Protein AF-0000000078759660 (afdb_homodimer)

Nearest PDB structures (foldseek):
  7jn3-assembly1_E  TM=4.054E-01  e=3.839E-02  Rous sarcoma virus (strain Schmidt-Ruppin A)
  7ouf-assembly1_D  TM=4.282E-01  e=6.122E-02  Simian T-lymphotropic virus 1
  7pel-assembly1_D  TM=4.536E-01  e=1.333E-01  Simian T-lymphotropic virus 1
  1cxq-assembly1_A-2  TM=3.902E-01  e=2.615E-01  Avian sarcoma virus
  7jn3-assembly1_E  TM=4.053E-01  e=3.672E-02  Rous sarcoma virus (strain Schmidt-Ruppin A)

Structure (mmCIF, N/CA/C/O backbone):
data_AF-0000000078759660-model_v1
#
loop_
_entity.id
_entity.type
_entity.pdbx_description
1 polymer Transposase
#
loop_
_atom_site.group_PDB
_atom_site.id
_atom_site.type_symbol
_atom_site.label_atom_id
_atom_site.label_alt_id
_atom_site.label_comp_id
_atom_site.label_asym_id
_atom_site.label_entity_id
_atom_site.label_seq_id
_atom_site.pdbx_PDB_ins_code
_atom_site.Cartn_x
_atom_site.Cartn_y
_atom_site.Cartn_z
_atom_site.occupancy
_atom_site.B_iso_or_equiv
_atom_site.auth_seq_id
_atom_site.auth_comp_id
_atom_site.auth_asym_id
_atom_site.auth_atom_id
_atom_site.pdbx_PDB_model_num
ATOM 1 N N . MET A 1 1 ? -0.812 -40.312 -23.188 1 91.06 1 MET A N 1
ATOM 2 C CA . MET A 1 1 ? -0.737 -39.719 -21.859 1 91.06 1 MET A CA 1
ATOM 3 C C . MET A 1 1 ? -1.181 -40.75 -20.797 1 91.06 1 MET A C 1
ATOM 5 O O . MET A 1 1 ? -2.248 -41.344 -20.906 1 91.06 1 MET A O 1
ATOM 9 N N . ASP A 1 2 ? -0.374 -40.938 -19.797 1 89.75 2 ASP A N 1
ATOM 10 C CA . ASP A 1 2 ? -0.722 -41.969 -18.844 1 89.75 2 ASP A CA 1
ATOM 11 C C . ASP A 1 2 ? -1.715 -41.438 -17.797 1 89.75 2 ASP A C 1
ATOM 13 O O . ASP A 1 2 ? -1.997 -40.25 -17.75 1 89.75 2 ASP A O 1
ATOM 17 N N . ASN A 1 3 ? -2.271 -42.25 -17.031 1 91.31 3 ASN A N 1
ATOM 18 C CA . ASN A 1 3 ? -3.336 -41.938 -16.094 1 91.31 3 ASN A CA 1
ATOM 19 C C . ASN A 1 3 ? -2.85 -41 -14.992 1 91.31 3 ASN A C 1
ATOM 21 O O . ASN A 1 3 ? -3.594 -40.125 -14.555 1 91.31 3 ASN A O 1
ATOM 25 N N . HIS A 1 4 ? -1.693 -41.125 -14.617 1 94.5 4 HIS A N 1
ATOM 26 C CA . HIS A 1 4 ? -1.153 -40.281 -13.562 1 94.5 4 HIS A CA 1
ATOM 27 C C . HIS A 1 4 ? -0.97 -38.844 -14.055 1 94.5 4 HIS A C 1
ATOM 29 O O . HIS A 1 4 ? -1.247 -37.906 -13.32 1 94.5 4 HIS A O 1
ATOM 35 N N . THR A 1 5 ? -0.507 -38.75 -15.281 1 95.25 5 THR A N 1
ATOM 36 C CA . THR A 1 5 ? -0.369 -37.438 -15.883 1 95.25 5 THR A CA 1
ATOM 37 C C . THR A 1 5 ? -1.726 -36.75 -15.984 1 95.25 5 THR A C 1
ATOM 39 O O . THR A 1 5 ? -1.852 -35.562 -15.68 1 95.25 5 THR A O 1
ATOM 42 N N . ARG A 1 6 ? -2.715 -37.469 -16.406 1 95.31 6 ARG A N 1
ATOM 43 C CA . ARG A 1 6 ? -4.066 -36.938 -16.516 1 95.31 6 ARG A CA 1
ATOM 44 C C . ARG A 1 6 ? -4.578 -36.469 -15.164 1 95.31 6 ARG A C 1
ATOM 46 O O . ARG A 1 6 ? -5.168 -35.375 -15.07 1 95.31 6 ARG A O 1
ATOM 53 N N . LYS A 1 7 ? -4.332 -37.25 -14.18 1 95.06 7 LYS A N 1
ATOM 54 C CA . LYS A 1 7 ? -4.742 -36.875 -12.828 1 95.06 7 LYS A CA 1
ATOM 55 C C . LYS A 1 7 ? -4 -35.625 -12.344 1 95.06 7 LYS A C 1
ATOM 57 O O . LYS A 1 7 ? -4.605 -34.719 -11.766 1 95.06 7 LYS A O 1
ATOM 62 N N . LEU A 1 8 ? -2.76 -35.625 -12.586 1 95.5 8 LEU A N 1
ATOM 63 C CA . LEU A 1 8 ? -1.906 -34.5 -12.156 1 95.5 8 LEU A CA 1
ATOM 64 C C . LEU A 1 8 ? -2.381 -33.188 -12.75 1 95.5 8 LEU A C 1
ATOM 66 O O . LEU A 1 8 ? -2.389 -32.156 -12.07 1 95.5 8 LEU A O 1
ATOM 70 N N . LEU A 1 9 ? -2.834 -33.25 -14.008 1 95.25 9 LEU A N 1
ATOM 71 C CA . LEU A 1 9 ? -3.211 -32.031 -14.734 1 95.25 9 LEU A CA 1
ATOM 72 C C . LEU A 1 9 ? -4.711 -31.766 -14.625 1 95.25 9 LEU A C 1
ATOM 74 O O . LEU A 1 9 ? -5.211 -30.766 -15.141 1 95.25 9 LEU A O 1
ATOM 78 N N . GLY A 1 10 ? -5.434 -32.656 -14.016 1 93.38 10 GLY A N 1
ATOM 79 C CA . GLY A 1 10 ? -6.875 -32.5 -13.883 1 93.38 10 GLY A CA 1
ATOM 80 C C . GLY A 1 10 ? -7.617 -32.781 -15.188 1 93.38 10 GLY A C 1
ATOM 81 O O . GLY A 1 10 ? -8.688 -32.219 -15.414 1 93.38 10 GLY A O 1
ATOM 82 N N . LEU A 1 11 ? -7.008 -33.562 -16.047 1 96 11 LEU A N 1
ATOM 83 C CA . LEU A 1 11 ? -7.605 -33.906 -17.344 1 96 11 LEU A CA 1
ATOM 84 C C . LEU A 1 11 ? -8.188 -35.312 -17.312 1 96 11 LEU A C 1
ATOM 86 O O . LEU A 1 11 ? -7.871 -36.125 -18.172 1 96 11 LEU A O 1
ATOM 90 N N . THR A 1 12 ? -9.141 -35.5 -16.375 1 94.62 12 THR A N 1
ATOM 91 C CA . THR A 1 12 ? -9.633 -36.844 -16.094 1 94.62 12 THR A CA 1
ATOM 92 C C . THR A 1 12 ? -10.953 -37.094 -16.828 1 94.62 12 THR A C 1
ATOM 94 O O . THR A 1 12 ? -11.531 -38.188 -16.703 1 94.62 12 THR A O 1
ATOM 97 N N . ASP A 1 13 ? -11.391 -36.094 -17.547 1 94.19 13 ASP A N 1
ATOM 98 C CA . ASP A 1 13 ? -12.594 -36.281 -18.359 1 94.19 13 ASP A CA 1
ATOM 99 C C . ASP A 1 13 ? -12.422 -37.5 -19.297 1 94.19 13 ASP A C 1
ATOM 101 O O . ASP A 1 13 ? -11.469 -37.531 -20.078 1 94.19 13 ASP A O 1
ATOM 105 N N . LYS A 1 14 ? -13.367 -38.438 -19.297 1 92.38 14 LYS A N 1
ATOM 106 C CA . LYS A 1 14 ? -13.266 -39.656 -20.047 1 92.38 14 LYS A CA 1
ATOM 107 C C . LYS A 1 14 ? -13.391 -39.406 -21.547 1 92.38 14 LYS A C 1
ATOM 109 O O . LYS A 1 14 ? -13.023 -40.281 -22.359 1 92.38 14 LYS A O 1
ATOM 114 N N . HIS A 1 15 ? -13.922 -38.281 -21.875 1 94.19 15 HIS A N 1
ATOM 115 C CA . HIS A 1 15 ? -14.156 -38 -23.297 1 94.19 15 HIS A CA 1
ATOM 116 C C . HIS A 1 15 ? -12.93 -37.344 -23.922 1 94.19 15 HIS A C 1
ATOM 118 O O . HIS A 1 15 ? -12.945 -37.031 -25.125 1 94.19 15 HIS A O 1
ATOM 124 N N . LEU A 1 16 ? -11.875 -37.219 -23.141 1 95.81 16 LEU A N 1
ATOM 125 C CA . LEU A 1 16 ? -10.633 -36.625 -23.641 1 95.81 16 LEU A CA 1
ATOM 126 C C . LEU A 1 16 ? -9.664 -37.719 -24.078 1 95.81 16 LEU A C 1
ATOM 128 O O . LEU A 1 16 ? -9.43 -38.688 -23.344 1 95.81 16 LEU A O 1
ATOM 132 N N . PHE A 1 17 ? -9.148 -37.562 -25.25 1 95.81 17 PHE A N 1
ATOM 133 C CA . PHE A 1 17 ? -8.148 -38.5 -25.781 1 95.81 17 PHE A CA 1
ATOM 134 C C . PHE A 1 17 ? -6.895 -37.719 -26.203 1 95.81 17 PHE A C 1
ATOM 136 O O . PHE A 1 17 ? -6.977 -36.656 -26.812 1 95.81 17 PHE A O 1
ATOM 143 N N . PHE A 1 18 ? -5.77 -38.281 -25.844 1 95.56 18 PHE A N 1
ATOM 144 C CA . PHE A 1 18 ? -4.527 -37.562 -26.125 1 95.56 18 PHE A CA 1
ATOM 145 C C . PHE A 1 18 ? -3.662 -38.344 -27.109 1 95.56 18 PHE A C 1
ATOM 147 O O . PHE A 1 18 ? -3.598 -39.562 -27.047 1 95.56 18 PHE A O 1
ATOM 154 N N . ASP A 1 19 ? -2.982 -37.594 -27.922 1 87.81 19 ASP A N 1
ATOM 155 C CA . ASP A 1 19 ? -2.107 -38.156 -28.938 1 87.81 19 ASP A CA 1
ATOM 156 C C . ASP A 1 19 ? -0.812 -38.688 -28.328 1 87.81 19 ASP A C 1
ATOM 158 O O . ASP A 1 19 ? -0.571 -38.5 -27.125 1 87.81 19 ASP A O 1
ATOM 162 N N . GLU A 1 20 ? -0.082 -39.344 -29.203 1 90.62 20 GLU A N 1
ATOM 163 C CA . GLU A 1 20 ? 1.234 -39.812 -28.766 1 90.62 20 GLU A CA 1
ATOM 164 C C . GLU A 1 20 ? 2.148 -38.625 -28.453 1 90.62 20 GLU A C 1
ATOM 166 O O . GLU A 1 20 ? 2.791 -38.594 -27.406 1 90.62 20 GLU A O 1
ATOM 171 N N . GLU A 1 21 ? 2.141 -37.688 -29.375 1 93.69 21 GLU A N 1
ATOM 172 C CA . GLU A 1 21 ? 2.863 -36.438 -29.172 1 93.69 21 GLU A CA 1
ATOM 173 C C . GLU A 1 21 ? 1.928 -35.344 -28.672 1 93.69 21 GLU A C 1
ATOM 175 O O . GLU A 1 21 ? 1.587 -34.438 -29.422 1 93.69 21 GLU A O 1
ATOM 180 N N . TRP A 1 22 ? 1.68 -35.438 -27.344 1 96.56 22 TRP A N 1
ATOM 181 C CA . TRP A 1 22 ? 0.588 -34.594 -26.859 1 96.56 22 TRP A CA 1
ATOM 182 C C . TRP A 1 22 ? 1.119 -33.281 -26.297 1 96.56 22 TRP A C 1
ATOM 184 O O . TRP A 1 22 ? 0.342 -32.406 -25.938 1 96.56 22 TRP A O 1
ATOM 194 N N . LEU A 1 23 ? 2.447 -33.094 -26.188 1 97.31 23 LEU A N 1
ATOM 195 C CA . LEU A 1 23 ? 3.018 -31.859 -25.656 1 97.31 23 LEU A CA 1
ATOM 196 C C . LEU A 1 23 ? 3.891 -31.172 -26.719 1 97.31 23 LEU A C 1
ATOM 198 O O . LEU A 1 23 ? 4.809 -31.797 -27.266 1 97.31 23 LEU A O 1
ATOM 202 N N . ILE A 1 24 ? 3.543 -29.938 -26.969 1 96.38 24 ILE A N 1
ATOM 203 C CA . ILE A 1 24 ? 4.324 -29.125 -27.906 1 96.38 24 ILE A CA 1
ATOM 204 C C . ILE A 1 24 ? 4.629 -27.766 -27.266 1 96.38 24 ILE A C 1
ATOM 206 O O . ILE A 1 24 ? 3.748 -27.141 -26.672 1 96.38 24 ILE A O 1
ATOM 210 N N . GLU A 1 25 ? 5.859 -27.359 -27.359 1 95.75 25 GLU A N 1
ATOM 211 C CA . GLU A 1 25 ? 6.242 -26.031 -26.891 1 95.75 25 GLU A CA 1
ATOM 212 C C . GLU A 1 25 ? 6.516 -25.094 -28.047 1 95.75 25 GLU A C 1
ATOM 214 O O . GLU A 1 25 ? 7.27 -25.422 -28.969 1 95.75 25 GLU A O 1
ATOM 219 N N . LYS A 1 26 ? 5.867 -24.016 -28.047 1 95.69 26 LYS A N 1
ATOM 220 C CA . LYS A 1 26 ? 6.07 -23.031 -29.109 1 95.69 26 LYS A CA 1
ATOM 221 C C . LYS A 1 26 ? 5.762 -21.625 -28.609 1 95.69 26 LYS A C 1
ATOM 223 O O . LYS A 1 26 ? 5.211 -21.453 -27.531 1 95.69 26 LYS A O 1
ATOM 228 N N . GLU A 1 27 ? 6.148 -20.672 -29.344 1 95.06 27 GLU A N 1
ATOM 229 C CA . GLU A 1 27 ? 5.848 -19.281 -29.031 1 95.06 27 GLU A CA 1
ATOM 230 C C . GLU A 1 27 ? 4.395 -18.953 -29.359 1 95.06 27 GLU A C 1
ATOM 232 O O . GLU A 1 27 ? 3.869 -19.375 -30.391 1 95.06 27 GLU A O 1
ATOM 237 N N . TYR A 1 28 ? 3.793 -18.453 -28.469 1 93.44 28 TYR A N 1
ATOM 238 C CA . TYR A 1 28 ? 2.395 -18.062 -28.609 1 93.44 28 TYR A CA 1
ATOM 239 C C . TYR A 1 28 ? 2.158 -16.672 -28.031 1 93.44 28 TYR A C 1
ATOM 241 O O . TYR A 1 28 ? 2.395 -16.438 -26.844 1 93.44 28 TYR A O 1
ATOM 249 N N . LYS A 1 29 ? 1.738 -15.695 -28.844 1 90.62 29 LYS A N 1
ATOM 250 C CA . LYS A 1 29 ? 1.449 -14.32 -28.438 1 90.62 29 LYS A CA 1
ATOM 251 C C . LYS A 1 29 ? 2.646 -13.688 -27.734 1 90.62 29 LYS A C 1
ATOM 253 O O . LYS A 1 29 ? 2.498 -13.078 -26.672 1 90.62 29 LYS A O 1
ATOM 258 N N . GLY A 1 30 ? 3.871 -14.016 -28.156 1 91.12 30 GLY A N 1
ATOM 259 C CA . GLY A 1 30 ? 5.09 -13.359 -27.703 1 91.12 30 GLY A CA 1
ATOM 260 C C . GLY A 1 30 ? 5.715 -14.031 -26.5 1 91.12 30 GLY A C 1
ATOM 261 O O . GLY A 1 30 ? 6.691 -13.531 -25.938 1 91.12 30 GLY A O 1
ATOM 262 N N . VAL A 1 31 ? 5.07 -15.156 -26.031 1 93.38 31 VAL A N 1
ATOM 263 C CA . VAL A 1 31 ? 5.652 -15.852 -24.891 1 93.38 31 VAL A CA 1
ATOM 264 C C . VAL A 1 31 ? 5.793 -17.344 -25.219 1 93.38 31 VAL A C 1
ATOM 266 O O . VAL A 1 31 ? 5.121 -17.859 -26.109 1 93.38 31 VAL A O 1
ATOM 269 N N . GLN A 1 32 ? 6.688 -17.938 -24.516 1 94.38 32 GLN A N 1
ATOM 270 C CA . GLN A 1 32 ? 6.805 -19.391 -24.656 1 94.38 32 GLN A CA 1
ATOM 271 C C . GLN A 1 32 ? 5.625 -20.094 -24 1 94.38 32 GLN A C 1
ATOM 273 O O . GLN A 1 32 ? 5.301 -19.844 -22.844 1 94.38 32 GLN A O 1
ATOM 278 N N . ALA A 1 33 ? 4.969 -20.938 -24.766 1 97.38 33 ALA A N 1
ATOM 279 C CA . ALA A 1 33 ? 3.773 -21.609 -24.281 1 97.38 33 ALA A CA 1
ATOM 280 C C . ALA A 1 33 ? 3.873 -23.109 -24.469 1 97.38 33 ALA A C 1
ATOM 282 O O . ALA A 1 33 ? 4.645 -23.594 -25.297 1 97.38 33 ALA A O 1
ATOM 283 N N . GLN A 1 34 ? 3.195 -23.812 -23.609 1 97.69 34 GLN A N 1
ATOM 284 C CA . GLN A 1 34 ? 3.043 -25.266 -23.703 1 97.69 34 GLN A CA 1
ATOM 285 C C . GLN A 1 34 ? 1.65 -25.625 -24.219 1 97.69 34 GLN A C 1
ATOM 287 O O . GLN A 1 34 ? 0.644 -25.188 -23.656 1 97.69 34 GLN A O 1
ATOM 292 N N . PHE A 1 35 ? 1.63 -26.406 -25.297 1 97.75 35 PHE A N 1
ATOM 293 C CA . PHE A 1 35 ? 0.364 -26.875 -25.859 1 97.75 35 PHE A CA 1
ATOM 294 C C . PHE A 1 35 ? 0.156 -28.359 -25.578 1 97.75 35 PHE A C 1
ATOM 296 O O . PHE A 1 35 ? 1.009 -29.172 -25.906 1 97.75 35 PHE A O 1
ATOM 303 N N . ILE A 1 36 ? -0.893 -28.656 -24.906 1 97.81 36 ILE A N 1
ATOM 304 C CA . ILE A 1 36 ? -1.317 -30.031 -24.703 1 97.81 36 ILE A CA 1
ATOM 305 C C . ILE A 1 36 ? -2.365 -30.406 -25.75 1 97.81 36 ILE A C 1
ATOM 307 O O . ILE A 1 36 ? -3.482 -29.875 -25.734 1 97.81 36 ILE A O 1
ATOM 311 N N . LYS A 1 37 ? -2 -31.297 -26.625 1 97.12 37 LYS A N 1
ATOM 312 C CA . LYS A 1 37 ? -2.852 -31.625 -27.75 1 97.12 37 LYS A CA 1
ATOM 313 C C . LYS A 1 37 ? -3.658 -32.906 -27.484 1 97.12 37 LYS A C 1
ATOM 315 O O . LYS A 1 37 ? -3.137 -33.875 -26.922 1 97.12 37 LYS A O 1
ATOM 320 N N . GLY A 1 38 ? -4.945 -32.812 -27.859 1 96 38 GLY A N 1
ATOM 321 C CA . GLY A 1 38 ? -5.82 -33.969 -27.719 1 96 38 GLY A CA 1
ATOM 322 C C . GLY A 1 38 ? -7.098 -33.844 -28.531 1 96 38 GLY A C 1
ATOM 323 O O . GLY A 1 38 ? -7.18 -33.031 -29.453 1 96 38 GLY A O 1
ATOM 324 N N . ARG A 1 39 ? -8 -34.781 -28.297 1 96.06 39 ARG A N 1
ATOM 325 C CA . ARG A 1 39 ? -9.305 -34.812 -28.938 1 96.06 39 ARG A CA 1
ATOM 326 C C . ARG A 1 39 ? -10.422 -34.938 -27.906 1 96.06 39 ARG A C 1
ATOM 328 O O . ARG A 1 39 ? -10.242 -35.5 -26.844 1 96.06 39 ARG A O 1
ATOM 335 N N . LEU A 1 40 ? -11.5 -34.25 -28.203 1 95.81 40 LEU A N 1
ATOM 336 C CA . LEU A 1 40 ? -12.703 -34.312 -27.391 1 95.81 40 LEU A CA 1
ATOM 337 C C . LEU A 1 40 ? -13.852 -34.969 -28.172 1 95.81 40 LEU A C 1
ATOM 339 O O . LEU A 1 40 ? -14.328 -34.406 -29.156 1 95.81 40 LEU A O 1
ATOM 343 N N . ASP A 1 41 ? -14.219 -36.125 -27.734 1 93.69 41 ASP A N 1
ATOM 344 C CA . ASP A 1 41 ? -15.289 -36.875 -28.375 1 93.69 41 ASP A CA 1
ATOM 345 C C . ASP A 1 41 ? -16.156 -37.594 -27.344 1 93.69 41 ASP A C 1
ATOM 347 O O . ASP A 1 41 ? -15.781 -38.625 -26.812 1 93.69 41 ASP A O 1
ATOM 351 N N . ASP A 1 42 ? -17.344 -37.062 -27.016 1 87.5 42 ASP A N 1
ATOM 352 C CA . ASP A 1 42 ? -18.203 -37.656 -25.984 1 87.5 42 ASP A CA 1
ATOM 353 C C . ASP A 1 42 ? -19.203 -38.625 -26.594 1 87.5 42 ASP A C 1
ATOM 355 O O . ASP A 1 42 ? -19.938 -39.312 -25.875 1 87.5 42 ASP A O 1
ATOM 359 N N . SER A 1 43 ? -19.219 -38.812 -27.812 1 85.62 43 SER A N 1
ATOM 360 C CA . SER A 1 43 ? -20.062 -39.781 -28.5 1 85.62 43 SER A CA 1
ATOM 361 C C . SER A 1 43 ? -21.484 -39.75 -27.938 1 85.62 43 SER A C 1
ATOM 363 O O . SER A 1 43 ? -21.953 -40.75 -27.391 1 85.62 43 SER A O 1
ATOM 365 N N . PRO A 1 44 ? -22.141 -38.719 -28.094 1 90.38 44 PRO A N 1
ATOM 366 C CA . PRO A 1 44 ? -23.5 -38.625 -27.531 1 90.38 44 PRO A CA 1
ATOM 367 C C . PRO A 1 44 ? -24.453 -39.656 -28.125 1 90.38 44 PRO A C 1
ATOM 369 O O . PRO A 1 44 ? -24.297 -40.062 -29.281 1 90.38 44 PRO A O 1
ATOM 372 N N . SER A 1 45 ? -25.422 -40 -27.297 1 90 45 SER A N 1
ATOM 373 C CA . SER A 1 45 ? -26.391 -41 -27.719 1 90 45 SER A CA 1
ATOM 374 C C . SER A 1 45 ? -27.594 -40.344 -28.375 1 90 45 SER A C 1
ATOM 376 O O . SER A 1 45 ? -28.328 -41 -29.141 1 90 45 SER A O 1
ATOM 378 N N . HIS A 1 46 ? -27.812 -39.156 -27.984 1 94.25 46 HIS A N 1
ATOM 379 C CA . HIS A 1 46 ? -28.984 -38.469 -28.516 1 94.25 46 HIS A CA 1
ATOM 380 C C . HIS A 1 46 ? -28.656 -37 -28.828 1 94.25 46 HIS A C 1
ATOM 382 O O . HIS A 1 46 ? -27.719 -36.438 -28.281 1 94.25 46 HIS A O 1
ATOM 388 N N . CYS A 1 47 ? -29.453 -36.5 -29.781 1 95.06 47 CYS A N 1
ATOM 389 C CA . CYS A 1 47 ? -29.344 -35.094 -30.109 1 95.06 47 CYS A CA 1
ATOM 390 C C . CYS A 1 47 ? -29.656 -34.219 -28.906 1 95.06 47 CYS A C 1
ATOM 392 O O . CYS A 1 47 ? -30.641 -34.469 -28.203 1 95.06 47 CYS A O 1
ATOM 394 N N . GLU A 1 48 ? -28.828 -33.156 -28.672 1 90.88 48 GLU A N 1
ATOM 395 C CA . GLU A 1 48 ? -29.016 -32.281 -27.516 1 90.88 48 GLU A CA 1
ATOM 396 C C . GLU A 1 48 ? -30.203 -31.359 -27.719 1 90.88 48 GLU A C 1
ATOM 398 O O . GLU A 1 48 ? -30.75 -30.828 -26.766 1 90.88 48 GLU A O 1
ATOM 403 N N . HIS A 1 49 ? -30.672 -31.203 -28.922 1 93.56 49 HIS A N 1
ATOM 404 C CA . HIS A 1 49 ? -31.734 -30.266 -29.25 1 93.56 49 HIS A CA 1
ATOM 405 C C . HIS A 1 49 ? -33.094 -30.969 -29.281 1 93.56 49 HIS A C 1
ATOM 407 O O . HIS A 1 49 ? -34.062 -30.453 -28.719 1 93.56 49 HIS A O 1
ATOM 413 N N . CYS A 1 50 ? -33.156 -32.125 -29.984 1 95.12 50 CYS A N 1
ATOM 414 C CA . CYS A 1 50 ? -34.469 -32.75 -30.172 1 95.12 50 CYS A CA 1
ATOM 415 C C . CYS A 1 50 ? -34.5 -34.125 -29.516 1 95.12 50 CYS A C 1
ATOM 417 O O . CYS A 1 50 ? -35.562 -34.75 -29.469 1 95.12 50 CYS A O 1
ATOM 419 N N . GLY A 1 51 ? -33.438 -34.719 -29.125 1 94.12 51 GLY A N 1
ATOM 420 C CA . GLY A 1 51 ? -33.406 -36 -28.422 1 94.12 51 GLY A CA 1
ATOM 421 C C . GLY A 1 51 ? -33.344 -37.188 -29.359 1 94.12 51 GLY A C 1
ATOM 422 O O . GLY A 1 51 ? -33.281 -38.344 -28.906 1 94.12 51 GLY A O 1
ATOM 423 N N . SER A 1 52 ? -33.25 -36.938 -30.609 1 95.31 52 SER A N 1
ATOM 424 C CA . SER A 1 52 ? -33.219 -38 -31.609 1 95.31 52 SER A CA 1
ATOM 425 C C . SER A 1 52 ? -31.938 -38.844 -31.484 1 95.31 52 SER A C 1
ATOM 427 O O . SER A 1 52 ? -30.891 -38.344 -31.078 1 95.31 52 SER A O 1
ATOM 429 N N . ILE A 1 53 ? -32 -40.094 -31.891 1 94.56 53 ILE A N 1
ATOM 430 C CA . ILE A 1 53 ? -30.844 -40.969 -31.844 1 94.56 53 ILE A CA 1
ATOM 431 C C . ILE A 1 53 ? -30.125 -40.969 -33.188 1 94.56 53 ILE A C 1
ATOM 433 O O . ILE A 1 53 ? -29.016 -41.5 -33.312 1 94.56 53 ILE A O 1
ATOM 437 N N . ARG A 1 54 ? -30.781 -40.344 -34.156 1 94.44 54 ARG A N 1
ATOM 438 C CA . ARG A 1 54 ? -30.203 -40.312 -35.5 1 94.44 54 ARG A CA 1
ATOM 439 C C . ARG A 1 54 ? -29.188 -39.188 -35.625 1 94.44 54 ARG A C 1
ATOM 441 O O . ARG A 1 54 ? -29.453 -38.156 -36.281 1 94.44 54 ARG A O 1
ATOM 448 N N . ILE A 1 55 ? -28.062 -39.344 -35 1 94.44 55 ILE A N 1
ATOM 449 C CA . ILE A 1 55 ? -26.984 -38.344 -35 1 94.44 55 ILE A CA 1
ATOM 450 C C . ILE A 1 55 ? -25.766 -38.938 -35.719 1 94.44 55 ILE A C 1
ATOM 452 O O . ILE A 1 55 ? -25.453 -40.125 -35.562 1 94.44 55 ILE A O 1
ATOM 456 N N . ILE A 1 56 ? -25.062 -38.125 -36.562 1 93.62 56 ILE A N 1
ATOM 457 C CA . ILE A 1 56 ? -23.828 -38.562 -37.25 1 93.62 56 ILE A CA 1
ATOM 458 C C . ILE A 1 56 ? -22.703 -37.562 -36.938 1 93.62 56 ILE A C 1
ATOM 460 O O . ILE A 1 56 ? -22.953 -36.406 -36.656 1 93.62 56 ILE A O 1
ATOM 464 N N . ARG A 1 57 ? -21.516 -38.094 -36.938 1 93.88 57 ARG A N 1
ATOM 465 C CA . ARG A 1 57 ? -20.359 -37.219 -36.844 1 93.88 57 ARG A CA 1
ATOM 466 C C . ARG A 1 57 ? -20.25 -36.281 -38.062 1 93.88 57 ARG A C 1
ATOM 468 O O . ARG A 1 57 ? -20.359 -36.75 -39.188 1 93.88 57 ARG A O 1
ATOM 475 N N . ASN A 1 58 ? -20.188 -35.031 -37.844 1 93.94 58 ASN A N 1
ATOM 476 C CA . ASN A 1 58 ? -20.141 -34.031 -38.906 1 93.94 58 ASN A CA 1
ATOM 477 C C . ASN A 1 58 ? -18.891 -33.188 -38.812 1 93.94 58 ASN A C 1
ATOM 479 O O . ASN A 1 58 ? -19 -31.953 -38.688 1 93.94 58 ASN A O 1
ATOM 483 N N . GLY A 1 59 ? -17.672 -33.781 -38.844 1 93.31 59 GLY A N 1
ATOM 484 C CA . GLY A 1 59 ? -16.422 -33.062 -38.844 1 93.31 59 GLY A CA 1
ATOM 485 C C . GLY A 1 59 ? -15.93 -32.688 -37.469 1 93.31 59 GLY A C 1
ATOM 486 O O . GLY A 1 59 ? -16.422 -33.25 -36.469 1 93.31 59 GLY A O 1
ATOM 487 N N . SER A 1 60 ? -14.789 -31.969 -37.375 1 94.56 60 SER A N 1
ATOM 488 C CA . SER A 1 60 ? -14.18 -31.516 -36.156 1 94.56 60 SER A CA 1
ATOM 489 C C . SER A 1 60 ? -13.562 -30.125 -36.312 1 94.56 60 SER A C 1
ATOM 491 O O . SER A 1 60 ? -13.367 -29.656 -37.438 1 94.56 60 SER A O 1
ATOM 493 N N . TYR A 1 61 ? -13.453 -29.453 -35.281 1 94.69 61 TYR A N 1
ATOM 494 C CA . TYR A 1 61 ? -12.742 -28.172 -35.25 1 94.69 61 TYR A CA 1
ATOM 495 C C . TYR A 1 61 ? -11.859 -28.062 -34.031 1 94.69 61 TYR A C 1
ATOM 497 O O . TYR A 1 61 ? -12.055 -28.781 -33.031 1 94.69 61 TYR A O 1
ATOM 505 N N . THR A 1 62 ? -10.828 -27.188 -34.094 1 95.31 62 THR A N 1
ATOM 506 C CA . THR A 1 62 ? -9.844 -27.062 -33.031 1 95.31 62 THR A CA 1
ATOM 507 C C . THR A 1 62 ? -10.203 -25.906 -32.094 1 95.31 62 THR A C 1
ATOM 509 O O . THR A 1 62 ? -10.586 -24.828 -32.531 1 95.31 62 THR A O 1
ATOM 512 N N . THR A 1 63 ? -10.227 -26.203 -30.812 1 95.31 63 THR A N 1
ATOM 513 C CA . THR A 1 63 ? -10.43 -25.172 -29.797 1 95.31 63 THR A CA 1
ATOM 514 C C . THR A 1 63 ? -9.195 -25.031 -28.906 1 95.31 63 THR A C 1
ATOM 516 O O . THR A 1 63 ? -8.461 -26 -28.703 1 95.31 63 THR A O 1
ATOM 519 N N . ARG A 1 64 ? -8.914 -23.859 -28.453 1 95.69 64 ARG A N 1
ATOM 520 C CA . ARG A 1 64 ? -7.824 -23.578 -27.516 1 95.69 64 ARG A CA 1
ATOM 521 C C . ARG A 1 64 ? -8.359 -23.031 -26.203 1 95.69 64 ARG A C 1
ATOM 523 O O . ARG A 1 64 ? -9.055 -22 -26.188 1 95.69 64 ARG A O 1
ATOM 530 N N . THR A 1 65 ? -8.109 -23.797 -25.188 1 96.12 65 THR A N 1
ATOM 531 C CA . THR A 1 65 ? -8.531 -23.422 -23.844 1 96.12 65 THR A CA 1
ATOM 532 C C . THR A 1 65 ? -7.32 -23.281 -22.922 1 96.12 65 THR A C 1
ATOM 534 O O . THR A 1 65 ? -6.477 -24.172 -22.859 1 96.12 65 THR A O 1
ATOM 537 N N . GLN A 1 66 ? -7.242 -22.156 -22.297 1 97.44 66 GLN A N 1
ATOM 538 C CA . GLN A 1 66 ? -6.145 -21.984 -21.344 1 97.44 66 GLN A CA 1
ATOM 539 C C . GLN A 1 66 ? -6.418 -22.719 -20.047 1 97.44 66 GLN A C 1
ATOM 541 O O . GLN A 1 66 ? -7.512 -22.609 -19.484 1 97.44 66 GLN A O 1
ATOM 546 N N . ILE A 1 67 ? -5.492 -23.516 -19.641 1 97.38 67 ILE A N 1
ATOM 547 C CA . ILE A 1 67 ? -5.594 -24.203 -18.359 1 97.38 67 ILE A CA 1
ATOM 548 C C . ILE A 1 67 ? -4.586 -23.609 -17.375 1 97.38 67 ILE A C 1
ATOM 550 O O . ILE A 1 67 ? -3.859 -22.672 -17.719 1 97.38 67 ILE A O 1
ATOM 554 N N . LEU A 1 68 ? -4.59 -24.047 -16.141 1 96.81 68 LEU A N 1
ATOM 555 C CA . LEU A 1 68 ? -3.641 -23.547 -15.148 1 96.81 68 LEU A CA 1
ATOM 556 C C . LEU A 1 68 ? -2.205 -23.766 -15.617 1 96.81 68 LEU A C 1
ATOM 558 O O . LEU A 1 68 ? -1.878 -24.828 -16.172 1 96.81 68 LEU A O 1
ATOM 562 N N . LYS A 1 69 ? -1.419 -22.797 -15.406 1 96 69 LYS A N 1
ATOM 563 C CA . LYS A 1 69 ? -0.035 -22.859 -15.867 1 96 69 LYS A CA 1
ATOM 564 C C . LYS A 1 69 ? 0.731 -23.984 -15.188 1 96 69 LYS A C 1
ATOM 566 O O . LYS A 1 69 ? 0.495 -24.281 -14.016 1 96 69 LYS A O 1
ATOM 571 N N . VAL A 1 70 ? 1.611 -24.547 -15.953 1 95.94 70 VAL A N 1
ATOM 572 C CA . VAL A 1 70 ? 2.562 -25.531 -15.438 1 95.94 70 VAL A CA 1
ATOM 573 C C . VAL A 1 70 ? 3.984 -24.984 -15.578 1 95.94 70 VAL A C 1
ATOM 575 O O . VAL A 1 70 ? 4.359 -24.469 -16.625 1 95.94 70 VAL A O 1
ATOM 578 N N . LYS A 1 71 ? 4.711 -25.047 -14.477 1 94.38 71 LYS A N 1
ATOM 579 C CA . LYS A 1 71 ? 6.082 -24.547 -14.422 1 94.38 71 LYS A CA 1
ATOM 580 C C . LYS A 1 71 ? 6.141 -23.062 -14.797 1 94.38 71 LYS A C 1
ATOM 582 O O . LYS A 1 71 ? 7.016 -22.641 -15.555 1 94.38 71 LYS A O 1
ATOM 587 N N . GLU A 1 72 ? 5.141 -22.344 -14.445 1 93.44 72 GLU A N 1
ATOM 588 C CA . GLU A 1 72 ? 5.055 -20.891 -14.602 1 93.44 72 GLU A CA 1
ATOM 589 C C . GLU A 1 72 ? 5.023 -20.5 -16.078 1 93.44 72 GLU A C 1
ATOM 591 O O . GLU A 1 72 ? 5.422 -19.391 -16.438 1 93.44 72 GLU A O 1
ATOM 596 N N . LYS A 1 73 ? 4.562 -21.422 -16.969 1 95.69 73 LYS A N 1
ATOM 597 C CA . LYS A 1 73 ? 4.438 -21.156 -18.391 1 95.69 73 LYS A CA 1
ATOM 598 C C . LYS A 1 73 ? 2.979 -21.188 -18.844 1 95.69 73 LYS A C 1
ATOM 600 O O . LYS A 1 73 ? 2.182 -21.953 -18.312 1 95.69 73 LYS A O 1
ATOM 605 N N . LEU A 1 74 ? 2.734 -20.328 -19.797 1 97.5 74 LEU A N 1
ATOM 606 C CA . LEU A 1 74 ? 1.407 -20.375 -20.406 1 97.5 74 LEU A CA 1
ATOM 607 C C . LEU A 1 74 ? 1.101 -21.766 -20.938 1 97.5 74 LEU A C 1
ATOM 609 O O . LEU A 1 74 ? 1.9 -22.344 -21.688 1 97.5 74 LEU A O 1
ATOM 613 N N . THR A 1 75 ? 0.002 -22.359 -20.516 1 97.94 75 THR A N 1
ATOM 614 C CA . THR A 1 75 ? -0.379 -23.703 -20.906 1 97.94 75 THR A CA 1
ATOM 615 C C . THR A 1 75 ? -1.759 -23.703 -21.562 1 97.94 75 THR A C 1
ATOM 617 O O . THR A 1 75 ? -2.725 -23.203 -20.984 1 97.94 75 THR A O 1
ATOM 620 N N . ILE A 1 76 ? -1.808 -24.266 -22.719 1 97.94 76 ILE A N 1
ATOM 621 C CA . ILE A 1 76 ? -3.031 -24.234 -23.516 1 97.94 76 ILE A CA 1
ATOM 622 C C . ILE A 1 76 ? -3.447 -25.672 -23.859 1 97.94 76 ILE A C 1
ATOM 624 O O . ILE A 1 76 ? -2.617 -26.484 -24.266 1 97.94 76 ILE A O 1
ATOM 628 N N . LEU A 1 77 ? -4.676 -25.984 -23.594 1 96.81 77 LEU A N 1
ATOM 629 C CA . LEU A 1 77 ? -5.285 -27.234 -24.047 1 96.81 77 LEU A CA 1
ATOM 630 C C . LEU A 1 77 ? -5.875 -27.078 -25.438 1 96.81 77 LEU A C 1
ATOM 632 O O . LEU A 1 77 ? -6.871 -26.391 -25.625 1 96.81 77 LEU A O 1
ATOM 636 N N . GLU A 1 78 ? -5.195 -27.625 -26.375 1 96.62 78 GLU A N 1
ATOM 637 C CA . GLU A 1 78 ? -5.652 -27.609 -27.75 1 96.62 78 GLU A CA 1
ATOM 638 C C . GLU A 1 78 ? -6.402 -28.891 -28.109 1 96.62 78 GLU A C 1
ATOM 640 O O . GLU A 1 78 ? -5.793 -29.938 -28.297 1 96.62 78 GLU A O 1
ATOM 645 N N . LEU A 1 79 ? -7.719 -28.797 -28.328 1 95.25 79 LEU A N 1
ATOM 646 C CA . LEU A 1 79 ? -8.562 -29.969 -28.5 1 95.25 79 LEU A CA 1
ATOM 647 C C . LEU A 1 79 ? -9.227 -29.969 -29.875 1 95.25 79 LEU A C 1
ATOM 649 O O . LEU A 1 79 ? -9.781 -28.953 -30.297 1 95.25 79 LEU A O 1
ATOM 653 N N . LYS A 1 80 ? -9.117 -31.016 -30.547 1 95.94 80 LYS A N 1
ATOM 654 C CA . LYS A 1 80 ? -9.977 -31.25 -31.703 1 95.94 80 LYS A CA 1
ATOM 655 C C . LYS A 1 80 ? -11.359 -31.734 -31.281 1 95.94 80 LYS A C 1
ATOM 657 O O . LYS A 1 80 ? -11.523 -32.906 -30.891 1 95.94 80 LYS A O 1
ATOM 662 N N . ARG A 1 81 ? -12.344 -30.875 -31.422 1 95.12 81 ARG A N 1
ATOM 663 C CA . ARG A 1 81 ? -13.703 -31.141 -30.938 1 95.12 81 ARG A CA 1
ATOM 664 C C . ARG A 1 81 ? -14.57 -31.703 -32.062 1 95.12 81 ARG A C 1
ATOM 666 O O . ARG A 1 81 ? -14.648 -31.141 -33.156 1 95.12 81 ARG A O 1
ATOM 673 N N . THR A 1 82 ? -15.227 -32.75 -31.703 1 95.69 82 THR A N 1
ATOM 674 C CA . THR A 1 82 ? -16.078 -33.406 -32.688 1 95.69 82 THR A CA 1
ATOM 675 C C . THR A 1 82 ? -17.422 -32.688 -32.781 1 95.69 82 THR A C 1
ATOM 677 O O . THR A 1 82 ? -18.016 -32.312 -31.781 1 95.69 82 THR A O 1
ATOM 680 N N . ARG A 1 83 ? -17.859 -32.531 -34.031 1 95.62 83 ARG A N 1
ATOM 681 C CA . ARG A 1 83 ? -19.188 -31.953 -34.312 1 95.62 83 ARG A CA 1
ATOM 682 C C . ARG A 1 83 ? -20.156 -33.062 -34.75 1 95.62 83 ARG A C 1
ATOM 684 O O . ARG A 1 83 ? -19.781 -34 -35.406 1 95.62 83 ARG A O 1
ATOM 691 N N . PHE A 1 84 ? -21.422 -32.844 -34.375 1 95.88 84 PHE A N 1
ATOM 692 C CA . PHE A 1 84 ? -22.453 -33.812 -34.719 1 95.88 84 PHE A CA 1
ATOM 693 C C . PHE A 1 84 ? -23.609 -33.125 -35.438 1 95.88 84 PHE A C 1
ATOM 695 O O . PHE A 1 84 ? -23.859 -31.953 -35.25 1 95.88 84 PHE A O 1
ATOM 702 N N . LEU A 1 85 ? -24.219 -33.906 -36.25 1 96.5 85 LEU A N 1
ATOM 703 C CA . LEU A 1 85 ? -25.391 -33.469 -37 1 96.5 85 LEU A CA 1
ATOM 704 C C . LEU A 1 85 ? -26.578 -34.406 -36.719 1 96.5 85 LEU A C 1
ATOM 706 O O . LEU A 1 85 ? -26.422 -35.625 -36.781 1 96.5 85 LEU A O 1
ATOM 710 N N . CYS A 1 86 ? -27.641 -33.781 -36.375 1 96.25 86 CYS A N 1
ATOM 711 C CA . CYS A 1 86 ? -28.859 -34.531 -36.188 1 96.25 86 CYS A CA 1
ATOM 712 C C . CYS A 1 86 ? -29.656 -34.594 -37.5 1 96.25 86 CYS A C 1
ATOM 714 O O . CYS A 1 86 ? -29.938 -33.562 -38.094 1 96.25 86 CYS A O 1
ATOM 716 N N . TYR A 1 87 ? -30.172 -35.688 -37.812 1 94.69 87 TYR A N 1
ATOM 717 C CA . TYR A 1 87 ? -30.891 -35.844 -39.062 1 94.69 87 TYR A CA 1
ATOM 718 C C . TYR A 1 87 ? -32.344 -35.438 -38.906 1 94.69 87 TYR A C 1
ATOM 720 O O . TYR A 1 87 ? -33.031 -35.094 -39.875 1 94.69 87 TYR A O 1
ATOM 728 N N . ASP A 1 88 ? -32.781 -35.5 -37.75 1 95.19 88 ASP A N 1
ATOM 729 C CA . ASP A 1 88 ? -34.188 -35.219 -37.5 1 95.19 88 ASP A CA 1
ATOM 730 C C . ASP A 1 88 ? -34.438 -33.719 -37.406 1 95.19 88 ASP A C 1
ATOM 732 O O . ASP A 1 88 ? -35.344 -33.219 -38.031 1 95.19 88 ASP A O 1
ATOM 736 N N . CYS A 1 89 ? -33.719 -33.031 -36.594 1 95.31 89 CYS A N 1
ATOM 737 C CA . CYS A 1 89 ? -34 -31.625 -36.438 1 95.31 89 CYS A CA 1
ATOM 738 C C . CYS A 1 89 ? -33.062 -30.781 -37.312 1 95.31 89 CYS A C 1
ATOM 740 O O . CYS A 1 89 ? -33.312 -29.594 -37.5 1 95.31 89 CYS A O 1
ATOM 742 N N . GLY A 1 90 ? -32 -31.328 -37.781 1 94.44 90 GLY A N 1
ATOM 743 C CA . GLY A 1 90 ? -31.094 -30.641 -38.688 1 94.44 90 GLY A CA 1
ATOM 744 C C . GLY A 1 90 ? -30.109 -29.734 -38 1 94.44 90 GLY A C 1
ATOM 745 O O . GLY A 1 90 ? -29.344 -29.016 -38.625 1 94.44 90 GLY A O 1
ATOM 746 N N . GLN A 1 91 ? -30.094 -29.75 -36.719 1 95.06 91 GLN A N 1
ATOM 747 C CA . GLN A 1 91 ? -29.219 -28.875 -35.938 1 95.06 91 GLN A CA 1
ATOM 748 C C . GLN A 1 91 ? -27.891 -29.562 -35.656 1 95.06 91 GLN A C 1
ATOM 750 O O . GLN A 1 91 ? -27.812 -30.797 -35.594 1 95.06 91 GLN A O 1
ATOM 755 N N . THR A 1 92 ? -26.812 -28.734 -35.594 1 94.75 92 THR A N 1
ATOM 756 C CA . THR A 1 92 ? -25.5 -29.234 -35.219 1 94.75 92 THR A CA 1
ATOM 757 C C . THR A 1 92 ? -25.172 -28.922 -33.781 1 94.75 92 THR A C 1
ATOM 759 O O . THR A 1 92 ? -25.734 -27.984 -33.188 1 94.75 92 THR A O 1
ATOM 762 N N . PHE A 1 93 ? -24.406 -29.766 -33.156 1 93.56 93 PHE A N 1
ATOM 763 C CA . PHE A 1 93 ? -23.891 -29.531 -31.812 1 93.56 93 PHE A CA 1
ATOM 764 C C . PHE A 1 93 ? -22.5 -30.156 -31.641 1 93.56 93 PHE A C 1
ATOM 766 O O . PHE A 1 93 ? -22.047 -30.906 -32.5 1 93.56 93 PHE A O 1
ATOM 773 N N . SER A 1 94 ? -21.781 -29.766 -30.672 1 93.5 94 SER A N 1
ATOM 774 C CA . SER A 1 94 ? -20.406 -30.188 -30.516 1 93.5 94 SER A CA 1
ATOM 775 C C . SER A 1 94 ? -20.203 -30.953 -29.219 1 93.5 94 SER A C 1
ATOM 777 O O . SER A 1 94 ? -21 -30.828 -28.281 1 93.5 94 SER A O 1
ATOM 779 N N . ALA A 1 95 ? -19.125 -31.781 -29.203 1 93.69 95 ALA A N 1
ATOM 780 C CA . ALA A 1 95 ? -18.734 -32.469 -27.969 1 93.69 95 ALA A CA 1
ATOM 781 C C . ALA A 1 95 ? -18.453 -31.453 -26.859 1 93.69 95 ALA A C 1
ATOM 783 O O . ALA A 1 95 ? -17.906 -30.375 -27.109 1 93.69 95 ALA A O 1
ATOM 784 N N . LYS A 1 96 ? -18.797 -31.859 -25.656 1 91.56 96 LYS A N 1
ATOM 785 C CA . LYS A 1 96 ? -18.672 -30.953 -24.516 1 91.56 96 LYS A CA 1
ATOM 786 C C . LYS A 1 96 ? -17.812 -31.562 -23.406 1 91.56 96 LYS A C 1
ATOM 788 O O . LYS A 1 96 ? -17.578 -32.781 -23.391 1 91.56 96 LYS A O 1
ATOM 793 N N . THR A 1 97 ? -17.188 -30.688 -22.656 1 92.31 97 THR A N 1
ATOM 794 C CA . THR A 1 97 ? -16.438 -31.094 -21.469 1 92.31 97 THR A CA 1
ATOM 795 C C . THR A 1 97 ? -16.766 -30.188 -20.281 1 92.31 97 THR A C 1
ATOM 797 O O . THR A 1 97 ? -17.156 -29.031 -20.469 1 92.31 97 THR A O 1
ATOM 800 N N . ASP A 1 98 ? -16.594 -30.688 -19.125 1 91.81 98 ASP A N 1
ATOM 801 C CA . ASP A 1 98 ? -16.891 -29.922 -17.922 1 91.81 98 ASP A CA 1
ATOM 802 C C . ASP A 1 98 ? -15.727 -29.016 -17.547 1 91.81 98 ASP A C 1
ATOM 804 O O . ASP A 1 98 ? -15.844 -28.172 -16.641 1 91.81 98 ASP A O 1
ATOM 808 N N . LEU A 1 99 ? -14.648 -29.078 -18.203 1 93 99 LEU A N 1
ATOM 809 C CA . LEU A 1 99 ? -13.453 -28.312 -17.891 1 93 99 LEU A CA 1
ATOM 810 C C . LEU A 1 99 ? -13.672 -26.828 -18.172 1 93 99 LEU A C 1
ATOM 812 O O . LEU A 1 99 ? -13.07 -25.969 -17.516 1 93 99 LEU A O 1
ATOM 816 N N . VAL A 1 100 ? -14.477 -26.578 -19.203 1 92.75 100 VAL A N 1
ATOM 817 C CA . VAL A 1 100 ? -14.672 -25.203 -19.656 1 92.75 100 VAL A CA 1
ATOM 818 C C . VAL A 1 100 ? -16.156 -24.953 -19.922 1 92.75 100 VAL A C 1
ATOM 820 O O . VAL A 1 100 ? -16.859 -25.828 -20.438 1 92.75 100 VAL A O 1
ATOM 823 N N . ASP A 1 101 ? -16.578 -23.797 -19.562 1 90.06 101 ASP A N 1
ATOM 824 C CA . ASP A 1 101 ? -17.953 -23.422 -19.859 1 90.06 101 ASP A CA 1
ATOM 825 C C . ASP A 1 101 ? -18.125 -23.141 -21.359 1 90.06 101 ASP A C 1
ATOM 827 O O . ASP A 1 101 ? -17.156 -22.891 -22.062 1 90.06 101 ASP A O 1
ATOM 831 N N . GLU A 1 102 ? -19.375 -23.203 -21.719 1 86.25 102 GLU A N 1
ATOM 832 C CA . GLU A 1 102 ? -19.672 -22.969 -23.141 1 86.25 102 GLU A CA 1
ATOM 833 C C . GLU A 1 102 ? -19.25 -21.562 -23.562 1 86.25 102 GLU A C 1
ATOM 835 O O . GLU A 1 102 ? -19.484 -20.594 -22.844 1 86.25 102 GLU A O 1
ATOM 840 N N . HIS A 1 103 ? -18.484 -21.516 -24.609 1 84.75 103 HIS A N 1
ATOM 841 C CA . HIS A 1 103 ? -18.078 -20.266 -25.25 1 84.75 103 HIS A CA 1
ATOM 842 C C . HIS A 1 103 ? -17.016 -19.547 -24.438 1 84.75 103 HIS A C 1
ATOM 844 O O . HIS A 1 103 ? -16.906 -18.312 -24.484 1 84.75 103 HIS A O 1
ATOM 850 N N . HIS A 1 104 ? -16.391 -20.297 -23.562 1 89.62 104 HIS A N 1
ATOM 851 C CA . HIS A 1 104 ? -15.289 -19.719 -22.797 1 89.62 104 HIS A CA 1
ATOM 852 C C . HIS A 1 104 ? -13.945 -20.297 -23.219 1 89.62 104 HIS A C 1
ATOM 854 O O . HIS A 1 104 ? -13.898 -21.375 -23.812 1 89.62 104 HIS A O 1
ATOM 860 N N . GLN A 1 105 ? -12.93 -19.547 -22.891 1 92.81 105 GLN A N 1
ATOM 861 C CA . GLN A 1 105 ? -11.602 -19.969 -23.297 1 92.81 105 GLN A CA 1
ATOM 862 C C . GLN A 1 105 ? -10.711 -20.25 -22.094 1 92.81 105 GLN A C 1
ATOM 864 O O . GLN A 1 105 ? -9.562 -20.688 -22.234 1 92.81 105 GLN A O 1
ATOM 869 N N . LEU A 1 106 ? -11.195 -19.984 -20.906 1 96.44 106 LEU A N 1
ATOM 870 C CA . LEU A 1 106 ? -10.477 -20.297 -19.672 1 96.44 106 LEU A CA 1
ATOM 871 C C . LEU A 1 106 ? -11.156 -21.438 -18.922 1 96.44 106 LEU A C 1
ATOM 873 O O . LEU A 1 106 ? -12.383 -21.484 -18.844 1 96.44 106 LEU A O 1
ATOM 877 N N . THR A 1 107 ? -10.391 -22.375 -18.484 1 96.62 107 THR A N 1
ATOM 878 C CA . THR A 1 107 ? -10.961 -23.453 -17.688 1 96.62 107 THR A CA 1
ATOM 879 C C . THR A 1 107 ? -11.539 -22.906 -16.391 1 96.62 107 THR A C 1
ATOM 881 O O . THR A 1 107 ? -11.125 -21.844 -15.914 1 96.62 107 THR A O 1
ATOM 884 N N . LYS A 1 108 ? -12.492 -23.625 -15.82 1 95.56 108 LYS A N 1
ATOM 885 C CA . LYS A 1 108 ? -13.086 -23.266 -14.539 1 95.56 108 LYS A CA 1
ATOM 886 C C . LYS A 1 108 ? -12.031 -23.188 -13.438 1 95.56 108 LYS A C 1
ATOM 888 O O . LYS A 1 108 ? -12.062 -22.297 -12.594 1 95.56 108 LYS A O 1
ATOM 893 N N . GLU A 1 109 ? -11.141 -24.078 -13.531 1 95.69 109 GLU A N 1
ATOM 894 C CA . GLU A 1 109 ? -10.078 -24.141 -12.539 1 95.69 109 GLU A CA 1
ATOM 895 C C . GLU A 1 109 ? -9.195 -22.891 -12.594 1 95.69 109 GLU A C 1
ATOM 897 O O . GLU A 1 109 ? -8.805 -22.344 -11.555 1 95.69 109 GLU A O 1
ATOM 902 N N . LEU A 1 110 ? -8.859 -22.484 -13.766 1 97.12 110 LEU A N 1
ATOM 903 C CA . LEU A 1 110 ? -8.055 -21.281 -13.938 1 97.12 110 LEU A CA 1
ATOM 904 C C . LEU A 1 110 ? -8.781 -20.062 -13.391 1 97.12 110 LEU A C 1
ATOM 906 O O . LEU A 1 110 ? -8.188 -19.234 -12.688 1 97.12 110 LEU A O 1
ATOM 910 N N . LYS A 1 111 ? -10.062 -19.938 -13.672 1 96 111 LYS A N 1
ATOM 911 C CA . LYS A 1 111 ? -10.867 -18.828 -13.156 1 96 111 LYS A CA 1
ATOM 912 C C . LYS A 1 111 ? -10.883 -18.828 -11.633 1 96 111 LYS A C 1
ATOM 914 O O . LYS A 1 111 ? -10.773 -17.766 -11.008 1 96 111 LYS A O 1
ATOM 919 N N . GLN A 1 112 ? -10.984 -20 -11.117 1 95.06 112 GLN A N 1
ATOM 920 C CA . GLN A 1 112 ? -10.992 -20.125 -9.664 1 95.06 112 GLN A CA 1
ATOM 921 C C . GLN A 1 112 ? -9.656 -19.688 -9.07 1 95.06 112 GLN A C 1
ATOM 923 O O . GLN A 1 112 ? -9.617 -19.047 -8.023 1 95.06 112 GLN A O 1
ATOM 928 N N . ALA A 1 113 ? -8.625 -20.125 -9.703 1 96.06 113 ALA A N 1
ATOM 929 C CA . ALA A 1 113 ? -7.293 -19.734 -9.234 1 96.06 113 ALA A CA 1
ATOM 930 C C . ALA A 1 113 ? -7.125 -18.219 -9.242 1 96.06 113 ALA A C 1
ATOM 932 O O . ALA A 1 113 ? -6.578 -17.641 -8.305 1 96.06 113 ALA A O 1
ATOM 933 N N . ILE A 1 114 ? -7.57 -17.594 -10.266 1 96.69 114 ILE A N 1
ATOM 934 C CA . ILE A 1 114 ? -7.504 -16.141 -10.398 1 96.69 114 ILE A CA 1
ATOM 935 C C . ILE A 1 114 ? -8.336 -15.492 -9.297 1 96.69 114 ILE A C 1
ATOM 937 O O . ILE A 1 114 ? -7.906 -14.508 -8.688 1 96.69 114 ILE A O 1
ATOM 941 N N . LEU A 1 115 ? -9.477 -16.047 -9.047 1 94.56 115 LEU A N 1
ATOM 942 C CA . LEU A 1 115 ? -10.344 -15.539 -7.992 1 94.56 115 LEU A CA 1
ATOM 943 C C . LEU A 1 115 ? -9.664 -15.625 -6.629 1 94.56 115 LEU A C 1
ATOM 945 O O . LEU A 1 115 ? -9.727 -14.688 -5.836 1 94.56 115 LEU A O 1
ATOM 949 N N . MET A 1 116 ? -9.008 -16.703 -6.434 1 94 116 MET A N 1
ATOM 950 C CA . MET A 1 116 ? -8.289 -16.875 -5.176 1 94 116 MET A CA 1
ATOM 951 C C . MET A 1 116 ? -7.168 -15.859 -5.039 1 94 116 MET A C 1
ATOM 953 O O . MET A 1 116 ? -6.883 -15.383 -3.939 1 94 116 MET A O 1
ATOM 957 N N . GLU A 1 117 ? -6.551 -15.57 -6.133 1 94.75 117 GLU A N 1
ATOM 958 C CA . GLU A 1 117 ? -5.52 -14.539 -6.133 1 94.75 117 GLU A CA 1
ATOM 959 C C . GLU A 1 117 ? -6.113 -13.164 -5.824 1 94.75 117 GLU A C 1
ATOM 961 O O . GLU A 1 117 ? -5.477 -12.344 -5.156 1 94.75 117 GLU A O 1
ATOM 966 N N . LEU A 1 118 ? -7.305 -12.93 -6.297 1 94.56 118 LEU A N 1
ATOM 967 C CA . LEU A 1 118 ? -7.992 -11.664 -6.09 1 94.56 118 LEU A CA 1
ATOM 968 C C . LEU A 1 118 ? -8.383 -11.484 -4.625 1 94.56 118 LEU A C 1
ATOM 970 O O . LEU A 1 118 ? -8.594 -10.359 -4.164 1 94.56 118 LEU A O 1
ATOM 974 N N . TYR A 1 119 ? -8.453 -12.641 -3.955 1 92.56 119 TYR A N 1
ATOM 975 C CA . TYR A 1 119 ? -8.742 -12.617 -2.525 1 92.56 119 TYR A CA 1
ATOM 976 C C . TYR A 1 119 ? -7.574 -12.016 -1.745 1 92.56 119 TYR A C 1
ATOM 978 O O . TYR A 1 119 ? -7.773 -11.414 -0.685 1 92.56 119 TYR A O 1
ATOM 986 N N . GLU A 1 120 ? -6.414 -12.172 -2.287 1 91.44 120 GLU A N 1
ATOM 987 C CA . GLU A 1 120 ? -5.207 -11.68 -1.635 1 91.44 120 GLU A CA 1
ATOM 988 C C . GLU A 1 120 ? -4.918 -10.234 -2.035 1 91.44 120 GLU A C 1
ATOM 990 O O . GLU A 1 120 ? -5.438 -9.75 -3.043 1 91.44 120 GLU A O 1
ATOM 995 N N . ASN A 1 121 ? -4.188 -9.562 -1.227 1 88.31 121 ASN A N 1
ATOM 996 C CA . ASN A 1 121 ? -3.91 -8.148 -1.47 1 88.31 121 ASN A CA 1
ATOM 997 C C . ASN A 1 121 ? -2.777 -7.969 -2.477 1 88.31 121 ASN A C 1
ATOM 999 O O . ASN A 1 121 ? -1.624 -7.773 -2.092 1 88.31 121 ASN A O 1
ATOM 1003 N N . GLN A 1 122 ? -3.105 -7.984 -3.695 1 91 122 GLN A N 1
ATOM 1004 C CA . GLN A 1 122 ? -2.201 -7.762 -4.82 1 91 122 GLN A CA 1
ATOM 1005 C C . GLN A 1 122 ? -2.91 -7.043 -5.961 1 91 122 GLN A C 1
ATOM 1007 O O . GLN A 1 122 ? -4.141 -7.008 -6.012 1 91 122 GLN A O 1
ATOM 1012 N N . SER A 1 123 ? -2.176 -6.469 -6.828 1 91.38 123 SER A N 1
ATOM 1013 C CA . SER A 1 123 ? -2.771 -5.691 -7.91 1 91.38 123 SER A CA 1
ATOM 1014 C C . SER A 1 123 ? -3.363 -6.602 -8.984 1 91.38 123 SER A C 1
ATOM 1016 O O . SER A 1 123 ? -2.904 -7.73 -9.172 1 91.38 123 SER A O 1
ATOM 1018 N N . ARG A 1 124 ? -4.387 -6.113 -9.688 1 92.44 124 ARG A N 1
ATOM 1019 C CA . ARG A 1 124 ? -5 -6.84 -10.797 1 92.44 124 ARG A CA 1
ATOM 1020 C C . ARG A 1 124 ? -3.998 -7.078 -11.914 1 92.44 124 ARG A C 1
ATOM 1022 O O . ARG A 1 124 ? -3.984 -8.148 -12.523 1 92.44 124 ARG A O 1
ATOM 1029 N N . LYS A 1 125 ? -3.158 -6.113 -12.109 1 92.94 125 LYS A N 1
ATOM 1030 C CA . LYS A 1 125 ? -2.16 -6.215 -13.172 1 92.94 125 LYS A CA 1
ATOM 1031 C C . LYS A 1 125 ? -1.191 -7.363 -12.906 1 92.94 125 LYS A C 1
ATOM 1033 O O . LYS A 1 125 ? -0.824 -8.094 -13.828 1 92.94 125 LYS A O 1
ATOM 1038 N N . LEU A 1 126 ? -0.786 -7.488 -11.711 1 93.5 126 LEU A N 1
ATOM 1039 C CA . LEU A 1 126 ? 0.12 -8.57 -11.344 1 93.5 126 LEU A CA 1
ATOM 1040 C C . LEU A 1 126 ? -0.546 -9.93 -11.547 1 93.5 126 LEU A C 1
ATOM 1042 O O . LEU A 1 126 ? 0.075 -10.859 -12.07 1 93.5 126 LEU A O 1
ATOM 1046 N N . ILE A 1 127 ? -1.794 -10.047 -11.141 1 95.75 127 ILE A N 1
ATOM 1047 C CA . ILE A 1 127 ? -2.545 -11.289 -11.312 1 95.75 127 ILE A CA 1
ATOM 1048 C C . ILE A 1 127 ? -2.652 -11.617 -12.797 1 95.75 127 ILE A C 1
ATOM 1050 O O . ILE A 1 127 ? -2.414 -12.758 -13.203 1 95.75 127 ILE A O 1
ATOM 1054 N N . ALA A 1 128 ? -3.014 -10.562 -13.562 1 96.88 128 ALA A N 1
ATOM 1055 C CA . ALA A 1 128 ? -3.129 -10.742 -15.008 1 96.88 128 ALA A CA 1
ATOM 1056 C C . ALA A 1 128 ? -1.821 -11.258 -15.609 1 96.88 128 ALA A C 1
ATOM 1058 O O . ALA A 1 128 ? -1.819 -12.211 -16.375 1 96.88 128 ALA A O 1
ATOM 1059 N N . LYS A 1 129 ? -0.74 -10.695 -15.219 1 94.81 129 LYS A N 1
ATOM 1060 C CA . LYS A 1 129 ? 0.581 -11.086 -15.695 1 94.81 129 LYS A CA 1
ATOM 1061 C C . LYS A 1 129 ? 0.91 -12.523 -15.289 1 94.81 129 LYS A C 1
ATOM 1063 O O . LYS A 1 129 ? 1.356 -13.32 -16.125 1 94.81 129 LYS A O 1
ATOM 1068 N N . LYS A 1 130 ? 0.62 -12.906 -14.102 1 94.44 130 LYS A N 1
ATOM 1069 C CA . LYS A 1 130 ? 0.963 -14.203 -13.539 1 94.44 130 LYS A CA 1
ATOM 1070 C C . LYS A 1 130 ? 0.21 -15.328 -14.25 1 94.44 130 LYS A C 1
ATOM 1072 O O . LYS A 1 130 ? 0.731 -16.438 -14.398 1 94.44 130 LYS A O 1
ATOM 1077 N N . TYR A 1 131 ? -0.988 -15.055 -14.688 1 96.75 131 TYR A N 1
ATOM 1078 C CA . TYR A 1 131 ? -1.821 -16.125 -15.242 1 96.75 131 TYR A CA 1
ATOM 1079 C C . TYR A 1 131 ? -2.004 -15.938 -16.75 1 96.75 131 TYR A C 1
ATOM 1081 O O . TYR A 1 131 ? -2.824 -16.625 -17.359 1 96.75 131 TYR A O 1
ATOM 1089 N N . PHE A 1 132 ? -1.284 -14.992 -17.344 1 96.94 132 PHE A N 1
ATOM 1090 C CA . PHE A 1 132 ? -1.24 -14.781 -18.781 1 96.94 132 PHE A CA 1
ATOM 1091 C C . PHE A 1 132 ? -2.621 -14.422 -19.328 1 96.94 132 PHE A C 1
ATOM 1093 O O . PHE A 1 132 ? -3.07 -14.992 -20.312 1 96.94 132 PHE A O 1
ATOM 1100 N N . VAL A 1 133 ? -3.336 -13.594 -18.625 1 96.88 133 VAL A N 1
ATOM 1101 C CA . VAL A 1 133 ? -4.629 -13.094 -19.078 1 96.88 133 VAL A CA 1
ATOM 1102 C C . VAL A 1 133 ? -4.617 -11.562 -19.078 1 96.88 133 VAL A C 1
ATOM 1104 O O . VAL A 1 133 ? -3.654 -10.945 -18.609 1 96.88 133 VAL A O 1
ATOM 1107 N N . SER A 1 134 ? -5.617 -10.977 -19.594 1 96 134 SER A N 1
ATOM 1108 C CA . SER A 1 134 ? -5.703 -9.523 -19.625 1 96 134 SER A CA 1
ATOM 1109 C C . SER A 1 134 ? -6.301 -8.969 -18.344 1 96 134 SER A C 1
ATOM 1111 O O . SER A 1 134 ? -6.984 -9.695 -17.609 1 96 134 SER A O 1
ATOM 1113 N N . ASP A 1 135 ? -6.059 -7.695 -18.125 1 94 135 ASP A N 1
ATOM 1114 C CA . ASP A 1 135 ? -6.66 -6.996 -17 1 94 135 ASP A CA 1
ATOM 1115 C C . ASP A 1 135 ? -8.188 -7.051 -17.062 1 94 135 ASP A C 1
ATOM 1117 O O . ASP A 1 135 ? -8.852 -7.18 -16.031 1 94 135 ASP A O 1
ATOM 1121 N N . GLY A 1 136 ? -8.695 -6.938 -18.25 1 94.56 136 GLY A N 1
ATOM 1122 C CA . GLY A 1 136 ? -10.133 -7.027 -18.469 1 94.56 136 GLY A CA 1
ATOM 1123 C C . GLY A 1 136 ? -10.719 -8.359 -18.031 1 94.56 136 GLY A C 1
ATOM 1124 O O . GLY A 1 136 ? -11.797 -8.406 -17.422 1 94.56 136 GLY A O 1
ATOM 1125 N N . THR A 1 137 ? -9.969 -9.43 -18.344 1 96.25 137 THR A N 1
ATOM 1126 C CA . THR A 1 137 ? -10.406 -10.766 -17.953 1 96.25 137 THR A CA 1
ATOM 1127 C C . THR A 1 137 ? -10.469 -10.891 -16.438 1 96.25 137 THR A C 1
ATOM 1129 O O . THR A 1 137 ? -11.445 -11.414 -15.883 1 96.25 137 THR A O 1
ATOM 1132 N N . VAL A 1 138 ? -9.469 -10.383 -15.734 1 96.81 138 VAL A N 1
ATOM 1133 C CA . VAL A 1 138 ? -9.422 -10.438 -14.281 1 96.81 138 VAL A CA 1
ATOM 1134 C C . VAL A 1 138 ? -10.602 -9.664 -13.703 1 96.81 138 VAL A C 1
ATOM 1136 O O . VAL A 1 138 ? -11.281 -10.133 -12.781 1 96.81 138 VAL A O 1
ATOM 1139 N N . THR A 1 139 ? -10.898 -8.492 -14.273 1 94.75 139 THR A N 1
ATOM 1140 C CA . THR A 1 139 ? -1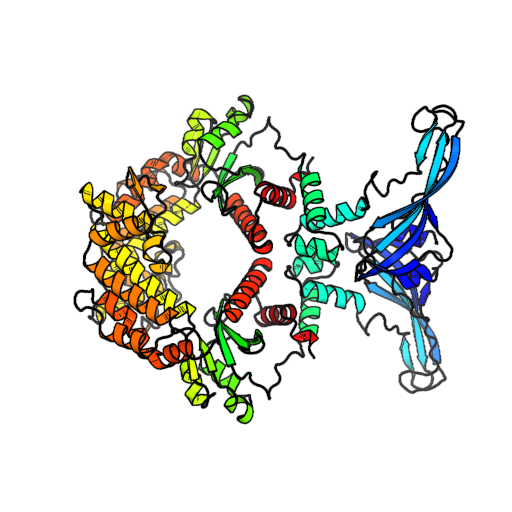2.008 -7.656 -13.82 1 94.75 139 THR A CA 1
ATOM 1141 C C . THR A 1 139 ? -13.344 -8.367 -14.023 1 94.75 139 THR A C 1
ATOM 1143 O O . THR A 1 139 ? -14.219 -8.312 -13.164 1 94.75 139 THR A O 1
ATOM 1146 N N . ARG A 1 140 ? -13.461 -9.023 -15.133 1 94.19 140 ARG A N 1
ATOM 1147 C CA . ARG A 1 140 ? -14.688 -9.758 -15.422 1 94.19 140 ARG A CA 1
ATOM 1148 C C . ARG A 1 140 ? -14.906 -10.891 -14.422 1 94.19 140 ARG A C 1
ATOM 1150 O O . ARG A 1 140 ? -16.016 -11.102 -13.945 1 94.19 140 ARG A O 1
ATOM 1157 N N . ILE A 1 141 ? -13.844 -11.617 -14.148 1 94.62 141 ILE A N 1
ATOM 1158 C CA . ILE A 1 141 ? -13.922 -12.703 -13.172 1 94.62 141 ILE A CA 1
ATOM 1159 C C . ILE A 1 141 ? -14.344 -12.148 -11.812 1 94.62 141 ILE A C 1
ATOM 1161 O O . ILE A 1 141 ? -15.195 -12.734 -11.141 1 94.62 141 ILE A O 1
ATOM 1165 N N . LEU A 1 142 ? -13.805 -11.008 -11.422 1 94.06 142 LEU A N 1
ATOM 1166 C CA . LEU A 1 142 ? -14.148 -10.344 -10.164 1 94.06 142 LEU A CA 1
ATOM 1167 C C . LEU A 1 142 ? -15.625 -9.961 -10.141 1 94.06 142 LEU A C 1
ATOM 1169 O O . LEU A 1 142 ? -16.328 -10.258 -9.18 1 94.06 142 LEU A O 1
ATOM 1173 N N . ARG A 1 143 ? -16.062 -9.359 -11.195 1 91.88 143 ARG A N 1
ATOM 1174 C CA . ARG A 1 143 ? -17.438 -8.898 -11.289 1 91.88 143 ARG A CA 1
ATOM 1175 C C . ARG A 1 143 ? -18.422 -10.078 -11.25 1 91.88 143 ARG A C 1
ATOM 1177 O O . ARG A 1 143 ? -19.453 -10.008 -10.57 1 91.88 143 ARG A O 1
ATOM 1184 N N . GLU A 1 144 ? -18.047 -11.086 -11.93 1 90.5 144 GLU A N 1
ATOM 1185 C CA . GLU A 1 144 ? -18.891 -12.273 -11.961 1 90.5 144 GLU A CA 1
ATOM 1186 C C . GLU A 1 144 ? -19 -12.914 -10.586 1 90.5 144 GLU A C 1
ATOM 1188 O O . GLU A 1 144 ? -20.078 -13.367 -10.188 1 90.5 144 GLU A O 1
ATOM 1193 N N . ALA A 1 145 ? -17.922 -12.922 -9.906 1 89.31 145 ALA A N 1
ATOM 1194 C CA . ALA A 1 145 ? -17.891 -13.555 -8.594 1 89.31 145 ALA A CA 1
ATOM 1195 C C . ALA A 1 145 ? -18.703 -12.75 -7.578 1 89.31 145 ALA A C 1
ATOM 1197 O O . ALA A 1 145 ? -19.219 -13.297 -6.602 1 89.31 145 ALA A O 1
ATOM 1198 N N . THR A 1 146 ? -18.859 -11.445 -7.82 1 87.5 146 THR A N 1
ATOM 1199 C CA . THR A 1 146 ? -19.484 -10.586 -6.82 1 87.5 146 THR A CA 1
ATOM 1200 C C . THR A 1 146 ? -20.875 -10.148 -7.277 1 87.5 146 THR A C 1
ATOM 1202 O O . THR A 1 146 ? -21.562 -9.414 -6.57 1 87.5 146 THR A O 1
ATOM 1205 N N . LYS A 1 147 ? -21.219 -10.492 -8.445 1 82.62 147 LYS A N 1
ATOM 1206 C CA . LYS A 1 147 ? -22.453 -10.039 -9.078 1 82.62 147 LYS A CA 1
ATOM 1207 C C . LYS A 1 147 ? -23.656 -10.328 -8.203 1 82.62 147 LYS A C 1
ATOM 1209 O O . LYS A 1 147 ? -24.578 -9.516 -8.117 1 82.62 147 LYS A O 1
ATOM 1214 N N . HIS A 1 148 ? -23.578 -11.43 -7.523 1 76.81 148 HIS A N 1
ATOM 1215 C CA . HIS A 1 148 ? -24.766 -11.852 -6.793 1 76.81 148 HIS A CA 1
ATOM 1216 C C . HIS A 1 148 ? -24.656 -11.508 -5.312 1 76.81 148 HIS A C 1
ATOM 1218 O O . HIS A 1 148 ? -25.531 -11.867 -4.52 1 76.81 148 HIS A O 1
ATOM 1224 N N . TYR A 1 149 ? -23.594 -10.828 -5.07 1 78.44 149 TYR A N 1
ATOM 1225 C CA . TYR A 1 149 ? -23.484 -10.523 -3.648 1 78.44 149 TYR A CA 1
ATOM 1226 C C . TYR A 1 149 ? -24.312 -9.305 -3.275 1 78.44 149 TYR A C 1
ATOM 1228 O O . TYR A 1 149 ? -24.094 -8.211 -3.812 1 78.44 149 TYR A O 1
ATOM 1236 N N . GLN A 1 150 ? -25.391 -9.477 -2.596 1 71.88 150 GLN A N 1
ATOM 1237 C CA . GLN A 1 150 ? -26.203 -8.453 -1.946 1 71.88 150 GLN A CA 1
ATOM 1238 C C . GLN A 1 150 ? -26.516 -8.828 -0.498 1 71.88 150 GLN A C 1
ATOM 1240 O O . GLN A 1 150 ? -26.703 -10 -0.183 1 71.88 150 GLN A O 1
ATOM 1245 N N . PRO A 1 151 ? -26.312 -7.785 0.334 1 69.94 151 PRO A N 1
ATOM 1246 C CA . PRO A 1 151 ? -26.703 -8.102 1.709 1 69.94 151 PRO A CA 1
ATOM 1247 C C . PRO A 1 151 ? -28.141 -8.633 1.807 1 69.94 151 PRO A C 1
ATOM 1249 O O . PRO A 1 151 ? -28.984 -8.312 0.963 1 69.94 151 PRO A O 1
ATOM 1252 N N . ARG A 1 152 ? -28.344 -9.539 2.73 1 76.75 152 ARG A N 1
ATOM 1253 C CA . ARG A 1 152 ? -29.703 -9.992 3.006 1 76.75 152 ARG A CA 1
ATOM 1254 C C . ARG A 1 152 ? -30.609 -8.82 3.352 1 76.75 152 ARG A C 1
ATOM 1256 O O . ARG A 1 152 ? -30.375 -8.117 4.34 1 76.75 152 ARG A O 1
ATOM 1263 N N . MET A 1 153 ? -31.562 -8.602 2.57 1 78.19 153 MET A N 1
ATOM 1264 C CA . MET A 1 153 ? -32.406 -7.418 2.693 1 78.19 153 MET A CA 1
ATOM 1265 C C . MET A 1 153 ? -33.25 -7.477 3.967 1 78.19 153 MET A C 1
ATOM 1267 O O . MET A 1 153 ? -33.75 -6.449 4.438 1 78.19 153 MET A O 1
ATOM 1271 N N . ASN A 1 154 ? -33.344 -8.555 4.512 1 85.5 154 ASN A N 1
ATOM 1272 C CA . ASN A 1 154 ? -34.25 -8.672 5.66 1 85.5 154 ASN A CA 1
ATOM 1273 C C . ASN A 1 154 ? -33.469 -8.68 6.977 1 85.5 154 ASN A C 1
ATOM 1275 O O . ASN A 1 154 ? -34.031 -8.945 8.031 1 85.5 154 ASN A O 1
ATOM 1279 N N . PHE A 1 155 ? -32.25 -8.328 6.824 1 91.12 155 PHE A N 1
ATOM 1280 C CA . PHE A 1 155 ? -31.438 -8.391 8.039 1 91.12 155 PHE A CA 1
ATOM 1281 C C . PHE A 1 155 ? -30.578 -7.145 8.188 1 91.12 155 PHE A C 1
ATOM 1283 O O . PHE A 1 155 ? -29.969 -6.684 7.219 1 91.12 155 PHE A O 1
ATOM 1290 N N . LEU A 1 156 ? -30.688 -6.637 9.406 1 95.25 156 LEU A N 1
ATOM 1291 C CA . LEU A 1 156 ? -29.766 -5.602 9.852 1 95.25 156 LEU A CA 1
ATOM 1292 C C . LEU A 1 156 ? -29.109 -5.977 11.18 1 95.25 156 LEU A C 1
ATOM 1294 O O . LEU A 1 156 ? -29.781 -6.516 12.062 1 95.25 156 LEU A O 1
ATOM 1298 N N . PRO A 1 157 ? -27.828 -5.777 11.312 1 95.31 157 PRO A N 1
ATOM 1299 C CA . PRO A 1 157 ? -27.188 -6.043 12.602 1 95.31 157 PRO A CA 1
ATOM 1300 C C . PRO A 1 157 ? -27.781 -5.207 13.742 1 95.31 157 PRO A C 1
ATOM 1302 O O . PRO A 1 157 ? -28.234 -4.086 13.508 1 95.31 157 PRO A O 1
ATOM 1305 N N . THR A 1 158 ? -27.688 -5.723 14.938 1 97 158 THR A N 1
ATOM 1306 C CA . THR A 1 158 ? -28.188 -5.008 16.109 1 97 158 THR A CA 1
ATOM 1307 C C . THR A 1 158 ? -27.297 -3.799 16.406 1 97 158 THR A C 1
ATOM 1309 O O . THR A 1 158 ? -27.781 -2.805 16.969 1 97 158 THR A O 1
ATOM 1312 N N . VAL A 1 159 ? -26.094 -3.951 16.031 1 97.69 159 VAL A N 1
ATOM 1313 C CA . VAL A 1 159 ? -25.125 -2.871 16.219 1 97.69 159 VAL A CA 1
ATOM 1314 C C . VAL A 1 159 ? -24.484 -2.514 14.891 1 97.69 159 VAL A C 1
ATOM 1316 O O . VAL A 1 159 ? -23.906 -3.373 14.227 1 97.69 159 VAL A O 1
ATOM 1319 N N . LEU A 1 160 ? -24.609 -1.271 14.484 1 96.81 160 LEU A N 1
ATOM 1320 C CA . LEU A 1 160 ? -24 -0.782 13.25 1 96.81 160 LEU A CA 1
A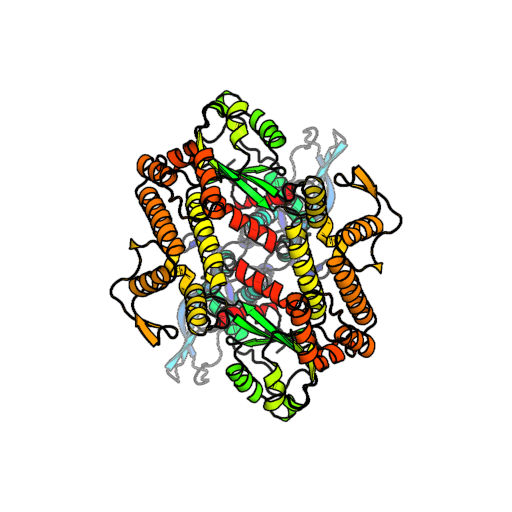TOM 1321 C C . LEU A 1 160 ? -22.844 0.173 13.555 1 96.81 160 LEU A C 1
ATOM 1323 O O . LEU A 1 160 ? -23.047 1.214 14.188 1 96.81 160 LEU A O 1
ATOM 1327 N N . CYS A 1 161 ? -21.672 -0.172 13.125 1 97.12 161 CYS A N 1
ATOM 1328 C CA . CYS A 1 161 ? -20.516 0.709 13.211 1 97.12 161 CYS A CA 1
ATOM 1329 C C . CYS A 1 161 ? -20.328 1.488 11.914 1 97.12 161 CYS A C 1
ATOM 1331 O O . CYS A 1 161 ? -20.047 0.9 10.867 1 97.12 161 CYS A O 1
ATOM 1333 N N . MET A 1 162 ? -20.438 2.781 12.008 1 96 162 MET A N 1
ATOM 1334 C CA . MET A 1 162 ? -20.484 3.607 10.805 1 96 162 MET A CA 1
ATOM 1335 C C . MET A 1 162 ? -19.25 4.512 10.719 1 96 162 MET A C 1
ATOM 1337 O O . MET A 1 162 ? -18.812 5.062 11.734 1 96 162 MET A O 1
ATOM 1341 N N . ASP A 1 163 ? -18.688 4.586 9.562 1 94.38 163 ASP A N 1
ATOM 1342 C CA . ASP A 1 163 ? -17.547 5.453 9.289 1 94.38 163 ASP A CA 1
ATOM 1343 C C . ASP A 1 163 ? -17.484 5.836 7.812 1 94.38 163 ASP A C 1
ATOM 1345 O O . ASP A 1 163 ? -18.391 5.512 7.043 1 94.38 163 ASP A O 1
ATOM 1349 N N . GLU A 1 164 ? -16.609 6.719 7.527 1 92.94 164 GLU A N 1
ATOM 1350 C CA . GLU A 1 164 ? -16.375 7.125 6.148 1 92.94 164 GLU A CA 1
ATOM 1351 C C . GLU A 1 164 ? -14.922 6.863 5.746 1 92.94 164 GLU A C 1
ATOM 1353 O O . GLU A 1 164 ? -14.047 6.734 6.609 1 92.94 164 GLU A O 1
ATOM 1358 N N . PHE A 1 165 ? -14.672 6.625 4.488 1 91.19 165 PHE A N 1
ATOM 1359 C CA . PHE A 1 165 ? -13.312 6.48 3.973 1 91.19 165 PHE A CA 1
ATOM 1360 C C . PHE A 1 165 ? -13.195 7.082 2.576 1 91.19 165 PHE A C 1
ATOM 1362 O O . PHE A 1 165 ? -14.195 7.223 1.871 1 91.19 165 PHE A O 1
ATOM 1369 N N . LYS A 1 166 ? -12.023 7.504 2.215 1 88.5 166 LYS A N 1
ATOM 1370 C CA . LYS A 1 166 ? -11.766 8.07 0.895 1 88.5 166 LYS A CA 1
ATOM 1371 C C . LYS A 1 166 ? -11.688 6.977 -0.167 1 88.5 166 LYS A C 1
ATOM 1373 O O . LYS A 1 166 ? -10.789 6.133 -0.13 1 88.5 166 LYS A O 1
ATOM 1378 N N . SER A 1 167 ? -12.602 6.977 -1.063 1 84 167 SER A N 1
ATOM 1379 C CA . SER A 1 167 ? -12.617 5.934 -2.084 1 84 167 SER A CA 1
ATOM 1380 C C . SER A 1 167 ? -11.914 6.398 -3.357 1 84 167 SER A C 1
ATOM 1382 O O . SER A 1 167 ? -10.805 5.953 -3.656 1 84 167 SER A O 1
ATOM 1384 N N . MET A 1 168 ? -12.516 7.262 -4.117 1 77 168 MET A N 1
ATOM 1385 C CA . MET A 1 168 ? -11.945 7.738 -5.371 1 77 168 MET A CA 1
ATOM 1386 C C . MET A 1 168 ? -12.07 9.258 -5.488 1 77 168 MET A C 1
ATOM 1388 O O . MET A 1 168 ? -12.93 9.859 -4.84 1 77 168 MET A O 1
ATOM 1392 N N . LYS A 1 169 ? -11.172 9.664 -6.324 1 65.94 169 LYS A N 1
ATOM 1393 C CA . LYS A 1 169 ? -11.195 11.109 -6.562 1 65.94 169 LYS A CA 1
ATOM 1394 C C . LYS A 1 169 ? -12.492 11.531 -7.242 1 65.94 169 LYS A C 1
ATOM 1396 O O . LYS A 1 169 ? -12.992 12.633 -7.016 1 65.94 169 LYS A O 1
ATOM 1401 N N . SER A 1 170 ? -13.047 10.656 -8.023 1 60.78 170 SER A N 1
ATOM 1402 C CA . SER A 1 170 ? -14.18 11.031 -8.867 1 60.78 170 SER A CA 1
ATOM 1403 C C . SER A 1 170 ? -15.492 10.945 -8.102 1 60.78 170 SER A C 1
ATOM 1405 O O . SER A 1 170 ? -16.516 11.461 -8.562 1 60.78 170 SER A O 1
ATOM 1407 N N . VAL A 1 171 ? -15.516 10.156 -7.09 1 54.19 171 VAL A N 1
ATOM 1408 C CA . VAL A 1 171 ? -16.781 9.977 -6.391 1 54.19 171 VAL A CA 1
ATOM 1409 C C . VAL A 1 171 ? -17.25 11.305 -5.809 1 54.19 171 VAL A C 1
ATOM 1411 O O . VAL A 1 171 ? -16.438 12.133 -5.402 1 54.19 171 VAL A O 1
ATOM 1414 N N . SER A 1 172 ? -18.516 11.57 -6.055 1 52.91 172 SER A N 1
ATOM 1415 C CA . SER A 1 172 ? -19.141 12.758 -5.492 1 52.91 172 SER A CA 1
ATOM 1416 C C . SER A 1 172 ? -18.844 12.898 -4.004 1 52.91 172 SER A C 1
ATOM 1418 O O . SER A 1 172 ? -19.047 11.953 -3.234 1 52.91 172 SER A O 1
ATOM 1420 N N . GLY A 1 173 ? -18.172 14 -3.631 1 60.28 173 GLY A N 1
ATOM 1421 C CA . GLY A 1 173 ? -17.859 14.383 -2.262 1 60.28 173 GLY A CA 1
ATOM 1422 C C . GLY A 1 173 ? -16.562 13.773 -1.753 1 60.28 173 GLY A C 1
ATOM 1423 O O . GLY A 1 173 ? -16.172 14.016 -0.612 1 60.28 173 GLY A O 1
ATOM 1424 N N . SER A 1 174 ? -15.852 12.898 -2.48 1 72.12 174 SER A N 1
ATOM 1425 C CA . SER A 1 174 ? -14.5 12.391 -2.316 1 72.12 174 SER A CA 1
ATOM 1426 C C . SER A 1 174 ? -14.438 11.32 -1.232 1 72.12 174 SER A C 1
ATOM 1428 O O . SER A 1 174 ? -13.391 10.688 -1.031 1 72.12 174 SER A O 1
ATOM 1430 N N . MET A 1 175 ? -15.688 11.062 -0.45 1 87.75 175 MET A N 1
ATOM 1431 C CA . MET A 1 175 ? -15.711 10.094 0.639 1 87.75 175 MET A CA 1
ATOM 1432 C C . MET A 1 175 ? -16.812 9.062 0.426 1 87.75 175 MET A C 1
ATOM 1434 O O . MET A 1 175 ? -17.859 9.367 -0.164 1 87.75 175 MET A O 1
ATOM 1438 N N . SER A 1 176 ? -16.656 7.82 0.857 1 93.19 176 SER A N 1
ATOM 1439 C CA . SER A 1 176 ? -17.641 6.738 0.826 1 93.19 176 SER A CA 1
ATOM 1440 C C . SER A 1 176 ? -18.031 6.309 2.234 1 93.19 176 SER A C 1
ATOM 1442 O O . SER A 1 176 ? -17.375 6.672 3.209 1 93.19 176 SER A O 1
ATOM 1444 N N . PHE A 1 177 ? -19.203 5.664 2.326 1 94.38 177 PHE A N 1
ATOM 1445 C CA . PHE A 1 177 ? -19.75 5.207 3.594 1 94.38 177 PHE A CA 1
ATOM 1446 C C . PHE A 1 177 ? -19.438 3.732 3.822 1 94.38 177 PHE A C 1
ATOM 1448 O O . PHE A 1 177 ? -19.516 2.926 2.891 1 94.38 177 PHE A O 1
ATOM 1455 N N . ILE A 1 178 ? -19.047 3.387 5 1 95.81 178 ILE A N 1
ATOM 1456 C CA . ILE A 1 178 ? -18.812 1.998 5.371 1 95.81 178 ILE A CA 1
ATOM 1457 C C . ILE A 1 178 ? -19.562 1.662 6.652 1 95.81 178 ILE A C 1
ATOM 1459 O O . ILE A 1 178 ? -19.641 2.48 7.57 1 95.81 178 ILE A O 1
ATOM 1463 N N . CYS A 1 179 ? -20.109 0.545 6.68 1 95.44 179 CYS A N 1
ATOM 1464 C CA . CYS A 1 179 ? -20.859 0.037 7.824 1 95.44 179 CYS A CA 1
ATOM 1465 C C . CYS A 1 179 ? -20.422 -1.38 8.18 1 95.44 179 CYS A C 1
ATOM 1467 O O . CYS A 1 179 ? -20.328 -2.242 7.301 1 95.44 179 CYS A O 1
ATOM 1469 N N . VAL A 1 180 ? -20.172 -1.624 9.422 1 96.44 180 VAL A N 1
ATOM 1470 C CA . VAL A 1 180 ? -19.703 -2.914 9.906 1 96.44 180 VAL A CA 1
ATOM 1471 C C . VAL A 1 180 ? -20.625 -3.439 10.992 1 96.44 180 VAL A C 1
ATOM 1473 O O . VAL A 1 180 ? -21.156 -2.668 11.805 1 96.44 180 VAL A O 1
ATOM 1476 N N . ASP A 1 181 ? -20.859 -4.695 10.961 1 95.75 181 ASP A N 1
ATOM 1477 C CA . ASP A 1 181 ? -21.609 -5.344 12.023 1 95.75 181 ASP A CA 1
ATOM 1478 C C . ASP A 1 181 ? -20.812 -5.367 13.328 1 95.75 181 ASP A C 1
ATOM 1480 O O . ASP A 1 181 ? -19.812 -6.07 13.438 1 95.75 181 ASP A O 1
ATOM 1484 N N . GLY A 1 182 ? -21.312 -4.637 14.273 1 95.69 182 GLY A N 1
ATOM 1485 C CA . GLY A 1 182 ? -20.594 -4.504 15.531 1 95.69 182 GLY A CA 1
ATOM 1486 C C . GLY A 1 182 ? -20.609 -5.777 16.359 1 95.69 182 GLY A C 1
ATOM 1487 O O . GLY A 1 182 ? -19.812 -5.914 17.297 1 95.69 182 GLY A O 1
ATOM 1488 N N . THR A 1 183 ? -21.422 -6.707 16.016 1 93.88 183 THR A N 1
ATOM 1489 C CA . THR A 1 183 ? -21.531 -7.961 16.75 1 93.88 183 THR A CA 1
ATOM 1490 C C . THR A 1 183 ? -20.609 -9.016 16.141 1 93.88 183 THR A C 1
ATOM 1492 O O . THR A 1 183 ? -19.781 -9.602 16.844 1 93.88 183 THR A O 1
ATOM 1495 N N . THR A 1 184 ? -20.656 -9.148 14.844 1 93.19 184 THR A N 1
ATOM 1496 C CA . THR A 1 184 ? -19.906 -10.203 14.18 1 93.19 184 THR A CA 1
ATOM 1497 C C . THR A 1 184 ? -18.562 -9.68 13.695 1 93.19 184 THR A C 1
ATOM 1499 O O . THR A 1 184 ? -17.672 -10.461 13.336 1 93.19 184 THR A O 1
ATOM 1502 N N . HIS A 1 185 ? -18.438 -8.312 13.617 1 93.88 185 HIS A N 1
ATOM 1503 C CA . HIS A 1 185 ? -17.219 -7.645 13.164 1 93.88 185 HIS A CA 1
ATOM 1504 C C . HIS A 1 185 ? -16.953 -7.906 11.68 1 93.88 185 HIS A C 1
ATOM 1506 O O . HIS A 1 185 ? -15.805 -7.949 11.25 1 93.88 185 HIS A O 1
ATOM 1512 N N . GLN A 1 186 ? -18.047 -8.141 10.961 1 92.44 186 GLN A N 1
ATOM 1513 C CA . GLN A 1 186 ? -17.953 -8.336 9.523 1 92.44 186 GLN A CA 1
ATOM 1514 C C . GLN A 1 186 ? -18.469 -7.105 8.773 1 92.44 186 GLN A C 1
ATOM 1516 O O . GLN A 1 186 ? -19.375 -6.418 9.242 1 92.44 186 GLN A O 1
ATOM 1521 N N . LEU A 1 187 ? -17.859 -6.898 7.703 1 94.25 187 LEU A N 1
ATOM 1522 C CA . LEU A 1 187 ? -18.312 -5.805 6.852 1 94.25 187 LEU A CA 1
ATOM 1523 C C . LEU A 1 187 ? -19.766 -6.008 6.43 1 94.25 187 LEU A C 1
ATOM 1525 O O . LEU A 1 187 ? -20.141 -7.086 5.965 1 94.25 187 LEU A O 1
ATOM 1529 N N . PHE A 1 188 ? -20.594 -5.062 6.676 1 94 188 PHE A N 1
ATOM 1530 C CA . PHE A 1 188 ? -22 -5.145 6.293 1 94 188 PHE A CA 1
ATOM 1531 C C . PHE A 1 188 ? -22.219 -4.562 4.902 1 94 188 PHE A C 1
ATOM 1533 O O . PHE A 1 188 ? -22.766 -5.23 4.02 1 94 188 PHE A O 1
ATOM 1540 N N . THR A 1 189 ? -21.734 -3.277 4.699 1 92.75 189 THR A N 1
ATOM 1541 C CA . THR A 1 189 ? -21.906 -2.713 3.365 1 92.75 189 THR A CA 1
ATOM 1542 C C . THR A 1 189 ? -20.984 -1.509 3.16 1 92.75 189 THR A C 1
ATOM 1544 O O . THR A 1 189 ? -20.5 -0.931 4.129 1 92.75 189 THR A O 1
ATOM 1547 N N . ILE A 1 190 ? -20.734 -1.21 1.946 1 93.19 190 ILE A N 1
ATOM 1548 C CA . ILE A 1 190 ? -20.047 -0.011 1.494 1 93.19 190 ILE A CA 1
ATOM 1549 C C . ILE A 1 190 ? -20.891 0.723 0.46 1 93.19 190 ILE A C 1
ATOM 1551 O O . ILE A 1 190 ? -21.391 0.111 -0.485 1 93.19 190 ILE A O 1
ATOM 1555 N N . LEU A 1 191 ? -21.062 1.974 0.741 1 93 191 LEU A N 1
ATOM 1556 C CA . LEU A 1 191 ? -21.859 2.777 -0.185 1 93 191 LEU A CA 1
ATOM 1557 C C . LEU A 1 191 ? -21.016 3.904 -0.779 1 93 191 LEU A C 1
ATOM 1559 O O . LEU A 1 191 ? -20.172 4.477 -0.094 1 93 191 LEU A O 1
ATOM 1563 N N . GLU A 1 192 ? -21.266 4.227 -1.991 1 91.5 192 GLU A N 1
ATOM 1564 C CA . GLU A 1 192 ? -20.5 5.227 -2.73 1 91.5 192 GLU A CA 1
ATOM 1565 C C . GLU A 1 192 ? -20.688 6.617 -2.135 1 91.5 192 GLU A C 1
ATOM 1567 O O . GLU A 1 192 ? -19.734 7.395 -2.039 1 91.5 192 GLU A O 1
ATOM 1572 N N . ASP A 1 193 ? -21.891 6.844 -1.702 1 90.44 193 ASP A N 1
ATOM 1573 C CA . ASP A 1 193 ? -22.266 8.172 -1.23 1 90.44 193 ASP A CA 1
ATOM 1574 C C . ASP A 1 193 ? -22.531 8.164 0.271 1 90.44 193 ASP A C 1
ATOM 1576 O O . ASP A 1 193 ? -23.359 7.383 0.751 1 90.44 193 ASP A O 1
ATOM 1580 N N . ARG A 1 194 ? -21.891 9.062 0.936 1 90.12 194 ARG A N 1
ATOM 1581 C CA . ARG A 1 194 ? -22 9.086 2.391 1 90.12 194 ARG A CA 1
ATOM 1582 C C . ARG A 1 194 ? -23.047 10.086 2.846 1 90.12 194 ARG A C 1
ATOM 1584 O O . ARG A 1 194 ? -23.297 10.242 4.043 1 90.12 194 ARG A O 1
ATOM 1591 N N . ARG A 1 195 ? -23.625 10.852 1.95 1 91.38 195 ARG A N 1
ATOM 1592 C CA . ARG A 1 195 ? -24.594 11.875 2.33 1 91.38 195 ARG A CA 1
ATOM 1593 C C . ARG A 1 195 ? -25.828 11.258 2.959 1 91.38 195 ARG A C 1
ATOM 1595 O O . ARG A 1 195 ? -26.25 10.172 2.568 1 91.38 195 ARG A O 1
ATOM 1602 N N . LEU A 1 196 ? -26.484 11.969 3.771 1 91.44 196 LEU A N 1
ATOM 1603 C CA . LEU A 1 196 ? -27.562 11.492 4.625 1 91.44 196 LEU A CA 1
ATOM 1604 C C . LEU A 1 196 ? -28.75 11.023 3.787 1 91.44 196 LEU A C 1
ATOM 1606 O O . LEU A 1 196 ? -29.344 9.977 4.062 1 91.44 196 LEU A O 1
ATOM 1610 N N . TYR A 1 197 ? -29.094 11.805 2.801 1 91.5 197 TYR A N 1
ATOM 1611 C CA . TYR A 1 197 ? -30.281 11.438 2.029 1 91.5 197 TYR A CA 1
ATOM 1612 C C . TYR A 1 197 ? -30.062 10.133 1.279 1 91.5 197 TYR A C 1
ATOM 1614 O O . TYR A 1 197 ? -30.984 9.312 1.157 1 91.5 197 TYR A O 1
ATOM 1622 N N . LYS A 1 198 ? -28.859 9.859 0.812 1 92.81 198 LYS A N 1
ATOM 1623 C CA . LYS A 1 198 ? -28.547 8.609 0.126 1 92.81 198 LYS A CA 1
ATOM 1624 C C . LYS A 1 198 ? -28.562 7.43 1.099 1 92.81 198 LYS A C 1
ATOM 1626 O O . LYS A 1 198 ? -29.031 6.344 0.762 1 92.81 198 LYS A O 1
ATOM 1631 N N . LEU A 1 199 ? -28.062 7.637 2.252 1 94.12 199 LEU A N 1
ATOM 1632 C CA . LEU A 1 199 ? -28.047 6.598 3.273 1 94.12 199 LEU A CA 1
ATOM 1633 C C . LEU A 1 199 ? -29.453 6.238 3.711 1 94.12 199 LEU A C 1
ATOM 1635 O O . LEU A 1 199 ? -29.781 5.062 3.885 1 94.12 199 LEU A O 1
ATOM 1639 N N . THR A 1 200 ? -30.266 7.309 3.904 1 94.94 200 THR A N 1
ATOM 1640 C CA . THR A 1 200 ? -31.656 7.094 4.281 1 94.94 200 THR A CA 1
ATOM 1641 C C . THR A 1 200 ? -32.375 6.25 3.232 1 94.94 200 THR A C 1
ATOM 1643 O O . THR A 1 200 ? -33.062 5.281 3.57 1 94.94 200 THR A O 1
ATOM 1646 N N . GLN A 1 201 ? -32.125 6.625 1.968 1 94.75 201 GLN A N 1
ATOM 1647 C CA . GLN A 1 201 ? -32.75 5.879 0.869 1 94.75 201 GLN A CA 1
ATOM 1648 C C . GLN A 1 201 ? -32.312 4.418 0.891 1 94.75 201 GLN A C 1
ATOM 1650 O O . GLN A 1 201 ? -33.125 3.52 0.691 1 94.75 201 GLN A O 1
ATOM 1655 N N . TYR A 1 202 ? -31.109 4.141 1.171 1 94.25 202 TYR A N 1
ATOM 1656 C CA . TYR A 1 202 ? -30.562 2.787 1.17 1 94.25 202 TYR A CA 1
ATOM 1657 C C . TYR A 1 202 ? -31.156 1.962 2.307 1 94.25 202 TYR A C 1
ATOM 1659 O O . TYR A 1 202 ? -31.656 0.857 2.086 1 94.25 202 TYR A O 1
ATOM 1667 N N . PHE A 1 203 ? -31.203 2.479 3.502 1 95.38 203 PHE A N 1
ATOM 1668 C CA . PHE A 1 203 ? -31.594 1.704 4.672 1 95.38 203 PHE A CA 1
ATOM 1669 C C . PHE A 1 203 ? -33.094 1.548 4.738 1 95.38 203 PHE A C 1
ATOM 1671 O O . PHE A 1 203 ? -33.625 0.622 5.375 1 95.38 203 PHE A O 1
ATOM 1678 N N . LEU A 1 204 ? -33.781 2.447 4.074 1 95.25 204 LEU A N 1
ATOM 1679 C CA . LEU A 1 204 ? -35.219 2.342 4.043 1 95.25 204 LEU A CA 1
ATOM 1680 C C . LEU A 1 204 ? -35.656 1.181 3.156 1 95.25 204 LEU A C 1
ATOM 1682 O O . LEU A 1 204 ? -36.844 0.759 3.209 1 95.25 204 LEU A O 1
ATOM 1686 N N . ARG A 1 205 ? -34.781 0.708 2.357 1 93.31 205 ARG A N 1
ATOM 1687 C CA . ARG A 1 205 ? -35.094 -0.463 1.544 1 93.31 205 ARG A CA 1
ATOM 1688 C C . ARG A 1 205 ? -35.281 -1.7 2.414 1 93.31 205 ARG A C 1
ATOM 1690 O O . ARG A 1 205 ? -35.875 -2.689 1.978 1 93.31 205 ARG A O 1
ATOM 1697 N N . PHE A 1 206 ? -34.719 -1.626 3.609 1 95.06 206 PHE A N 1
ATOM 1698 C CA . PHE A 1 206 ? -34.906 -2.734 4.543 1 95.06 206 PHE A CA 1
ATOM 1699 C C . PHE A 1 206 ? -36.25 -2.662 5.223 1 95.06 206 PHE A C 1
ATOM 1701 O O . PHE A 1 206 ? -36.719 -1.576 5.57 1 95.06 206 PHE A O 1
ATOM 1708 N N . PRO A 1 207 ? -36.844 -3.84 5.449 1 95.38 207 PRO A N 1
ATOM 1709 C CA . PRO A 1 207 ? -38.156 -3.846 6.113 1 95.38 207 PRO A CA 1
ATOM 1710 C C . PRO A 1 207 ? -38.094 -3.221 7.504 1 95.38 207 PRO A C 1
ATOM 1712 O O . PRO A 1 207 ? -37.062 -3.268 8.172 1 95.38 207 PRO A O 1
ATOM 1715 N N . ARG A 1 208 ? -39.219 -2.701 7.902 1 94.81 208 ARG A N 1
ATOM 1716 C CA . ARG A 1 208 ? -39.344 -2.021 9.188 1 94.81 208 ARG A CA 1
ATOM 1717 C C . ARG A 1 208 ? -38.938 -2.947 10.336 1 94.81 208 ARG A C 1
ATOM 1719 O O . ARG A 1 208 ? -38.312 -2.518 11.297 1 94.81 208 ARG A O 1
ATOM 1726 N N . LYS A 1 209 ? -39.312 -4.145 10.148 1 95.31 209 LYS A N 1
ATOM 1727 C CA . LYS A 1 209 ? -38.969 -5.121 11.18 1 95.31 209 LYS A CA 1
ATOM 1728 C C . LYS A 1 209 ? -37.469 -5.207 11.398 1 95.31 209 LYS A C 1
ATOM 1730 O O . LYS A 1 209 ? -37 -5.266 12.539 1 95.31 209 LYS A O 1
ATOM 1735 N N . ALA A 1 210 ? -36.75 -5.188 10.352 1 95.5 210 ALA A N 1
ATOM 1736 C CA . ALA A 1 210 ? -35.312 -5.242 10.422 1 95.5 210 ALA A CA 1
ATOM 1737 C C . ALA A 1 210 ? -34.75 -3.943 10.992 1 95.5 210 ALA A C 1
ATOM 1739 O O . ALA A 1 210 ? -33.812 -3.967 11.82 1 95.5 210 ALA A O 1
ATOM 1740 N N . ARG A 1 211 ? -35.281 -2.838 10.633 1 96.75 211 ARG A N 1
ATOM 1741 C CA . ARG A 1 211 ? -34.812 -1.528 11.07 1 96.75 211 ARG A CA 1
ATOM 1742 C C . ARG A 1 211 ? -35.062 -1.33 12.562 1 96.75 211 ARG A C 1
ATOM 1744 O O . ARG A 1 211 ? -34.25 -0.689 13.25 1 96.75 211 ARG A O 1
ATOM 1751 N N . LEU A 1 212 ? -36.062 -1.95 13.078 1 96.69 212 LEU A N 1
ATOM 1752 C CA . LEU A 1 212 ? -36.406 -1.818 14.492 1 96.69 212 LEU A CA 1
ATOM 1753 C C . LEU A 1 212 ? -35.5 -2.648 15.359 1 96.69 212 LEU A C 1
ATOM 1755 O O . LEU A 1 212 ? -35.406 -2.432 16.578 1 96.69 212 LEU A O 1
ATOM 1759 N N . LYS A 1 213 ? -34.781 -3.518 14.734 1 95.75 213 LYS A N 1
ATOM 1760 C CA . LYS A 1 213 ? -33.906 -4.414 15.484 1 95.75 213 LYS A CA 1
ATOM 1761 C C . LYS A 1 213 ? -32.562 -3.752 15.75 1 95.75 213 LYS A C 1
ATOM 1763 O O . LYS A 1 213 ? -31.797 -4.223 16.594 1 95.75 213 LYS A O 1
ATOM 1768 N N . VAL A 1 214 ? -32.281 -2.713 15.078 1 97.25 214 VAL A N 1
ATOM 1769 C CA . VAL A 1 214 ? -31.031 -1.996 15.305 1 97.25 214 VAL A CA 1
ATOM 1770 C C . VAL A 1 214 ? -31.078 -1.279 16.656 1 97.25 214 VAL A C 1
ATOM 1772 O O . VAL A 1 214 ? -32 -0.506 16.922 1 97.25 214 VAL A O 1
ATOM 1775 N N . LYS A 1 215 ? -30.062 -1.499 17.469 1 97.19 215 LYS A N 1
ATOM 1776 C CA . LYS A 1 215 ? -30.094 -0.968 18.828 1 97.19 215 LYS A CA 1
ATOM 1777 C C . LYS A 1 215 ? -29.062 0.148 19 1 97.19 215 LYS A C 1
ATOM 1779 O O . LYS A 1 215 ? -29.281 1.073 19.797 1 97.19 215 LYS A O 1
ATOM 1784 N N . TYR A 1 216 ? -27.953 -0.024 18.281 1 97.19 216 TYR A N 1
ATOM 1785 C CA . TYR A 1 216 ? -26.891 0.957 18.484 1 97.19 216 TYR A CA 1
ATOM 1786 C C . TYR A 1 216 ? -26.281 1.369 17.156 1 97.19 216 TYR A C 1
ATOM 1788 O O . TYR A 1 216 ? -26.062 0.533 16.281 1 97.19 216 TYR A O 1
ATOM 1796 N N . LEU A 1 217 ? -26.016 2.598 17 1 96.38 217 LEU A N 1
ATOM 1797 C CA . LEU A 1 217 ? -25.172 3.154 15.945 1 96.38 217 LEU A CA 1
ATOM 1798 C C . LEU A 1 217 ? -23.875 3.693 16.531 1 96.38 217 LEU A C 1
ATOM 1800 O O . LEU A 1 217 ? -23.875 4.672 17.281 1 96.38 217 LEU A O 1
ATOM 1804 N N . VAL A 1 218 ? -22.781 3.047 16.25 1 96.88 218 VAL A N 1
ATOM 1805 C CA . VAL A 1 218 ? -21.484 3.479 16.75 1 96.88 218 VAL A CA 1
ATOM 1806 C C . VAL A 1 218 ? -20.812 4.387 15.719 1 96.88 218 VAL A C 1
ATOM 1808 O O . VAL A 1 218 ? -20.641 3.996 14.562 1 96.88 218 VAL A O 1
ATOM 1811 N N . MET A 1 219 ? -20.453 5.59 16.078 1 94.44 219 MET A N 1
ATOM 1812 C CA . MET A 1 219 ? -19.906 6.547 15.117 1 94.44 219 MET A CA 1
ATOM 1813 C C . MET A 1 219 ? -19.047 7.594 15.828 1 94.44 219 MET A C 1
ATOM 1815 O O . MET A 1 219 ? -19.031 7.664 17.062 1 94.44 219 MET A O 1
ATOM 1819 N N . ASP A 1 220 ? -18.344 8.375 15.031 1 91.62 220 ASP A N 1
ATOM 1820 C CA . ASP A 1 220 ? -17.594 9.516 15.555 1 91.62 220 ASP A CA 1
ATOM 1821 C C . ASP A 1 220 ? -18.516 10.695 15.836 1 91.62 220 ASP A C 1
ATOM 1823 O O . ASP A 1 220 ? -19.641 10.75 15.336 1 91.62 220 ASP A O 1
ATOM 1827 N N . MET A 1 221 ? -18.125 11.602 16.703 1 86.5 221 MET A N 1
ATOM 1828 C CA . MET A 1 221 ? -18.906 12.773 17.078 1 86.5 221 MET A CA 1
ATOM 1829 C C . MET A 1 221 ? -19.156 13.672 15.875 1 86.5 221 MET A C 1
ATOM 1831 O O . MET A 1 221 ? -20.219 14.281 15.758 1 86.5 221 MET A O 1
ATOM 1835 N N . ASN A 1 222 ? -18.25 13.625 14.883 1 76.12 222 ASN A N 1
ATOM 1836 C CA . ASN A 1 222 ? -18.344 14.562 13.766 1 76.12 222 ASN A CA 1
ATOM 1837 C C . ASN A 1 222 ? -19.156 13.977 12.617 1 76.12 222 ASN A C 1
ATOM 1839 O O . ASN A 1 222 ? -19.406 14.656 11.617 1 76.12 222 ASN A O 1
ATOM 1843 N N . ALA A 1 223 ? -19.719 12.836 12.867 1 77.88 223 ALA A N 1
ATOM 1844 C CA . ALA A 1 223 ? -20.484 12.203 11.797 1 77.88 223 ALA A CA 1
ATOM 1845 C C . ALA A 1 223 ? -21.922 12.711 11.797 1 77.88 223 ALA A C 1
ATOM 1847 O O . ALA A 1 223 ? -22.5 12.984 12.859 1 77.88 223 ALA A O 1
ATOM 1848 N N . SER A 1 224 ? -22.484 12.953 10.672 1 78.25 224 SER A N 1
ATOM 1849 C CA . SER A 1 224 ? -23.828 13.508 10.523 1 78.25 224 SER A CA 1
ATOM 1850 C C . SER A 1 224 ? -24.875 12.406 10.469 1 78.25 224 SER A C 1
ATOM 1852 O O . SER A 1 224 ? -25.969 12.594 9.922 1 78.25 224 SER A O 1
ATOM 1854 N N . TYR A 1 225 ? -24.609 11.289 11.117 1 84.81 225 TYR A N 1
ATOM 1855 C CA . TYR A 1 225 ? -25.484 10.141 10.93 1 84.81 225 TYR A CA 1
ATOM 1856 C C . TYR A 1 225 ? -26.547 10.062 12.031 1 84.81 225 TYR A C 1
ATOM 1858 O O . TYR A 1 225 ? -27.422 9.203 12 1 84.81 225 TYR A O 1
ATOM 1866 N N . CYS A 1 226 ? -26.547 11.055 12.961 1 83.12 226 CYS A N 1
ATOM 1867 C CA . CYS A 1 226 ? -27.516 11.07 14.055 1 83.12 226 CYS A CA 1
ATOM 1868 C C . CYS A 1 226 ? -28.938 11.195 13.523 1 83.12 226 CYS A C 1
ATOM 1870 O O . CYS A 1 226 ? -29.875 10.656 14.109 1 83.12 226 CYS A O 1
ATOM 1872 N N . GLN A 1 227 ? -29.047 11.805 12.398 1 84.38 227 GLN A N 1
ATOM 1873 C CA . GLN A 1 227 ? -30.375 12.047 11.836 1 84.38 227 GLN A CA 1
ATOM 1874 C C . GLN A 1 227 ? -31.016 10.75 11.352 1 84.38 227 GLN A C 1
ATOM 1876 O O . GLN A 1 227 ? -32.219 10.688 11.156 1 84.38 227 GLN A O 1
ATOM 1881 N N . LEU A 1 228 ? -30.234 9.703 11.203 1 89.25 228 LEU A N 1
ATOM 1882 C CA . LEU A 1 228 ? -30.75 8.406 10.773 1 89.25 228 LEU A CA 1
ATOM 1883 C C . LEU A 1 228 ? -31.625 7.785 11.859 1 89.25 228 LEU A C 1
ATOM 1885 O O . LEU A 1 228 ? -32.469 6.941 11.562 1 89.25 228 LEU A O 1
ATOM 1889 N N . LEU A 1 229 ? -31.453 8.125 13.109 1 87.31 229 LEU A N 1
ATOM 1890 C CA . LEU A 1 229 ? -32.188 7.555 14.242 1 87.31 229 LEU A CA 1
ATOM 1891 C C . LEU A 1 229 ? -33.688 7.871 14.141 1 87.31 229 LEU A C 1
ATOM 1893 O O . LEU A 1 229 ? -34.5 7 14.375 1 87.31 229 LEU A O 1
ATOM 1897 N N . LYS A 1 230 ? -33.906 9.109 13.727 1 83.69 230 LYS A N 1
ATOM 1898 C CA . LYS A 1 230 ? -35.312 9.539 13.703 1 83.69 230 LYS A CA 1
ATOM 1899 C C . LYS A 1 230 ? -36.031 8.977 12.492 1 83.69 230 LYS A C 1
ATOM 1901 O O . LYS A 1 230 ? -37.188 8.586 12.594 1 83.69 230 LYS A O 1
ATOM 1906 N N . THR A 1 231 ? -35.312 8.703 11.461 1 88.88 231 THR A N 1
ATOM 1907 C CA . THR A 1 231 ? -36 8.406 10.203 1 88.88 231 THR A CA 1
ATOM 1908 C C . THR A 1 231 ? -35.844 6.93 9.844 1 88.88 231 THR A C 1
ATOM 1910 O O . THR A 1 231 ? -36.75 6.344 9.258 1 88.88 231 THR A O 1
ATOM 1913 N N . VAL A 1 232 ? -34.844 6.32 10.289 1 95.81 232 VAL A N 1
ATOM 1914 C CA . VAL A 1 232 ? -34.531 4.992 9.773 1 95.81 232 VAL A CA 1
ATOM 1915 C C . VAL A 1 232 ? -34.5 3.98 10.914 1 95.81 232 VAL A C 1
ATOM 1917 O O . VAL A 1 232 ? -35.188 2.949 10.859 1 95.81 232 VAL A O 1
ATOM 1920 N N . PHE A 1 233 ? -33.812 4.387 12.008 1 97 233 PHE A N 1
ATOM 1921 C CA . PHE A 1 233 ? -33.625 3.469 13.125 1 97 233 PHE A CA 1
ATOM 1922 C C . PHE A 1 233 ? -34.219 4.043 14.406 1 97 233 PHE A C 1
ATOM 1924 O O . PHE A 1 233 ? -33.469 4.355 15.344 1 97 233 PHE A O 1
ATOM 1931 N N . PRO A 1 234 ? -35.406 3.984 14.578 1 94.44 234 PRO A N 1
ATOM 1932 C CA . PRO A 1 234 ? -36.062 4.688 15.688 1 94.44 234 PRO A CA 1
ATOM 1933 C C . PRO A 1 234 ? -35.688 4.094 17.047 1 94.44 234 PRO A C 1
ATOM 1935 O O . PRO A 1 234 ? -35.719 4.793 18.062 1 94.44 234 PRO A O 1
ATOM 1938 N N . ASN A 1 235 ? -35.344 2.82 17.125 1 96.12 235 ASN A N 1
ATOM 1939 C CA . ASN A 1 235 ? -35.031 2.178 18.406 1 96.12 235 ASN A CA 1
ATOM 1940 C C . ASN A 1 235 ? -33.531 2.256 18.719 1 96.12 235 ASN A C 1
ATOM 1942 O O . ASN A 1 235 ? -33.125 1.854 19.797 1 96.12 235 ASN A O 1
ATOM 1946 N N . ALA A 1 236 ? -32.812 2.75 17.812 1 96.88 236 ALA A N 1
ATOM 1947 C CA . ALA A 1 236 ? -31.359 2.734 17.969 1 96.88 236 ALA A CA 1
ATOM 1948 C C . ALA A 1 236 ? -30.891 3.924 18.812 1 96.88 236 ALA A C 1
ATOM 1950 O O . ALA A 1 236 ? -31.562 4.953 18.875 1 96.88 236 ALA A O 1
ATOM 1951 N N . GLU A 1 237 ? -29.812 3.742 19.516 1 95.94 237 GLU A N 1
ATOM 1952 C CA . GLU A 1 237 ? -29.125 4.801 20.234 1 95.94 237 GLU A CA 1
ATOM 1953 C C . GLU A 1 237 ? -27.719 5.016 19.703 1 95.94 237 GLU A C 1
ATOM 1955 O O . GLU A 1 237 ? -27.109 4.098 19.141 1 95.94 237 GLU A O 1
ATOM 1960 N N . ILE A 1 238 ? -27.25 6.184 19.875 1 95.19 238 ILE A N 1
ATOM 1961 C CA . ILE A 1 238 ? -25.906 6.508 19.406 1 95.19 238 ILE A CA 1
ATOM 1962 C C . ILE A 1 238 ? -24.875 6.098 20.453 1 95.19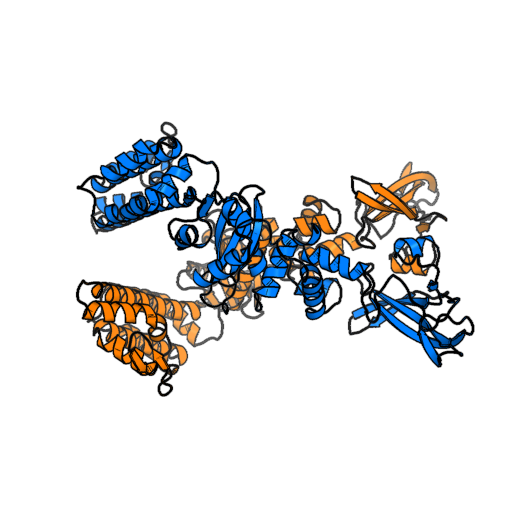 238 ILE A C 1
ATOM 1964 O O . ILE A 1 238 ? -25.078 6.293 21.641 1 95.19 238 ILE A O 1
ATOM 1968 N N . VAL A 1 239 ? -23.875 5.5 20 1 96.12 239 VAL A N 1
ATOM 1969 C CA . VAL A 1 239 ? -22.688 5.25 20.812 1 96.12 239 VAL A CA 1
ATOM 1970 C C . VAL A 1 239 ? -21.5 5.977 20.203 1 96.12 239 VAL A C 1
ATOM 1972 O O . VAL A 1 239 ? -21.047 5.652 19.094 1 96.12 239 VAL A O 1
ATOM 1975 N N . THR A 1 240 ? -20.984 6.945 20.922 1 95 240 THR A N 1
ATOM 1976 C CA . THR A 1 240 ? -19.812 7.68 20.438 1 95 240 THR A CA 1
ATOM 1977 C C . THR A 1 240 ? -18.562 6.832 20.547 1 95 240 THR A C 1
ATOM 1979 O O . THR A 1 240 ? -18.328 6.184 21.562 1 95 240 THR A O 1
ATOM 1982 N N . ASP A 1 241 ? -17.797 6.832 19.516 1 94.5 241 ASP A N 1
ATOM 1983 C CA . ASP A 1 241 ? -16.562 6.055 19.531 1 94.5 241 ASP A CA 1
ATOM 1984 C C . ASP A 1 241 ? -15.625 6.543 20.641 1 94.5 241 ASP A C 1
ATOM 1986 O O . ASP A 1 241 ? -15.258 7.719 20.656 1 94.5 241 ASP A O 1
ATOM 1990 N N . ARG A 1 242 ? -15.188 5.711 21.422 1 93.19 242 ARG A N 1
ATOM 1991 C CA . ARG A 1 242 ? -14.383 6.051 22.594 1 93.19 242 ARG A CA 1
ATOM 1992 C C . ARG A 1 242 ? -13.039 6.645 22.172 1 93.19 242 ARG A C 1
ATOM 1994 O O . ARG A 1 242 ? -12.523 7.551 22.828 1 93.19 242 ARG A O 1
ATOM 2001 N N . PHE A 1 243 ? -12.523 6.148 21.203 1 92.88 243 PHE A N 1
ATOM 2002 C CA . PHE A 1 243 ? -11.234 6.66 20.75 1 92.88 243 PHE A CA 1
ATOM 2003 C C . PHE A 1 243 ? -11.32 8.141 20.406 1 92.88 243 PHE A C 1
ATOM 2005 O O . PHE A 1 243 ? -10.406 8.914 20.719 1 92.88 243 PHE A O 1
ATOM 2012 N N . HIS A 1 244 ? -12.344 8.492 19.734 1 92.5 244 HIS A N 1
ATOM 2013 C CA . HIS A 1 244 ? -12.5 9.867 19.297 1 92.5 244 HIS A CA 1
ATOM 2014 C C . HIS A 1 244 ? -12.742 10.812 20.469 1 92.5 244 HIS A C 1
ATOM 2016 O O . HIS A 1 244 ? -12.406 11.992 20.406 1 92.5 244 HIS A O 1
ATOM 2022 N N . ILE A 1 245 ? -13.289 10.289 21.516 1 94.19 245 ILE A N 1
ATOM 2023 C CA . ILE A 1 245 ? -13.453 11.086 22.719 1 94.19 245 ILE A CA 1
ATOM 2024 C C . ILE A 1 245 ? -12.086 11.445 23.297 1 94.19 245 ILE A C 1
ATOM 2026 O O . ILE A 1 245 ? -11.789 12.625 23.516 1 94.19 245 ILE A O 1
ATOM 2030 N N . VAL A 1 246 ? -11.266 10.43 23.422 1 94.5 246 VAL A N 1
ATOM 2031 C CA . VAL A 1 246 ? -9.922 10.625 23.969 1 94.5 246 VAL A CA 1
ATOM 2032 C C . VAL A 1 246 ? -9.102 11.5 23.016 1 94.5 246 VAL A C 1
ATOM 2034 O O . VAL A 1 246 ? -8.375 12.391 23.469 1 94.5 246 VAL A O 1
ATOM 2037 N N . GLN A 1 247 ? -9.25 11.234 21.812 1 94.69 247 GLN A N 1
ATOM 2038 C CA . GLN A 1 247 ? -8.523 12.016 20.812 1 94.69 247 GLN A CA 1
ATOM 2039 C C . GLN A 1 247 ? -8.891 13.5 20.906 1 94.69 247 GLN A C 1
ATOM 2041 O O . GLN A 1 247 ? -8.023 14.367 20.781 1 94.69 247 GLN A O 1
ATOM 2046 N N . HIS A 1 248 ? -10.188 13.758 21.047 1 95.5 248 HIS A N 1
ATOM 2047 C CA . HIS A 1 248 ? -10.641 15.141 21.156 1 95.5 248 HIS A CA 1
ATOM 2048 C C . HIS A 1 248 ? -10.039 15.82 22.375 1 95.5 248 HIS A C 1
ATOM 2050 O O . HIS A 1 248 ? -9.57 16.969 22.297 1 95.5 248 HIS A O 1
ATOM 2056 N N . ILE A 1 249 ? -10.008 15.078 23.469 1 96.69 249 ILE A N 1
ATOM 2057 C CA . ILE A 1 249 ? -9.438 15.609 24.703 1 96.69 249 ILE A CA 1
ATOM 2058 C C . ILE A 1 249 ? -7.961 15.938 24.5 1 96.69 249 ILE A C 1
ATOM 2060 O O . ILE A 1 249 ? -7.516 17.047 24.781 1 96.69 249 ILE A O 1
ATOM 2064 N N . ASN A 1 250 ? -7.238 15 23.969 1 97.12 250 ASN A N 1
ATOM 2065 C CA . ASN A 1 250 ? -5.801 15.156 23.75 1 97.12 250 ASN A CA 1
ATOM 2066 C C . ASN A 1 250 ? -5.492 16.281 22.766 1 97.12 250 ASN A C 1
ATOM 2068 O O . ASN A 1 250 ? -4.582 17.078 23 1 97.12 250 ASN A O 1
ATOM 2072 N N . ARG A 1 251 ? -6.23 16.312 21.781 1 97.06 251 ARG A N 1
ATOM 2073 C CA . ARG A 1 251 ? -6.016 17.344 20.766 1 97.06 251 ARG A CA 1
ATOM 2074 C C . ARG A 1 251 ? -6.273 18.734 21.328 1 97.06 251 ARG A C 1
ATOM 2076 O O . ARG A 1 251 ? -5.523 19.672 21.062 1 97.06 251 ARG A O 1
ATOM 2083 N N . SER A 1 252 ? -7.379 18.844 22.031 1 97.06 252 SER A N 1
ATOM 2084 C CA . SER A 1 252 ? -7.73 20.125 22.641 1 97.06 252 SER A CA 1
ATOM 2085 C C . SER A 1 252 ? -6.648 20.578 23.625 1 97.06 252 SER A C 1
ATOM 2087 O O . SER A 1 252 ? -6.227 21.75 23.578 1 97.06 252 SER A O 1
ATOM 2089 N N . PHE A 1 253 ? -6.215 19.641 24.406 1 98.06 253 PHE A N 1
ATOM 2090 C CA . PHE A 1 253 ? -5.16 19.953 25.359 1 98.06 253 PHE A CA 1
ATOM 2091 C C . PHE A 1 253 ? -3.869 20.328 24.641 1 98.06 253 PHE A C 1
ATOM 2093 O O . PHE A 1 253 ? -3.215 21.312 24.984 1 98.06 253 PHE A O 1
ATOM 2100 N N . ASN A 1 254 ? -3.512 19.531 23.672 1 98.12 254 ASN A N 1
ATOM 2101 C CA . ASN A 1 254 ? -2.268 19.766 22.953 1 98.12 254 ASN A CA 1
ATOM 2102 C C . ASN A 1 254 ? -2.287 21.094 22.219 1 98.12 254 ASN A C 1
ATOM 2104 O O . ASN A 1 254 ? -1.255 21.766 22.094 1 98.12 254 ASN A O 1
ATOM 2108 N N . GLN A 1 255 ? -3.4 21.453 21.703 1 97.19 255 GLN A N 1
ATOM 2109 C CA . GLN A 1 255 ? -3.523 22.75 21.031 1 97.19 255 GLN A CA 1
ATOM 2110 C C . GLN A 1 255 ? -3.254 23.891 22.016 1 97.19 255 GLN A C 1
ATOM 2112 O O . GLN A 1 255 ? -2.553 24.844 21.672 1 97.19 255 GLN A O 1
ATOM 2117 N N . LEU A 1 256 ? -3.85 23.781 23.156 1 97.69 256 LEU A N 1
ATOM 2118 C CA . LEU A 1 256 ? -3.588 24.797 24.172 1 97.69 256 LEU A CA 1
ATOM 2119 C C . LEU A 1 256 ? -2.111 24.812 24.547 1 97.69 256 LEU A C 1
ATOM 2121 O O . LEU A 1 256 ? -1.512 25.891 24.672 1 97.69 256 LEU A O 1
ATOM 2125 N N . ARG A 1 257 ? -1.533 23.594 24.719 1 97.94 257 ARG A N 1
ATOM 2126 C CA . ARG A 1 257 ? -0.114 23.5 25.047 1 97.94 257 ARG A CA 1
ATOM 2127 C C . ARG A 1 257 ? 0.737 24.219 24 1 97.94 257 ARG A C 1
ATOM 2129 O O . ARG A 1 257 ? 1.677 24.938 24.344 1 97.94 257 ARG A O 1
ATOM 2136 N N . VAL A 1 258 ? 0.408 24.031 22.781 1 97.12 258 VAL A N 1
ATOM 2137 C CA . VAL A 1 258 ? 1.161 24.641 21.703 1 97.12 258 VAL A CA 1
ATOM 2138 C C . VAL A 1 258 ? 1.004 26.156 21.766 1 97.12 258 VAL A C 1
ATOM 2140 O O . VAL A 1 258 ? 1.97 26.906 21.547 1 97.12 258 VAL A O 1
ATOM 2143 N N . GLN A 1 259 ? -0.212 26.688 22 1 95 259 GLN A N 1
ATOM 2144 C CA . GLN A 1 259 ? -0.45 28.125 22.141 1 95 259 GLN A CA 1
ATOM 2145 C C . GLN A 1 259 ? 0.409 28.719 23.266 1 95 259 GLN A C 1
ATOM 2147 O O . GLN A 1 259 ? 1.053 29.75 23.062 1 95 259 GLN A O 1
ATOM 2152 N N . ILE A 1 260 ? 0.429 28.031 24.359 1 96.69 260 ILE A N 1
ATOM 2153 C CA . ILE A 1 260 ? 1.19 28.5 25.516 1 96.69 260 ILE A CA 1
ATOM 2154 C C . ILE A 1 260 ? 2.686 28.406 25.219 1 96.69 260 ILE A C 1
ATOM 2156 O O . ILE A 1 260 ? 3.441 29.328 25.531 1 96.69 260 ILE A O 1
ATOM 2160 N N . MET A 1 261 ? 3.084 27.266 24.609 1 97.06 261 MET A N 1
ATOM 2161 C CA . MET A 1 261 ? 4.473 27.078 24.203 1 97.06 261 MET A CA 1
ATOM 2162 C C . MET A 1 261 ? 4.957 28.234 23.328 1 97.06 261 MET A C 1
ATOM 2164 O O . MET A 1 261 ? 6.047 28.766 23.562 1 97.06 261 MET A O 1
ATOM 2168 N N . ASN A 1 262 ? 4.094 28.656 22.484 1 93.25 262 ASN A N 1
ATOM 2169 C CA . ASN A 1 262 ? 4.465 29.719 21.547 1 93.25 262 ASN A CA 1
ATOM 2170 C C . ASN A 1 262 ? 4.598 31.062 22.234 1 93.25 262 ASN A C 1
ATOM 2172 O O . ASN A 1 262 ? 5.301 31.953 21.75 1 93.25 262 ASN A O 1
ATOM 2176 N N . ARG A 1 263 ? 3.961 31.297 23.328 1 93.44 263 ARG A N 1
ATOM 2177 C CA . ARG A 1 263 ? 4.113 32.5 24.125 1 93.44 263 ARG A CA 1
ATOM 2178 C C . ARG A 1 263 ? 5.527 32.625 24.688 1 93.44 263 ARG A C 1
ATOM 2180 O O . ARG A 1 263 ? 5.992 33.719 25 1 93.44 263 ARG A O 1
ATOM 2187 N N . PHE A 1 264 ? 6.141 31.422 24.797 1 94.44 264 PHE A N 1
ATOM 2188 C CA . PHE A 1 264 ? 7.492 31.391 25.344 1 94.44 264 PHE A CA 1
ATOM 2189 C C . PHE A 1 264 ? 8.531 31.578 24.234 1 94.44 264 PHE A C 1
ATOM 2191 O O . PHE A 1 264 ? 9.734 31.594 24.516 1 94.44 264 PHE A O 1
ATOM 2198 N N . ARG A 1 265 ? 8.023 31.672 23.031 1 89.75 265 ARG A N 1
ATOM 2199 C CA . ARG A 1 265 ? 8.961 31.828 21.922 1 89.75 265 ARG A CA 1
ATOM 2200 C C . ARG A 1 265 ? 9.477 33.25 21.859 1 89.75 265 ARG A C 1
ATOM 2202 O O . ARG A 1 265 ? 9.117 34 20.938 1 89.75 265 ARG A O 1
ATOM 2209 N N . THR A 1 266 ? 10.227 33.719 22.828 1 85.69 266 THR A N 1
ATOM 2210 C CA . THR A 1 266 ? 10.789 35.062 22.922 1 85.69 266 THR A CA 1
ATOM 2211 C C . THR A 1 266 ? 12.312 35.031 22.938 1 85.69 266 THR A C 1
ATOM 2213 O O . THR A 1 266 ? 12.906 33.938 22.906 1 85.69 266 THR A O 1
ATOM 2216 N N . SER A 1 267 ? 12.922 36.188 22.875 1 85.06 267 SER A N 1
ATOM 2217 C CA . SER A 1 267 ? 14.383 36.281 22.844 1 85.06 267 SER A CA 1
ATOM 2218 C C . SER A 1 267 ? 14.984 36.031 24.219 1 85.06 267 SER A C 1
ATOM 2220 O O . SER A 1 267 ? 16.188 35.844 24.359 1 85.06 267 SER A O 1
ATOM 2222 N N . HIS A 1 268 ? 14.133 35.875 25.188 1 89.62 268 HIS A N 1
ATOM 2223 C CA . HIS A 1 268 ? 14.609 35.625 26.547 1 89.62 268 HIS A CA 1
ATOM 2224 C C . HIS A 1 268 ? 15.055 34.188 26.719 1 89.62 268 HIS A C 1
ATOM 2226 O O . HIS A 1 268 ? 14.328 33.25 26.359 1 89.62 268 HIS A O 1
ATOM 2232 N N . SER A 1 269 ? 16.219 34.031 27.266 1 89.69 269 SER A N 1
ATOM 2233 C CA . SER A 1 269 ? 16.875 32.719 27.359 1 89.69 269 SER A CA 1
ATOM 2234 C C . SER A 1 269 ? 16.016 31.734 28.156 1 89.69 269 SER A C 1
ATOM 2236 O O . SER A 1 269 ? 15.844 30.578 27.75 1 89.69 269 SER A O 1
ATOM 2238 N N . GLU A 1 270 ? 15.508 32.219 29.297 1 92.12 270 GLU A N 1
ATOM 2239 C CA . GLU A 1 270 ? 14.695 31.359 30.141 1 92.12 270 GLU A CA 1
ATOM 2240 C C . GLU A 1 270 ? 13.43 30.906 29.406 1 92.12 270 GLU A C 1
ATOM 2242 O O . GLU A 1 270 ? 12.992 29.766 29.547 1 92.12 270 GLU A O 1
ATOM 2247 N N . ASN A 1 271 ? 12.852 31.797 28.703 1 94 271 ASN A N 1
ATOM 2248 C CA . ASN A 1 271 ? 11.656 31.469 27.938 1 94 271 ASN A CA 1
ATOM 2249 C C . ASN A 1 271 ? 11.953 30.5 26.812 1 94 271 ASN A C 1
ATOM 2251 O O . ASN A 1 271 ? 11.164 29.594 26.531 1 94 271 ASN A O 1
ATOM 2255 N N . GLN A 1 272 ? 13.062 30.609 26.328 1 94.56 272 GLN A N 1
ATOM 2256 C CA . GLN A 1 272 ? 13.461 29.703 25.266 1 94.56 272 GLN A CA 1
ATOM 2257 C C . GLN A 1 272 ? 13.648 28.281 25.781 1 94.56 272 GLN A C 1
ATOM 2259 O O . GLN A 1 272 ? 13.328 27.312 25.094 1 94.56 272 GLN A O 1
ATOM 2264 N N . LYS A 1 273 ? 14.18 28.266 26.906 1 94.75 273 LYS A N 1
ATOM 2265 C CA . LYS A 1 273 ? 14.32 26.953 27.531 1 94.75 273 LYS A CA 1
ATOM 2266 C C . LYS A 1 273 ? 12.961 26.297 27.75 1 94.75 273 LYS A C 1
ATOM 2268 O O . LYS A 1 273 ? 12.773 25.109 27.438 1 94.75 273 LYS A O 1
ATOM 2273 N N . LYS A 1 274 ? 12.047 27.094 28.281 1 96.5 274 LYS A N 1
ATOM 2274 C CA . LYS A 1 274 ? 10.688 26.594 28.516 1 96.5 274 LYS A CA 1
ATOM 2275 C C . LYS A 1 274 ? 10.047 26.141 27.203 1 96.5 274 LYS A C 1
ATOM 2277 O O . LYS A 1 274 ? 9.406 25.094 27.156 1 96.5 274 LYS A O 1
ATOM 2282 N N . TYR A 1 275 ? 10.266 26.891 26.188 1 97 275 TYR A N 1
ATOM 2283 C CA . TYR A 1 275 ? 9.75 26.562 24.859 1 97 275 TYR A CA 1
ATOM 2284 C C . TYR A 1 275 ? 10.273 25.219 24.391 1 97 275 TYR A C 1
ATOM 2286 O O . TYR A 1 275 ? 9.492 24.359 23.969 1 97 275 TYR A O 1
ATOM 2294 N N . ARG A 1 276 ? 11.531 25.016 24.5 1 96.06 276 ARG A N 1
ATOM 2295 C CA . ARG A 1 276 ? 12.164 23.797 24.016 1 96.06 276 ARG A CA 1
ATOM 2296 C C . ARG A 1 276 ? 11.672 22.578 24.797 1 96.06 276 ARG A C 1
ATOM 2298 O O . ARG A 1 276 ? 11.461 21.516 24.219 1 96.06 276 ARG A O 1
ATOM 2305 N N . ARG A 1 277 ? 11.539 22.75 26.016 1 96.88 277 ARG A N 1
ATOM 2306 C CA . ARG A 1 277 ? 11.102 21.641 26.859 1 96.88 277 ARG A CA 1
ATOM 2307 C C . ARG A 1 277 ? 9.656 21.25 26.547 1 96.88 277 ARG A C 1
ATOM 2309 O O . ARG A 1 277 ? 9.328 20.078 26.453 1 96.88 277 ARG A O 1
ATOM 2316 N N . LEU A 1 278 ? 8.789 22.234 26.375 1 97.31 278 LEU A N 1
ATOM 2317 C CA . LEU A 1 278 ? 7.391 21.984 26.031 1 97.31 278 LEU A CA 1
ATOM 2318 C C . LEU A 1 278 ? 7.27 21.312 24.672 1 97.31 278 LEU A C 1
ATOM 2320 O O . LEU A 1 278 ? 6.359 20.516 24.453 1 97.31 278 LEU A O 1
ATOM 2324 N N . LYS A 1 279 ? 8.164 21.672 23.844 1 96.38 279 LYS A N 1
ATOM 2325 C CA . LYS A 1 279 ? 8.172 21.109 22.484 1 96.38 279 LYS A CA 1
ATOM 2326 C C . LYS A 1 279 ? 8.656 19.656 22.5 1 96.38 279 LYS A C 1
ATOM 2328 O O . LYS A 1 279 ? 8.07 18.797 21.844 1 96.38 279 LYS A O 1
ATOM 2333 N N . ARG A 1 280 ? 9.609 19.375 23.281 1 95.75 280 ARG A N 1
ATOM 2334 C CA . ARG A 1 280 ? 10.258 18.078 23.25 1 95.75 280 ARG A CA 1
ATOM 2335 C C . ARG A 1 280 ? 9.438 17.031 24.016 1 95.75 280 ARG A C 1
ATOM 2337 O O . ARG A 1 280 ? 9.344 15.883 23.594 1 95.75 280 ARG A O 1
ATOM 2344 N N . TYR A 1 281 ? 8.914 17.406 25.062 1 96.56 281 TYR A N 1
ATOM 2345 C CA . TYR A 1 281 ? 8.352 16.422 25.969 1 96.56 281 TYR A CA 1
ATOM 2346 C C . TYR A 1 281 ? 6.832 16.484 25.969 1 96.56 281 TYR A C 1
ATOM 2348 O O . TYR A 1 281 ? 6.191 16.125 26.969 1 96.56 281 TYR A O 1
ATOM 2356 N N . TRP A 1 282 ? 6.262 16.953 24.906 1 96.69 282 TRP A N 1
ATOM 2357 C CA . TRP A 1 282 ? 4.82 17.172 24.828 1 96.69 282 TRP A CA 1
ATOM 2358 C C . TRP A 1 282 ? 4.066 15.867 25.031 1 96.69 282 TRP A C 1
ATOM 2360 O O . TRP A 1 282 ? 2.973 15.852 25.594 1 96.69 282 TRP A O 1
ATOM 2370 N N . LYS A 1 283 ? 4.609 14.766 24.703 1 96.56 283 LYS A N 1
ATOM 2371 C CA . LYS A 1 283 ? 3.914 13.484 24.766 1 96.56 283 LYS A CA 1
ATOM 2372 C C . LYS A 1 283 ? 3.66 13.07 26.219 1 96.56 283 LYS A C 1
ATOM 2374 O O . LYS A 1 283 ? 2.668 12.406 26.516 1 96.56 283 LYS A O 1
ATOM 2379 N N . LEU A 1 284 ? 4.562 13.414 27.016 1 96.56 284 LEU A N 1
ATOM 2380 C CA . LEU A 1 284 ? 4.41 13.078 28.422 1 96.56 284 LEU A CA 1
ATOM 2381 C C . LEU A 1 284 ? 3.203 13.797 29.016 1 96.56 284 LEU A C 1
ATOM 2383 O O . LEU A 1 284 ? 2.541 13.266 29.922 1 96.56 284 LEU A O 1
ATOM 2387 N N . LEU A 1 285 ? 2.957 14.961 28.484 1 97.19 285 LEU A N 1
ATOM 2388 C CA . LEU A 1 285 ? 1.825 15.742 28.969 1 97.19 285 LEU A CA 1
ATOM 2389 C C . LEU A 1 285 ? 0.504 15.109 28.547 1 97.19 285 LEU A C 1
ATOM 2391 O O . LEU A 1 285 ? -0.525 15.312 29.203 1 97.19 285 LEU A O 1
ATOM 2395 N N . LEU A 1 286 ? 0.561 14.391 27.438 1 97.06 286 LEU A N 1
ATOM 2396 C CA . LEU A 1 286 ? -0.666 13.805 26.906 1 97.06 286 LEU A CA 1
ATOM 2397 C C . LEU A 1 286 ? -0.908 12.422 27.5 1 97.06 286 LEU A C 1
ATOM 2399 O O . LEU A 1 286 ? -2.008 11.875 27.391 1 97.06 286 LEU A O 1
ATOM 2403 N N . LYS A 1 287 ? 0.082 11.891 28.188 1 95.81 287 LYS A N 1
ATOM 2404 C CA . LYS A 1 287 ? -0.02 10.555 28.766 1 95.81 287 LYS A CA 1
ATOM 2405 C C . LYS A 1 287 ? -0.914 10.562 30 1 95.81 287 LYS A C 1
ATOM 2407 O O . LYS A 1 287 ? -1.022 11.586 30.688 1 95.81 287 LYS A O 1
ATOM 2412 N N . ASP A 1 288 ? -1.545 9.391 30.188 1 94.31 288 ASP A N 1
ATOM 2413 C CA . ASP A 1 288 ? -2.248 9.203 31.453 1 94.31 288 ASP A CA 1
ATOM 2414 C C . ASP A 1 288 ? -1.308 9.398 32.625 1 94.31 288 ASP A C 1
ATOM 2416 O O . ASP A 1 288 ? -0.248 8.773 32.719 1 94.31 288 ASP A O 1
ATOM 2420 N N . SER A 1 289 ? -1.695 10.219 33.562 1 93.75 289 SER A N 1
ATOM 2421 C CA . SER A 1 289 ? -0.834 10.586 34.688 1 93.75 289 SER A CA 1
ATOM 2422 C C . SER A 1 289 ? -0.484 9.367 35.531 1 93.75 289 SER A C 1
ATOM 2424 O O . SER A 1 289 ? 0.594 9.312 36.125 1 93.75 289 SER A O 1
ATOM 2426 N N . THR A 1 290 ? -1.35 8.398 35.5 1 91.94 290 THR A N 1
ATOM 2427 C CA . THR A 1 290 ? -1.135 7.223 36.312 1 91.94 290 THR A CA 1
ATOM 2428 C C . THR A 1 290 ? -0.097 6.297 35.688 1 91.94 290 THR A C 1
ATOM 2430 O O . THR A 1 290 ? 0.43 5.406 36.344 1 91.94 290 THR A O 1
ATOM 2433 N N . THR A 1 291 ? 0.166 6.535 34.438 1 93.81 291 THR A N 1
ATOM 2434 C CA . THR A 1 291 ? 1.091 5.652 33.75 1 93.81 291 THR A CA 1
ATOM 2435 C C . THR A 1 291 ? 2.48 6.277 33.656 1 93.81 291 THR A C 1
ATOM 2437 O O . THR A 1 291 ? 3.42 5.652 33.156 1 93.81 291 THR A O 1
ATOM 2440 N N . LEU A 1 292 ? 2.627 7.48 34.188 1 94.88 292 LEU A N 1
ATOM 2441 C CA . LEU A 1 292 ? 3.928 8.141 34.188 1 94.88 292 LEU A CA 1
ATOM 2442 C C . LEU A 1 292 ? 4.883 7.457 35.156 1 94.88 292 LEU A C 1
ATOM 2444 O O . LEU A 1 292 ? 4.484 7.074 36.25 1 94.88 292 LEU A O 1
ATOM 2448 N N . GLU A 1 293 ? 6.043 7.32 34.75 1 93.62 293 GLU A N 1
ATOM 2449 C CA . GLU A 1 293 ? 7.059 6.703 35.594 1 93.62 293 GLU A CA 1
ATOM 2450 C C . GLU A 1 293 ? 7.531 7.668 36.688 1 93.62 293 GLU A C 1
ATOM 2452 O O . GLU A 1 293 ? 8.25 8.633 36.406 1 93.62 293 GLU A O 1
ATOM 2457 N N . PRO A 1 294 ? 7.277 7.383 37.906 1 90.5 294 PRO A N 1
ATOM 2458 C CA . PRO A 1 294 ? 7.582 8.336 38.969 1 90.5 294 PRO A CA 1
ATOM 2459 C C . PRO A 1 294 ? 9 8.172 39.531 1 90.5 294 PRO A C 1
ATOM 2461 O O . PRO A 1 294 ? 9.578 9.133 40.031 1 90.5 294 PRO A O 1
ATOM 2464 N N . LEU A 1 295 ? 9.625 7.012 39.406 1 90 295 LEU A N 1
ATOM 2465 C CA . LEU A 1 295 ? 10.844 6.738 40.156 1 90 295 LEU A CA 1
ATOM 2466 C C . LEU A 1 295 ? 12.055 6.648 39.219 1 90 295 LEU A C 1
ATOM 2468 O O . LEU A 1 295 ? 13.133 7.141 39.562 1 90 295 LEU A O 1
ATOM 2472 N N . LYS A 1 296 ? 11.883 5.984 38.062 1 92.12 296 LYS A N 1
ATOM 2473 C CA . LYS A 1 296 ? 13.008 5.789 37.156 1 92.12 296 LYS A CA 1
ATOM 2474 C C . LYS A 1 296 ? 13.484 7.117 36.594 1 92.12 296 LYS A C 1
ATOM 2476 O O . LYS A 1 296 ? 12.703 7.84 35.969 1 92.12 296 LYS A O 1
ATOM 2481 N N . ARG A 1 297 ? 14.711 7.395 36.812 1 92.62 297 ARG A N 1
ATOM 2482 C CA . ARG A 1 297 ? 15.289 8.656 36.375 1 92.62 297 ARG A CA 1
ATOM 2483 C C . ARG A 1 297 ? 16.25 8.414 35.219 1 92.62 297 ARG A C 1
ATOM 2485 O O . ARG A 1 297 ? 17.016 7.441 35.219 1 92.62 297 ARG A O 1
ATOM 2492 N N . HIS A 1 298 ? 16.094 9.156 34.188 1 93.12 298 HIS A N 1
ATOM 2493 C CA . HIS A 1 298 ? 16.984 9.133 33.031 1 93.12 298 HIS A CA 1
ATOM 2494 C C . HIS A 1 298 ? 17.547 10.516 32.719 1 93.12 298 HIS A C 1
ATOM 2496 O O . HIS A 1 298 ? 16.938 11.531 33.062 1 93.12 298 HIS A O 1
ATOM 2502 N N . TYR A 1 299 ? 18.703 10.508 32.219 1 93.12 299 TYR A N 1
ATOM 2503 C CA . TYR A 1 299 ? 19.312 11.781 31.844 1 93.12 299 TYR A CA 1
ATOM 2504 C C . TYR A 1 299 ? 18.609 12.391 30.641 1 93.12 299 TYR A C 1
ATOM 2506 O O . TYR A 1 299 ? 18.422 11.711 29.625 1 93.12 299 TYR A O 1
ATOM 2514 N N . HIS A 1 300 ? 18.203 13.648 30.797 1 91.94 300 HIS A N 1
ATOM 2515 C CA . HIS A 1 300 ? 17.594 14.406 29.703 1 91.94 300 HIS A CA 1
ATOM 2516 C C . HIS A 1 300 ? 18.406 15.672 29.406 1 91.94 300 HIS A C 1
ATOM 2518 O O . HIS A 1 300 ? 18.594 16.516 30.281 1 91.94 300 HIS A O 1
ATOM 2524 N N . ARG A 1 301 ? 18.766 15.844 28.281 1 91.25 301 ARG A N 1
ATOM 2525 C CA . ARG A 1 301 ? 19.688 16.891 27.844 1 91.25 301 ARG A CA 1
ATOM 2526 C C . ARG A 1 301 ? 19.141 18.281 28.156 1 91.25 301 ARG A C 1
ATOM 2528 O O . ARG A 1 301 ? 19.875 19.172 28.562 1 91.25 301 ARG A O 1
ATOM 2535 N N . LEU A 1 302 ? 17.859 18.469 28.047 1 94.31 302 LEU A N 1
ATOM 2536 C CA . LEU A 1 302 ? 17.266 19.797 28.203 1 94.31 302 LEU A CA 1
ATOM 2537 C C . LEU A 1 302 ? 17.172 20.172 29.672 1 94.31 302 LEU A C 1
ATOM 2539 O O . LEU A 1 302 ? 16.969 21.344 30 1 94.31 302 LEU A O 1
ATOM 2543 N N . PHE A 1 303 ? 17.328 19.172 30.547 1 94.25 303 PHE A N 1
ATOM 2544 C CA . PHE A 1 303 ? 17.297 19.422 31.984 1 94.25 303 PHE A CA 1
ATOM 2545 C C . PHE A 1 303 ? 18.688 19.297 32.594 1 94.25 303 PHE A C 1
ATOM 2547 O O . PHE A 1 303 ? 18.922 19.703 33.719 1 94.25 303 PHE A O 1
ATOM 2554 N N . LYS A 1 304 ? 19.594 18.641 31.812 1 93.56 304 LYS A N 1
ATOM 2555 C CA . LYS A 1 304 ? 20.984 18.453 32.219 1 93.56 304 LYS A CA 1
ATOM 2556 C C . LYS A 1 304 ? 21.078 17.734 33.562 1 93.56 304 LYS A C 1
ATOM 2558 O O . LYS A 1 304 ? 21.875 18.094 34.406 1 93.56 304 LYS A O 1
ATOM 2563 N N . ARG A 1 305 ? 20.172 16.859 33.875 1 93.75 305 ARG A N 1
ATOM 2564 C CA . ARG A 1 305 ? 20.125 16.047 35.094 1 93.75 305 ARG A CA 1
ATOM 2565 C C . ARG A 1 305 ? 19.219 14.836 34.906 1 93.75 305 ARG A C 1
ATOM 2567 O O . ARG A 1 305 ? 18.344 14.828 34.031 1 93.75 305 ARG A O 1
ATOM 2574 N N . PRO A 1 306 ? 19.438 13.758 35.656 1 95.56 306 PRO A N 1
ATOM 2575 C CA . PRO A 1 306 ? 18.438 12.68 35.656 1 95.56 306 PRO A CA 1
ATOM 2576 C C . PRO A 1 306 ? 17.109 13.125 36.25 1 95.56 306 PRO A C 1
ATOM 2578 O O . PRO A 1 306 ? 17.078 13.805 37.281 1 95.56 306 PRO A O 1
ATOM 2581 N N . ILE A 1 307 ? 16.141 12.859 35.594 1 95.88 307 ILE A N 1
ATOM 2582 C CA . ILE A 1 307 ? 14.805 13.312 36 1 95.88 307 ILE A CA 1
ATOM 2583 C C . ILE A 1 307 ? 13.766 12.281 35.562 1 95.88 307 ILE A C 1
ATOM 2585 O O . ILE A 1 307 ? 13.898 11.664 34.5 1 95.88 307 ILE A O 1
ATOM 2589 N N . SER A 1 308 ? 12.82 12.109 36.375 1 96.44 308 SER A N 1
ATOM 2590 C CA . SER A 1 308 ? 11.773 11.141 36.062 1 96.44 308 SER A CA 1
ATOM 2591 C C . SER A 1 308 ? 10.695 11.766 35.156 1 96.44 308 SER A C 1
ATOM 2593 O O . SER A 1 308 ? 10.672 12.984 34.969 1 96.44 308 SER A O 1
ATOM 2595 N N . GLN A 1 309 ? 9.758 10.906 34.656 1 97 309 GLN A N 1
ATOM 2596 C CA . GLN A 1 309 ? 8.68 11.398 33.781 1 97 309 GLN A CA 1
ATOM 2597 C C . GLN A 1 309 ? 7.734 12.305 34.562 1 97 309 GLN A C 1
ATOM 2599 O O . GLN A 1 309 ? 7.328 13.359 34.062 1 97 309 GLN A O 1
ATOM 2604 N N . THR A 1 310 ? 7.418 11.938 35.781 1 96.88 310 THR A N 1
ATOM 2605 C CA . THR A 1 310 ? 6.516 12.734 36.625 1 96.88 310 THR A CA 1
ATOM 2606 C C . THR A 1 310 ? 7.133 14.094 36.938 1 96.88 310 THR A C 1
ATOM 2608 O O . THR A 1 310 ? 6.434 15.109 36.938 1 96.88 310 THR A O 1
ATOM 2611 N N . GLU A 1 311 ? 8.406 14.094 37.125 1 96.94 311 GLU A N 1
ATOM 2612 C CA . GLU A 1 311 ? 9.109 15.344 37.438 1 96.94 311 GLU A CA 1
ATOM 2613 C C . GLU A 1 311 ? 9.141 16.25 36.219 1 96.94 311 GLU A C 1
ATOM 2615 O O . GLU A 1 311 ? 9.047 17.484 36.344 1 96.94 311 GLU A O 1
ATOM 2620 N N . ILE A 1 312 ? 9.336 15.648 35.125 1 97.56 312 ILE A N 1
ATOM 2621 C CA . ILE A 1 312 ? 9.328 16.422 33.875 1 97.56 312 ILE A CA 1
ATOM 2622 C C . ILE A 1 312 ? 7.973 17.109 33.688 1 97.56 312 ILE A C 1
ATOM 2624 O O . ILE A 1 312 ? 7.902 18.312 33.438 1 97.56 312 ILE A O 1
ATOM 2628 N N . VAL A 1 313 ? 6.93 16.312 33.875 1 98.06 313 VAL A N 1
ATOM 2629 C CA . VAL A 1 313 ? 5.582 16.844 33.719 1 98.06 313 VAL A CA 1
ATOM 2630 C C . VAL A 1 313 ? 5.332 17.953 34.75 1 98.06 313 VAL A C 1
ATOM 2632 O O . VAL A 1 313 ? 4.809 19.016 34.406 1 98.06 313 VAL A O 1
ATOM 2635 N N . ASP A 1 314 ? 5.754 17.781 35.969 1 97.5 314 ASP A N 1
ATOM 2636 C CA . ASP A 1 314 ? 5.586 18.781 37.031 1 97.5 314 ASP A CA 1
ATOM 2637 C C . ASP A 1 314 ? 6.305 20.078 36.656 1 97.5 314 ASP A C 1
ATOM 2639 O O . ASP A 1 314 ? 5.766 21.172 36.875 1 97.5 314 ASP A O 1
ATOM 2643 N N . GLU A 1 315 ? 7.488 19.891 36.156 1 97.12 315 GLU A N 1
ATOM 2644 C CA . GLU A 1 315 ? 8.266 21.062 35.75 1 97.12 315 GLU A CA 1
ATOM 2645 C C . GLU A 1 315 ? 7.586 21.797 34.625 1 97.12 315 GLU A C 1
ATOM 2647 O O . GLU A 1 315 ? 7.465 23.031 34.656 1 97.12 315 GLU A O 1
ATOM 2652 N N . LEU A 1 316 ? 7.152 21.109 33.656 1 98.19 316 LEU A N 1
ATOM 2653 C CA . LEU A 1 316 ? 6.492 21.734 32.531 1 98.19 316 LEU A CA 1
ATOM 2654 C C . LEU A 1 316 ? 5.23 22.484 32.969 1 98.19 316 LEU A C 1
ATOM 2656 O O . LEU A 1 316 ? 4.969 23.594 32.5 1 98.19 316 LEU A O 1
ATOM 2660 N N . LEU A 1 317 ? 4.504 21.875 33.875 1 98.19 317 LEU A N 1
ATOM 2661 C CA . LEU A 1 317 ? 3.25 22.469 34.344 1 98.19 317 LEU A CA 1
ATOM 2662 C C . LEU A 1 317 ? 3.506 23.703 35.188 1 98.19 317 LEU A C 1
ATOM 2664 O O . LEU A 1 317 ? 2.641 24.578 35.281 1 98.19 317 LEU A O 1
ATOM 2668 N N . SER A 1 318 ? 4.668 23.797 35.781 1 97.88 318 SER A N 1
ATOM 2669 C CA . SER A 1 318 ? 5.008 24.953 36.594 1 97.88 318 SER A CA 1
ATOM 2670 C C . SER A 1 318 ? 5.242 26.188 35.75 1 97.88 318 SER A C 1
ATOM 2672 O O . SER A 1 318 ? 5.23 27.312 36.281 1 97.88 318 SER A O 1
ATOM 2674 N N . TYR A 1 319 ? 5.445 26.047 34.5 1 97.31 319 TYR A N 1
ATOM 2675 C CA . TYR A 1 319 ? 5.773 27.172 33.656 1 97.31 319 TYR A CA 1
ATOM 2676 C C . TYR A 1 319 ? 4.574 28.094 33.469 1 97.31 319 TYR A C 1
ATOM 2678 O O . TYR A 1 319 ? 4.738 29.281 33.188 1 97.31 319 TYR A O 1
ATOM 2686 N N . ASN A 1 320 ? 3.387 27.547 33.531 1 97.5 320 ASN A N 1
ATOM 2687 C CA . ASN A 1 320 ? 2.193 28.328 33.219 1 97.5 320 ASN A CA 1
ATOM 2688 C C . ASN A 1 320 ? 0.966 27.781 33.969 1 97.5 320 ASN A C 1
ATOM 2690 O O . ASN A 1 320 ? 0.662 26.594 33.875 1 97.5 320 ASN A O 1
ATOM 2694 N N . GLU A 1 321 ? 0.217 28.609 34.562 1 97.19 321 GLU A N 1
ATOM 2695 C CA . GLU A 1 321 ? -0.921 28.203 35.375 1 97.19 321 GLU A CA 1
ATOM 2696 C C . GLU A 1 321 ? -2.078 27.719 34.5 1 97.19 321 GLU A C 1
ATOM 2698 O O . GLU A 1 321 ? -2.814 26.812 34.906 1 97.19 321 GLU A O 1
ATOM 2703 N N . GLU A 1 322 ? -2.287 28.328 33.344 1 97.19 322 GLU A N 1
ATOM 2704 C CA . GLU A 1 322 ? -3.326 27.875 32.438 1 97.19 322 GLU A CA 1
ATOM 2705 C C . GLU A 1 322 ? -3.074 26.438 31.984 1 97.19 322 GLU A C 1
ATOM 2707 O O . GLU A 1 322 ? -4.004 25.641 31.906 1 97.19 322 GLU A O 1
ATOM 2712 N N . LEU A 1 323 ? -1.839 26.188 31.703 1 98.19 323 LEU A N 1
ATOM 2713 C CA . LEU A 1 323 ? -1.446 24.844 31.281 1 98.19 323 LEU A CA 1
ATOM 2714 C C . LEU A 1 323 ? -1.716 23.828 32.375 1 98.19 323 LEU A C 1
ATOM 2716 O O . LEU A 1 323 ? -2.264 22.75 32.125 1 98.19 323 LEU A O 1
ATOM 2720 N N . ARG A 1 324 ? -1.354 24.188 33.562 1 98.19 324 ARG A N 1
ATOM 2721 C CA . ARG A 1 324 ? -1.542 23.312 34.719 1 98.19 324 ARG A CA 1
ATOM 2722 C C . ARG A 1 324 ? -3.021 23.031 34.969 1 98.19 324 ARG A C 1
ATOM 2724 O O . ARG A 1 324 ? -3.414 21.875 35.156 1 98.19 324 ARG A O 1
ATOM 2731 N N . THR A 1 325 ? -3.783 24.047 34.938 1 98.19 325 THR A N 1
ATOM 2732 C CA . THR A 1 325 ? -5.219 23.906 35.156 1 98.19 325 THR A CA 1
ATOM 2733 C C . THR A 1 325 ? -5.855 23.031 34.062 1 98.19 325 THR A C 1
ATOM 2735 O O . THR A 1 325 ? -6.648 22.141 34.375 1 98.19 325 THR A O 1
ATOM 2738 N N . ALA A 1 326 ? -5.508 23.312 32.812 1 98.38 326 ALA A N 1
ATOM 2739 C CA . ALA A 1 326 ? -6.039 22.531 31.703 1 98.38 326 ALA A CA 1
ATOM 2740 C C . ALA A 1 326 ? -5.617 21.078 31.812 1 98.38 326 ALA A C 1
ATOM 2742 O O . ALA A 1 326 ? -6.398 20.172 31.5 1 98.38 326 ALA A O 1
ATOM 2743 N N . TYR A 1 327 ? -4.359 20.891 32.219 1 98.31 327 TYR A N 1
ATOM 2744 C CA . TYR A 1 327 ? -3.846 19.531 32.375 1 98.31 327 TYR A CA 1
ATOM 2745 C C . TYR A 1 327 ? -4.684 18.75 33.406 1 98.31 327 TYR A C 1
ATOM 2747 O O . TYR A 1 327 ? -5.109 17.625 33.125 1 98.31 327 TYR A O 1
ATOM 2755 N N . HIS A 1 328 ? -4.922 19.328 34.5 1 97.69 328 HIS A N 1
ATOM 2756 C CA . HIS A 1 328 ? -5.684 18.656 35.562 1 97.69 328 HIS A CA 1
ATOM 2757 C C . HIS A 1 328 ? -7.121 18.406 35.125 1 97.69 328 HIS A C 1
ATOM 2759 O O . HIS A 1 328 ? -7.699 17.359 35.438 1 97.69 328 HIS A O 1
ATOM 2765 N N . PHE A 1 329 ? -7.676 19.328 34.406 1 97.94 329 PHE A N 1
ATOM 2766 C CA . PHE A 1 329 ? -9.016 19.156 33.875 1 97.94 329 PHE A CA 1
ATOM 2767 C C . PHE A 1 329 ? -9.07 17.953 32.938 1 97.94 329 PHE A C 1
ATOM 2769 O O . PHE A 1 329 ? -9.93 17.094 33.094 1 97.94 329 PHE A O 1
ATOM 2776 N N . CYS A 1 330 ? -8.109 17.891 31.984 1 98.12 330 CYS A N 1
ATOM 2777 C CA . CYS A 1 330 ? -8.086 16.812 31 1 98.12 330 CYS A CA 1
ATOM 2778 C C . CYS A 1 330 ? -7.781 15.469 31.672 1 98.12 330 CYS A C 1
ATOM 2780 O O . CYS A 1 330 ? -8.344 14.445 31.281 1 98.12 330 CYS A O 1
ATOM 2782 N N . GLN A 1 331 ? -6.906 15.516 32.688 1 97.69 331 GLN A N 1
ATOM 2783 C CA . GLN A 1 331 ? -6.59 14.289 33.406 1 97.69 331 GLN A CA 1
ATOM 2784 C C . GLN A 1 331 ? -7.797 13.781 34.188 1 97.69 331 GLN A C 1
ATOM 2786 O O . GLN A 1 331 ? -8.008 12.57 34.312 1 97.69 331 GLN A O 1
ATOM 2791 N N . LEU A 1 332 ? -8.539 14.703 34.688 1 97.38 332 LEU A N 1
ATOM 2792 C CA . LEU A 1 332 ? -9.75 14.312 35.438 1 97.38 332 LEU A CA 1
ATOM 2793 C C . LEU A 1 332 ? -10.781 13.711 34.469 1 97.38 332 LEU A C 1
ATOM 2795 O O . LEU A 1 332 ? -11.406 12.695 34.812 1 97.38 332 LEU A O 1
ATOM 2799 N N . LEU A 1 333 ? -10.922 14.32 33.344 1 97.06 333 LEU A N 1
ATOM 2800 C CA . LEU A 1 333 ? -11.797 13.75 32.312 1 97.06 333 LEU A CA 1
ATOM 2801 C C . LEU A 1 333 ? -11.352 12.336 31.953 1 97.06 333 LEU A C 1
ATOM 2803 O O . LEU A 1 333 ? -12.18 11.422 31.859 1 97.06 333 LEU A O 1
ATOM 2807 N N . ARG A 1 334 ? -10.07 12.188 31.766 1 96.25 334 ARG A N 1
ATOM 2808 C CA . ARG A 1 334 ? -9.516 10.883 31.422 1 96.25 334 ARG A CA 1
ATOM 2809 C C . ARG A 1 334 ? -9.781 9.859 32.531 1 96.25 334 ARG A C 1
ATOM 2811 O O . ARG A 1 334 ? -10.062 8.695 32.25 1 96.25 334 ARG A O 1
ATOM 2818 N N . TYR A 1 335 ? -9.641 10.344 33.688 1 95.94 335 TYR A N 1
ATOM 2819 C CA . TYR A 1 335 ? -9.906 9.477 34.812 1 95.94 335 TYR A CA 1
ATOM 2820 C C . TYR A 1 335 ? -11.32 8.922 34.781 1 95.94 335 TYR A C 1
ATOM 2822 O O . TYR A 1 335 ? -11.523 7.711 34.875 1 95.94 335 TYR A O 1
ATOM 2830 N N . TYR A 1 336 ? -12.25 9.773 34.625 1 95.81 336 TYR A N 1
ATOM 2831 C CA . TYR A 1 336 ? -13.641 9.336 34.594 1 95.81 336 TYR A CA 1
ATOM 2832 C C . TYR A 1 336 ? -13.93 8.531 33.344 1 95.81 336 TYR A C 1
ATOM 2834 O O . TYR A 1 336 ? -14.766 7.633 33.344 1 95.81 336 TYR A O 1
ATOM 2842 N N . PHE A 1 337 ? -13.203 8.867 32.281 1 94.62 337 PHE A N 1
ATOM 2843 C CA . PHE A 1 337 ? -13.312 8.086 31.078 1 94.62 337 PHE A CA 1
ATOM 2844 C C . PHE A 1 337 ? -12.891 6.637 31.312 1 94.62 337 PHE A C 1
ATOM 2846 O O . PHE A 1 337 ? -13.609 5.707 30.953 1 94.62 337 PHE A O 1
ATOM 2853 N N . VAL A 1 338 ? -11.75 6.398 31.922 1 93.69 338 VAL A N 1
ATOM 2854 C CA . VAL A 1 338 ? -11.211 5.07 32.188 1 93.69 338 VAL A CA 1
ATOM 2855 C C . VAL A 1 338 ? -12.109 4.32 33.156 1 93.69 338 VAL A C 1
ATOM 2857 O O . VAL A 1 338 ? -12.359 3.125 33 1 93.69 338 VAL A O 1
ATOM 2860 N N . LYS A 1 339 ? -12.664 5.047 34.062 1 94.06 339 LYS A N 1
ATOM 2861 C CA . LYS A 1 339 ? -13.516 4.445 35.094 1 94.06 339 LYS A CA 1
ATOM 2862 C C . LYS A 1 339 ? -14.945 4.289 34.562 1 94.06 339 LYS A C 1
ATOM 2864 O O . LYS A 1 339 ? -15.797 3.729 35.25 1 94.06 339 LYS A O 1
ATOM 2869 N N . ARG A 1 340 ? -15.211 4.82 33.406 1 93.69 340 ARG A N 1
ATOM 2870 C CA . ARG A 1 340 ? -16.547 4.801 32.781 1 93.69 340 ARG A CA 1
ATOM 2871 C C . ARG A 1 340 ? -17.562 5.477 33.688 1 93.69 340 ARG A C 1
ATOM 2873 O O . ARG A 1 340 ? -18.672 4.957 33.875 1 93.69 340 ARG A O 1
ATOM 2880 N N . GLY A 1 341 ? -17.062 6.555 34.312 1 94.62 341 GLY A N 1
ATOM 2881 C CA . GLY A 1 341 ? -17.938 7.32 35.219 1 94.62 341 GLY A CA 1
ATOM 2882 C C . GLY A 1 341 ? -18.641 8.461 34.5 1 94.62 341 GLY A C 1
ATOM 2883 O O . GLY A 1 341 ? -18.156 9.586 34.469 1 94.62 341 GLY A O 1
ATOM 2884 N N . THR A 1 342 ? -19.891 8.188 34.094 1 93.5 342 THR A N 1
ATOM 2885 C CA . THR A 1 342 ? -20.656 9.148 33.312 1 93.5 342 THR A CA 1
ATOM 2886 C C . THR A 1 342 ? -20.906 10.422 34.125 1 93.5 342 THR A C 1
ATOM 2888 O O . THR A 1 342 ? -20.688 11.523 33.625 1 93.5 342 THR A O 1
ATOM 2891 N N . GLU A 1 343 ? -21.312 10.266 35.312 1 94.81 343 GLU A N 1
ATOM 2892 C CA . GLU A 1 343 ? -21.641 11.43 36.156 1 94.81 343 GLU A CA 1
ATOM 2893 C C . GLU A 1 343 ? -20.391 12.281 36.406 1 94.81 343 GLU A C 1
ATOM 2895 O O . GLU A 1 343 ? -20.438 13.508 36.25 1 94.81 343 GLU A O 1
ATOM 2900 N N . GLY A 1 344 ? -19.344 11.578 36.812 1 96.06 344 GLY A N 1
ATOM 2901 C CA . GLY A 1 344 ? -18.094 12.297 37.031 1 96.06 344 GLY A CA 1
ATOM 2902 C C . GLY A 1 344 ? -17.578 13.016 35.812 1 96.06 344 GLY A C 1
ATOM 2903 O O . GLY A 1 344 ? -17.094 14.141 35.906 1 96.06 344 GLY A O 1
ATOM 2904 N N . PHE A 1 345 ? -17.719 12.367 34.656 1 97 345 PHE A N 1
ATOM 2905 C CA . PHE A 1 345 ? -17.281 12.938 33.406 1 97 345 PHE A CA 1
ATOM 2906 C C . PHE A 1 345 ? -18.078 14.195 33.062 1 97 345 PHE A C 1
ATOM 2908 O O . PHE A 1 345 ? -17.5 15.242 32.75 1 97 345 PHE A O 1
ATOM 2915 N N . GLN A 1 346 ? -19.391 14.148 33.281 1 94.5 346 GLN A N 1
ATOM 2916 C CA . GLN A 1 346 ? -20.281 15.273 32.969 1 94.5 346 GLN A CA 1
ATOM 2917 C C . GLN A 1 346 ? -20.062 16.422 33.969 1 94.5 346 GLN A C 1
ATOM 2919 O O . GLN A 1 346 ? -20.062 17.594 33.594 1 94.5 346 GLN A O 1
ATOM 2924 N N . GLU A 1 347 ? -19.875 16.031 35.156 1 95.5 347 GLU A N 1
ATOM 2925 C CA . GLU A 1 347 ? -19.625 17.047 36.188 1 95.5 347 GLU A CA 1
ATOM 2926 C C . GLU A 1 347 ? -18.328 17.797 35.906 1 95.5 347 GLU A C 1
ATOM 2928 O O .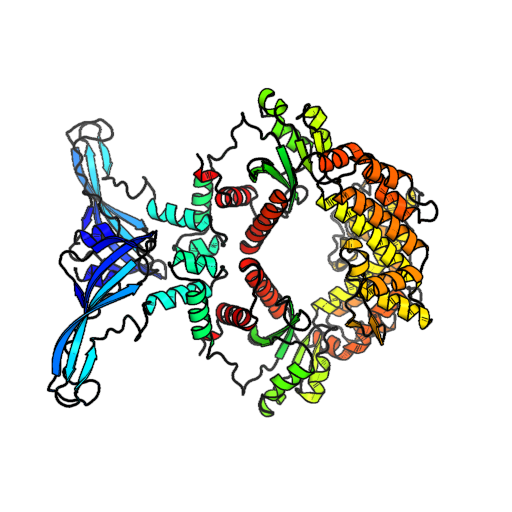 GLU A 1 347 ? -18.25 19.016 36.094 1 95.5 347 GLU A O 1
ATOM 2933 N N . THR A 1 348 ? -17.344 17.031 35.562 1 96.44 348 THR A N 1
ATOM 2934 C CA . THR A 1 348 ? -16.047 17.641 35.219 1 96.44 348 THR A CA 1
ATOM 2935 C C . THR A 1 348 ? -16.203 18.625 34.094 1 96.44 348 THR A C 1
ATOM 2937 O O . THR A 1 348 ? -15.633 19.719 34.125 1 96.44 348 THR A O 1
ATOM 2940 N N . LEU A 1 349 ? -17 18.266 33.094 1 95.88 349 LEU A N 1
ATOM 2941 C CA . LEU A 1 349 ? -17.219 19.141 31.938 1 95.88 349 LEU A CA 1
ATOM 2942 C C . LEU A 1 349 ? -17.906 20.438 32.375 1 95.88 349 LEU A C 1
ATOM 2944 O O . LEU A 1 349 ? -17.594 21.516 31.828 1 95.88 349 LEU A O 1
ATOM 2948 N N . LYS A 1 350 ? -18.75 20.359 33.344 1 93.19 350 LYS A N 1
ATOM 2949 C CA . LYS A 1 350 ? -19.5 21.531 33.812 1 93.19 350 LYS A CA 1
ATOM 2950 C C . LYS A 1 350 ? -18.641 22.438 34.688 1 93.19 350 LYS A C 1
ATOM 2952 O O . LYS A 1 350 ? -18.938 23.625 34.844 1 93.19 350 LYS A O 1
ATOM 2957 N N . THR A 1 351 ? -17.516 21.906 35.188 1 93.19 351 THR A N 1
ATOM 2958 C CA . THR A 1 351 ? -16.734 22.656 36.156 1 93.19 351 THR A CA 1
ATOM 2959 C C . THR A 1 351 ? -15.43 23.141 35.531 1 93.19 351 THR A C 1
ATOM 2961 O O . THR A 1 351 ? -14.461 23.391 36.25 1 93.19 351 THR A O 1
ATOM 2964 N N . ILE A 1 352 ? -15.438 23.156 34.25 1 95.06 352 ILE A N 1
ATOM 2965 C CA . ILE A 1 352 ? -14.234 23.672 33.594 1 95.06 352 ILE A CA 1
ATOM 2966 C C . ILE A 1 352 ? -13.938 25.078 34.094 1 95.06 352 ILE A C 1
ATOM 2968 O O . ILE A 1 352 ? -14.836 25.922 34.219 1 95.06 352 ILE A O 1
ATOM 2972 N N . SER A 1 353 ? -12.734 25.266 34.438 1 95.56 353 SER A N 1
ATOM 2973 C CA . SER A 1 353 ? -12.328 26.5 35.094 1 95.56 353 SER A CA 1
ATOM 2974 C C . SER A 1 353 ? -12.562 27.703 34.188 1 95.56 353 SER A C 1
ATOM 2976 O O . SER A 1 353 ? -12.266 27.641 33 1 95.56 353 SER A O 1
ATOM 2978 N N . SER A 1 354 ? -12.984 28.812 34.75 1 94 354 SER A N 1
ATOM 2979 C CA . SER A 1 354 ? -13.211 30.047 34 1 94 354 SER A CA 1
ATOM 2980 C C . SER A 1 354 ? -11.898 30.719 33.625 1 94 354 SER A C 1
ATOM 2982 O O . SER A 1 354 ? -11.867 31.594 32.75 1 94 354 SER A O 1
ATOM 2984 N N . THR A 1 355 ? -10.859 30.266 34.281 1 94.81 355 THR A N 1
ATOM 2985 C CA . THR A 1 355 ? -9.562 30.875 34.031 1 94.81 355 THR A CA 1
ATOM 2986 C C . THR A 1 355 ? -8.977 30.391 32.719 1 94.81 355 THR A C 1
ATOM 2988 O O . THR A 1 355 ? -8.031 30.984 32.188 1 94.81 355 THR A O 1
ATOM 2991 N N . LEU A 1 356 ? -9.555 29.328 32.156 1 96.81 356 LEU A N 1
ATOM 2992 C CA . LEU A 1 356 ? -9.055 28.797 30.906 1 96.81 356 LEU A CA 1
ATOM 2993 C C . LEU A 1 356 ? -9.586 29.609 29.719 1 96.81 356 LEU A C 1
ATOM 2995 O O . LEU A 1 356 ? -10.664 30.203 29.812 1 96.81 356 LEU A O 1
ATOM 2999 N N . PRO A 1 357 ? -8.812 29.641 28.703 1 95.62 357 PRO A N 1
ATOM 3000 C CA . PRO A 1 357 ? -9.234 30.438 27.547 1 95.62 357 PRO A CA 1
ATOM 3001 C C . PRO A 1 357 ? -10.555 29.938 26.953 1 95.62 357 PRO A C 1
ATOM 3003 O O . PRO A 1 357 ? -10.812 28.734 26.922 1 95.62 357 PRO A O 1
ATOM 3006 N N . GLN A 1 358 ? -11.312 30.859 26.438 1 94.25 358 GLN A N 1
ATOM 3007 C CA . GLN A 1 358 ? -12.609 30.547 25.844 1 94.25 358 GLN A CA 1
ATOM 3008 C C . GLN A 1 358 ? -12.461 29.578 24.672 1 94.25 358 GLN A C 1
ATOM 3010 O O . GLN A 1 358 ? -13.312 28.719 24.453 1 94.25 358 GLN A O 1
ATOM 3015 N N . SER A 1 359 ? -11.367 29.781 23.938 1 92.44 359 SER A N 1
ATOM 3016 C CA . SER A 1 359 ? -11.133 28.906 22.797 1 92.44 359 SER A CA 1
ATOM 3017 C C . SER A 1 359 ? -10.969 27.453 23.234 1 92.44 359 SER A C 1
ATOM 3019 O O . SER A 1 359 ? -11.391 26.547 22.516 1 92.44 359 SER A O 1
ATOM 3021 N N . PHE A 1 360 ? -10.375 27.25 24.406 1 96.44 360 PHE A N 1
ATOM 3022 C CA . PHE A 1 360 ? -10.203 25.922 24.969 1 96.44 360 PHE A CA 1
ATOM 3023 C C . PHE A 1 360 ? -11.531 25.359 25.469 1 96.44 360 PHE A C 1
ATOM 3025 O O . PHE A 1 360 ? -11.906 24.234 25.156 1 96.44 360 PHE A O 1
ATOM 3032 N N . LYS A 1 361 ? -12.305 26.172 26.156 1 95.81 361 LYS A N 1
ATOM 3033 C CA . LYS A 1 361 ? -13.578 25.75 26.734 1 95.81 361 LYS A CA 1
ATOM 3034 C C . LYS A 1 361 ? -14.586 25.391 25.656 1 95.81 361 LYS A C 1
ATOM 3036 O O . LYS A 1 361 ? -15.328 24.422 25.797 1 95.81 361 LYS A O 1
ATOM 3041 N N . LYS A 1 362 ? -14.531 26.094 24.594 1 94.38 362 LYS A N 1
ATOM 3042 C CA . LYS A 1 362 ? -15.469 25.891 23.484 1 94.38 362 LYS A CA 1
ATOM 3043 C C . LYS A 1 362 ? -15.258 24.516 22.844 1 94.38 362 LYS A C 1
ATOM 3045 O O . LYS A 1 362 ? -16.203 23.922 22.328 1 94.38 362 LYS A O 1
ATOM 3050 N N . LYS A 1 363 ? -14.055 24.031 22.891 1 94.69 363 LYS A N 1
ATOM 3051 C CA . LYS A 1 363 ? -13.734 22.75 22.281 1 94.69 363 LYS A CA 1
ATOM 3052 C C . LYS A 1 363 ? -14.461 21.609 23 1 94.69 363 LYS A C 1
ATOM 3054 O O . LYS A 1 363 ? -14.656 20.531 22.438 1 94.69 363 LYS A O 1
ATOM 3059 N N . PHE A 1 364 ? -14.828 21.859 24.219 1 95.31 364 PHE A N 1
ATOM 3060 C CA . PHE A 1 364 ? -15.43 20.781 24.984 1 95.31 364 PHE A CA 1
ATOM 3061 C C . PHE A 1 364 ? -16.953 20.906 24.984 1 95.31 364 PHE A C 1
ATOM 3063 O O . PHE A 1 364 ? -17.641 20.031 25.516 1 95.31 364 PHE A O 1
ATOM 3070 N N . THR A 1 365 ? -17.516 21.953 24.344 1 92.31 365 THR A N 1
ATOM 3071 C CA . THR A 1 365 ? -18.953 22.125 24.25 1 92.31 365 THR A CA 1
ATOM 3072 C C . THR A 1 365 ? -19.578 21.016 23.406 1 92.31 365 THR A C 1
ATOM 3074 O O . THR A 1 365 ? -20.734 20.656 23.609 1 92.31 365 THR A O 1
ATOM 3077 N N . ILE A 1 366 ? -18.75 20.5 22.516 1 91.19 366 ILE A N 1
ATOM 3078 C CA . ILE A 1 366 ? -19.234 19.438 21.641 1 91.19 366 ILE A CA 1
ATOM 3079 C C . ILE A 1 366 ? -19.641 18.219 22.484 1 91.19 366 ILE A C 1
ATOM 3081 O O . ILE A 1 366 ? -20.562 17.5 22.125 1 91.19 366 ILE A O 1
ATOM 3085 N N . PHE A 1 367 ? -18.969 18 23.641 1 93.19 367 PHE A N 1
ATOM 3086 C CA . PHE A 1 367 ? -19.266 16.859 24.484 1 93.19 367 PHE A CA 1
ATOM 3087 C C . PHE A 1 367 ? -20.656 16.984 25.094 1 93.19 367 PHE A C 1
ATOM 3089 O O . PHE A 1 367 ? -21.312 15.977 25.391 1 93.19 367 PHE A O 1
ATOM 3096 N N . HIS A 1 368 ? -21.125 18.188 25.203 1 88.94 368 HIS A N 1
ATOM 3097 C CA . HIS A 1 368 ? -22.484 18.406 25.703 1 88.94 368 HIS A CA 1
ATOM 3098 C C . HIS A 1 368 ? -23.516 17.969 24.656 1 88.94 368 HIS A C 1
ATOM 3100 O O . HIS A 1 368 ? -24.547 17.391 25.016 1 88.94 368 HIS A O 1
ATOM 3106 N N . ARG A 1 369 ? -23.172 18.281 23.453 1 86.06 369 ARG A N 1
ATOM 3107 C CA . ARG A 1 369 ? -24.062 17.938 22.344 1 86.06 369 ARG A CA 1
ATOM 3108 C C . ARG A 1 369 ? -24.172 16.422 22.203 1 86.06 369 ARG A C 1
ATOM 3110 O O . ARG A 1 369 ? -25.234 15.898 21.844 1 86.06 369 ARG A O 1
ATOM 3117 N N . TYR A 1 370 ? -23.156 15.758 22.578 1 90.69 370 TYR A N 1
ATOM 3118 C CA . TYR A 1 370 ? -23.109 14.312 22.359 1 90.69 370 TYR A CA 1
ATOM 3119 C C . TYR A 1 370 ? -23.125 13.555 23.688 1 90.69 370 TYR A C 1
ATOM 3121 O O . TYR A 1 370 ? -22.594 12.445 23.781 1 90.69 370 TYR A O 1
ATOM 3129 N N . GLN A 1 371 ? -23.641 14.18 24.641 1 92.12 371 GLN A N 1
ATOM 3130 C CA . GLN A 1 371 ? -23.625 13.641 25.984 1 92.12 371 GLN A CA 1
ATOM 3131 C C . GLN A 1 371 ? -24.234 12.242 26.031 1 92.12 371 GLN A C 1
ATOM 3133 O O . GLN A 1 371 ? -23.688 11.344 26.672 1 92.12 371 GLN A O 1
ATOM 3138 N N . SER A 1 372 ? -25.359 12.047 25.375 1 92.06 372 SER A N 1
ATOM 3139 C CA . SER A 1 372 ? -26.031 10.75 25.375 1 92.06 372 SER A CA 1
ATOM 3140 C C . SER A 1 372 ? -25.141 9.672 24.75 1 92.06 372 SER A C 1
ATOM 3142 O O . SER A 1 372 ? -25 8.578 25.297 1 92.06 372 SER A O 1
ATOM 3144 N N . GLY A 1 373 ? -24.531 9.992 23.594 1 94.25 373 GLY A N 1
ATOM 3145 C CA . GLY A 1 373 ? -23.641 9.062 22.938 1 94.25 373 GLY A CA 1
ATOM 3146 C C . GLY A 1 373 ? -22.422 8.719 23.781 1 94.25 373 GLY A C 1
ATOM 3147 O O . GLY A 1 373 ? -21.984 7.566 23.797 1 94.25 373 GLY A O 1
ATOM 3148 N N . ILE A 1 374 ? -21.906 9.68 24.484 1 94.81 374 ILE A N 1
ATOM 3149 C CA . ILE A 1 374 ? -20.75 9.477 25.359 1 94.81 374 ILE A CA 1
ATOM 3150 C C . ILE A 1 374 ? -21.141 8.602 26.547 1 94.81 374 ILE A C 1
ATOM 3152 O O . ILE A 1 374 ? -20.391 7.691 26.922 1 94.81 374 ILE A O 1
ATOM 3156 N N . SER A 1 375 ? -22.312 8.875 27.062 1 95.25 375 SER A N 1
ATOM 3157 C CA . SER A 1 375 ? -22.828 8.055 28.156 1 95.25 375 SER A CA 1
ATOM 3158 C C . SER A 1 375 ? -22.969 6.598 27.734 1 95.25 375 SER A C 1
ATOM 3160 O O . SER A 1 375 ? -22.578 5.688 28.469 1 95.25 375 SER A O 1
ATOM 3162 N N . ASN A 1 376 ? -23.484 6.418 26.562 1 95.88 376 ASN A N 1
ATOM 3163 C CA . ASN A 1 376 ? -23.641 5.062 26.047 1 95.88 376 ASN A CA 1
ATOM 3164 C C . ASN A 1 376 ? -22.297 4.391 25.812 1 95.88 376 ASN A C 1
ATOM 3166 O O . ASN A 1 376 ? -22.156 3.18 26.016 1 95.88 376 ASN A O 1
ATOM 3170 N N . ALA A 1 377 ? -21.312 5.188 25.406 1 95.56 377 ALA A N 1
ATOM 3171 C CA . ALA A 1 377 ? -19.969 4.66 25.203 1 95.56 377 ALA A CA 1
ATOM 3172 C C . ALA A 1 377 ? -19.391 4.07 26.484 1 95.56 377 ALA A C 1
ATOM 3174 O O . ALA A 1 377 ? -18.594 3.131 26.453 1 95.56 377 ALA A O 1
ATOM 3175 N N . PHE A 1 378 ? -19.859 4.578 27.609 1 95.25 378 PHE A N 1
ATOM 3176 C CA . PHE A 1 378 ? -19.391 4.109 28.906 1 95.25 378 PHE A CA 1
ATOM 3177 C C . PHE A 1 378 ? -20.156 2.875 29.344 1 95.25 378 PHE A C 1
ATOM 3179 O O . PHE A 1 378 ? -19.641 2.047 30.109 1 95.25 378 PHE A O 1
ATOM 3186 N N . LYS A 1 379 ? -21.328 2.752 28.812 1 94.88 379 LYS A N 1
ATOM 3187 C CA . LYS A 1 379 ? -22.234 1.706 29.281 1 94.88 379 LYS A CA 1
ATOM 3188 C C . LYS A 1 379 ? -22.047 0.418 28.484 1 94.88 379 LYS A C 1
ATOM 3190 O O . LYS A 1 379 ? -22.156 -0.68 29.031 1 94.88 379 LYS A O 1
ATOM 3195 N N . VAL A 1 380 ? -21.797 0.614 27.203 1 94.56 380 VAL A N 1
ATOM 3196 C CA . VAL A 1 380 ? -21.719 -0.568 26.359 1 94.56 380 VAL A CA 1
ATOM 3197 C C . VAL A 1 380 ? -20.297 -0.778 25.875 1 94.56 380 VAL A C 1
ATOM 3199 O O . VAL A 1 380 ? -19.453 0.113 26 1 94.56 380 VAL A O 1
ATOM 3202 N N . SER A 1 381 ? -19.969 -1.938 25.281 1 92 381 SER A N 1
ATOM 3203 C CA . SER A 1 381 ? -18.609 -2.303 24.922 1 92 381 SER A CA 1
ATOM 3204 C C . SER A 1 381 ? -18.359 -2.078 23.438 1 92 381 SER A C 1
ATOM 3206 O O . SER A 1 381 ? -17.234 -2.25 22.969 1 92 381 SER A O 1
ATOM 3208 N N . HIS A 1 382 ? -19.344 -1.641 22.734 1 92.81 382 HIS A N 1
ATOM 3209 C CA . HIS A 1 382 ? -19.203 -1.488 21.297 1 92.81 382 HIS A CA 1
ATOM 3210 C C . HIS A 1 382 ? -18.25 -0.35 20.938 1 92.81 382 HIS A C 1
ATOM 3212 O O . HIS A 1 382 ? -18.266 0.695 21.594 1 92.81 382 HIS A O 1
ATOM 3218 N N . SER A 1 383 ? -17.312 -0.632 20.016 1 91.44 383 SER A N 1
ATOM 3219 C CA . SER A 1 383 ? -16.391 0.392 19.531 1 91.44 383 SER A CA 1
ATOM 3220 C C . SER A 1 383 ? -16.234 0.343 18.016 1 91.44 383 SER A C 1
ATOM 3222 O O . SER A 1 383 ? -16.672 -0.616 17.375 1 91.44 383 SER A O 1
ATOM 3224 N N . ASN A 1 384 ? -15.695 1.375 17.5 1 93.75 384 ASN A N 1
ATOM 3225 C CA . ASN A 1 384 ? -15.492 1.458 16.047 1 93.75 384 ASN A CA 1
ATOM 3226 C C . ASN A 1 384 ? -14.125 0.925 15.641 1 93.75 384 ASN A C 1
ATOM 3228 O O . ASN A 1 384 ? -13.664 1.163 14.523 1 93.75 384 ASN A O 1
ATOM 3232 N N . GLY A 1 385 ? -13.43 0.188 16.516 1 91.31 385 GLY A N 1
ATOM 3233 C CA . GLY A 1 385 ? -12.102 -0.34 16.281 1 91.31 385 GLY A CA 1
ATOM 3234 C C . GLY A 1 385 ? -12.023 -1.242 15.062 1 91.31 385 GLY A C 1
ATOM 3235 O O . GLY A 1 385 ? -11.086 -1.146 14.266 1 91.31 385 GLY A O 1
ATOM 3236 N N . VAL A 1 386 ? -13.055 -2.029 14.93 1 91.81 386 VAL A N 1
ATOM 3237 C CA . VAL A 1 386 ? -13.086 -2.979 13.82 1 91.81 386 VAL A CA 1
ATOM 3238 C C . VAL A 1 386 ? -13.156 -2.223 12.492 1 91.81 386 VAL A C 1
ATOM 3240 O O . VAL A 1 386 ? -12.484 -2.588 11.531 1 91.81 386 VAL A O 1
ATOM 3243 N N . THR A 1 387 ? -13.984 -1.163 12.477 1 94.38 387 THR A N 1
ATOM 3244 C CA . THR A 1 387 ? -14.133 -0.365 11.266 1 94.38 387 THR A CA 1
ATOM 3245 C C . THR A 1 387 ? -12.805 0.29 10.883 1 94.38 387 THR A C 1
ATOM 3247 O O . THR A 1 387 ? -12.453 0.365 9.703 1 94.38 387 THR A O 1
ATOM 3250 N N . GLU A 1 388 ? -12.086 0.73 11.898 1 91.38 388 GLU A N 1
ATOM 3251 C CA . GLU A 1 388 ? -10.773 1.318 11.664 1 91.38 388 GLU A CA 1
ATOM 3252 C C . GLU A 1 388 ? -9.82 0.305 11.039 1 91.38 388 GLU A C 1
ATOM 3254 O O . GLU A 1 388 ? -9.07 0.635 10.117 1 91.38 388 GLU A O 1
ATOM 3259 N N . GLY A 1 389 ? -9.836 -0.895 11.57 1 91.94 389 GLY A N 1
ATOM 3260 C CA . GLY A 1 389 ? -9.031 -1.955 10.984 1 91.94 389 GLY A CA 1
ATOM 3261 C C . GLY A 1 389 ? -9.367 -2.229 9.531 1 91.94 389 GLY A C 1
ATOM 3262 O O . GLY A 1 389 ? -8.469 -2.363 8.695 1 91.94 389 GLY A O 1
ATOM 3263 N N . LEU A 1 390 ? -10.617 -2.254 9.281 1 94.25 390 LEU A N 1
ATOM 3264 C CA . LEU A 1 390 ? -11.07 -2.498 7.918 1 94.25 390 LEU A CA 1
ATOM 3265 C C . LEU A 1 390 ? -10.68 -1.344 7 1 94.25 390 LEU A C 1
ATOM 3267 O O . LEU A 1 390 ? -10.25 -1.564 5.863 1 94.25 390 LEU A O 1
ATOM 3271 N N . ASN A 1 391 ? -10.852 -0.113 7.496 1 93.81 391 ASN A N 1
ATOM 3272 C CA . ASN A 1 391 ? -10.453 1.053 6.715 1 93.81 391 ASN A CA 1
ATOM 3273 C C . ASN A 1 391 ? -8.969 1.004 6.352 1 93.81 391 ASN A C 1
ATOM 3275 O O . ASN A 1 391 ? -8.586 1.395 5.246 1 93.81 391 ASN A O 1
ATOM 3279 N N . ASN A 1 392 ? -8.195 0.531 7.242 1 91.44 392 ASN A N 1
ATOM 3280 C CA . ASN A 1 392 ? -6.766 0.397 6.969 1 91.44 392 ASN A CA 1
ATOM 3281 C C . ASN A 1 392 ? -6.5 -0.623 5.863 1 91.44 392 ASN A C 1
ATOM 3283 O O . ASN A 1 392 ? -5.645 -0.405 5.004 1 91.44 392 ASN A O 1
ATOM 3287 N N . LYS A 1 393 ? -7.211 -1.677 5.918 1 91.31 393 LYS A N 1
ATOM 3288 C CA . LYS A 1 393 ? -7.086 -2.693 4.879 1 91.31 393 LYS A CA 1
ATOM 3289 C C . LYS A 1 393 ? -7.535 -2.152 3.525 1 91.31 393 LYS A C 1
ATOM 3291 O O . LYS A 1 393 ? -6.891 -2.4 2.504 1 91.31 393 LYS A O 1
ATOM 3296 N N . ILE A 1 394 ? -8.617 -1.431 3.582 1 93.88 394 ILE A N 1
ATOM 3297 C CA . ILE A 1 394 ? -9.18 -0.86 2.363 1 93.88 394 ILE A CA 1
ATOM 3298 C C . ILE A 1 394 ? -8.195 0.134 1.753 1 93.88 394 ILE A C 1
ATOM 3300 O O . ILE A 1 394 ? -7.988 0.145 0.537 1 93.88 394 ILE A O 1
ATOM 3304 N N . LYS A 1 395 ? -7.59 0.96 2.596 1 91.88 395 LYS A N 1
ATOM 3305 C CA . LYS A 1 395 ? -6.582 1.906 2.121 1 91.88 395 LYS A CA 1
ATOM 3306 C C . LYS A 1 395 ? -5.43 1.184 1.434 1 91.88 395 LYS A C 1
ATOM 3308 O O . LYS A 1 395 ? -4.922 1.645 0.409 1 91.88 395 LYS A O 1
ATOM 3313 N N . LEU A 1 396 ? -5.02 0.093 1.985 1 91.19 396 LEU A N 1
ATOM 3314 C CA . LEU A 1 396 ? -3.918 -0.68 1.418 1 91.19 396 LEU A CA 1
ATOM 3315 C C . LEU A 1 396 ? -4.301 -1.248 0.055 1 91.19 396 LEU A C 1
ATOM 3317 O O . LEU A 1 396 ? -3.486 -1.248 -0.872 1 91.19 396 LEU A O 1
ATOM 3321 N N . ILE A 1 397 ? -5.547 -1.735 -0.045 1 91.81 397 ILE A N 1
ATOM 3322 C CA . ILE A 1 397 ? -6.043 -2.244 -1.318 1 91.81 397 ILE A CA 1
ATOM 3323 C C . ILE A 1 397 ? -5.934 -1.156 -2.385 1 91.81 397 ILE A C 1
ATOM 3325 O O . ILE A 1 397 ? -5.453 -1.409 -3.492 1 91.81 397 ILE A O 1
ATOM 3329 N N . LYS A 1 398 ? -6.309 -0.015 -2.025 1 91 398 LYS A N 1
ATOM 3330 C CA . LYS A 1 398 ? -6.285 1.116 -2.947 1 91 398 LYS A CA 1
ATOM 3331 C C . LYS A 1 398 ? -4.852 1.481 -3.33 1 91 398 LYS A C 1
ATOM 3333 O O . LYS A 1 398 ? -4.57 1.76 -4.496 1 91 398 LYS A O 1
ATOM 3338 N N . ARG A 1 399 ? -3.99 1.459 -2.389 1 88.25 399 ARG A N 1
ATOM 3339 C CA . ARG A 1 399 ? -2.604 1.841 -2.625 1 88.25 399 ARG A CA 1
ATOM 3340 C C . ARG A 1 399 ? -1.912 0.846 -3.553 1 88.25 399 ARG A C 1
ATOM 3342 O O . ARG A 1 399 ? -1.158 1.24 -4.445 1 88.25 399 ARG A O 1
ATOM 3349 N N . ILE A 1 400 ? -2.158 -0.387 -3.377 1 88.81 400 ILE A N 1
ATOM 3350 C CA . ILE A 1 400 ? -1.54 -1.443 -4.168 1 88.81 400 ILE A CA 1
ATOM 3351 C C . ILE A 1 400 ? -2.004 -1.339 -5.621 1 88.81 400 ILE A C 1
ATOM 3353 O O . ILE A 1 400 ? -1.228 -1.587 -6.547 1 88.81 400 ILE A O 1
ATOM 3357 N N . ALA A 1 401 ? -3.209 -0.892 -5.766 1 87.81 401 ALA A N 1
ATOM 3358 C CA . ALA A 1 401 ? -3.787 -0.773 -7.102 1 87.81 401 ALA A CA 1
ATOM 3359 C C . ALA A 1 401 ? -3.471 0.586 -7.719 1 87.81 401 ALA A C 1
ATOM 3361 O O . ALA A 1 401 ? -3.834 0.854 -8.867 1 87.81 401 ALA A O 1
ATOM 3362 N N . PHE A 1 402 ? -2.787 1.417 -7.004 1 80.75 402 PHE A N 1
ATOM 3363 C CA . PHE A 1 402 ? -2.545 2.793 -7.422 1 80.75 402 PHE A CA 1
ATOM 3364 C C . PHE A 1 402 ? -3.857 3.504 -7.73 1 80.75 402 PHE A C 1
ATOM 3366 O O . PHE A 1 402 ? -3.963 4.219 -8.727 1 80.75 402 PHE A O 1
ATOM 3373 N N . GLY A 1 403 ? -4.855 3.061 -6.973 1 81.19 403 GLY A N 1
ATOM 3374 C CA . GLY A 1 403 ? -6.156 3.691 -7.102 1 81.19 403 GLY A CA 1
ATOM 3375 C C . GLY A 1 403 ? -7.129 2.883 -7.941 1 81.19 403 GLY A C 1
ATOM 3376 O O . GLY A 1 403 ? -6.746 1.892 -8.562 1 81.19 403 GLY A O 1
ATOM 3377 N N . TYR A 1 404 ? -8.383 3.213 -7.859 1 86.06 404 TYR A N 1
ATOM 3378 C CA . TYR A 1 404 ? -9.453 2.643 -8.672 1 86.06 404 TYR A CA 1
ATOM 3379 C C . TYR A 1 404 ? -10.203 3.73 -9.43 1 86.06 404 TYR A C 1
ATOM 3381 O O . TYR A 1 404 ? -10.352 4.852 -8.938 1 86.06 404 TYR A O 1
ATOM 3389 N N . ARG A 1 405 ? -10.625 3.414 -10.586 1 83.31 405 ARG A N 1
ATOM 3390 C CA . ARG A 1 405 ? -11.375 4.359 -11.406 1 83.31 405 ARG A CA 1
ATOM 3391 C C . ARG A 1 405 ? -12.875 4.105 -11.289 1 83.31 405 ARG A C 1
ATOM 3393 O O . ARG A 1 405 ? -13.688 4.988 -11.578 1 83.31 405 ARG A O 1
ATOM 3400 N N . ASN A 1 406 ? -13.219 2.945 -10.961 1 89.25 406 ASN A N 1
ATOM 3401 C CA . ASN A 1 406 ? -14.617 2.545 -10.836 1 89.25 406 ASN A CA 1
ATOM 3402 C C . ASN A 1 406 ? -14.938 2.076 -9.422 1 89.25 406 ASN A C 1
ATOM 3404 O O . ASN A 1 406 ? -14.352 1.107 -8.93 1 89.25 406 ASN A O 1
ATOM 3408 N N . PHE A 1 407 ? -15.953 2.787 -8.805 1 91.38 407 PHE A N 1
ATOM 3409 C CA . PHE A 1 407 ? -16.312 2.496 -7.422 1 91.38 407 PHE A CA 1
ATOM 3410 C C . PHE A 1 407 ? -16.781 1.052 -7.277 1 91.38 407 PHE A C 1
ATOM 3412 O O . PHE A 1 407 ? -16.438 0.38 -6.301 1 91.38 407 PHE A O 1
ATOM 3419 N N . TYR A 1 408 ? -17.453 0.548 -8.18 1 90.38 408 TYR A N 1
ATOM 3420 C CA . TYR A 1 408 ? -18.062 -0.77 -8.055 1 90.38 408 TYR A CA 1
ATOM 3421 C C . TYR A 1 408 ? -17.016 -1.872 -8.18 1 90.38 408 TYR A C 1
ATOM 3423 O O . TYR A 1 408 ? -17.141 -2.926 -7.551 1 90.38 408 TYR A O 1
ATOM 3431 N N . ASN A 1 409 ? -16.016 -1.647 -8.992 1 91.12 409 ASN A N 1
ATOM 3432 C CA . ASN A 1 409 ? -14.891 -2.578 -9.023 1 91.12 409 ASN A CA 1
ATOM 3433 C C . ASN A 1 409 ? -14.125 -2.588 -7.703 1 91.12 409 ASN A C 1
ATOM 3435 O O . ASN A 1 409 ? -13.688 -3.643 -7.238 1 91.12 409 ASN A O 1
ATOM 3439 N N . PHE A 1 410 ? -14 -1.341 -7.203 1 93 410 PHE A N 1
ATOM 3440 C CA . PHE A 1 410 ? -13.344 -1.199 -5.91 1 93 410 PHE A CA 1
ATOM 3441 C C . PHE A 1 410 ? -14.133 -1.918 -4.824 1 93 410 PHE A C 1
ATOM 3443 O O . PHE A 1 410 ? -13.57 -2.709 -4.062 1 93 410 PHE A O 1
ATOM 3450 N N . ARG A 1 411 ? -15.383 -1.668 -4.789 1 92.44 411 ARG A N 1
ATOM 3451 C CA . ARG A 1 411 ? -16.266 -2.303 -3.822 1 92.44 411 ARG A CA 1
ATOM 3452 C C . ARG A 1 411 ? -16.234 -3.822 -3.965 1 92.44 411 ARG A C 1
ATOM 3454 O O . ARG A 1 411 ? -16.188 -4.543 -2.967 1 92.44 411 ARG A O 1
ATOM 3461 N N . ALA A 1 412 ? -16.297 -4.324 -5.199 1 92.56 412 ALA A N 1
ATOM 3462 C CA . ALA A 1 412 ? -16.266 -5.762 -5.461 1 92.56 412 ALA A CA 1
ATOM 3463 C C . ALA A 1 412 ? -15 -6.391 -4.879 1 92.56 412 ALA A C 1
ATOM 3465 O O . ALA A 1 412 ? -15.055 -7.473 -4.289 1 92.56 412 ALA A O 1
ATOM 3466 N N . ARG A 1 413 ? -13.914 -5.684 -5.078 1 93.38 413 ARG A N 1
ATOM 3467 C CA . ARG A 1 413 ? -12.641 -6.18 -4.559 1 93.38 413 ARG A CA 1
ATOM 3468 C C . ARG A 1 413 ? -12.664 -6.25 -3.033 1 93.38 413 ARG A C 1
ATOM 3470 O O . ARG A 1 413 ? -12.219 -7.234 -2.445 1 93.38 413 ARG A O 1
ATOM 3477 N N . ILE A 1 414 ? -13.156 -5.215 -2.4 1 93.44 414 ILE A N 1
ATOM 3478 C CA . ILE A 1 414 ? -13.242 -5.172 -0.944 1 93.44 414 ILE A CA 1
ATOM 3479 C C . ILE A 1 414 ? -14.117 -6.316 -0.441 1 93.44 414 ILE A C 1
ATOM 3481 O O . ILE A 1 414 ? -13.734 -7.039 0.485 1 93.44 414 ILE A O 1
ATOM 3485 N N . TYR A 1 415 ? -15.297 -6.539 -1.056 1 92.25 415 TYR A N 1
ATOM 3486 C CA . TYR A 1 415 ? -16.219 -7.598 -0.655 1 92.25 415 TYR A CA 1
ATOM 3487 C C . TYR A 1 415 ? -15.555 -8.969 -0.769 1 92.25 415 TYR A C 1
ATOM 3489 O O . TYR A 1 415 ? -15.688 -9.805 0.128 1 92.25 415 TYR A O 1
ATOM 3497 N N . LEU A 1 416 ? -14.852 -9.133 -1.85 1 91.75 416 LEU A N 1
ATOM 3498 C CA . LEU A 1 416 ? -14.172 -10.406 -2.061 1 91.75 416 LEU A CA 1
ATOM 3499 C C . LEU A 1 416 ? -13.117 -10.648 -0.989 1 91.75 416 LEU A C 1
ATOM 3501 O O . LEU A 1 416 ? -13.07 -11.719 -0.388 1 91.75 416 LEU A O 1
ATOM 3505 N N . GLN A 1 417 ? -12.336 -9.656 -0.711 1 91.12 417 GLN A N 1
ATOM 3506 C CA . GLN A 1 417 ? -11.234 -9.805 0.23 1 91.12 417 GLN A CA 1
ATOM 3507 C C . GLN A 1 417 ? -11.742 -9.992 1.655 1 91.12 417 GLN A C 1
ATOM 3509 O O . GLN A 1 417 ? -11.047 -10.562 2.498 1 91.12 417 GLN A O 1
ATOM 3514 N N . GLN A 1 418 ? -12.961 -9.508 1.886 1 88.19 418 GLN A N 1
ATOM 3515 C CA . GLN A 1 418 ? -13.547 -9.656 3.215 1 88.19 418 GLN A CA 1
ATOM 3516 C C . GLN A 1 418 ? -14.32 -10.961 3.334 1 88.19 418 GLN A C 1
ATOM 3518 O O . GLN A 1 418 ? -14.914 -11.242 4.379 1 88.19 418 GLN A O 1
ATOM 3523 N N . GLY A 1 419 ? -14.375 -11.82 2.246 1 79.38 419 GLY A N 1
ATOM 3524 C CA . GLY A 1 419 ? -14.961 -13.148 2.275 1 79.38 419 GLY A CA 1
ATOM 3525 C C . GLY A 1 419 ? -16.469 -13.133 2.141 1 79.38 419 GLY A C 1
ATOM 3526 O O . GLY A 1 419 ? -17.141 -14.094 2.533 1 79.38 419 GLY A O 1
ATOM 3527 N N . LEU A 1 420 ? -17.062 -12.07 1.763 1 73.69 420 LEU A N 1
ATOM 3528 C CA . LEU A 1 420 ? -18.516 -11.938 1.717 1 73.69 420 LEU A CA 1
ATOM 3529 C C . LEU A 1 420 ? -19.094 -12.734 0.549 1 73.69 420 LEU A C 1
ATOM 3531 O O . LEU A 1 420 ? -20.266 -13.109 0.571 1 73.69 420 LEU A O 1
ATOM 3535 N N . ILE A 1 421 ? -18.344 -13.117 -0.405 1 67.69 421 ILE A N 1
ATOM 3536 C CA . ILE A 1 421 ? -18.875 -13.797 -1.581 1 67.69 421 ILE A CA 1
ATOM 3537 C C . ILE A 1 421 ? -18.828 -15.305 -1.373 1 67.69 421 ILE A C 1
ATOM 3539 O O . ILE A 1 421 ? -19.547 -16.047 -2.039 1 67.69 421 ILE A O 1
ATOM 3543 N N . PHE A 1 422 ? -18.031 -15.797 -0.428 1 57.41 422 PHE A N 1
ATOM 3544 C CA . PHE A 1 422 ? -17.906 -17.234 -0.223 1 57.41 422 PHE A CA 1
ATOM 3545 C C . PHE A 1 422 ? -18.969 -17.734 0.755 1 57.41 422 PHE A C 1
ATOM 3547 O O . PHE A 1 422 ? -19.141 -18.938 0.928 1 57.41 422 PHE A O 1
ATOM 3554 N N . GLU A 1 423 ? -19.672 -16.875 1.459 1 49.91 423 GLU A N 1
ATOM 3555 C CA . GLU A 1 423 ? -20.656 -17.25 2.469 1 49.91 423 GLU A CA 1
ATOM 3556 C C . GLU A 1 423 ? -22 -17.609 1.829 1 49.91 423 GLU A C 1
ATOM 3558 O O . GLU A 1 423 ? -22.781 -18.359 2.408 1 49.91 423 GLU A O 1
ATOM 3563 N N . ASN A 1 424 ? -22.281 -17.281 0.564 1 41.56 424 ASN A N 1
ATOM 3564 C CA . ASN A 1 424 ? -23.609 -17.734 0.124 1 41.56 424 ASN A CA 1
ATOM 3565 C C . ASN A 1 424 ? -23.531 -19.141 -0.475 1 41.56 424 ASN A C 1
ATOM 3567 O O . ASN A 1 424 ? -22.625 -19.453 -1.237 1 41.56 424 ASN A O 1
ATOM 3571 N N . MET B 1 1 ? 6.359 -43.156 -16.297 1 91.06 1 MET B N 1
ATOM 3572 C CA . MET B 1 1 ? 6.16 -41.75 -16.703 1 91.06 1 MET B CA 1
ATOM 3573 C C . MET B 1 1 ? 6.648 -41.531 -18.125 1 91.06 1 MET B C 1
ATOM 3575 O O . MET B 1 1 ? 7.773 -41.906 -18.469 1 91.06 1 MET B O 1
ATOM 3579 N N . ASP B 1 2 ? 5.82 -40.969 -18.938 1 89.69 2 ASP B N 1
ATOM 3580 C CA . ASP B 1 2 ? 6.223 -40.844 -20.328 1 89.69 2 ASP B CA 1
ATOM 3581 C C . ASP B 1 2 ? 7.109 -39.594 -20.547 1 89.69 2 ASP B C 1
ATOM 3583 O O . ASP B 1 2 ? 7.27 -38.781 -19.625 1 89.69 2 ASP B O 1
ATOM 3587 N N . ASN B 1 3 ? 7.707 -39.469 -21.641 1 91.38 3 ASN B N 1
ATOM 3588 C CA . ASN B 1 3 ? 8.688 -38.438 -21.953 1 91.38 3 ASN B CA 1
ATOM 3589 C C . ASN B 1 3 ? 8.062 -37.031 -21.922 1 91.38 3 ASN B C 1
ATOM 3591 O O . ASN B 1 3 ? 8.695 -36.062 -21.5 1 91.38 3 ASN B O 1
ATOM 3595 N N . HIS B 1 4 ? 6.902 -36.938 -22.328 1 94.5 4 HIS B N 1
ATOM 3596 C CA . HIS B 1 4 ? 6.23 -35.656 -22.359 1 94.5 4 HIS B CA 1
ATOM 3597 C C . HIS B 1 4 ? 5.934 -35.156 -20.953 1 94.5 4 HIS B C 1
ATOM 3599 O O . HIS B 1 4 ? 6.086 -33.969 -20.672 1 94.5 4 HIS B O 1
ATOM 3605 N N . THR B 1 5 ? 5.531 -36.094 -20.125 1 95.19 5 THR B N 1
ATOM 3606 C CA . THR B 1 5 ? 5.293 -35.719 -18.734 1 95.19 5 THR B CA 1
ATOM 3607 C C . THR B 1 5 ? 6.582 -35.25 -18.062 1 95.19 5 THR B C 1
ATOM 3609 O O . THR B 1 5 ? 6.582 -34.25 -17.344 1 95.19 5 THR B O 1
ATOM 3612 N N . ARG B 1 6 ? 7.656 -35.938 -18.328 1 95.31 6 ARG B N 1
ATOM 3613 C CA . ARG B 1 6 ? 8.953 -35.562 -17.781 1 95.31 6 ARG B CA 1
ATOM 3614 C C . ARG B 1 6 ? 9.359 -34.156 -18.234 1 95.31 6 ARG B C 1
ATOM 3616 O O . ARG B 1 6 ? 9.836 -33.344 -17.438 1 95.31 6 ARG B O 1
ATOM 3623 N N . LYS B 1 7 ? 9.141 -33.906 -19.484 1 95.06 7 LYS B N 1
ATOM 3624 C CA . LYS B 1 7 ? 9.461 -32.594 -20.031 1 95.06 7 LYS B CA 1
ATOM 3625 C C . LYS B 1 7 ? 8.578 -31.516 -19.422 1 95.06 7 LYS B C 1
ATOM 3627 O O . LYS B 1 7 ? 9.07 -30.453 -19.062 1 95.06 7 LYS B O 1
ATOM 3632 N N . LEU B 1 8 ? 7.348 -31.812 -19.297 1 95.5 8 LEU B N 1
ATOM 3633 C CA . LEU B 1 8 ? 6.375 -30.875 -18.75 1 95.5 8 LEU B CA 1
ATOM 3634 C C . LEU B 1 8 ? 6.75 -30.453 -17.344 1 95.5 8 LEU B C 1
ATOM 3636 O O . LEU B 1 8 ? 6.633 -29.281 -16.969 1 95.5 8 LEU B O 1
ATOM 3640 N N . LEU B 1 9 ? 7.262 -31.406 -16.562 1 95.19 9 LEU B N 1
ATOM 3641 C CA . LEU B 1 9 ? 7.551 -31.188 -15.148 1 95.19 9 LEU B CA 1
ATOM 3642 C C . LEU B 1 9 ? 9.016 -30.797 -14.953 1 95.19 9 LEU B C 1
ATOM 3644 O O . LEU B 1 9 ? 9.438 -30.516 -13.828 1 95.19 9 LEU B O 1
ATOM 3648 N N . GLY B 1 10 ? 9.789 -30.812 -15.977 1 93.19 10 GLY B N 1
ATOM 3649 C CA . GLY B 1 10 ? 11.203 -30.484 -15.891 1 93.19 10 GLY B CA 1
ATOM 3650 C C . GLY B 1 10 ? 12.023 -31.578 -15.234 1 93.19 10 GLY B C 1
ATOM 3651 O O . GLY B 1 10 ? 13.062 -31.312 -14.625 1 93.19 10 GLY B O 1
ATOM 3652 N N . LEU B 1 11 ? 11.539 -32.812 -15.328 1 96 11 LEU B N 1
ATOM 3653 C CA . LEU B 1 11 ? 12.227 -33.969 -14.75 1 96 11 LEU B CA 1
ATOM 3654 C C . LEU B 1 11 ? 12.938 -34.781 -15.836 1 96 11 LEU B C 1
ATOM 3656 O O . LEU B 1 11 ? 12.734 -36 -15.945 1 96 11 LEU B O 1
ATOM 3660 N N . THR B 1 12 ? 13.859 -34.062 -16.531 1 94.62 12 THR B N 1
ATOM 3661 C CA . THR B 1 12 ? 14.461 -34.656 -17.719 1 94.62 12 THR B CA 1
ATOM 3662 C C . THR B 1 12 ? 15.828 -35.25 -17.391 1 94.62 12 THR B C 1
ATOM 3664 O O . THR B 1 12 ? 16.5 -35.781 -18.281 1 94.62 12 THR B O 1
ATOM 3667 N N . ASP B 1 13 ? 16.188 -35.156 -16.125 1 94.12 13 ASP B N 1
ATOM 3668 C CA . ASP B 1 13 ? 17.438 -35.781 -15.719 1 94.12 13 ASP B CA 1
ATOM 3669 C C . ASP B 1 13 ? 17.438 -37.281 -16.062 1 94.12 13 ASP B C 1
ATOM 3671 O O . ASP B 1 13 ? 16.516 -38 -15.664 1 94.12 13 ASP B O 1
ATOM 3675 N N . LYS B 1 14 ? 18.469 -37.781 -16.734 1 92.38 14 LYS B N 1
ATOM 3676 C CA . LYS B 1 14 ? 18.516 -39.156 -17.234 1 92.38 14 LYS B CA 1
ATOM 3677 C C . LYS B 1 14 ? 18.688 -40.125 -16.078 1 92.38 14 LYS B C 1
ATOM 3679 O O . LYS B 1 14 ? 18.453 -41.344 -16.25 1 92.38 14 LYS B O 1
ATOM 3684 N N . HIS B 1 15 ? 19.125 -39.625 -14.969 1 94.19 15 HIS B N 1
ATOM 3685 C CA . HIS B 1 15 ? 19.391 -40.5 -13.844 1 94.19 15 HIS B CA 1
ATOM 3686 C C . HIS B 1 15 ? 18.141 -40.719 -12.992 1 94.19 15 HIS B C 1
ATOM 3688 O O . HIS B 1 15 ? 18.172 -41.406 -11.992 1 94.19 15 HIS B O 1
ATOM 3694 N N . LEU B 1 16 ? 17.047 -40.125 -13.422 1 95.88 16 LEU B N 1
ATOM 3695 C CA . LEU B 1 16 ? 15.773 -40.25 -12.719 1 95.88 16 LEU B CA 1
ATOM 3696 C C . LEU B 1 16 ? 14.938 -41.375 -13.336 1 95.88 16 LEU B C 1
ATOM 3698 O O . LEU B 1 16 ? 14.758 -41.406 -14.555 1 95.88 16 LEU B O 1
ATOM 3702 N N . PHE B 1 17 ? 14.461 -42.219 -12.5 1 95.81 17 PHE B N 1
ATOM 3703 C CA . PHE B 1 17 ? 13.586 -43.312 -12.914 1 95.81 17 PHE B CA 1
ATOM 3704 C C . PHE B 1 17 ? 12.281 -43.281 -12.133 1 95.81 17 PHE B C 1
ATOM 3706 O O . PHE B 1 17 ? 12.281 -43.062 -10.922 1 95.81 17 PHE B O 1
ATOM 3713 N N . PHE B 1 18 ? 11.195 -43.469 -12.828 1 95.56 18 PHE B N 1
ATOM 3714 C CA . PHE B 1 18 ? 9.898 -43.344 -12.172 1 95.56 18 PHE B CA 1
ATOM 3715 C C . PHE B 1 18 ? 9.164 -44.688 -12.195 1 95.56 18 PHE B C 1
ATOM 3717 O O . PHE B 1 18 ? 9.219 -45.406 -13.188 1 95.56 18 PHE B O 1
ATOM 3724 N N . ASP B 1 19 ? 8.445 -44.906 -11.117 1 87.62 19 ASP B N 1
ATOM 3725 C CA . ASP B 1 19 ? 7.676 -46.125 -10.961 1 87.62 19 ASP B CA 1
ATOM 3726 C C . ASP B 1 19 ? 6.41 -46.094 -11.812 1 87.62 19 ASP B C 1
ATOM 3728 O O . ASP B 1 19 ? 6.105 -45.062 -12.445 1 87.62 19 ASP B O 1
ATOM 3732 N N . GLU B 1 20 ? 5.781 -47.25 -11.828 1 90.38 20 GLU B N 1
ATOM 3733 C CA . GLU B 1 20 ? 4.496 -47.312 -12.516 1 90.38 20 GLU B CA 1
ATOM 3734 C C . GLU B 1 20 ? 3.463 -46.438 -11.828 1 90.38 20 GLU B C 1
ATOM 3736 O O . GLU B 1 20 ? 2.775 -45.656 -12.492 1 90.38 20 GLU B O 1
ATOM 3741 N N . GLU B 1 21 ? 3.434 -46.562 -10.531 1 93.69 21 GLU B N 1
ATOM 3742 C CA . GLU B 1 21 ? 2.584 -45.688 -9.727 1 93.69 21 GLU B CA 1
ATOM 3743 C C . GLU B 1 21 ? 3.385 -44.531 -9.141 1 93.69 21 GLU B C 1
ATOM 3745 O O . GLU B 1 21 ? 3.668 -44.5 -7.938 1 93.69 21 GLU B O 1
ATOM 3750 N N . TRP B 1 22 ? 3.586 -43.531 -10.031 1 96.56 22 TRP B N 1
ATOM 3751 C CA . TRP B 1 22 ? 4.566 -42.531 -9.648 1 96.56 22 TRP B CA 1
ATOM 3752 C C . TRP B 1 22 ? 3.887 -41.312 -9.016 1 96.56 22 TRP B C 1
ATOM 3754 O O . TRP B 1 22 ? 4.559 -40.406 -8.516 1 96.56 22 TRP B O 1
ATOM 3764 N N . LEU B 1 23 ? 2.535 -41.25 -8.984 1 97.31 23 LEU B N 1
ATOM 3765 C CA . LEU B 1 23 ? 1.825 -40.125 -8.383 1 97.31 23 LEU B CA 1
ATOM 3766 C C . LEU B 1 23 ? 0.938 -40.594 -7.234 1 97.31 23 LEU B C 1
ATOM 3768 O O . LEU B 1 23 ? 0.115 -41.5 -7.406 1 97.31 23 LEU B O 1
ATOM 3772 N N . ILE B 1 24 ? 1.181 -39.969 -6.09 1 96.31 24 ILE B N 1
ATOM 3773 C CA . ILE B 1 24 ? 0.366 -40.25 -4.914 1 96.31 24 ILE B CA 1
ATOM 3774 C C . ILE B 1 24 ? -0.097 -38.938 -4.285 1 96.31 24 ILE B C 1
ATOM 3776 O O . ILE B 1 24 ? 0.69 -38 -4.137 1 96.31 24 ILE B O 1
ATOM 3780 N N . GLU B 1 25 ? -1.368 -38.875 -3.975 1 95.75 25 GLU B N 1
ATOM 3781 C CA . GLU B 1 25 ? -1.899 -37.688 -3.275 1 95.75 25 GLU B CA 1
ATOM 3782 C C . GLU B 1 25 ? -2.213 -38.031 -1.817 1 95.75 25 GLU B C 1
ATOM 3784 O O . GLU B 1 25 ? -2.891 -39.031 -1.528 1 95.75 25 GLU B O 1
ATOM 3789 N N . LYS B 1 26 ? -1.674 -37.281 -0.971 1 95.69 26 LYS B N 1
ATOM 3790 C CA . LYS B 1 26 ? -1.925 -37.5 0.451 1 95.69 26 LYS B CA 1
ATOM 3791 C C . LYS B 1 26 ? -1.774 -36.219 1.237 1 95.69 26 LYS B C 1
ATOM 3793 O O . LYS B 1 26 ? -1.292 -35.219 0.705 1 95.69 26 LYS B O 1
ATOM 3798 N N . GLU B 1 27 ? -2.225 -36.219 2.406 1 95.12 27 GLU B N 1
ATOM 3799 C CA . GLU B 1 27 ? -2.072 -35.094 3.297 1 95.12 27 GLU B CA 1
ATOM 3800 C C . GLU B 1 27 ? -0.646 -34.969 3.832 1 95.12 27 GLU B C 1
ATOM 3802 O O . GLU B 1 27 ? -0.04 -36 4.184 1 95.12 27 GLU B O 1
ATOM 3807 N N . TYR B 1 28 ? -0.139 -33.938 3.695 1 93.38 28 TYR B N 1
ATOM 3808 C CA . TYR B 1 28 ? 1.219 -33.656 4.152 1 93.38 28 TYR B CA 1
ATOM 3809 C C . TYR B 1 28 ? 1.293 -32.312 4.875 1 93.38 28 TYR B C 1
ATOM 3811 O O . TYR B 1 28 ? 0.987 -31.266 4.297 1 93.38 28 TYR B O 1
ATOM 3819 N N . LYS B 1 29 ? 1.647 -32.281 6.168 1 90.62 29 LYS B N 1
ATOM 3820 C CA . LYS B 1 29 ? 1.781 -31.094 6.992 1 90.62 29 LYS B CA 1
ATOM 3821 C C . LYS B 1 29 ? 0.5 -30.266 6.969 1 90.62 29 LYS B C 1
ATOM 3823 O O . LYS B 1 29 ? 0.544 -29.047 6.781 1 90.62 29 LYS B O 1
ATOM 3828 N N . GLY B 1 30 ? -0.667 -30.906 6.922 1 91.19 30 GLY B N 1
ATOM 3829 C CA . GLY B 1 30 ? -1.961 -30.266 7.074 1 91.19 30 GLY B CA 1
ATOM 3830 C C . GLY B 1 30 ? -2.562 -29.812 5.758 1 91.19 30 GLY B C 1
ATOM 3831 O O . GLY B 1 30 ? -3.604 -29.156 5.742 1 91.19 30 GLY B O 1
ATOM 3832 N N . VAL B 1 31 ? -1.842 -30.094 4.637 1 93.31 31 VAL B N 1
ATOM 3833 C CA . VAL B 1 31 ? -2.398 -29.719 3.348 1 93.31 31 VAL B CA 1
ATOM 3834 C C . VAL B 1 31 ? -2.385 -30.906 2.396 1 93.31 31 VAL B C 1
ATOM 3836 O O . VAL B 1 31 ? -1.633 -31.859 2.604 1 93.31 31 VAL B O 1
ATOM 3839 N N . GLN B 1 32 ? -3.24 -30.828 1.448 1 94.31 32 GLN B N 1
ATOM 3840 C CA . GLN B 1 32 ? -3.217 -31.844 0.406 1 94.31 32 GLN B CA 1
ATOM 3841 C C . GLN B 1 32 ? -2.002 -31.688 -0.501 1 94.31 32 GLN B C 1
ATOM 3843 O O . GLN B 1 32 ? -1.758 -30.594 -1.028 1 94.31 32 GLN B O 1
ATOM 3848 N N . ALA B 1 33 ? -1.237 -32.75 -0.617 1 97.38 33 ALA B N 1
ATOM 3849 C CA . ALA B 1 33 ? -0.004 -32.656 -1.396 1 97.38 33 ALA B CA 1
ATOM 3850 C C . ALA B 1 33 ? 0.051 -33.781 -2.443 1 97.38 33 ALA B C 1
ATOM 3852 O O . ALA B 1 33 ? -0.637 -34.781 -2.316 1 97.38 33 ALA B O 1
ATOM 3853 N N . GLN B 1 34 ? 0.767 -33.5 -3.492 1 97.69 34 GLN B N 1
ATOM 3854 C CA . GLN B 1 34 ? 1.062 -34.469 -4.539 1 97.69 34 GLN B CA 1
ATOM 3855 C C . GLN B 1 34 ? 2.506 -34.969 -4.445 1 97.69 34 GLN B C 1
ATOM 3857 O O . GLN B 1 34 ? 3.438 -34.156 -4.406 1 97.69 34 GLN B O 1
ATOM 3862 N N . PHE B 1 35 ? 2.656 -36.281 -4.348 1 97.75 35 PHE B N 1
ATOM 3863 C CA . PHE B 1 35 ? 3.984 -36.875 -4.289 1 97.75 35 PHE B CA 1
ATOM 3864 C C . PHE B 1 35 ? 4.324 -37.562 -5.605 1 97.75 35 PHE B C 1
ATOM 3866 O O . PHE B 1 35 ? 3.572 -38.438 -6.07 1 97.75 35 PHE B O 1
ATOM 3873 N N . ILE B 1 36 ? 5.363 -37.156 -6.219 1 97.75 36 ILE B N 1
ATOM 3874 C CA . ILE B 1 36 ? 5.91 -37.812 -7.383 1 97.75 36 ILE B CA 1
ATOM 3875 C C . ILE B 1 36 ? 7.035 -38.75 -6.949 1 97.75 36 ILE B C 1
ATOM 3877 O O . ILE B 1 36 ? 8.094 -38.312 -6.5 1 97.75 36 ILE B O 1
ATOM 3881 N N . LYS B 1 37 ? 6.809 -40.031 -7.117 1 97 37 LYS B N 1
ATOM 3882 C CA . LYS B 1 37 ? 7.742 -41.031 -6.617 1 97 37 LYS B CA 1
ATOM 3883 C C . LYS B 1 37 ? 8.656 -41.531 -7.73 1 97 37 LYS B C 1
ATOM 3885 O O . LYS B 1 37 ? 8.203 -41.75 -8.859 1 97 37 LYS B O 1
ATOM 3890 N N . GLY B 1 38 ? 9.938 -41.656 -7.363 1 95.94 38 GLY B N 1
ATOM 3891 C CA . GLY B 1 38 ? 10.914 -42.156 -8.305 1 95.94 38 GLY B CA 1
ATOM 3892 C C . GLY B 1 38 ? 12.211 -42.594 -7.641 1 95.94 38 GLY B C 1
ATOM 3893 O O . GLY B 1 38 ? 12.258 -42.781 -6.422 1 95.94 38 GLY B O 1
ATOM 3894 N N . ARG B 1 39 ? 13.18 -42.938 -8.461 1 96 39 ARG B N 1
ATOM 3895 C CA . ARG B 1 39 ? 14.508 -43.344 -8.023 1 96 39 ARG B CA 1
ATOM 3896 C C . ARG B 1 39 ? 15.594 -42.5 -8.711 1 96 39 ARG B C 1
ATOM 3898 O O . ARG B 1 39 ? 15.422 -42.062 -9.852 1 96 39 ARG B O 1
ATOM 3905 N N . LEU B 1 40 ? 16.609 -42.188 -7.949 1 95.81 40 LEU B N 1
ATOM 3906 C CA . LEU B 1 40 ? 17.781 -41.5 -8.469 1 95.81 40 LEU B CA 1
ATOM 3907 C C . LEU B 1 40 ? 19.016 -42.406 -8.406 1 95.81 40 LEU B C 1
ATOM 3909 O O . LEU B 1 40 ? 19.469 -42.75 -7.32 1 95.81 40 LEU B O 1
ATOM 3913 N N . ASP B 1 41 ? 19.484 -42.75 -9.562 1 93.75 41 ASP B N 1
ATOM 3914 C CA . ASP B 1 41 ? 20.641 -43.625 -9.695 1 93.75 41 ASP B CA 1
ATOM 3915 C C . ASP B 1 41 ? 21.531 -43.188 -10.859 1 93.75 41 ASP B C 1
ATOM 3917 O O . ASP B 1 41 ? 21.219 -43.469 -12.016 1 93.75 41 ASP B O 1
ATOM 3921 N N . ASP B 1 42 ? 22.641 -42.5 -10.617 1 87.81 42 ASP B N 1
ATOM 3922 C CA . ASP B 1 42 ? 23.5 -42 -11.688 1 87.81 42 ASP B CA 1
ATOM 3923 C C . ASP B 1 42 ? 24.625 -43 -12 1 87.81 42 ASP B C 1
ATOM 3925 O O . ASP B 1 42 ? 25.406 -42.781 -12.938 1 87.81 42 ASP B O 1
ATOM 3929 N N . SER B 1 43 ? 24.703 -44.031 -11.359 1 86 43 SER B N 1
ATOM 3930 C CA . SER B 1 43 ? 25.688 -45.094 -11.617 1 86 43 SER B CA 1
ATOM 3931 C C . SER B 1 43 ? 27.062 -44.5 -11.906 1 86 43 SER B C 1
ATOM 3933 O O . SER B 1 43 ? 27.594 -44.688 -13.008 1 86 43 SER B O 1
ATOM 3935 N N . PRO B 1 44 ? 27.625 -43.906 -10.969 1 90.5 44 PRO B N 1
ATOM 3936 C CA . PRO B 1 44 ? 28.938 -43.281 -11.203 1 90.5 44 PRO B CA 1
ATOM 3937 C C . PRO B 1 44 ? 30.016 -44.281 -11.57 1 90.5 44 PRO B C 1
ATOM 3939 O O . PRO B 1 44 ? 29.953 -45.438 -11.148 1 90.5 44 PRO B O 1
ATOM 3942 N N . SER B 1 45 ? 30.969 -43.75 -12.328 1 90.25 45 SER B N 1
ATOM 3943 C CA . SER B 1 45 ? 32.031 -44.625 -12.781 1 90.25 45 SER B CA 1
ATOM 3944 C C . SER B 1 45 ? 33.219 -44.625 -11.805 1 90.25 45 SER B C 1
ATOM 3946 O O . SER B 1 45 ? 34.031 -45.531 -11.797 1 90.25 45 SER B O 1
ATOM 3948 N N . HIS B 1 46 ? 33.312 -43.562 -11.109 1 94.25 46 HIS B N 1
ATOM 3949 C CA . HIS B 1 46 ? 34.406 -43.406 -10.18 1 94.25 46 HIS B CA 1
ATOM 3950 C C . HIS B 1 46 ? 33.969 -42.781 -8.875 1 94.25 46 HIS B C 1
ATOM 3952 O O . HIS B 1 46 ? 32.938 -42.094 -8.836 1 94.25 46 HIS B O 1
ATOM 3958 N N . CYS B 1 47 ? 34.75 -43.094 -7.855 1 95.06 47 CYS B N 1
ATOM 3959 C CA . CYS B 1 47 ? 34.5 -42.469 -6.555 1 95.06 47 CYS B CA 1
ATOM 3960 C C . CYS B 1 47 ? 34.688 -40.969 -6.629 1 95.06 47 CYS B C 1
ATOM 3962 O O . CYS B 1 47 ? 35.656 -40.469 -7.234 1 95.06 47 CYS B O 1
ATOM 3964 N N . GLU B 1 48 ? 33.75 -40.188 -5.988 1 90.94 48 GLU B N 1
ATOM 3965 C CA . GLU B 1 48 ? 33.812 -38.75 -6.039 1 90.94 48 GLU B CA 1
ATOM 3966 C C . GLU B 1 48 ? 34.906 -38.188 -5.129 1 90.94 48 GLU B C 1
ATOM 3968 O O . GLU B 1 48 ? 35.344 -37.062 -5.301 1 90.94 48 GLU B O 1
ATOM 3973 N N . HIS B 1 49 ? 35.406 -38.969 -4.23 1 93.56 49 HIS B N 1
ATOM 3974 C CA . HIS B 1 49 ? 36.375 -38.531 -3.25 1 93.56 49 HIS B CA 1
ATOM 3975 C C . HIS B 1 49 ? 37.812 -38.875 -3.707 1 93.56 49 HIS B C 1
ATOM 3977 O O . HIS B 1 49 ? 38.688 -38 -3.623 1 93.56 49 HIS B O 1
ATOM 3983 N N . CYS B 1 50 ? 38 -40.125 -4.16 1 95.12 50 CYS B N 1
ATOM 3984 C CA . CYS B 1 50 ? 39.375 -40.531 -4.453 1 95.12 50 CYS B CA 1
ATOM 3985 C C . CYS B 1 50 ? 39.531 -40.875 -5.93 1 95.12 50 CYS B C 1
ATOM 3987 O O . CYS B 1 50 ? 40.656 -41.125 -6.391 1 95.12 50 CYS B O 1
ATOM 3989 N N . GLY B 1 51 ? 38.469 -41.062 -6.688 1 94.19 51 GLY B N 1
ATOM 3990 C CA . GLY B 1 51 ? 38.562 -41.344 -8.117 1 94.19 51 GLY B CA 1
ATOM 3991 C C . GLY B 1 51 ? 38.656 -42.812 -8.445 1 94.19 51 GLY B C 1
ATOM 3992 O O . GLY B 1 51 ? 38.688 -43.188 -9.625 1 94.19 51 GLY B O 1
ATOM 3993 N N . SER B 1 52 ? 38.594 -43.625 -7.488 1 95.25 52 SER B N 1
ATOM 3994 C CA . SER B 1 52 ? 38.719 -45.062 -7.676 1 95.25 52 SER B CA 1
ATOM 3995 C C . SER B 1 52 ? 37.531 -45.625 -8.453 1 95.25 52 SER B C 1
ATOM 3997 O O . SER B 1 52 ? 36.406 -45.094 -8.367 1 95.25 52 SER B O 1
ATOM 3999 N N . ILE B 1 53 ? 37.719 -46.75 -9.156 1 94.44 53 ILE B N 1
ATOM 4000 C CA . ILE B 1 53 ? 36.656 -47.375 -9.922 1 94.44 53 ILE B CA 1
ATOM 4001 C C . ILE B 1 53 ? 36 -48.469 -9.094 1 94.44 53 ILE B C 1
ATOM 4003 O O . ILE B 1 53 ? 34.969 -49.031 -9.484 1 94.44 53 ILE B O 1
ATOM 4007 N N . ARG B 1 54 ? 36.656 -48.75 -7.953 1 94.5 54 ARG B N 1
ATOM 4008 C CA . ARG B 1 54 ? 36.125 -49.812 -7.109 1 94.5 54 ARG B CA 1
ATOM 4009 C C . ARG B 1 54 ? 35 -49.312 -6.207 1 94.5 54 ARG B C 1
ATOM 4011 O O . ARG B 1 54 ? 35.219 -49.125 -5 1 94.5 54 ARG B O 1
ATOM 4018 N N . ILE B 1 55 ? 33.875 -49.031 -6.766 1 94.5 55 ILE B N 1
ATOM 4019 C CA . ILE B 1 55 ? 32.719 -48.531 -6.043 1 94.5 55 ILE B CA 1
ATOM 4020 C C . ILE B 1 55 ? 31.562 -49.562 -6.109 1 94.5 55 ILE B C 1
ATOM 4022 O O . ILE B 1 55 ? 31.391 -50.219 -7.125 1 94.5 55 ILE B O 1
ATOM 4026 N N . ILE B 1 56 ? 30.828 -49.75 -4.988 1 93.69 56 ILE B N 1
ATOM 4027 C CA . ILE B 1 56 ? 29.688 -50.656 -4.957 1 93.69 56 ILE B CA 1
ATOM 4028 C C . ILE B 1 56 ? 28.453 -49.938 -4.441 1 93.69 56 ILE B C 1
ATOM 4030 O O . ILE B 1 56 ? 28.578 -48.938 -3.713 1 93.69 56 ILE B O 1
ATOM 4034 N N . ARG B 1 57 ? 27.328 -50.375 -4.887 1 93.88 57 ARG B N 1
ATOM 4035 C CA . ARG B 1 57 ? 26.078 -49.875 -4.332 1 93.88 57 ARG B CA 1
ATOM 4036 C C . ARG B 1 57 ? 25.938 -50.25 -2.859 1 93.88 57 ARG B C 1
ATOM 4038 O O . ARG B 1 57 ? 26.156 -51.375 -2.48 1 93.88 57 ARG B O 1
ATOM 4045 N N . ASN B 1 58 ? 25.75 -49.281 -2.035 1 93.94 58 ASN B N 1
ATOM 4046 C CA . ASN B 1 58 ? 25.656 -49.5 -0.592 1 93.94 58 ASN B CA 1
ATOM 4047 C C . ASN B 1 58 ? 24.328 -49 -0.043 1 93.94 58 ASN B C 1
ATOM 4049 O O . ASN B 1 58 ? 24.297 -48.156 0.849 1 93.94 58 ASN B O 1
ATOM 4053 N N . GLY B 1 59 ? 23.188 -49.5 -0.55 1 93.31 59 GLY B N 1
ATOM 4054 C CA . GLY B 1 59 ? 21.859 -49.156 -0.048 1 93.31 59 GLY B CA 1
ATOM 4055 C C . GLY B 1 59 ? 21.266 -47.906 -0.68 1 93.31 59 GLY B C 1
ATOM 4056 O O . GLY B 1 59 ? 21.766 -47.438 -1.706 1 93.31 59 GLY B O 1
ATOM 4057 N N . SER B 1 60 ? 20.062 -47.531 -0.224 1 94.56 60 SER B N 1
ATOM 4058 C CA . SER B 1 60 ? 19.359 -46.344 -0.681 1 94.56 60 SER B CA 1
ATOM 4059 C C . SER B 1 60 ? 18.625 -45.656 0.469 1 94.56 60 SER B C 1
ATOM 4061 O O . SER B 1 60 ? 18.438 -46.25 1.535 1 94.56 60 SER B O 1
ATOM 4063 N N . TYR B 1 61 ? 18.406 -44.438 0.321 1 94.62 61 TYR B N 1
ATOM 4064 C CA . TYR B 1 61 ? 17.562 -43.688 1.262 1 94.62 61 TYR B CA 1
ATOM 4065 C C . TYR B 1 61 ? 16.625 -42.75 0.528 1 94.62 61 TYR B C 1
ATOM 4067 O O . TYR B 1 61 ? 16.844 -42.406 -0.641 1 94.62 61 TYR B O 1
ATOM 4075 N N . THR B 1 62 ? 15.523 -42.344 1.205 1 95.25 62 THR B N 1
ATOM 4076 C CA . THR B 1 62 ? 14.484 -41.531 0.581 1 95.25 62 THR B CA 1
ATOM 4077 C C . THR B 1 62 ? 14.695 -40.062 0.891 1 95.25 62 THR B C 1
ATOM 4079 O O . THR B 1 62 ? 14.992 -39.688 2.029 1 95.25 62 THR B O 1
ATOM 4082 N N . THR B 1 63 ? 14.68 -39.25 -0.143 1 95.25 63 THR B N 1
ATOM 4083 C CA . THR B 1 63 ? 14.734 -37.812 0.022 1 95.25 63 THR B CA 1
ATOM 4084 C C . THR B 1 63 ? 13.445 -37.156 -0.491 1 95.25 63 THR B C 1
ATOM 4086 O O . THR B 1 63 ? 12.797 -37.688 -1.396 1 95.25 63 THR B O 1
ATOM 4089 N N . ARG B 1 64 ? 13.039 -36.094 0.106 1 95.56 64 ARG B N 1
ATOM 4090 C CA . ARG B 1 64 ? 11.891 -35.312 -0.311 1 95.56 64 ARG B CA 1
ATOM 4091 C C . ARG B 1 64 ? 12.305 -33.875 -0.7 1 95.56 64 ARG B C 1
ATOM 4093 O O . ARG B 1 64 ? 12.891 -33.156 0.106 1 95.56 64 ARG B O 1
ATOM 4100 N N . THR B 1 65 ? 12.086 -33.625 -1.953 1 96 65 THR B N 1
ATOM 4101 C CA . THR B 1 65 ? 12.406 -32.312 -2.494 1 96 65 THR B CA 1
ATOM 4102 C C . THR B 1 65 ? 11.148 -31.625 -3.025 1 96 65 THR B C 1
ATOM 4104 O O . THR B 1 65 ? 10.383 -32.219 -3.789 1 96 65 THR B O 1
ATOM 4107 N N . GLN B 1 66 ? 10.93 -30.438 -2.568 1 97.38 66 GLN B N 1
ATOM 4108 C CA . GLN B 1 66 ? 9.781 -29.703 -3.08 1 97.38 66 GLN B CA 1
ATOM 4109 C C . GLN B 1 66 ? 10.062 -29.125 -4.465 1 97.38 66 GLN B C 1
ATOM 4111 O O . GLN B 1 66 ? 11.117 -28.516 -4.688 1 97.38 66 GLN B O 1
ATOM 4116 N N . ILE B 1 67 ? 9.211 -29.422 -5.387 1 97.38 67 ILE B N 1
ATOM 4117 C CA . ILE B 1 67 ? 9.32 -28.844 -6.723 1 97.38 67 ILE B CA 1
ATOM 4118 C C . ILE B 1 67 ? 8.219 -27.797 -6.934 1 97.38 67 ILE B C 1
ATOM 4120 O O . ILE B 1 67 ? 7.422 -27.547 -6.027 1 97.38 67 ILE B O 1
ATOM 4124 N N . LEU B 1 68 ? 8.211 -27.125 -8.039 1 96.75 68 LEU B N 1
ATOM 4125 C CA . LEU B 1 68 ? 7.172 -26.141 -8.336 1 96.75 68 LEU B CA 1
ATOM 4126 C C . LEU B 1 68 ? 5.789 -26.766 -8.273 1 96.75 68 LEU B C 1
ATOM 4128 O O . LEU B 1 68 ? 5.59 -27.891 -8.75 1 96.75 68 LEU B O 1
ATOM 4132 N N . LYS B 1 69 ? 4.906 -26.078 -7.707 1 95.94 69 LYS B N 1
ATOM 4133 C CA . LYS B 1 69 ? 3.553 -26.594 -7.516 1 95.94 69 LYS B CA 1
ATOM 4134 C C . LYS B 1 69 ? 2.871 -26.859 -8.859 1 95.94 69 LYS B C 1
ATOM 4136 O O . LYS B 1 69 ? 3.074 -26.109 -9.82 1 95.94 69 LYS B O 1
ATOM 4141 N N . VAL B 1 70 ? 2.084 -27.891 -8.844 1 96 70 VAL B N 1
ATOM 4142 C CA . VAL B 1 70 ? 1.209 -28.203 -9.969 1 96 70 VAL B CA 1
ATOM 4143 C C . VAL B 1 70 ? -0.251 -28.094 -9.531 1 96 70 VAL B C 1
ATOM 4145 O O . VAL B 1 70 ? -0.628 -28.625 -8.484 1 96 70 VAL B O 1
ATOM 4148 N N . LYS B 1 71 ? -1.016 -27.359 -10.312 1 94.44 71 LYS B N 1
ATOM 4149 C CA . LYS B 1 71 ? -2.428 -27.125 -10.023 1 94.44 71 LYS B CA 1
ATOM 4150 C C . LYS B 1 71 ? -2.607 -26.5 -8.648 1 94.44 71 LYS B C 1
ATOM 4152 O O . LYS B 1 71 ? -3.484 -26.891 -7.883 1 94.44 71 LYS B O 1
ATOM 4157 N N . GLU B 1 72 ? -1.706 -25.672 -8.266 1 93.5 72 GLU B N 1
ATOM 4158 C CA . GLU B 1 72 ? -1.754 -24.875 -7.047 1 93.5 72 GLU B CA 1
ATOM 4159 C C . GLU B 1 72 ? -1.688 -25.75 -5.805 1 93.5 72 GLU B C 1
ATOM 4161 O O . GLU B 1 72 ? -2.174 -25.375 -4.738 1 93.5 72 GLU B O 1
ATOM 4166 N N . LYS B 1 73 ? -1.104 -26.984 -5.934 1 95.75 73 LYS B N 1
ATOM 4167 C CA . LYS B 1 73 ? -0.945 -27.891 -4.809 1 95.75 73 LYS B CA 1
ATOM 4168 C C . LYS B 1 73 ? 0.529 -28.125 -4.484 1 95.75 73 LYS B C 1
ATOM 4170 O O . LYS B 1 73 ? 1.374 -28.125 -5.383 1 95.75 73 LYS B O 1
ATOM 4175 N N . LEU B 1 74 ? 0.73 -28.312 -3.195 1 97.5 74 LEU B N 1
ATOM 4176 C CA . LEU B 1 74 ? 2.08 -28.688 -2.783 1 97.5 74 LEU B CA 1
ATOM 4177 C C . LEU B 1 74 ? 2.541 -29.953 -3.512 1 97.5 74 LEU B C 1
ATOM 4179 O O . LEU B 1 74 ? 1.831 -30.953 -3.525 1 97.5 74 LEU B O 1
ATOM 4183 N N . THR B 1 75 ? 3.67 -29.875 -4.18 1 97.94 75 THR B N 1
ATOM 4184 C CA . THR B 1 75 ? 4.195 -31 -4.953 1 97.94 75 THR B CA 1
ATOM 4185 C C . THR B 1 75 ? 5.594 -31.375 -4.477 1 97.94 75 THR B C 1
ATOM 4187 O O . THR B 1 75 ? 6.484 -30.516 -4.414 1 97.94 75 THR B O 1
ATOM 4190 N N . ILE B 1 76 ? 5.75 -32.594 -4.164 1 97.94 76 ILE B N 1
ATOM 4191 C CA . ILE B 1 76 ? 7 -33.094 -3.59 1 97.94 76 ILE B CA 1
ATOM 4192 C C . ILE B 1 76 ? 7.566 -34.219 -4.453 1 97.94 76 ILE B C 1
ATOM 4194 O O . ILE B 1 76 ? 6.836 -35.125 -4.859 1 97.94 76 ILE B O 1
ATOM 4198 N N . LEU B 1 77 ? 8.805 -34.094 -4.809 1 96.75 77 LEU B N 1
ATOM 4199 C CA . LEU B 1 77 ? 9.555 -35.188 -5.465 1 96.75 77 LEU B CA 1
ATOM 4200 C C . LEU B 1 77 ? 10.188 -36.094 -4.438 1 96.75 77 LEU B C 1
ATOM 4202 O O . LEU B 1 77 ? 11.125 -35.719 -3.74 1 96.75 77 LEU B O 1
ATOM 4206 N N . GLU B 1 78 ? 9.602 -37.219 -4.293 1 96.56 78 GLU B N 1
ATOM 4207 C CA . GLU B 1 78 ? 10.117 -38.219 -3.377 1 96.56 78 GLU B CA 1
ATOM 4208 C C . GLU B 1 78 ? 11.008 -39.219 -4.105 1 96.56 78 GLU B C 1
ATOM 4210 O O . GLU B 1 78 ? 10.516 -40.094 -4.828 1 96.56 78 GLU B O 1
ATOM 4215 N N . LEU B 1 79 ? 12.312 -39.219 -3.838 1 95.12 79 LEU B N 1
ATOM 4216 C CA . LEU B 1 79 ? 13.273 -40 -4.598 1 95.12 79 LEU B CA 1
ATOM 4217 C C . LEU B 1 79 ? 14 -41 -3.689 1 95.12 79 LEU B C 1
ATOM 4219 O O . LEU B 1 79 ? 14.469 -40.625 -2.611 1 95.12 79 LEU B O 1
ATOM 4223 N N . LYS B 1 80 ? 14.023 -42.188 -4.074 1 95.88 80 LYS B N 1
ATOM 4224 C CA . LYS B 1 80 ? 14.953 -43.156 -3.484 1 95.88 80 LYS B CA 1
ATOM 4225 C C . LYS B 1 80 ? 16.359 -43 -4.066 1 95.88 80 LYS B C 1
ATOM 4227 O O . LYS B 1 80 ? 16.609 -43.406 -5.203 1 95.88 80 LYS B O 1
ATOM 4232 N N . ARG B 1 81 ? 17.266 -42.469 -3.279 1 95.06 81 ARG B N 1
ATOM 4233 C CA . ARG B 1 81 ? 18.625 -42.125 -3.723 1 95.06 81 ARG B CA 1
ATOM 4234 C C . ARG B 1 81 ? 19.594 -43.25 -3.404 1 95.06 81 ARG B C 1
ATOM 4236 O O . ARG B 1 81 ? 19.656 -43.719 -2.266 1 95.06 81 ARG B O 1
ATOM 4243 N N . THR B 1 82 ? 20.328 -43.594 -4.406 1 95.62 82 THR B N 1
ATOM 4244 C CA . THR B 1 82 ? 21.281 -44.688 -4.238 1 95.62 82 THR B CA 1
ATOM 4245 C C . THR B 1 82 ? 22.547 -44.188 -3.555 1 95.62 82 THR B C 1
ATOM 4247 O O . THR B 1 82 ? 23.047 -43.094 -3.873 1 95.62 82 THR B O 1
ATOM 4250 N N . ARG B 1 83 ? 23.031 -44.969 -2.619 1 95.69 83 ARG B N 1
ATOM 4251 C CA . ARG B 1 83 ? 24.297 -44.719 -1.943 1 95.69 83 ARG B CA 1
ATOM 4252 C C . ARG B 1 83 ? 25.406 -45.656 -2.467 1 95.69 83 ARG B C 1
ATOM 4254 O O . ARG B 1 83 ? 25.141 -46.812 -2.799 1 95.69 83 ARG B O 1
ATOM 4261 N N . PHE B 1 84 ? 26.609 -45.125 -2.49 1 95.88 84 PHE B N 1
ATOM 4262 C CA . PHE B 1 84 ? 27.75 -45.875 -2.969 1 95.88 84 PHE B CA 1
ATOM 4263 C C . PHE B 1 84 ? 28.875 -45.906 -1.928 1 95.88 84 PHE B C 1
ATOM 4265 O O . PHE B 1 84 ? 29 -44.969 -1.127 1 95.88 84 PHE B O 1
ATOM 4272 N N . LEU B 1 85 ? 29.562 -46.938 -1.97 1 96.5 85 LEU B N 1
ATOM 4273 C CA . LEU B 1 85 ? 30.734 -47.125 -1.109 1 96.5 85 LEU B CA 1
ATOM 4274 C C . LEU B 1 85 ? 31.984 -47.406 -1.938 1 96.5 85 LEU B C 1
ATOM 4276 O O . LEU B 1 85 ? 31.953 -48.219 -2.859 1 96.5 85 LEU B O 1
ATOM 4280 N N . CYS B 1 86 ? 32.969 -46.625 -1.625 1 96.25 86 CYS B N 1
ATOM 4281 C CA . CYS B 1 86 ? 34.25 -46.844 -2.273 1 96.25 86 CYS B CA 1
ATOM 4282 C C . CYS B 1 86 ? 35.094 -47.812 -1.455 1 96.25 86 CYS B C 1
ATOM 4284 O O . CYS B 1 86 ? 35.312 -47.594 -0.26 1 96.25 86 CYS B O 1
ATOM 4286 N N . TYR B 1 87 ? 35.75 -48.688 -2.07 1 94.75 87 TYR B N 1
ATOM 4287 C CA . TYR B 1 87 ? 36.531 -49.688 -1.361 1 94.75 87 TYR B CA 1
ATOM 4288 C C . TYR B 1 87 ? 37.938 -49.156 -1.075 1 94.75 87 TYR B C 1
ATOM 4290 O O . TYR B 1 87 ? 38.625 -49.656 -0.166 1 94.75 87 TYR B O 1
ATOM 4298 N N . ASP B 1 88 ? 38.312 -48.281 -1.854 1 95.19 88 ASP B N 1
ATOM 4299 C CA . ASP B 1 88 ? 39.656 -47.781 -1.728 1 95.19 88 ASP B CA 1
ATOM 4300 C C . ASP B 1 88 ? 39.781 -46.75 -0.624 1 95.19 88 ASP B C 1
ATOM 4302 O O . ASP B 1 88 ? 40.656 -46.812 0.237 1 95.19 88 ASP B O 1
ATOM 4306 N N . CYS B 1 89 ? 38.938 -45.75 -0.636 1 95.25 89 CYS B N 1
ATOM 4307 C CA . CYS B 1 89 ? 39.062 -44.719 0.366 1 95.25 89 CYS B CA 1
ATOM 4308 C C . CYS B 1 89 ? 38.125 -44.938 1.529 1 95.25 89 CYS B C 1
ATOM 4310 O O . CYS B 1 89 ? 38.25 -44.312 2.584 1 95.25 89 CYS B O 1
ATOM 4312 N N . GLY B 1 90 ? 37.125 -45.781 1.353 1 94.44 90 GLY B N 1
ATOM 4313 C CA . GLY B 1 90 ? 36.219 -46.125 2.422 1 94.44 90 GLY B CA 1
ATOM 4314 C C . GLY B 1 90 ? 35.125 -45.094 2.633 1 94.44 90 GLY B C 1
ATOM 4315 O O . GLY B 1 90 ? 34.312 -45.219 3.564 1 94.44 90 GLY B O 1
ATOM 4316 N N . GLN B 1 91 ? 35.031 -44.125 1.804 1 95.06 91 GLN B N 1
ATOM 4317 C CA . GLN B 1 91 ? 34.031 -43.094 1.95 1 95.06 91 GLN B CA 1
ATOM 4318 C C . GLN B 1 91 ? 32.781 -43.406 1.168 1 95.06 91 GLN B C 1
ATOM 4320 O O . GLN B 1 91 ? 32.812 -44.156 0.182 1 95.06 91 GLN B O 1
ATOM 4325 N N . THR B 1 92 ? 31.625 -42.938 1.719 1 94.75 92 THR B N 1
ATOM 4326 C CA . THR B 1 92 ? 30.344 -43.094 1.037 1 94.75 92 THR B CA 1
ATOM 4327 C C . THR B 1 92 ? 29.922 -41.812 0.349 1 94.75 92 THR B C 1
ATOM 4329 O O . THR B 1 92 ? 30.375 -40.719 0.729 1 94.75 92 THR B O 1
ATOM 4332 N N . PHE B 1 93 ? 29.234 -41.938 -0.749 1 93.56 93 PHE B N 1
ATOM 4333 C CA . PHE B 1 93 ? 28.625 -40.812 -1.443 1 93.56 93 PHE B CA 1
ATOM 4334 C C . PHE B 1 93 ? 27.312 -41.219 -2.092 1 93.56 93 PHE B C 1
ATOM 4336 O O . PHE B 1 93 ? 26.969 -42.406 -2.148 1 93.56 93 PHE B O 1
ATOM 4343 N N . SER B 1 94 ? 26.516 -40.281 -2.451 1 93.5 94 SER B N 1
ATOM 4344 C CA . SER B 1 94 ? 25.172 -40.562 -2.943 1 93.5 94 SER B CA 1
ATOM 4345 C C . SER B 1 94 ? 24.984 -40.062 -4.371 1 93.5 94 SER B C 1
ATOM 4347 O O . SER B 1 94 ? 25.719 -39.188 -4.824 1 93.5 94 SER B O 1
ATOM 4349 N N . ALA B 1 95 ? 24 -40.656 -5.059 1 93.62 95 ALA B N 1
ATOM 4350 C CA . ALA B 1 95 ? 23.625 -40.188 -6.383 1 93.62 95 ALA B CA 1
ATOM 4351 C C . ALA B 1 95 ? 23.188 -38.719 -6.328 1 93.62 95 ALA B C 1
ATOM 4353 O O . ALA B 1 95 ? 22.562 -38.281 -5.363 1 93.62 95 ALA B O 1
ATOM 4354 N N . LYS B 1 96 ? 23.531 -38 -7.398 1 91.56 96 LYS B N 1
ATOM 4355 C CA . LYS B 1 96 ? 23.266 -36.562 -7.418 1 91.56 96 LYS B CA 1
ATOM 4356 C C . LYS B 1 96 ? 22.422 -36.188 -8.625 1 91.56 96 LYS B C 1
ATOM 4358 O O . LYS B 1 96 ? 22.297 -36.969 -9.586 1 91.56 96 LYS B O 1
ATOM 4363 N N . THR B 1 97 ? 21.688 -35.125 -8.461 1 92.19 97 THR B N 1
ATOM 4364 C CA . THR B 1 97 ? 20.922 -34.531 -9.555 1 92.19 97 THR B CA 1
ATOM 4365 C C . THR B 1 97 ? 21.109 -33.031 -9.594 1 92.19 97 THR B C 1
ATOM 4367 O O . THR B 1 97 ? 21.359 -32.406 -8.562 1 92.19 97 THR B O 1
ATOM 4370 N N . ASP B 1 98 ? 20.938 -32.469 -10.719 1 91.81 98 ASP B N 1
ATOM 4371 C CA . ASP B 1 98 ? 21.094 -31.016 -10.875 1 91.81 98 ASP B CA 1
ATOM 4372 C C . ASP B 1 98 ? 19.828 -30.266 -10.477 1 91.81 98 ASP B C 1
ATOM 4374 O O . ASP B 1 98 ? 19.828 -29.031 -10.391 1 91.81 98 ASP B O 1
ATOM 4378 N N . LEU B 1 99 ? 18.797 -30.922 -10.156 1 92.75 99 LEU B N 1
ATOM 4379 C CA . LEU B 1 99 ? 17.516 -30.312 -9.82 1 92.75 99 LEU B CA 1
ATOM 4380 C C . LEU B 1 99 ? 17.594 -29.594 -8.477 1 92.75 99 LEU B C 1
ATOM 4382 O O . LEU B 1 99 ? 16.891 -28.594 -8.258 1 92.75 99 LEU B O 1
ATOM 4386 N N . VAL B 1 100 ? 18.422 -30.141 -7.602 1 92.56 100 VAL B N 1
ATOM 4387 C CA . VAL B 1 100 ? 18.5 -29.625 -6.242 1 92.56 100 VAL B CA 1
ATOM 4388 C C . VAL B 1 100 ? 19.969 -29.531 -5.812 1 92.56 100 VAL B C 1
ATOM 4390 O O . VAL B 1 100 ? 20.766 -30.406 -6.137 1 92.56 100 VAL B O 1
ATOM 4393 N N . ASP B 1 101 ? 20.25 -28.484 -5.137 1 89.81 101 ASP B N 1
ATOM 4394 C CA . ASP B 1 101 ? 21.594 -28.344 -4.574 1 89.81 101 ASP B CA 1
ATOM 4395 C C . ASP B 1 101 ? 21.797 -29.328 -3.416 1 89.81 101 ASP B C 1
ATOM 4397 O O . ASP B 1 101 ? 20.844 -29.781 -2.811 1 89.81 101 ASP B O 1
ATOM 4401 N N . GLU B 1 102 ? 23.078 -29.516 -3.168 1 86.06 102 GLU B N 1
ATOM 4402 C CA . GLU B 1 102 ? 23.391 -30.453 -2.086 1 86.06 102 GLU B CA 1
ATOM 4403 C C . GLU B 1 102 ? 22.859 -29.938 -0.75 1 86.06 102 GLU B C 1
ATOM 4405 O O . GLU B 1 102 ? 22.969 -28.75 -0.438 1 86.06 102 GLU B O 1
ATOM 4410 N N . HIS B 1 103 ? 22.141 -30.797 -0.09 1 84.31 103 HIS B N 1
ATOM 4411 C CA . HIS B 1 103 ? 21.641 -30.562 1.258 1 84.31 103 HIS B CA 1
ATOM 4412 C C . HIS B 1 103 ? 20.469 -29.562 1.245 1 84.31 103 HIS B C 1
ATOM 4414 O O . HIS B 1 103 ? 20.234 -28.875 2.236 1 84.31 103 HIS B O 1
ATOM 4420 N N . HIS B 1 104 ? 19.891 -29.406 0.089 1 89.44 104 HIS B N 1
ATOM 4421 C CA . HIS B 1 104 ? 18.703 -28.547 -0.007 1 89.44 104 HIS B CA 1
ATOM 4422 C C . HIS B 1 104 ? 17.453 -29.375 -0.25 1 89.44 104 HIS B C 1
ATOM 4424 O O . HIS B 1 104 ? 17.531 -30.516 -0.716 1 89.44 104 HIS B O 1
ATOM 4430 N N . GLN B 1 105 ? 16.359 -28.734 0.089 1 92.75 105 GLN B N 1
ATOM 4431 C CA . GLN B 1 105 ? 15.094 -29.453 -0.045 1 92.75 105 GLN B CA 1
ATOM 4432 C C . GLN B 1 105 ? 14.188 -28.766 -1.066 1 92.75 105 GLN B C 1
ATOM 4434 O O . GLN B 1 105 ? 13.086 -29.25 -1.354 1 92.75 105 GLN B O 1
ATOM 4439 N N . LEU B 1 106 ? 14.586 -27.641 -1.587 1 96.44 106 LEU B N 1
ATOM 4440 C CA . LEU B 1 106 ? 13.859 -26.953 -2.637 1 96.44 106 LEU B CA 1
ATOM 4441 C C . LEU B 1 106 ? 14.602 -27.016 -3.963 1 96.44 106 LEU B C 1
ATOM 4443 O O . LEU B 1 106 ? 15.828 -26.875 -3.998 1 96.44 106 LEU B O 1
ATOM 4447 N N . THR B 1 107 ? 13.922 -27.344 -5 1 96.5 107 THR B N 1
ATOM 4448 C CA . THR B 1 107 ? 14.562 -27.344 -6.316 1 96.5 107 THR B CA 1
ATOM 4449 C C . THR B 1 107 ? 15.023 -25.938 -6.699 1 96.5 107 THR B C 1
ATOM 4451 O O . THR B 1 107 ? 14.492 -24.953 -6.199 1 96.5 107 THR B O 1
ATOM 4454 N N . LYS B 1 108 ? 16.016 -25.875 -7.562 1 95.44 108 LYS B N 1
ATOM 4455 C CA . LYS B 1 108 ? 16.516 -24.594 -8.07 1 95.44 108 LYS B CA 1
ATOM 4456 C C . LYS B 1 108 ? 15.406 -23.797 -8.758 1 95.44 108 LYS B C 1
ATOM 4458 O O . LYS B 1 108 ? 15.32 -22.578 -8.594 1 95.44 108 LYS B O 1
ATOM 4463 N N . GLU B 1 109 ? 14.617 -24.516 -9.422 1 95.62 109 GLU B N 1
ATOM 4464 C CA . GLU B 1 109 ? 13.516 -23.875 -10.141 1 95.62 109 GLU B CA 1
ATOM 4465 C C . GLU B 1 109 ? 12.523 -23.219 -9.188 1 95.62 109 GLU B C 1
ATOM 4467 O O . GLU B 1 109 ? 12.039 -22.125 -9.445 1 95.62 109 GLU B O 1
ATOM 4472 N N . LEU B 1 110 ? 12.203 -23.906 -8.148 1 97.06 110 LEU B N 1
ATOM 4473 C CA . LEU B 1 110 ? 11.289 -23.359 -7.145 1 97.06 110 LEU B CA 1
ATOM 4474 C C . LEU B 1 110 ? 11.875 -22.094 -6.516 1 97.06 110 LEU B C 1
ATOM 4476 O O . LEU B 1 110 ? 11.172 -21.094 -6.355 1 97.06 110 LEU B O 1
ATOM 4480 N N . LYS B 1 111 ? 13.141 -22.125 -6.18 1 95.94 111 LYS B N 1
ATOM 4481 C CA . LYS B 1 111 ? 13.82 -20.953 -5.617 1 95.94 111 LYS B CA 1
ATOM 4482 C C . LYS B 1 111 ? 13.766 -19.766 -6.578 1 95.94 111 LYS B C 1
ATOM 4484 O O . LYS B 1 111 ? 13.523 -18.625 -6.16 1 95.94 111 LYS B O 1
ATOM 4489 N N . GLN B 1 112 ? 13.969 -20.094 -7.805 1 95 112 GLN B N 1
ATOM 4490 C CA . GLN B 1 112 ? 13.922 -19.047 -8.82 1 95 112 GLN B CA 1
ATOM 4491 C C . GLN B 1 112 ? 12.523 -18.438 -8.93 1 95 112 GLN B C 1
ATOM 4493 O O . GLN B 1 112 ? 12.375 -17.234 -9.086 1 95 112 GLN B O 1
ATOM 4498 N N . ALA B 1 113 ? 11.562 -19.297 -8.906 1 96 113 ALA B N 1
ATOM 4499 C CA . ALA B 1 113 ? 10.18 -18.812 -8.969 1 96 113 ALA B CA 1
ATOM 4500 C C . ALA B 1 113 ? 9.867 -17.891 -7.793 1 96 113 ALA B C 1
ATOM 4502 O O . ALA B 1 113 ? 9.227 -16.859 -7.969 1 96 113 ALA B O 1
ATOM 4503 N N . ILE B 1 114 ? 10.289 -18.266 -6.648 1 96.62 114 ILE B N 1
ATOM 4504 C CA . ILE B 1 114 ? 10.086 -17.453 -5.449 1 96.62 114 ILE B CA 1
ATOM 4505 C C . ILE B 1 114 ? 10.797 -16.109 -5.602 1 96.62 114 ILE B C 1
ATOM 4507 O O . ILE B 1 114 ? 10.25 -15.062 -5.246 1 96.62 114 ILE B O 1
ATOM 4511 N N . LEU B 1 115 ? 11.977 -16.156 -6.141 1 94.5 115 LEU B N 1
ATOM 4512 C CA . LEU B 1 115 ? 12.75 -14.945 -6.367 1 94.5 115 LEU B CA 1
ATOM 4513 C C . LEU B 1 115 ? 12.016 -14.008 -7.328 1 94.5 115 LEU B C 1
ATOM 4515 O O . LEU B 1 115 ? 11.953 -12.805 -7.098 1 94.5 115 LEU B O 1
ATOM 4519 N N . MET B 1 116 ? 11.461 -14.594 -8.32 1 93.94 116 MET B N 1
ATOM 4520 C CA . MET B 1 116 ? 10.703 -13.805 -9.289 1 93.94 116 MET B CA 1
ATOM 4521 C C . MET B 1 116 ? 9.484 -13.164 -8.633 1 93.94 116 MET B C 1
ATOM 4523 O O . MET B 1 116 ? 9.102 -12.047 -8.977 1 93.94 116 MET B O 1
ATOM 4527 N N . GLU B 1 117 ? 8.898 -13.891 -7.738 1 94.75 117 GLU B N 1
ATOM 4528 C CA . GLU B 1 117 ? 7.773 -13.344 -6.988 1 94.75 117 GLU B CA 1
ATOM 4529 C C . GLU B 1 117 ? 8.219 -12.18 -6.098 1 94.75 117 GLU B C 1
ATOM 4531 O O . GLU B 1 117 ? 7.473 -11.219 -5.918 1 94.75 117 GLU B O 1
ATOM 4536 N N . LEU B 1 118 ? 9.398 -12.289 -5.57 1 94.5 118 LEU B N 1
ATOM 4537 C CA . LEU B 1 118 ? 9.953 -11.266 -4.688 1 94.5 118 LEU B CA 1
ATOM 4538 C C . LEU B 1 118 ? 10.25 -9.984 -5.461 1 94.5 118 LEU B C 1
ATOM 4540 O O . LEU B 1 118 ? 10.336 -8.906 -4.875 1 94.5 118 LEU B O 1
ATOM 4544 N N . TYR B 1 119 ? 10.391 -10.172 -6.773 1 92.44 119 TYR B N 1
ATOM 4545 C CA . TYR B 1 119 ? 10.609 -9.023 -7.648 1 92.44 119 TYR B CA 1
ATOM 4546 C C . TYR B 1 119 ? 9.359 -8.156 -7.727 1 92.44 119 TYR B C 1
ATOM 4548 O O . TYR B 1 119 ? 9.453 -6.945 -7.941 1 92.44 119 TYR B O 1
ATOM 4556 N N . GLU B 1 120 ? 8.242 -8.797 -7.555 1 91.38 120 GLU B N 1
ATOM 4557 C CA . GLU B 1 120 ? 6.965 -8.102 -7.641 1 91.38 120 GLU B CA 1
ATOM 4558 C C . GLU B 1 120 ? 6.555 -7.527 -6.285 1 91.38 120 GLU B C 1
ATOM 4560 O O . GLU B 1 120 ? 7.074 -7.941 -5.25 1 91.38 120 GLU B O 1
ATOM 4565 N N . ASN B 1 121 ? 5.723 -6.559 -6.32 1 88.12 121 ASN B N 1
ATOM 4566 C CA . ASN B 1 121 ? 5.316 -5.883 -5.094 1 88.12 121 ASN B CA 1
ATOM 4567 C C . ASN B 1 121 ? 4.223 -6.656 -4.363 1 88.12 121 ASN B C 1
ATOM 4569 O O . ASN B 1 121 ? 3.039 -6.352 -4.504 1 88.12 121 ASN B O 1
ATOM 4573 N N . GLN B 1 122 ? 4.605 -7.566 -3.586 1 90.88 122 GLN B N 1
ATOM 4574 C CA . GLN B 1 122 ? 3.74 -8.383 -2.742 1 90.88 122 GLN B CA 1
ATOM 4575 C C . GLN B 1 122 ? 4.43 -8.742 -1.43 1 90.88 122 GLN B C 1
ATOM 4577 O O . GLN B 1 122 ? 5.652 -8.648 -1.316 1 90.88 122 GLN B O 1
ATOM 4582 N N . SER B 1 123 ? 3.682 -9.125 -0.47 1 91.19 123 SER B N 1
ATOM 4583 C CA . SER B 1 123 ? 4.25 -9.422 0.842 1 91.19 123 SER B CA 1
ATOM 4584 C C . SER B 1 123 ? 4.977 -10.758 0.845 1 91.19 123 SER B C 1
ATOM 4586 O O . SER B 1 123 ? 4.641 -11.656 0.067 1 91.19 123 SER B O 1
ATOM 4588 N N . ARG B 1 124 ? 5.977 -10.891 1.711 1 92.31 124 ARG B N 1
ATOM 4589 C CA . ARG B 1 124 ? 6.711 -12.141 1.877 1 92.31 124 ARG B CA 1
ATOM 4590 C C . ARG B 1 124 ? 5.789 -13.258 2.357 1 92.31 124 ARG B C 1
ATOM 4592 O O . ARG B 1 124 ? 5.906 -14.398 1.913 1 92.31 124 ARG B O 1
ATOM 4599 N N . LYS B 1 125 ? 4.871 -12.883 3.193 1 92.75 125 LYS B N 1
ATOM 4600 C CA . LYS B 1 125 ? 3.939 -13.859 3.74 1 92.75 125 LYS B CA 1
ATOM 4601 C C . LYS B 1 125 ? 3.074 -14.469 2.641 1 92.75 125 LYS B C 1
ATOM 4603 O O . LYS B 1 125 ? 2.82 -15.672 2.637 1 92.75 125 LYS B O 1
ATOM 4608 N N . LEU B 1 126 ? 2.633 -13.672 1.769 1 93.44 126 LEU B N 1
ATOM 4609 C CA . LEU B 1 126 ? 1.819 -14.156 0.658 1 93.44 126 LEU B CA 1
ATOM 4610 C C . LEU B 1 126 ? 2.621 -15.102 -0.233 1 93.44 126 LEU B C 1
ATOM 4612 O O . LEU B 1 126 ? 2.115 -16.141 -0.649 1 93.44 126 LEU B O 1
ATOM 4616 N N . ILE B 1 127 ? 3.855 -14.742 -0.528 1 95.69 127 ILE B N 1
ATOM 4617 C CA . ILE B 1 127 ? 4.727 -15.578 -1.343 1 95.69 127 ILE B CA 1
ATOM 4618 C C . ILE B 1 127 ? 4.934 -16.922 -0.656 1 95.69 127 ILE B C 1
ATOM 4620 O O . ILE B 1 127 ? 4.82 -17.984 -1.293 1 95.69 127 ILE B O 1
ATOM 4624 N N . ALA B 1 128 ? 5.223 -16.828 0.665 1 96.81 128 ALA B N 1
ATOM 4625 C CA . ALA B 1 128 ? 5.418 -18.031 1.449 1 96.81 128 ALA B CA 1
ATOM 4626 C C . ALA B 1 128 ? 4.195 -18.938 1.371 1 96.81 128 ALA B C 1
ATOM 4628 O O . ALA B 1 128 ? 4.32 -20.141 1.116 1 96.81 128 ALA B O 1
ATOM 4629 N N . LYS B 1 129 ? 3.049 -18.391 1.507 1 94.75 129 LYS B N 1
ATOM 4630 C CA . LYS B 1 129 ? 1.795 -19.141 1.447 1 94.75 129 LYS B CA 1
ATOM 4631 C C . LYS B 1 129 ? 1.586 -19.75 0.067 1 94.75 129 LYS B C 1
ATOM 4633 O O . LYS B 1 129 ? 1.256 -20.938 -0.047 1 94.75 129 LYS B O 1
ATOM 4638 N N . LYS B 1 130 ? 1.859 -19.047 -0.972 1 94.38 130 LYS B N 1
ATOM 4639 C CA . LYS B 1 130 ? 1.617 -19.469 -2.35 1 94.38 130 LYS B CA 1
ATOM 4640 C C . LYS B 1 130 ? 2.506 -20.641 -2.73 1 94.38 130 LYS B C 1
ATOM 4642 O O . LYS B 1 130 ? 2.1 -21.516 -3.51 1 94.38 130 LYS B O 1
ATOM 4647 N N . TYR B 1 131 ? 3.697 -20.703 -2.186 1 96.69 131 TYR B N 1
ATOM 4648 C CA . TYR B 1 131 ? 4.652 -21.719 -2.611 1 96.69 131 TYR B CA 1
ATOM 4649 C C . TYR B 1 131 ? 4.883 -22.75 -1.511 1 96.69 131 TYR B C 1
ATOM 4651 O O . TYR B 1 131 ? 5.797 -23.578 -1.605 1 96.69 131 TYR B O 1
ATOM 4659 N N . PHE B 1 132 ? 4.102 -22.688 -0.44 1 96.88 132 PHE B N 1
ATOM 4660 C CA . PHE B 1 132 ? 4.098 -23.672 0.636 1 96.88 132 PHE B CA 1
ATOM 4661 C C . PHE B 1 132 ? 5.461 -23.734 1.316 1 96.88 132 PHE B C 1
ATOM 4663 O O . PHE B 1 132 ? 6.004 -24.812 1.537 1 96.88 132 PHE B O 1
ATOM 4670 N N . VAL B 1 133 ? 6.062 -22.609 1.553 1 96.81 133 VAL B N 1
ATOM 4671 C CA . VAL B 1 133 ? 7.316 -22.516 2.291 1 96.81 133 VAL B CA 1
ATOM 4672 C C . VAL B 1 133 ? 7.16 -21.562 3.467 1 96.81 133 VAL B C 1
ATOM 4674 O O . VAL B 1 133 ? 6.125 -20.906 3.605 1 96.81 133 VAL B O 1
ATOM 4677 N N . SER B 1 134 ? 8.109 -21.5 4.297 1 95.94 134 SER B N 1
ATOM 4678 C CA . SER B 1 134 ? 8.062 -20.594 5.445 1 95.94 134 SER B CA 1
ATOM 4679 C C . SER B 1 134 ? 8.547 -19.203 5.078 1 95.94 134 SER B C 1
ATOM 4681 O O . SER B 1 134 ? 9.266 -19.031 4.09 1 95.94 134 SER B O 1
ATOM 4683 N N . ASP B 1 135 ? 8.172 -18.25 5.914 1 93.88 135 ASP B N 1
ATOM 4684 C CA . ASP B 1 135 ? 8.656 -16.875 5.766 1 93.88 135 ASP B CA 1
ATOM 4685 C C . ASP B 1 135 ? 10.18 -16.828 5.836 1 93.88 135 ASP B C 1
ATOM 4687 O O . ASP B 1 135 ? 10.812 -16.062 5.113 1 93.88 135 ASP B O 1
ATOM 4691 N N . GLY B 1 136 ? 10.734 -17.625 6.699 1 94.38 136 GLY B N 1
ATOM 4692 C CA . GLY B 1 136 ? 12.18 -17.703 6.828 1 94.38 136 GLY B CA 1
ATOM 4693 C C . GLY B 1 136 ? 12.875 -18.156 5.555 1 94.38 136 GLY B C 1
ATOM 4694 O O . GLY B 1 136 ? 13.922 -17.609 5.188 1 94.38 136 GLY B O 1
ATOM 4695 N N . THR B 1 137 ? 12.242 -19.141 4.887 1 96.12 137 THR B N 1
ATOM 4696 C CA . THR B 1 137 ? 12.789 -19.625 3.633 1 96.12 137 THR B CA 1
ATOM 4697 C C . THR B 1 137 ? 12.797 -18.531 2.572 1 96.12 137 THR B C 1
ATOM 4699 O O . THR B 1 137 ? 13.797 -18.359 1.867 1 96.12 137 THR B O 1
ATOM 4702 N N . VAL B 1 138 ? 11.719 -17.766 2.488 1 96.75 138 VAL B N 1
ATOM 4703 C CA . VAL B 1 138 ? 11.625 -16.688 1.518 1 96.75 138 VAL B CA 1
ATOM 4704 C C . VAL B 1 138 ? 12.703 -15.641 1.806 1 96.75 138 VAL B C 1
ATOM 4706 O O . VAL B 1 138 ? 13.375 -15.164 0.889 1 96.75 138 VAL B O 1
ATOM 4709 N N . THR B 1 139 ? 12.906 -15.312 3.08 1 94.56 139 THR B N 1
ATOM 4710 C CA . THR B 1 139 ? 13.906 -14.336 3.488 1 94.56 139 THR B CA 1
ATOM 4711 C C . THR B 1 139 ? 15.305 -14.812 3.131 1 94.56 139 THR B C 1
ATOM 4713 O O . THR B 1 139 ? 16.141 -14.031 2.672 1 94.56 139 THR B O 1
ATOM 4716 N N . ARG B 1 140 ? 15.539 -16.078 3.33 1 94.12 140 ARG B N 1
ATOM 4717 C CA . ARG B 1 140 ? 16.844 -16.641 3.004 1 94.12 140 ARG B CA 1
ATOM 4718 C C . ARG B 1 140 ? 17.125 -16.562 1.507 1 94.12 140 ARG B C 1
ATOM 4720 O O . ARG B 1 140 ? 18.234 -16.219 1.093 1 94.12 140 ARG B O 1
ATOM 4727 N N . ILE B 1 141 ? 16.125 -16.906 0.72 1 94.56 141 ILE B N 1
ATOM 4728 C CA . ILE B 1 141 ? 16.25 -16.828 -0.73 1 94.56 141 ILE B CA 1
ATOM 4729 C C . ILE B 1 141 ? 16.562 -15.398 -1.146 1 94.56 141 ILE B C 1
ATOM 4731 O O . ILE B 1 141 ? 17.438 -15.164 -1.986 1 94.56 141 ILE B O 1
ATOM 4735 N N . LEU B 1 142 ? 15.898 -14.43 -0.533 1 94 142 LEU B N 1
ATOM 4736 C CA . LEU B 1 142 ? 16.125 -13.016 -0.803 1 94 142 LEU B CA 1
ATOM 4737 C C . LEU B 1 142 ? 17.562 -12.617 -0.455 1 94 142 LEU B C 1
ATOM 4739 O O . LEU B 1 142 ? 18.25 -11.992 -1.265 1 94 142 LEU B O 1
ATOM 4743 N N . ARG B 1 143 ? 17.984 -13 0.691 1 91.75 143 ARG B N 1
ATOM 4744 C CA . ARG B 1 143 ? 19.328 -12.656 1.171 1 91.75 143 ARG B CA 1
ATOM 4745 C C . ARG B 1 143 ? 20.406 -13.273 0.285 1 91.75 143 ARG B C 1
ATOM 4747 O O . ARG B 1 143 ? 21.391 -12.609 -0.046 1 91.75 143 ARG B O 1
ATOM 4754 N N . GLU B 1 144 ? 20.156 -14.469 -0.074 1 90.44 144 GLU B N 1
ATOM 4755 C CA . GLU B 1 144 ? 21.109 -15.164 -0.926 1 90.44 144 GLU B CA 1
ATOM 4756 C C . GLU B 1 144 ? 21.219 -14.492 -2.293 1 90.44 144 GLU B C 1
ATOM 4758 O O . GLU B 1 144 ? 22.312 -14.367 -2.846 1 90.44 144 GLU B O 1
ATOM 4763 N N . ALA B 1 145 ? 20.125 -14.078 -2.787 1 89.38 145 ALA B N 1
ATOM 4764 C CA . ALA B 1 145 ? 20.094 -13.461 -4.109 1 89.38 145 ALA B CA 1
ATOM 4765 C C . ALA B 1 145 ? 20.766 -12.094 -4.094 1 89.38 145 ALA B C 1
ATOM 4767 O O . ALA B 1 145 ? 21.297 -11.641 -5.113 1 89.38 145 ALA B O 1
ATOM 4768 N N . THR B 1 146 ? 20.812 -11.453 -2.924 1 87.5 146 THR B N 1
ATOM 4769 C CA . THR B 1 146 ? 21.312 -10.078 -2.863 1 87.5 146 THR B CA 1
ATOM 4770 C C . THR B 1 146 ? 22.672 -10.031 -2.178 1 87.5 146 THR B C 1
ATOM 4772 O O . THR B 1 146 ? 23.266 -8.953 -2.037 1 87.5 146 THR B O 1
ATOM 4775 N N . LYS B 1 147 ? 23.094 -11.102 -1.691 1 82.56 147 LYS B N 1
ATOM 4776 C CA . LYS B 1 147 ? 24.312 -11.18 -0.883 1 82.56 147 LYS B CA 1
ATOM 4777 C C . LYS B 1 147 ? 25.5 -10.578 -1.616 1 82.56 147 LYS B C 1
ATOM 4779 O O . LYS B 1 147 ? 26.344 -9.906 -1.007 1 82.56 147 LYS B O 1
ATOM 4784 N N . HIS B 1 148 ? 25.484 -10.773 -2.91 1 76.62 148 HIS B N 1
ATOM 4785 C CA . HIS B 1 148 ? 26.672 -10.359 -3.645 1 76.62 148 HIS B CA 1
ATOM 4786 C C . HIS B 1 148 ? 26.469 -9.016 -4.336 1 76.62 148 HIS B C 1
ATOM 4788 O O . HIS B 1 148 ? 27.328 -8.555 -5.074 1 76.62 148 HIS B O 1
ATOM 4794 N N . TYR B 1 149 ? 25.328 -8.5 -4 1 78.56 149 TYR B N 1
ATOM 4795 C CA . TYR B 1 149 ? 25.125 -7.227 -4.68 1 78.56 149 TYR B CA 1
ATOM 4796 C C . TYR B 1 149 ? 25.812 -6.09 -3.938 1 78.56 149 TYR B C 1
ATOM 4798 O O . TYR B 1 149 ? 25.516 -5.832 -2.768 1 78.56 149 TYR B O 1
ATOM 4806 N N . GLN B 1 150 ? 26.891 -5.574 -4.461 1 71.81 150 GLN B N 1
ATOM 4807 C CA . GLN B 1 150 ? 27.562 -4.355 -4.043 1 71.81 150 GLN B CA 1
ATOM 4808 C C . GLN B 1 150 ? 27.844 -3.441 -5.234 1 71.81 150 GLN B C 1
ATOM 4810 O O . GLN B 1 150 ? 28.125 -3.918 -6.336 1 71.81 150 GLN B O 1
ATOM 4815 N N . PRO B 1 151 ? 27.5 -2.168 -4.973 1 69.94 151 PRO B N 1
ATOM 4816 C CA . PRO B 1 151 ? 27.859 -1.263 -6.066 1 69.94 151 PRO B CA 1
ATOM 4817 C C . PRO B 1 151 ? 29.328 -1.373 -6.469 1 69.94 151 PRO B C 1
ATOM 4819 O O . PRO B 1 151 ? 30.172 -1.74 -5.645 1 69.94 151 PRO B O 1
ATOM 4822 N N . ARG B 1 152 ? 29.578 -1.203 -7.742 1 76.69 152 ARG B N 1
ATOM 4823 C CA . ARG B 1 152 ? 30.969 -1.138 -8.195 1 76.69 152 ARG B CA 1
ATOM 4824 C C . ARG B 1 152 ? 31.734 -0.041 -7.469 1 76.69 152 ARG B C 1
ATOM 4826 O O . ARG B 1 152 ? 31.391 1.139 -7.57 1 76.69 152 ARG B O 1
ATOM 4833 N N . MET B 1 153 ? 32.688 -0.422 -6.75 1 78.12 153 MET B N 1
ATOM 4834 C CA . MET B 1 153 ? 33.406 0.503 -5.875 1 78.12 153 MET B CA 1
ATOM 4835 C C . MET B 1 153 ? 34.188 1.529 -6.688 1 78.12 153 MET B C 1
ATOM 4837 O O . MET B 1 153 ? 34.531 2.596 -6.18 1 78.12 153 MET B O 1
ATOM 4841 N N . ASN B 1 154 ? 34.406 1.271 -7.863 1 85.38 154 ASN B N 1
ATOM 4842 C CA . ASN B 1 154 ? 35.25 2.172 -8.633 1 85.38 154 ASN B CA 1
ATOM 4843 C C . ASN B 1 154 ? 34.406 3.104 -9.516 1 85.38 154 ASN B C 1
ATOM 4845 O O . ASN B 1 154 ? 34.969 3.801 -10.375 1 85.38 154 ASN B O 1
ATOM 4849 N N . PHE B 1 155 ? 33.156 3.076 -9.203 1 91.12 155 PHE B N 1
ATOM 4850 C CA . PHE B 1 155 ? 32.312 3.895 -10.062 1 91.12 155 PHE B CA 1
ATOM 4851 C C . PHE B 1 155 ? 31.344 4.715 -9.234 1 91.12 155 PHE B C 1
ATOM 4853 O O . PHE B 1 155 ? 30.734 4.203 -8.289 1 91.12 155 PHE B O 1
ATOM 4860 N N . LEU B 1 156 ? 31.344 5.984 -9.617 1 95.19 156 LEU B N 1
ATOM 4861 C CA . LEU B 1 156 ? 30.297 6.887 -9.141 1 95.19 156 LEU B CA 1
ATOM 4862 C C . LEU B 1 156 ? 29.625 7.613 -10.305 1 95.19 156 LEU B C 1
ATOM 4864 O O . LEU B 1 156 ? 30.297 8.023 -11.25 1 95.19 156 LEU B O 1
ATOM 4868 N N . PRO B 1 157 ? 28.312 7.727 -10.289 1 95.25 157 PRO B N 1
ATOM 4869 C CA . PRO B 1 157 ? 27.641 8.492 -11.336 1 95.25 157 PRO B CA 1
ATOM 4870 C C . PRO B 1 157 ? 28.094 9.945 -11.391 1 95.25 157 PRO B C 1
ATOM 4872 O O . PRO B 1 157 ? 28.469 10.523 -10.359 1 95.25 157 PRO B O 1
ATOM 4875 N N . THR B 1 158 ? 28.016 10.547 -12.555 1 97 158 THR B N 1
ATOM 4876 C CA . THR B 1 158 ? 28.391 11.945 -12.727 1 97 158 THR B CA 1
ATOM 4877 C C . THR B 1 158 ? 27.375 12.859 -12.031 1 97 158 THR B C 1
ATOM 4879 O O . THR B 1 158 ? 27.734 13.953 -11.594 1 97 158 THR B O 1
ATOM 4882 N N . VAL B 1 159 ? 26.219 12.352 -11.969 1 97.69 159 VAL B N 1
ATOM 4883 C CA . VAL B 1 159 ? 25.141 13.086 -11.297 1 97.69 159 VAL B CA 1
ATOM 4884 C C . VAL B 1 159 ? 24.531 12.219 -10.203 1 97.69 159 VAL B C 1
ATOM 4886 O O . VAL B 1 159 ? 24.062 11.117 -10.469 1 97.69 159 VAL B O 1
ATOM 4889 N N . LEU B 1 160 ? 24.562 12.703 -8.984 1 96.81 160 LEU B N 1
ATOM 4890 C CA . LEU B 1 160 ? 23.969 12.008 -7.852 1 96.81 160 LEU B CA 1
ATOM 4891 C C . LEU B 1 160 ? 22.719 12.727 -7.359 1 96.81 160 LEU B C 1
ATOM 4893 O O . LEU B 1 160 ? 22.797 13.891 -6.949 1 96.81 160 LEU B O 1
ATOM 4897 N N . CYS B 1 161 ? 21.594 12.055 -7.391 1 97.12 161 CYS B N 1
ATOM 4898 C CA . CYS B 1 161 ? 20.359 12.562 -6.82 1 97.12 161 CYS B CA 1
ATOM 4899 C C . CYS B 1 161 ? 20.156 12.039 -5.406 1 97.12 161 CYS B C 1
ATOM 4901 O O . CYS B 1 161 ? 19.984 10.836 -5.203 1 97.12 161 CYS B O 1
ATOM 4903 N N . MET B 1 162 ? 20.156 12.93 -4.465 1 95.94 162 MET B N 1
ATOM 4904 C CA . MET B 1 162 ? 20.172 12.531 -3.062 1 95.94 162 MET B CA 1
ATOM 4905 C C . MET B 1 162 ? 18.875 12.914 -2.367 1 95.94 162 MET B C 1
ATOM 4907 O O . MET B 1 162 ? 18.328 14 -2.604 1 95.94 162 MET B O 1
ATOM 4911 N N . ASP B 1 163 ? 18.344 12.016 -1.597 1 94.44 163 ASP B N 1
ATOM 4912 C CA . ASP B 1 163 ? 17.141 12.234 -0.812 1 94.44 163 ASP B CA 1
ATOM 4913 C C . ASP B 1 163 ? 17.109 11.336 0.423 1 94.44 163 ASP B C 1
ATOM 4915 O O . ASP B 1 163 ? 18.078 10.633 0.702 1 94.44 163 ASP B O 1
ATOM 4919 N N . GLU B 1 164 ? 16.172 11.602 1.233 1 92.88 164 GLU B N 1
ATOM 4920 C CA . GLU B 1 164 ? 15.953 10.773 2.416 1 92.88 164 GLU B CA 1
ATOM 4921 C C . GLU B 1 164 ? 14.547 10.172 2.416 1 92.88 164 GLU B C 1
ATOM 4923 O O . GLU B 1 164 ? 13.648 10.688 1.746 1 92.88 164 GLU B O 1
ATOM 4928 N N . PHE B 1 165 ? 14.383 9.016 3.023 1 91.12 165 PHE B N 1
ATOM 4929 C CA . PHE B 1 165 ? 13.07 8.406 3.189 1 91.12 165 PHE B CA 1
ATOM 4930 C C . PHE B 1 165 ? 12.969 7.699 4.535 1 91.12 165 PHE B C 1
ATOM 4932 O O . PHE B 1 165 ? 13.984 7.336 5.129 1 91.12 165 PHE B O 1
ATOM 4939 N N . LYS B 1 166 ? 11.789 7.57 5.051 1 88.56 166 LYS B N 1
ATOM 4940 C CA . LYS B 1 166 ? 11.547 6.883 6.316 1 88.56 166 LYS B CA 1
ATOM 4941 C C . LYS B 1 166 ? 11.609 5.367 6.137 1 88.56 166 LYS B C 1
ATOM 4943 O O . LYS B 1 166 ? 10.781 4.785 5.434 1 88.56 166 LYS B O 1
ATOM 4948 N N . SER B 1 167 ? 12.555 4.758 6.738 1 83.81 167 SER B N 1
ATOM 4949 C CA . SER B 1 167 ? 12.711 3.316 6.574 1 83.81 167 SER B CA 1
ATOM 4950 C C . SER B 1 167 ? 12.047 2.555 7.719 1 83.81 167 SER B C 1
ATOM 4952 O O . SER B 1 167 ? 11.008 1.92 7.527 1 83.81 167 SER B O 1
ATOM 4954 N N . MET B 1 168 ? 12.625 2.629 8.891 1 77.31 168 MET B N 1
ATOM 4955 C CA . MET B 1 168 ? 12.094 1.893 10.039 1 77.31 168 MET B CA 1
ATOM 4956 C C . MET B 1 168 ? 12.031 2.779 11.273 1 77.31 168 MET B C 1
ATOM 4958 O O . MET B 1 168 ? 12.75 3.773 11.367 1 77.31 168 MET B O 1
ATOM 4962 N N . LYS B 1 169 ? 11.141 2.271 12.094 1 66.56 169 LYS B N 1
ATOM 4963 C CA . LYS B 1 169 ? 11.008 3.002 13.352 1 66.56 169 LYS B CA 1
ATOM 4964 C C . LYS B 1 169 ? 12.281 2.889 14.188 1 66.56 169 LYS B C 1
ATOM 4966 O O . LYS B 1 169 ? 12.633 3.816 14.922 1 66.56 169 LYS B O 1
ATOM 4971 N N . SER B 1 170 ? 12.953 1.771 14.039 1 61.22 170 SER B N 1
ATOM 4972 C CA . SER B 1 170 ? 14.078 1.483 14.93 1 61.22 170 SER B CA 1
ATOM 4973 C C . SER B 1 170 ? 15.352 2.164 14.438 1 61.22 170 SER B C 1
ATOM 4975 O O . SER B 1 170 ? 16.344 2.238 15.172 1 61.22 170 SER B O 1
ATOM 4977 N N . VAL B 1 171 ? 15.43 2.445 13.188 1 54.69 171 VAL B N 1
ATOM 4978 C CA . VAL B 1 171 ? 16.672 2.988 12.664 1 54.69 171 VAL B CA 1
ATOM 4979 C C . VAL B 1 171 ? 16.969 4.336 13.312 1 54.69 171 VAL B C 1
ATOM 4981 O O . VAL B 1 171 ? 16.047 5.086 13.648 1 54.69 171 VAL B O 1
ATOM 4984 N N . SER B 1 172 ? 18.203 4.453 13.711 1 53.22 172 SER B N 1
ATOM 4985 C CA . SER B 1 172 ? 18.703 5.707 14.266 1 53.22 172 SER B CA 1
ATOM 4986 C C . SER B 1 172 ? 18.281 6.898 13.406 1 53.22 172 SER B C 1
ATOM 4988 O O . SER B 1 172 ? 18.516 6.902 12.195 1 53.22 172 SER B O 1
ATOM 4990 N N . GLY B 1 173 ? 17.531 7.82 13.977 1 60.56 173 GLY B N 1
ATOM 4991 C CA . GLY B 1 173 ? 17.094 9.078 13.383 1 60.56 173 GLY B CA 1
ATOM 4992 C C . GLY B 1 173 ? 15.836 8.938 12.539 1 60.56 173 GLY B C 1
ATOM 4993 O O . GLY B 1 173 ? 15.328 9.922 12.008 1 60.56 173 GLY B O 1
ATOM 4994 N N . SER B 1 174 ? 15.305 7.738 12.305 1 72.56 174 SER B N 1
ATOM 4995 C CA . SER B 1 174 ? 14 7.391 11.758 1 72.56 174 SER B CA 1
ATOM 4996 C C . SER B 1 174 ? 13.977 7.543 10.234 1 72.56 174 SER B C 1
ATOM 4998 O O . SER B 1 174 ? 12.984 7.211 9.586 1 72.56 174 SER B O 1
ATOM 5000 N N . MET B 1 175 ? 15.219 8.117 9.594 1 87.75 175 MET B N 1
ATOM 5001 C CA . MET B 1 175 ? 15.281 8.336 8.148 1 87.75 175 MET B CA 1
ATOM 5002 C C . MET B 1 175 ? 16.484 7.625 7.539 1 87.75 175 MET B C 1
ATOM 5004 O O . MET B 1 175 ? 17.516 7.477 8.195 1 87.75 175 MET B O 1
ATOM 5008 N N . SER B 1 176 ? 16.422 7.156 6.312 1 93.06 176 SER B N 1
ATOM 5009 C CA . SER B 1 176 ? 17.5 6.543 5.543 1 93.06 176 SER B CA 1
ATOM 5010 C C . SER B 1 176 ? 17.875 7.398 4.336 1 93.06 176 SER B C 1
ATOM 5012 O O . SER B 1 176 ? 17.141 8.312 3.961 1 93.06 176 SER B O 1
ATOM 5014 N N . PHE B 1 177 ? 19.078 7.176 3.844 1 94.38 177 PHE B N 1
ATOM 5015 C CA . PHE B 1 177 ? 19.625 7.918 2.709 1 94.38 177 PHE B CA 1
ATOM 5016 C C . PHE B 1 177 ? 19.438 7.137 1.414 1 94.38 177 PHE B C 1
ATOM 5018 O O . PHE B 1 177 ? 19.625 5.914 1.389 1 94.38 177 PHE B O 1
ATOM 5025 N N . ILE B 1 178 ? 19.031 7.785 0.382 1 95.75 178 ILE B N 1
ATOM 5026 C CA . ILE B 1 178 ? 18.891 7.176 -0.936 1 95.75 178 ILE B CA 1
ATOM 5027 C C . ILE B 1 178 ? 19.625 8.023 -1.975 1 95.75 178 ILE B C 1
ATOM 5029 O O . ILE B 1 178 ? 19.578 9.258 -1.922 1 95.75 178 ILE B O 1
ATOM 5033 N N . CYS B 1 179 ? 20.281 7.398 -2.824 1 95.38 179 CYS B N 1
ATOM 5034 C CA . CYS B 1 179 ? 21.016 8.031 -3.908 1 95.38 179 CYS B CA 1
ATOM 5035 C C . CYS B 1 179 ? 20.703 7.367 -5.246 1 95.38 179 CYS B C 1
ATOM 5037 O O . CYS B 1 179 ? 20.734 6.141 -5.359 1 95.38 179 CYS B O 1
ATOM 5039 N N . VAL B 1 180 ? 20.422 8.148 -6.242 1 96.44 180 VAL B N 1
ATOM 5040 C CA . VAL B 1 180 ? 20.047 7.668 -7.566 1 96.44 180 VAL B CA 1
ATOM 5041 C C . VAL B 1 180 ? 20.984 8.266 -8.617 1 96.44 180 VAL B C 1
ATOM 5043 O O . VAL B 1 180 ? 21.391 9.422 -8.516 1 96.44 180 VAL B O 1
ATOM 5046 N N . ASP B 1 181 ? 21.312 7.469 -9.562 1 95.75 181 ASP B N 1
ATOM 5047 C CA . ASP B 1 181 ? 22.094 7.953 -10.703 1 95.75 181 ASP B CA 1
ATOM 5048 C C . ASP B 1 181 ? 21.25 8.875 -11.586 1 95.75 181 AS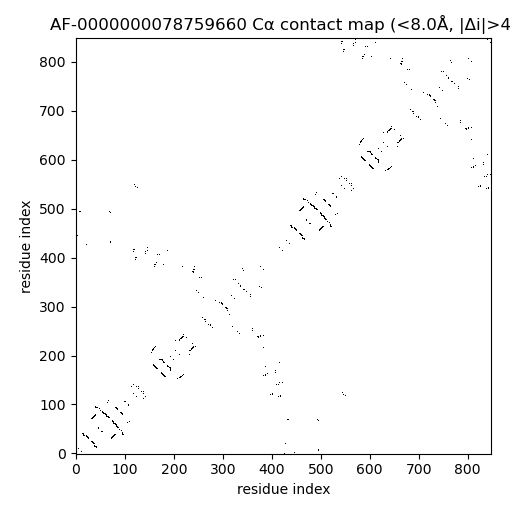P B C 1
ATOM 5050 O O . ASP B 1 181 ? 20.312 8.414 -12.242 1 95.75 181 ASP B O 1
ATOM 5054 N N . GLY B 1 182 ? 21.609 10.109 -11.594 1 95.62 182 GLY B N 1
ATOM 5055 C CA . GLY B 1 182 ? 20.828 11.094 -12.32 1 95.62 182 GLY B CA 1
ATOM 5056 C C . GLY B 1 182 ? 20.922 10.93 -13.828 1 95.62 182 GLY B C 1
ATOM 5057 O O . GLY B 1 182 ? 20.109 11.5 -14.562 1 95.62 182 GLY B O 1
ATOM 5058 N N . THR B 1 183 ? 21.828 10.164 -14.289 1 93.88 183 THR B N 1
ATOM 5059 C CA . THR B 1 183 ? 22.031 9.945 -15.719 1 93.88 183 THR B CA 1
ATOM 5060 C C . THR B 1 183 ? 21.234 8.727 -16.188 1 93.88 183 THR B C 1
ATOM 5062 O O . THR B 1 183 ? 20.422 8.82 -17.125 1 93.88 183 THR B O 1
ATOM 5065 N N . THR B 1 184 ? 21.375 7.633 -15.461 1 93.12 184 THR B N 1
ATOM 5066 C CA . THR B 1 184 ? 20.75 6.387 -15.883 1 93.12 184 THR B CA 1
ATOM 5067 C C . THR B 1 184 ? 19.375 6.215 -15.227 1 93.12 184 THR B C 1
ATOM 5069 O O . THR B 1 184 ? 18.594 5.367 -15.648 1 93.12 184 THR B O 1
ATOM 5072 N N . HIS B 1 185 ? 19.141 7 -14.133 1 93.81 185 HIS B N 1
ATOM 5073 C CA . HIS B 1 185 ? 17.891 6.953 -13.391 1 93.81 185 HIS B CA 1
ATOM 5074 C C . HIS B 1 185 ? 17.719 5.621 -12.664 1 93.81 185 HIS B C 1
ATOM 5076 O O . HIS B 1 185 ? 16.609 5.141 -12.477 1 93.81 185 HIS B O 1
ATOM 5082 N N . GLN B 1 186 ? 18.859 5.031 -12.344 1 92.31 186 GLN B N 1
ATOM 5083 C CA . GLN B 1 186 ? 18.859 3.787 -11.578 1 92.31 186 GLN B CA 1
ATOM 5084 C C . GLN B 1 186 ? 19.281 4.031 -10.133 1 92.31 186 GLN B C 1
ATOM 5086 O O . GLN B 1 186 ? 20.109 4.914 -9.859 1 92.31 186 GLN B O 1
ATOM 5091 N N . LEU B 1 187 ? 18.703 3.279 -9.312 1 94.25 187 LEU B N 1
ATOM 5092 C CA 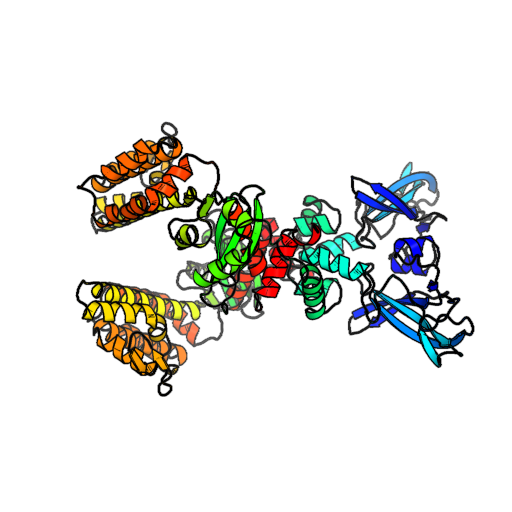. LEU B 1 187 ? 19.094 3.355 -7.91 1 94.25 187 LEU B CA 1
ATOM 5093 C C . LEU B 1 187 ? 20.562 3.041 -7.73 1 94.25 187 LEU B C 1
ATOM 5095 O O . LEU B 1 187 ? 21.062 2.037 -8.25 1 94.25 187 LEU B O 1
ATOM 5099 N N . PHE B 1 188 ? 21.297 3.906 -7.121 1 93.88 188 PHE B N 1
ATOM 5100 C CA . PHE B 1 188 ? 22.719 3.691 -6.883 1 93.88 188 PHE B CA 1
ATOM 5101 C C . PHE B 1 188 ? 22.938 3.004 -5.539 1 93.88 188 PHE B C 1
ATOM 5103 O O . PHE B 1 188 ? 23.578 1.951 -5.473 1 93.88 188 PHE B O 1
ATOM 5110 N N . THR B 1 189 ? 22.328 3.619 -4.441 1 92.69 189 THR B N 1
ATOM 5111 C CA . THR B 1 189 ? 22.516 2.963 -3.148 1 92.69 189 THR B CA 1
ATOM 5112 C C . THR B 1 189 ? 21.5 3.477 -2.133 1 92.69 189 THR B C 1
ATOM 5114 O O . THR B 1 189 ? 20.906 4.539 -2.324 1 92.69 189 THR B O 1
ATOM 5117 N N . ILE B 1 190 ? 21.266 2.701 -1.142 1 93.19 190 ILE B N 1
ATOM 5118 C CA . ILE B 1 190 ? 20.484 3.039 0.039 1 93.19 190 ILE B CA 1
ATOM 5119 C C . ILE B 1 190 ? 21.312 2.783 1.3 1 93.19 190 ILE B C 1
ATOM 5121 O O . ILE B 1 190 ? 21.906 1.715 1.452 1 93.19 190 ILE B O 1
ATOM 5125 N N . LEU B 1 191 ? 21.359 3.807 2.084 1 93 191 LEU B N 1
ATOM 5126 C CA . LEU B 1 191 ? 22.109 3.672 3.328 1 93 191 LEU B CA 1
ATOM 5127 C C . LEU B 1 191 ? 21.203 3.84 4.535 1 93 191 LEU B C 1
ATOM 5129 O O . LEU B 1 191 ? 20.266 4.648 4.508 1 93 191 LEU B O 1
ATOM 5133 N N . GLU B 1 192 ? 21.469 3.123 5.566 1 91.38 192 GLU B N 1
ATOM 5134 C CA . GLU B 1 192 ? 20.656 3.107 6.777 1 91.38 192 GLU B CA 1
ATOM 5135 C C . GLU B 1 192 ? 20.672 4.465 7.473 1 91.38 192 GLU B C 1
ATOM 5137 O O . GLU B 1 192 ? 19.641 4.941 7.953 1 91.38 192 GLU B O 1
ATOM 5142 N N . ASP B 1 193 ? 21.828 5.055 7.434 1 90.44 193 ASP B N 1
ATOM 5143 C CA . ASP B 1 193 ? 22.047 6.293 8.172 1 90.44 193 ASP B CA 1
ATOM 5144 C C . ASP B 1 193 ? 22.25 7.473 7.223 1 90.44 193 ASP B C 1
ATOM 5146 O O . ASP B 1 193 ? 23.125 7.426 6.348 1 90.44 193 ASP B O 1
ATOM 5150 N N . ARG B 1 194 ? 21.5 8.492 7.469 1 90.19 194 ARG B N 1
ATOM 5151 C CA . ARG B 1 194 ? 21.547 9.641 6.566 1 90.19 194 ARG B CA 1
ATOM 5152 C C . ARG B 1 194 ? 22.469 10.719 7.098 1 90.19 194 ARG B C 1
ATOM 5154 O O . ARG B 1 194 ? 22.641 11.766 6.465 1 90.19 194 ARG B O 1
ATOM 5161 N N . ARG B 1 195 ? 23 10.555 8.281 1 91.38 195 ARG B N 1
ATOM 5162 C CA . ARG B 1 195 ? 23.844 11.594 8.875 1 91.38 195 ARG B CA 1
ATOM 5163 C C . ARG B 1 195 ? 25.109 11.805 8.055 1 91.38 195 ARG B C 1
ATOM 5165 O O . ARG B 1 195 ? 25.656 10.859 7.477 1 91.38 195 ARG B O 1
ATOM 5172 N N . LEU B 1 196 ? 25.656 12.953 8.117 1 91.38 196 LEU B N 1
ATOM 5173 C CA . LEU B 1 196 ? 26.734 13.406 7.258 1 91.38 196 LEU B CA 1
ATOM 5174 C C . LEU B 1 196 ? 28 12.586 7.484 1 91.38 196 LEU B C 1
ATOM 5176 O O . LEU B 1 196 ? 28.672 12.195 6.523 1 91.38 196 LEU B O 1
ATOM 5180 N N . TYR B 1 197 ? 28.328 12.352 8.727 1 91.44 197 TYR B N 1
ATOM 5181 C CA . TYR B 1 197 ? 29.578 11.641 8.992 1 91.44 197 TYR B CA 1
ATOM 5182 C C . TYR B 1 197 ? 29.516 10.219 8.453 1 91.44 197 TYR B C 1
ATOM 5184 O O . TYR B 1 197 ? 30.516 9.703 7.945 1 91.44 197 TYR B O 1
ATOM 5192 N N . LYS B 1 198 ? 28.375 9.57 8.477 1 92.75 198 LYS B N 1
ATOM 5193 C CA . LYS B 1 198 ? 28.219 8.227 7.934 1 92.75 198 LYS B CA 1
ATOM 5194 C C . LYS B 1 198 ? 28.281 8.234 6.41 1 92.75 198 LYS B C 1
ATOM 5196 O O . LYS B 1 198 ? 28.875 7.336 5.805 1 92.75 198 LYS B O 1
ATOM 5201 N N . LEU B 1 199 ? 27.719 9.203 5.82 1 94.06 199 LEU B N 1
ATOM 5202 C CA . LEU B 1 199 ? 27.75 9.336 4.367 1 94.06 199 LEU B CA 1
ATOM 5203 C C . LEU B 1 199 ? 29.172 9.586 3.875 1 94.06 199 LEU B C 1
ATOM 5205 O O . LEU B 1 199 ? 29.594 9.008 2.869 1 94.06 199 LEU B O 1
ATOM 5209 N N . THR B 1 200 ? 29.859 10.477 4.613 1 94.94 200 THR B N 1
ATOM 5210 C CA . THR B 1 200 ? 31.25 10.766 4.27 1 94.94 200 THR B CA 1
ATOM 5211 C C . THR B 1 200 ? 32.094 9.5 4.312 1 94.94 200 THR B C 1
ATOM 5213 O O . THR B 1 200 ? 32.844 9.219 3.379 1 94.94 200 THR B O 1
ATOM 5216 N N . GLN B 1 201 ? 31.875 8.734 5.387 1 94.75 201 GLN B N 1
ATOM 5217 C CA . GLN B 1 201 ? 32.594 7.48 5.535 1 94.75 201 GLN B CA 1
ATOM 5218 C C . GLN B 1 201 ? 32.312 6.531 4.375 1 94.75 201 GLN B C 1
ATOM 5220 O O . GLN B 1 201 ? 33.219 5.895 3.844 1 94.75 201 GLN B O 1
ATOM 5225 N N . TYR B 1 202 ? 31.125 6.465 3.938 1 94.25 202 TYR B N 1
ATOM 5226 C CA . TYR B 1 202 ? 30.703 5.562 2.871 1 94.25 202 TYR B CA 1
ATOM 5227 C C . TYR B 1 202 ? 31.328 5.977 1.538 1 94.25 202 TYR B C 1
ATOM 5229 O O . TYR B 1 202 ? 31.938 5.156 0.848 1 94.25 202 TYR B O 1
ATOM 5237 N N . PHE B 1 203 ? 31.25 7.223 1.18 1 95.38 203 PHE B N 1
ATOM 5238 C CA . PHE B 1 203 ? 31.672 7.68 -0.144 1 95.38 203 PHE B CA 1
ATOM 5239 C C . PHE B 1 203 ? 33.188 7.773 -0.236 1 95.38 203 PHE B C 1
ATOM 5241 O O . PHE B 1 203 ? 33.75 7.73 -1.331 1 95.38 203 PHE B O 1
ATOM 5248 N N . LEU B 1 204 ? 33.812 7.883 0.909 1 95.19 204 LEU B N 1
ATOM 5249 C CA . LEU B 1 204 ? 35.25 7.93 0.916 1 95.19 204 LEU B CA 1
ATOM 5250 C C . LEU B 1 204 ? 35.844 6.559 0.602 1 95.19 204 LEU B C 1
ATOM 5252 O O . LEU B 1 204 ? 37.031 6.441 0.296 1 95.19 204 LEU B O 1
ATOM 5256 N N . ARG B 1 205 ? 35.031 5.566 0.7 1 93.31 205 ARG B N 1
ATOM 5257 C CA . ARG B 1 205 ? 35.5 4.23 0.326 1 93.31 205 ARG B CA 1
ATOM 5258 C C . ARG B 1 205 ? 35.75 4.145 -1.173 1 93.31 205 ARG B C 1
ATOM 5260 O O . ARG B 1 205 ? 36.469 3.242 -1.633 1 93.31 205 ARG B O 1
ATOM 5267 N N . PHE B 1 206 ? 35.156 5.055 -1.891 1 95 206 PHE B N 1
ATOM 5268 C CA . PHE B 1 206 ? 35.375 5.094 -3.33 1 95 206 PHE B CA 1
ATOM 5269 C C . PHE B 1 206 ? 36.688 5.797 -3.646 1 95 206 PHE B C 1
ATOM 5271 O O . PHE B 1 206 ? 37.031 6.793 -3.008 1 95 206 PHE B O 1
ATOM 5278 N N . PRO B 1 207 ? 37.375 5.297 -4.672 1 95.38 207 PRO B N 1
ATOM 5279 C CA . PRO B 1 207 ? 38.656 5.934 -5.039 1 95.38 207 PRO B CA 1
ATOM 5280 C C . PRO B 1 207 ? 38.469 7.395 -5.445 1 95.38 207 PRO B C 1
ATOM 5282 O O . PRO B 1 207 ? 37.438 7.781 -5.953 1 95.38 207 PRO B O 1
ATOM 5285 N N . ARG B 1 208 ? 39.531 8.125 -5.242 1 94.81 208 ARG B N 1
ATOM 5286 C CA . ARG B 1 208 ? 39.5 9.555 -5.531 1 94.81 208 ARG B CA 1
ATOM 5287 C C . ARG B 1 208 ? 39.156 9.812 -6.988 1 94.81 208 ARG B C 1
ATOM 5289 O O . ARG B 1 208 ? 38.438 10.766 -7.297 1 94.81 208 ARG B O 1
ATOM 5296 N N . LYS B 1 209 ? 39.625 8.945 -7.77 1 95.31 209 LYS B N 1
ATOM 5297 C CA . LYS B 1 209 ? 39.344 9.094 -9.195 1 95.31 209 LYS B CA 1
ATOM 5298 C C . LYS B 1 209 ? 37.844 9.062 -9.469 1 95.31 209 LYS B C 1
ATOM 5300 O O . LYS B 1 209 ? 37.344 9.867 -10.25 1 95.31 209 LYS B O 1
ATOM 5305 N N . ALA B 1 210 ? 37.188 8.203 -8.812 1 95.5 210 ALA B N 1
ATOM 5306 C CA . ALA B 1 210 ? 35.75 8.086 -8.969 1 95.5 210 ALA B CA 1
ATOM 5307 C C . ALA B 1 210 ? 35.031 9.289 -8.359 1 95.5 210 ALA B C 1
ATOM 5309 O O . ALA B 1 210 ? 34.094 9.82 -8.938 1 95.5 210 ALA B O 1
ATOM 5310 N N . ARG B 1 211 ? 35.5 9.766 -7.262 1 96.75 211 ARG B N 1
ATOM 5311 C CA . ARG B 1 211 ? 34.906 10.883 -6.551 1 96.75 211 ARG B CA 1
ATOM 5312 C C . ARG B 1 211 ? 35.062 12.18 -7.336 1 96.75 211 ARG B C 1
ATOM 5314 O O . ARG B 1 211 ? 34.156 13.031 -7.312 1 96.75 211 ARG B O 1
ATOM 5321 N N . LEU B 1 212 ? 36.094 12.289 -8.094 1 96.62 212 LEU B N 1
ATOM 5322 C CA . LEU B 1 212 ? 36.344 13.492 -8.875 1 96.62 212 LEU B CA 1
ATOM 5323 C C . LEU B 1 212 ? 35.469 13.547 -10.109 1 96.62 212 LEU B C 1
ATOM 5325 O O . LEU B 1 212 ? 35.312 14.609 -10.711 1 96.62 212 LEU B O 1
ATOM 5329 N N . LYS B 1 213 ? 34.875 12.445 -10.414 1 95.75 213 LYS B N 1
ATOM 5330 C CA . LYS B 1 213 ? 34.062 12.367 -11.609 1 95.75 213 LYS B CA 1
ATOM 5331 C C . LYS B 1 213 ? 32.656 12.867 -11.336 1 95.75 213 LYS B C 1
ATOM 5333 O O . LYS B 1 213 ? 31.891 13.141 -12.266 1 95.75 213 LYS B O 1
ATOM 5338 N N . VAL B 1 214 ? 32.312 12.977 -10.125 1 97.25 214 VAL B N 1
ATOM 5339 C CA . VAL B 1 214 ? 30.984 13.484 -9.773 1 97.25 214 VAL B CA 1
ATOM 5340 C C . VAL B 1 214 ? 30.906 14.977 -10.07 1 97.25 214 VAL B C 1
ATOM 5342 O O . VAL B 1 214 ? 31.734 15.758 -9.602 1 97.25 214 VAL B O 1
ATOM 5345 N N . LYS B 1 215 ? 29.859 15.375 -10.812 1 97.19 215 LYS B N 1
ATOM 5346 C CA . LYS B 1 215 ? 29.781 16.75 -11.266 1 97.19 215 LYS B CA 1
ATOM 5347 C C . LYS B 1 215 ? 28.641 17.5 -10.555 1 97.19 215 LYS B C 1
ATOM 5349 O O . LYS B 1 215 ? 28.734 18.703 -10.336 1 97.19 215 LYS B O 1
ATOM 5354 N N . TYR B 1 216 ? 27.594 16.734 -10.281 1 97.19 216 TYR B N 1
ATOM 5355 C CA . TYR B 1 216 ? 26.438 17.406 -9.703 1 97.19 216 TYR B CA 1
ATOM 5356 C C . TYR B 1 216 ? 25.844 16.578 -8.57 1 97.19 216 TYR B C 1
ATOM 5358 O O . TYR B 1 216 ? 25.75 15.352 -8.664 1 97.19 216 TYR B O 1
ATOM 5366 N N . LEU B 1 217 ? 25.484 17.203 -7.523 1 96.38 217 LEU B N 1
ATOM 5367 C CA . LEU B 1 217 ? 24.625 16.672 -6.469 1 96.38 217 LEU B CA 1
ATOM 5368 C C . LEU B 1 217 ? 23.25 17.328 -6.488 1 96.38 217 LEU B C 1
ATOM 5370 O O . LEU B 1 217 ? 23.141 18.531 -6.215 1 96.38 217 LEU B O 1
ATOM 5374 N N . VAL B 1 218 ? 22.266 16.609 -6.859 1 96.88 218 VAL B N 1
ATOM 5375 C CA . VAL B 1 218 ? 20.891 17.141 -6.898 1 96.88 218 VAL B CA 1
ATOM 5376 C C . VAL B 1 218 ? 20.188 16.844 -5.574 1 96.88 218 VAL B C 1
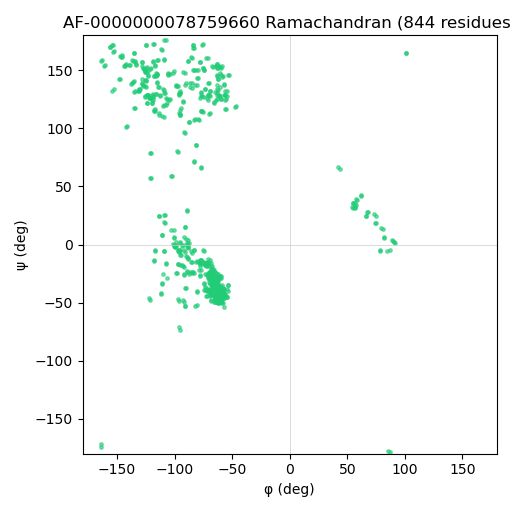ATOM 5378 O O . VAL B 1 218 ? 20.109 15.695 -5.145 1 96.88 218 VAL B O 1
ATOM 5381 N N . MET B 1 219 ? 19.703 17.844 -4.895 1 94.44 219 MET B N 1
ATOM 5382 C CA . MET B 1 219 ? 19.094 17.656 -3.578 1 94.44 219 MET B CA 1
ATOM 5383 C C . MET B 1 219 ? 18.125 18.781 -3.258 1 94.44 219 MET B C 1
ATOM 5385 O O . MET B 1 219 ? 18.047 19.781 -3.986 1 94.44 219 MET B O 1
ATOM 5389 N N . ASP B 1 220 ? 17.375 18.594 -2.174 1 91.69 220 ASP B N 1
ATOM 5390 C CA . ASP B 1 220 ? 16.5 19.641 -1.666 1 91.69 220 ASP B CA 1
ATOM 5391 C C . ASP B 1 220 ? 17.297 20.703 -0.901 1 91.69 220 ASP B C 1
ATOM 5393 O O . ASP B 1 220 ? 18.422 20.453 -0.491 1 91.69 220 ASP B O 1
ATOM 5397 N N . MET B 1 221 ? 16.781 21.891 -0.783 1 86.62 221 MET B N 1
ATOM 5398 C CA . MET B 1 221 ? 17.438 23 -0.087 1 86.62 221 MET B CA 1
ATOM 5399 C C . MET B 1 221 ? 17.656 22.656 1.383 1 86.62 221 MET B C 1
ATOM 5401 O O . MET B 1 221 ? 18.672 23.047 1.966 1 86.62 221 MET B O 1
ATOM 5405 N N . ASN B 1 222 ? 16.797 21.797 1.953 1 76.31 222 ASN B N 1
ATOM 5406 C CA . ASN B 1 222 ? 16.875 21.531 3.387 1 76.31 222 ASN B CA 1
ATOM 5407 C C . ASN B 1 222 ? 17.797 20.359 3.703 1 76.31 222 ASN B C 1
ATOM 5409 O O . ASN B 1 222 ? 18.016 20.031 4.871 1 76.31 222 ASN B O 1
ATOM 5413 N N . ALA B 1 223 ? 18.422 19.875 2.684 1 78.12 223 ALA B N 1
ATOM 5414 C CA . ALA B 1 223 ? 19.312 18.734 2.908 1 78.12 223 ALA B CA 1
ATOM 5415 C C . ALA B 1 223 ? 20.688 19.188 3.359 1 78.12 223 ALA B C 1
ATOM 5417 O O . ALA B 1 223 ? 21.188 20.234 2.928 1 78.12 223 ALA B O 1
ATOM 5418 N N . SER B 1 224 ? 21.281 18.516 4.289 1 78.69 224 SER B N 1
ATOM 5419 C CA . SER B 1 224 ? 22.578 18.875 4.871 1 78.69 224 SER B CA 1
ATOM 5420 C C . SER B 1 224 ? 23.719 18.25 4.094 1 78.69 224 SER B C 1
ATOM 5422 O O . SER B 1 224 ? 24.812 18.031 4.637 1 78.69 224 SER B O 1
ATOM 5424 N N . TYR B 1 225 ? 23.531 18.016 2.811 1 85.12 225 TYR B N 1
ATOM 5425 C CA . TYR B 1 225 ? 24.516 17.234 2.082 1 85.12 225 TYR B CA 1
ATOM 5426 C C . TYR B 1 225 ? 25.531 18.141 1.377 1 85.12 225 TYR B C 1
ATOM 5428 O O . TYR B 1 225 ? 26.484 17.656 0.769 1 85.12 225 TYR B O 1
ATOM 5436 N N . CYS B 1 226 ? 25.391 19.469 1.547 1 83.31 226 CYS B N 1
ATOM 5437 C CA . CYS B 1 226 ? 26.312 20.422 0.921 1 83.31 226 CYS B CA 1
ATOM 5438 C C . CYS B 1 226 ? 27.734 20.219 1.432 1 83.31 226 CYS B C 1
ATOM 5440 O O . CYS B 1 226 ? 28.703 20.422 0.692 1 83.31 226 CYS B O 1
ATOM 5442 N N . GLN B 1 227 ? 27.828 19.75 2.617 1 84.5 227 GLN B N 1
ATOM 5443 C CA . GLN B 1 227 ? 29.141 19.594 3.234 1 84.5 227 GLN B CA 1
ATOM 5444 C C . GLN B 1 227 ? 29.938 18.469 2.576 1 84.5 227 GLN B C 1
ATOM 5446 O O . GLN B 1 227 ? 31.156 18.391 2.721 1 84.5 227 GLN B O 1
ATOM 5451 N N . LEU B 1 228 ? 29.266 17.625 1.826 1 89.19 228 LEU B N 1
ATOM 5452 C CA . LEU B 1 228 ? 29.938 16.516 1.131 1 89.19 228 LEU B CA 1
ATOM 5453 C C . LEU B 1 228 ? 30.812 17.047 -0.004 1 89.19 228 LEU B C 1
ATOM 5455 O O . LEU B 1 228 ? 31.75 16.375 -0.431 1 89.19 228 LEU B O 1
ATOM 5459 N N . LEU B 1 229 ? 30.562 18.203 -0.552 1 87.19 229 LEU B N 1
ATOM 5460 C CA . LEU B 1 229 ? 31.266 18.781 -1.688 1 87.19 229 LEU B CA 1
ATOM 5461 C C . LEU B 1 229 ? 32.719 19.031 -1.34 1 87.19 229 LEU B C 1
ATOM 5463 O O . LEU B 1 229 ? 33.625 18.672 -2.111 1 87.19 229 LEU B O 1
ATOM 5467 N N . LYS B 1 230 ? 32.906 19.547 -0.123 1 83.44 230 LYS B N 1
ATOM 5468 C CA . LYS B 1 230 ? 34.25 19.938 0.247 1 83.44 230 LYS B CA 1
ATOM 5469 C C . LYS B 1 230 ? 35.094 18.703 0.63 1 83.44 230 LYS B C 1
ATOM 5471 O O . LYS B 1 230 ? 36.25 18.625 0.298 1 83.44 230 LYS B O 1
ATOM 5476 N N . THR B 1 231 ? 34.438 17.688 1.082 1 89 231 THR B N 1
ATOM 5477 C CA . THR B 1 231 ? 35.156 16.594 1.697 1 89 231 THR B CA 1
ATOM 5478 C C . THR B 1 231 ? 35.188 15.375 0.785 1 89 231 THR B C 1
ATOM 5480 O O . THR B 1 231 ? 36.156 14.633 0.749 1 89 231 THR B O 1
ATOM 5483 N N . VAL B 1 232 ? 34.219 15.234 -0.017 1 95.75 232 VAL B N 1
ATOM 5484 C CA . VAL B 1 232 ? 34.031 13.961 -0.717 1 95.75 232 VAL B CA 1
ATOM 5485 C C . VAL B 1 232 ? 34.062 14.195 -2.225 1 95.75 232 VAL B C 1
ATOM 5487 O O . VAL B 1 232 ? 34.812 13.555 -2.955 1 95.75 232 VAL B O 1
ATOM 5490 N N . PHE B 1 233 ? 33.281 15.234 -2.631 1 97 233 PHE B N 1
ATOM 5491 C CA . PHE B 1 233 ? 33.125 15.492 -4.055 1 97 233 PHE B CA 1
ATOM 5492 C C . PHE B 1 233 ? 33.594 16.906 -4.402 1 97 233 PHE B C 1
ATOM 5494 O O . PHE B 1 233 ? 32.812 17.75 -4.797 1 97 233 PHE B O 1
ATOM 5501 N N . PRO B 1 234 ? 34.812 17.109 -4.504 1 94.5 234 PRO B N 1
ATOM 5502 C CA . PRO B 1 234 ? 35.344 18.469 -4.641 1 94.5 234 PRO B CA 1
ATOM 5503 C C . PRO B 1 234 ? 34.969 19.109 -5.977 1 94.5 234 PRO B C 1
ATOM 5505 O O . PRO B 1 234 ? 34.906 20.328 -6.074 1 94.5 234 PRO B O 1
ATOM 5508 N N . ASN B 1 235 ? 34.75 18.344 -7.023 1 96.12 235 ASN B N 1
ATOM 5509 C CA . ASN B 1 235 ? 34.438 18.891 -8.336 1 96.12 235 ASN B CA 1
ATOM 5510 C C . ASN B 1 235 ? 32.938 19.047 -8.539 1 96.12 235 ASN B C 1
ATOM 5512 O O . ASN B 1 235 ? 32.469 19.594 -9.555 1 96.12 235 ASN B O 1
ATOM 5516 N N . ALA B 1 236 ? 32.188 18.578 -7.621 1 96.81 236 ALA B N 1
ATOM 5517 C CA . ALA B 1 236 ? 30.734 18.562 -7.805 1 96.81 236 ALA B CA 1
ATOM 5518 C C . ALA B 1 236 ? 30.125 19.906 -7.434 1 96.81 236 ALA B C 1
ATOM 5520 O O . ALA B 1 236 ? 30.688 20.656 -6.637 1 96.81 236 ALA B O 1
ATOM 5521 N N . GLU B 1 237 ? 29.047 20.219 -8.07 1 95.94 237 GLU B N 1
ATOM 5522 C CA . GLU B 1 237 ? 28.219 21.391 -7.746 1 95.94 237 GLU B CA 1
ATOM 5523 C C . GLU B 1 237 ? 26.828 20.969 -7.301 1 95.94 237 GLU B C 1
ATOM 5525 O O . GLU B 1 237 ? 26.344 19.891 -7.68 1 95.94 237 GLU B O 1
ATOM 5530 N N . ILE B 1 238 ? 26.234 21.797 -6.555 1 95.12 238 ILE B N 1
ATOM 5531 C CA . ILE B 1 238 ? 24.891 21.5 -6.062 1 95.12 238 ILE B CA 1
ATOM 5532 C C . ILE B 1 238 ? 23.844 21.953 -7.086 1 95.12 238 ILE B C 1
ATOM 5534 O O . ILE B 1 238 ? 23.984 23.016 -7.691 1 95.12 238 ILE B O 1
ATOM 5538 N N . VAL B 1 239 ? 22.938 21.141 -7.297 1 96.19 239 VAL B N 1
ATOM 5539 C CA . VAL B 1 239 ? 21.75 21.5 -8.055 1 96.19 239 VAL B CA 1
ATOM 5540 C C . VAL B 1 239 ? 20.516 21.375 -7.164 1 96.19 239 VAL B C 1
ATOM 5542 O O . VAL B 1 239 ? 20.156 20.281 -6.727 1 96.19 239 VAL B O 1
ATOM 5545 N N . THR B 1 240 ? 19.875 22.484 -6.902 1 95 240 THR B N 1
ATOM 5546 C CA . THR B 1 240 ? 18.672 22.469 -6.078 1 95 240 THR B CA 1
ATOM 5547 C C . THR B 1 240 ? 17.5 21.891 -6.859 1 95 240 THR B C 1
ATOM 5549 O O . THR B 1 240 ? 17.281 22.25 -8.016 1 95 240 THR B O 1
ATOM 5552 N N . ASP B 1 241 ? 16.797 21.031 -6.234 1 94.56 241 ASP B N 1
ATOM 5553 C CA . ASP B 1 241 ? 15.648 20.438 -6.906 1 94.56 241 ASP B CA 1
ATOM 5554 C C . ASP B 1 241 ? 14.617 21.5 -7.266 1 94.56 241 ASP B C 1
ATOM 5556 O O . ASP B 1 241 ? 14.133 22.234 -6.395 1 94.56 241 ASP B O 1
ATOM 5560 N N . ARG B 1 242 ? 14.219 21.531 -8.43 1 93.25 242 ARG B N 1
ATOM 5561 C CA . ARG B 1 242 ? 13.328 22.578 -8.945 1 93.25 242 ARG B CA 1
ATOM 5562 C C . ARG B 1 242 ? 11.953 22.5 -8.281 1 93.25 242 ARG B C 1
ATOM 5564 O O . ARG B 1 242 ? 11.328 23.531 -8.023 1 93.25 242 ARG B O 1
ATOM 5571 N N . PHE B 1 243 ? 11.523 21.391 -8.07 1 92.88 243 PHE B N 1
ATOM 5572 C CA . PHE B 1 243 ? 10.219 21.234 -7.453 1 92.88 243 PHE B CA 1
ATOM 5573 C C . PHE B 1 243 ? 10.18 21.922 -6.09 1 92.88 243 PHE B C 1
ATOM 5575 O O . PHE B 1 243 ? 9.188 22.547 -5.727 1 92.88 243 PHE B O 1
ATOM 5582 N N . HIS B 1 244 ? 11.203 21.719 -5.344 1 92.69 244 HIS B N 1
ATOM 5583 C CA . HIS B 1 244 ? 11.25 22.25 -3.99 1 92.69 244 HIS B CA 1
ATOM 5584 C C . HIS B 1 244 ? 11.344 23.781 -4.004 1 92.69 244 HIS B C 1
ATOM 5586 O O . HIS B 1 244 ? 10.898 24.438 -3.061 1 92.69 244 HIS B O 1
ATOM 5592 N N . ILE B 1 245 ? 11.891 24.312 -5.043 1 94.19 245 ILE B N 1
ATOM 5593 C CA . ILE B 1 245 ? 11.922 25.766 -5.195 1 94.19 245 ILE B CA 1
ATOM 5594 C C . ILE B 1 245 ? 10.5 26.297 -5.34 1 94.19 245 ILE B C 1
ATOM 5596 O O . ILE B 1 245 ? 10.086 27.188 -4.586 1 94.19 245 ILE B O 1
ATOM 5600 N N . VAL B 1 246 ? 9.766 25.656 -6.238 1 94.5 246 VAL B N 1
ATOM 5601 C CA . VAL B 1 246 ? 8.391 26.078 -6.492 1 94.5 246 VAL B CA 1
ATOM 5602 C C . VAL B 1 246 ? 7.539 25.828 -5.25 1 94.5 246 VAL B C 1
ATOM 5604 O O . VAL B 1 246 ? 6.707 26.656 -4.879 1 94.5 246 VAL B O 1
ATOM 5607 N N . GLN B 1 247 ? 7.762 24.75 -4.684 1 94.75 247 GLN B N 1
ATOM 5608 C CA . GLN B 1 247 ? 7.012 24.391 -3.482 1 94.75 247 GLN B CA 1
ATOM 5609 C C . GLN B 1 247 ? 7.234 25.438 -2.381 1 94.75 247 GLN B C 1
ATOM 5611 O O . GLN B 1 247 ? 6.293 25.797 -1.674 1 94.75 247 GLN B O 1
ATOM 5616 N N . HIS B 1 248 ? 8.492 25.828 -2.211 1 95.62 248 HIS B N 1
ATOM 5617 C CA . HIS B 1 248 ? 8.797 26.828 -1.191 1 95.62 248 HIS B CA 1
ATOM 5618 C C . HIS B 1 248 ? 8.078 28.141 -1.468 1 95.62 248 HIS B C 1
ATOM 5620 O O . HIS B 1 248 ? 7.508 28.75 -0.556 1 95.62 248 HIS B O 1
ATOM 5626 N N . ILE B 1 249 ? 8.07 28.516 -2.734 1 96.69 249 ILE B N 1
ATOM 5627 C CA . ILE B 1 249 ? 7.398 29.75 -3.131 1 96.69 249 ILE B CA 1
ATOM 5628 C C . ILE B 1 249 ? 5.906 29.641 -2.812 1 96.69 249 ILE B C 1
ATOM 5630 O O . ILE B 1 249 ? 5.344 30.531 -2.154 1 96.69 249 ILE B O 1
ATOM 5634 N N . ASN B 1 250 ? 5.301 28.578 -3.23 1 97.12 250 ASN B N 1
ATOM 5635 C CA . ASN B 1 250 ? 3.867 28.375 -3.041 1 97.12 250 ASN B CA 1
ATOM 5636 C C . ASN B 1 250 ? 3.504 28.297 -1.561 1 97.12 250 ASN B C 1
ATOM 5638 O O . ASN B 1 250 ? 2.51 28.875 -1.127 1 97.12 250 ASN B O 1
ATOM 5642 N N . ARG B 1 251 ? 4.273 27.625 -0.86 1 97.12 251 ARG B N 1
ATOM 5643 C CA . ARG B 1 251 ? 4.012 27.469 0.567 1 97.12 251 ARG B CA 1
ATOM 5644 C C . ARG B 1 251 ? 4.109 28.812 1.287 1 97.12 251 ARG B C 1
ATOM 5646 O O . ARG B 1 251 ? 3.285 29.125 2.152 1 97.12 251 ARG B O 1
ATOM 5653 N N . SER B 1 252 ? 5.168 29.531 0.969 1 97.12 252 SER B N 1
ATOM 5654 C CA . SER B 1 252 ? 5.363 30.844 1.582 1 97.12 252 SER B CA 1
ATOM 5655 C C . SER B 1 252 ? 4.203 31.766 1.273 1 97.12 252 SER B C 1
ATOM 5657 O O . SER B 1 252 ? 3.674 32.438 2.17 1 97.12 252 SER B O 1
ATOM 5659 N N . PHE B 1 253 ? 3.826 31.734 0.019 1 98.06 253 PHE B N 1
ATOM 5660 C CA . PHE B 1 253 ? 2.701 32.562 -0.383 1 98.06 253 PHE B CA 1
ATOM 5661 C C . PHE B 1 253 ? 1.419 32.125 0.306 1 98.06 253 PHE B C 1
ATOM 5663 O O . PHE B 1 253 ? 0.656 32.969 0.811 1 98.06 253 PHE B O 1
ATOM 5670 N N . ASN B 1 254 ? 1.181 30.844 0.294 1 98.12 254 ASN B N 1
ATOM 5671 C CA . ASN B 1 254 ? -0.046 30.312 0.879 1 98.12 254 ASN B CA 1
ATOM 5672 C C . ASN B 1 254 ? -0.117 30.594 2.379 1 98.12 254 ASN B C 1
ATOM 5674 O O . ASN B 1 254 ? -1.199 30.812 2.922 1 98.12 254 ASN B O 1
ATOM 5678 N N . GLN B 1 255 ? 0.978 30.531 3.029 1 97.19 255 GLN B N 1
ATOM 5679 C CA . GLN B 1 255 ? 1.009 30.844 4.453 1 97.19 255 GLN B CA 1
ATOM 5680 C C . GLN B 1 255 ? 0.586 32.281 4.707 1 97.19 255 GLN B C 1
ATOM 5682 O O . GLN B 1 255 ? -0.184 32.562 5.629 1 97.19 255 GLN B O 1
ATOM 5687 N N . LEU B 1 256 ? 1.144 33.156 3.922 1 97.69 256 LEU B N 1
ATOM 5688 C CA . LEU B 1 256 ? 0.738 34.562 4.039 1 97.69 256 LEU B CA 1
ATOM 5689 C C . LEU B 1 256 ? -0.75 34.719 3.752 1 97.69 256 LEU B C 1
ATOM 5691 O O . LEU B 1 256 ? -1.453 35.438 4.473 1 97.69 256 LEU B O 1
ATOM 5695 N N . ARG B 1 257 ? -1.226 34.031 2.678 1 97.94 257 ARG B N 1
ATOM 5696 C CA . ARG B 1 257 ? -2.643 34.062 2.334 1 97.94 257 ARG B CA 1
ATOM 5697 C C . ARG B 1 257 ? -3.506 33.656 3.516 1 97.94 257 ARG B C 1
ATOM 5699 O O . ARG B 1 257 ? -4.523 34.281 3.809 1 97.94 257 ARG B O 1
ATOM 5706 N N . VAL B 1 258 ? -3.1 32.625 4.156 1 97.06 258 VAL B N 1
ATOM 5707 C CA . VAL B 1 258 ? -3.854 32.094 5.293 1 97.06 258 VAL B CA 1
ATOM 5708 C C . VAL B 1 258 ? -3.842 33.125 6.43 1 97.06 258 VAL B C 1
ATOM 5710 O O . VAL B 1 258 ? -4.859 33.344 7.09 1 97.06 258 VAL B O 1
ATOM 5713 N N . GLN B 1 259 ? -2.695 33.75 6.738 1 94.94 259 GLN B N 1
ATOM 5714 C CA . GLN B 1 259 ? -2.6 34.781 7.762 1 94.94 259 GLN B CA 1
ATOM 5715 C C . GLN B 1 259 ? -3.562 35.938 7.477 1 94.94 259 GLN B C 1
ATOM 5717 O O . GLN B 1 259 ? -4.289 36.375 8.367 1 94.94 259 GLN B O 1
ATOM 5722 N N . ILE B 1 260 ? -3.566 36.344 6.254 1 96.62 260 ILE B N 1
ATOM 5723 C CA . ILE B 1 260 ? -4.422 37.469 5.84 1 96.62 260 ILE B CA 1
ATOM 5724 C C . ILE B 1 260 ? -5.887 37.031 5.898 1 96.62 260 ILE B C 1
ATOM 5726 O O . ILE B 1 260 ? -6.738 37.781 6.387 1 96.62 260 ILE B O 1
ATOM 5730 N N . MET B 1 261 ? -6.152 35.812 5.391 1 97 261 MET B N 1
ATOM 5731 C CA . MET B 1 261 ? -7.496 35.25 5.434 1 97 261 MET B CA 1
ATOM 5732 C C . MET B 1 261 ? -8.047 35.25 6.855 1 97 261 MET B C 1
ATOM 5734 O O . MET B 1 261 ? -9.195 35.656 7.074 1 97 261 MET B O 1
ATOM 5738 N N . ASN B 1 262 ? -7.191 34.969 7.766 1 93.19 262 ASN B N 1
ATOM 5739 C CA . ASN B 1 262 ? -7.617 34.875 9.156 1 93.19 262 ASN B CA 1
ATOM 5740 C C . ASN B 1 262 ? -7.906 36.25 9.758 1 93.19 262 ASN B C 1
ATOM 5742 O O . ASN B 1 262 ? -8.672 36.344 10.711 1 93.19 262 ASN B O 1
ATOM 5746 N N . ARG B 1 263 ? -7.336 37.281 9.266 1 93.25 263 ARG B N 1
ATOM 5747 C CA . ARG B 1 263 ? -7.641 38.656 9.695 1 93.25 263 ARG B CA 1
ATOM 5748 C C . ARG B 1 263 ? -9.078 39 9.359 1 93.25 263 ARG B C 1
ATOM 5750 O O . ARG B 1 263 ? -9.664 39.906 9.992 1 93.25 263 ARG B O 1
ATOM 5757 N N . PHE B 1 264 ? -9.578 38.281 8.344 1 94.44 264 PHE B N 1
ATOM 5758 C CA . PHE B 1 264 ? -10.945 38.562 7.91 1 94.44 264 PHE B CA 1
ATOM 5759 C C . PHE B 1 264 ? -11.945 37.719 8.703 1 94.44 264 PHE B C 1
ATOM 5761 O O . PHE B 1 264 ? -13.148 37.844 8.5 1 94.44 264 PHE B O 1
ATOM 5768 N N . ARG B 1 265 ? -11.391 36.906 9.547 1 89.62 265 ARG B N 1
ATOM 5769 C CA . ARG B 1 265 ? -12.289 36.062 10.336 1 89.62 265 ARG B CA 1
ATOM 5770 C C . ARG B 1 265 ? -12.93 36.844 11.469 1 89.62 265 ARG B C 1
ATOM 5772 O O . ARG B 1 265 ? -12.594 36.656 12.641 1 89.62 265 ARG B O 1
ATOM 5779 N N . THR B 1 266 ? -13.773 37.812 11.18 1 85.44 266 THR B N 1
ATOM 5780 C CA . THR B 1 266 ? -14.461 38.688 12.133 1 85.44 266 THR B CA 1
ATOM 5781 C C . THR B 1 266 ? -15.969 38.531 12.016 1 85.44 266 THR B C 1
ATOM 5783 O O . THR B 1 266 ? -16.453 37.781 11.18 1 85.44 266 THR B O 1
ATOM 5786 N N . SER B 1 267 ? -16.688 39.156 12.938 1 84.5 267 SER B N 1
ATOM 5787 C CA . SER B 1 267 ? -18.141 39.062 12.969 1 84.5 267 SER B CA 1
ATOM 5788 C C . SER B 1 267 ? -18.781 39.906 11.867 1 84.5 267 SER B C 1
ATOM 5790 O O . SER B 1 267 ? -19.969 39.781 11.594 1 84.5 267 SER B O 1
ATOM 5792 N N . HIS B 1 268 ? -17.969 40.625 11.18 1 89.44 268 HIS B N 1
ATOM 5793 C CA . HIS B 1 268 ? -18.484 41.469 10.109 1 89.44 268 HIS B CA 1
ATOM 5794 C C . HIS B 1 268 ? -18.812 40.656 8.867 1 89.44 268 HIS B C 1
ATOM 5796 O O . HIS B 1 268 ? -17.984 39.875 8.406 1 89.44 268 HIS B O 1
ATOM 5802 N N . SER B 1 269 ? -19.969 40.844 8.336 1 89.44 269 SER B N 1
ATOM 5803 C CA . SER B 1 269 ? -20.5 40.031 7.242 1 89.44 269 SER B CA 1
ATOM 5804 C C . SER B 1 269 ? -19.609 40.125 6.016 1 89.44 269 SER B C 1
ATOM 5806 O O . SER B 1 269 ? -19.312 39.094 5.395 1 89.44 269 SER B O 1
ATOM 5808 N N . GLU B 1 270 ? -19.203 41.344 5.691 1 91.94 270 GLU B N 1
ATOM 5809 C CA . GLU B 1 270 ? -18.344 41.531 4.516 1 91.94 270 GLU B CA 1
ATOM 5810 C C . GLU B 1 270 ? -17.016 40.812 4.688 1 91.94 270 GLU B C 1
ATOM 5812 O O . GLU B 1 270 ? -16.484 40.25 3.732 1 91.94 270 GLU B O 1
ATOM 5817 N N . ASN B 1 271 ? -16.5 40.875 5.844 1 93.94 271 ASN B N 1
ATOM 5818 C CA . ASN B 1 271 ? -15.234 40.219 6.137 1 93.94 271 ASN B CA 1
ATOM 5819 C C . ASN B 1 271 ? -15.391 38.688 6.086 1 93.94 271 ASN B C 1
ATOM 5821 O O . ASN B 1 271 ? -14.492 38 5.609 1 93.94 271 ASN B O 1
ATOM 5825 N N . GLN B 1 272 ? -16.469 38.281 6.445 1 94.5 272 GLN B N 1
ATOM 5826 C CA . GLN B 1 272 ? -16.734 36.875 6.406 1 94.5 272 GLN B CA 1
ATOM 5827 C C . GLN B 1 272 ? -16.797 36.344 4.973 1 94.5 272 GLN B C 1
ATOM 5829 O O . GLN B 1 272 ? -16.359 35.25 4.68 1 94.5 272 GLN B O 1
ATOM 5834 N N . LYS B 1 273 ? -17.375 37.156 4.207 1 94.62 273 LYS B N 1
ATOM 5835 C CA . LYS B 1 273 ? -17.422 36.781 2.793 1 94.62 273 LYS B CA 1
ATOM 5836 C C . LYS B 1 273 ? -16.016 36.656 2.211 1 94.62 273 LYS B C 1
ATOM 5838 O O . LYS B 1 273 ? -15.711 35.719 1.507 1 94.62 273 LYS B O 1
ATOM 5843 N N . LYS B 1 274 ? -15.211 37.656 2.52 1 96.38 274 LYS B N 1
ATOM 5844 C CA . LYS B 1 274 ? -13.828 37.656 2.053 1 96.38 274 LYS B CA 1
ATOM 5845 C C . LYS B 1 274 ? -13.086 36.438 2.566 1 96.38 274 LYS B C 1
ATOM 5847 O O . LYS B 1 274 ? -12.352 35.781 1.816 1 96.38 274 LYS B O 1
ATOM 5852 N N . TYR B 1 275 ? -13.328 36.094 3.783 1 96.94 275 TYR B N 1
ATOM 5853 C CA . TYR B 1 275 ? -12.719 34.938 4.402 1 96.94 275 TYR B CA 1
ATOM 5854 C C . TYR B 1 275 ? -13.094 33.656 3.646 1 96.94 275 TYR B C 1
ATOM 5856 O O . TYR B 1 275 ? -12.219 32.875 3.281 1 96.94 275 TYR B O 1
ATOM 5864 N N . ARG B 1 276 ? -14.328 33.5 3.352 1 95.94 276 ARG B N 1
ATOM 5865 C CA . ARG B 1 276 ? -14.812 32.312 2.689 1 95.94 276 ARG B CA 1
ATOM 5866 C C . ARG B 1 276 ? -14.25 32.188 1.276 1 95.94 276 ARG B C 1
ATOM 5868 O O . ARG B 1 276 ? -13.914 31.094 0.823 1 95.94 276 ARG B O 1
ATOM 5875 N N . ARG B 1 277 ? -14.195 33.219 0.641 1 96.81 277 ARG B N 1
ATOM 5876 C CA . ARG B 1 277 ? -13.695 33.219 -0.73 1 96.81 277 ARG B CA 1
ATOM 5877 C C . ARG B 1 277 ? -12.211 32.875 -0.771 1 96.81 277 ARG B C 1
ATOM 5879 O O . ARG B 1 277 ? -11.766 32.094 -1.604 1 96.81 277 ARG B O 1
ATOM 5886 N N . LEU B 1 278 ? -11.438 33.469 0.142 1 97.25 278 LEU B N 1
ATOM 5887 C CA . LEU B 1 278 ? -10.008 33.188 0.216 1 97.25 278 LEU B CA 1
ATOM 5888 C C . LEU B 1 278 ? -9.758 31.719 0.576 1 97.25 278 LEU B C 1
ATOM 5890 O O . LEU B 1 278 ? -8.766 31.125 0.144 1 97.25 278 LEU B O 1
ATOM 5894 N N . LYS B 1 279 ? -10.633 31.203 1.335 1 96.25 279 LYS B N 1
ATOM 5895 C CA . LYS B 1 279 ? -10.516 29.812 1.764 1 96.25 279 LYS B CA 1
ATOM 5896 C C . LYS B 1 279 ? -10.867 28.859 0.628 1 96.25 279 LYS B C 1
ATOM 5898 O O . LYS B 1 279 ? -10.172 27.875 0.4 1 96.25 279 LYS B O 1
ATOM 5903 N N . ARG B 1 280 ? -11.828 29.188 -0.128 1 95.62 280 ARG B N 1
ATOM 5904 C CA . ARG B 1 280 ? -12.359 28.281 -1.147 1 95.62 280 ARG B CA 1
ATOM 5905 C C . ARG B 1 280 ? -11.477 28.297 -2.395 1 95.62 280 ARG B C 1
ATOM 5907 O O . ARG B 1 280 ? -11.258 27.25 -3.012 1 95.62 280 ARG B O 1
ATOM 5914 N N . TYR B 1 281 ? -11.047 29.391 -2.76 1 96.5 281 TYR B N 1
ATOM 5915 C CA . TYR B 1 281 ? -10.445 29.516 -4.078 1 96.5 281 TYR B CA 1
ATOM 5916 C C . TYR B 1 281 ? -8.938 29.703 -3.971 1 96.5 281 TYR B C 1
ATOM 5918 O O . TYR B 1 281 ? -8.312 30.312 -4.844 1 96.5 281 TYR B O 1
ATOM 5926 N N . TRP B 1 282 ? -8.359 29.234 -2.893 1 96.62 282 TRP B N 1
ATOM 5927 C CA . TRP B 1 282 ? -6.945 29.453 -2.619 1 96.62 282 TRP B CA 1
ATOM 5928 C C . TRP B 1 282 ? -6.078 28.859 -3.723 1 96.62 282 TRP B C 1
ATOM 5930 O O . TRP B 1 282 ? -5.012 29.391 -4.043 1 96.62 282 TRP B O 1
ATOM 5940 N N . LYS B 1 283 ? -6.496 27.844 -4.379 1 96.62 283 LYS B N 1
ATOM 5941 C CA . LYS B 1 283 ? -5.688 27.156 -5.383 1 96.62 283 LYS B CA 1
ATOM 5942 C C . LYS B 1 283 ? -5.461 28.047 -6.605 1 96.62 283 LYS B C 1
ATOM 5944 O O . LYS B 1 283 ? -4.426 27.938 -7.266 1 96.62 283 LYS B O 1
ATOM 5949 N N . LEU B 1 284 ? -6.422 28.797 -6.895 1 96.56 284 LEU B N 1
ATOM 5950 C CA . LEU B 1 284 ? -6.305 29.688 -8.039 1 96.56 284 LEU B CA 1
ATOM 5951 C C . LEU B 1 284 ? -5.199 30.719 -7.82 1 96.56 284 LEU B C 1
ATOM 5953 O O . LEU B 1 284 ? -4.531 31.125 -8.773 1 96.56 284 LEU B O 1
ATOM 5957 N N . LEU B 1 285 ? -5.035 31.047 -6.57 1 97.19 285 LEU B N 1
ATOM 5958 C CA . LEU B 1 285 ? -4.004 32.031 -6.23 1 97.19 285 LEU B CA 1
ATOM 5959 C C . LEU B 1 285 ? -2.611 31.422 -6.391 1 97.19 285 LEU B C 1
ATOM 5961 O O . LEU B 1 285 ? -1.638 32.156 -6.594 1 97.19 285 LEU B O 1
ATOM 5965 N N . LEU B 1 286 ? -2.551 30.125 -6.25 1 97.06 286 LEU B N 1
ATOM 5966 C CA . LEU B 1 286 ? -1.25 29.469 -6.309 1 97.06 286 LEU B CA 1
ATOM 5967 C C . LEU B 1 286 ? -0.907 29.062 -7.738 1 97.06 286 LEU B C 1
ATOM 5969 O O . LEU B 1 286 ? 0.242 28.734 -8.031 1 97.06 286 LEU B O 1
ATOM 5973 N N . LYS B 1 287 ? -1.873 29.156 -8.633 1 95.81 287 LYS B N 1
ATOM 5974 C CA . LYS B 1 287 ? -1.672 28.781 -10.023 1 95.81 287 LYS B CA 1
ATOM 5975 C C . LYS B 1 287 ? -0.84 29.828 -10.766 1 95.81 287 LYS B C 1
ATOM 5977 O O . LYS B 1 287 ? -0.859 31 -10.414 1 95.81 287 LYS B O 1
ATOM 5982 N N . ASP B 1 288 ? -0.124 29.281 -11.75 1 94.38 288 ASP B N 1
ATOM 5983 C CA . ASP B 1 288 ? 0.536 30.203 -12.672 1 94.38 288 ASP B CA 1
ATOM 5984 C C . ASP B 1 288 ? -0.473 31.156 -13.312 1 94.38 288 ASP B C 1
ATOM 5986 O O . ASP B 1 288 ? -1.468 30.703 -13.891 1 94.38 288 ASP B O 1
ATOM 5990 N N . SER B 1 289 ? -0.21 32.438 -13.25 1 93.75 289 SER B N 1
ATOM 5991 C CA . SER B 1 289 ? -1.151 33.438 -13.719 1 93.75 289 SER B CA 1
ATOM 5992 C C . SER B 1 289 ? -1.424 33.312 -15.211 1 93.75 289 SER B C 1
ATOM 5994 O O . SER B 1 289 ? -2.518 33.625 -15.68 1 93.75 289 SER B O 1
ATOM 5996 N N . THR B 1 290 ? -0.469 32.75 -15.883 1 91.94 290 THR B N 1
ATOM 5997 C CA . THR B 1 290 ? -0.61 32.625 -17.328 1 91.94 290 THR B CA 1
ATOM 5998 C C . THR B 1 290 ? -1.528 31.453 -17.688 1 91.94 290 THR B C 1
ATOM 6000 O O . THR B 1 290 ? -1.998 31.344 -18.828 1 91.94 290 THR B O 1
ATOM 6003 N N . THR B 1 291 ? -1.762 30.609 -16.719 1 93.81 291 THR B N 1
ATOM 6004 C CA . THR B 1 291 ? -2.566 29.422 -17 1 93.81 291 THR B CA 1
ATOM 6005 C C . THR B 1 291 ? -4.004 29.625 -16.531 1 93.81 291 THR B C 1
ATOM 6007 O O . THR B 1 291 ? -4.852 28.75 -16.719 1 93.81 291 THR B O 1
ATOM 6010 N N . LEU B 1 292 ? -4.285 30.75 -15.945 1 94.94 292 LEU B N 1
ATOM 6011 C CA . LEU B 1 292 ? -5.641 31.047 -15.492 1 94.94 292 LEU B CA 1
ATOM 6012 C C . LEU B 1 292 ? -6.574 31.281 -16.688 1 94.94 292 LEU B C 1
ATOM 6014 O O . LEU B 1 292 ? -6.191 31.922 -17.656 1 94.94 292 LEU B O 1
ATOM 6018 N N . GLU B 1 293 ? -7.695 30.781 -16.562 1 93.69 293 GLU B N 1
ATOM 6019 C CA . GLU B 1 293 ? -8.688 30.953 -17.625 1 93.69 293 GLU B CA 1
ATOM 6020 C C . GLU B 1 293 ? -9.297 32.344 -17.578 1 93.69 293 GLU B C 1
ATOM 6022 O O . GLU B 1 293 ? -10.086 32.656 -16.688 1 93.69 293 GLU B O 1
ATOM 6027 N N . PRO B 1 294 ? -9.086 33.156 -18.578 1 90.5 294 PRO B N 1
ATOM 6028 C CA . PRO B 1 294 ? -9.531 34.531 -18.547 1 90.5 294 PRO B CA 1
ATOM 6029 C C . PRO B 1 294 ? -10.945 34.719 -19.078 1 90.5 294 PRO B C 1
ATOM 6031 O O . PRO B 1 294 ? -11.641 35.656 -18.688 1 90.5 294 PRO B O 1
ATOM 6034 N N . LEU B 1 295 ? -11.461 33.844 -19.906 1 90 295 LEU B N 1
ATOM 6035 C CA . LEU B 1 295 ? -12.688 34.125 -20.641 1 90 295 LEU B CA 1
ATOM 6036 C C . LEU B 1 295 ? -13.828 33.25 -20.172 1 90 295 LEU B C 1
ATOM 6038 O O . LEU B 1 295 ? -14.969 33.688 -20.062 1 90 295 LEU B O 1
ATOM 6042 N N . LYS B 1 296 ? -13.539 31.938 -19.953 1 92.12 296 LYS B N 1
ATOM 6043 C CA . LYS B 1 296 ? -14.602 31.016 -19.578 1 92.12 296 LYS B CA 1
ATOM 6044 C C . LYS B 1 296 ? -15.172 31.359 -18.203 1 92.12 296 LYS B C 1
ATOM 6046 O O . LYS B 1 296 ? -14.438 31.406 -17.219 1 92.12 296 LYS B O 1
ATOM 6051 N N . ARG B 1 297 ? -16.422 31.609 -18.188 1 92.62 297 ARG B N 1
ATOM 6052 C CA . ARG B 1 297 ? -17.094 31.984 -16.953 1 92.62 297 ARG B CA 1
ATOM 6053 C C . ARG B 1 297 ? -18 30.859 -16.453 1 92.62 297 ARG B C 1
ATOM 6055 O O . ARG B 1 297 ? -18.641 30.172 -17.234 1 92.62 297 ARG B O 1
ATOM 6062 N N . HIS B 1 298 ? -17.844 30.547 -15.227 1 93.06 298 HIS B N 1
ATOM 6063 C CA . HIS B 1 298 ? -18.688 29.547 -14.555 1 93.06 298 HIS B CA 1
ATOM 6064 C C . HIS B 1 298 ? -19.359 30.141 -13.328 1 93.06 298 HIS B C 1
ATOM 6066 O O . HIS B 1 298 ? -18.859 31.094 -12.734 1 93.06 298 HIS B O 1
ATOM 6072 N N . TYR B 1 299 ? -20.484 29.641 -13.047 1 93.06 299 TYR B N 1
ATOM 6073 C CA . TYR B 1 299 ? -21.188 30.094 -11.852 1 93.06 299 TYR B CA 1
ATOM 6074 C C . TYR B 1 299 ? -20.484 29.609 -10.594 1 93.06 299 TYR B C 1
ATOM 6076 O O . TYR B 1 299 ? -20.188 28.422 -10.461 1 93.06 299 TYR B O 1
ATOM 6084 N N . HIS B 1 300 ? -20.219 30.547 -9.703 1 91.94 300 HIS B N 1
ATOM 6085 C CA . HIS B 1 300 ? -19.625 30.25 -8.398 1 91.94 300 HIS B CA 1
ATOM 6086 C C . HIS B 1 300 ? -20.531 30.734 -7.27 1 91.94 300 HIS B C 1
ATOM 6088 O O . HIS B 1 300 ? -20.844 31.922 -7.18 1 91.94 300 HIS B O 1
ATOM 6094 N N . ARG B 1 301 ? -20.859 29.953 -6.43 1 91.19 301 ARG B N 1
ATOM 6095 C CA . ARG B 1 301 ? -21.844 30.188 -5.387 1 91.19 301 ARG B CA 1
ATOM 6096 C C . ARG B 1 301 ? -21.453 31.344 -4.496 1 91.19 301 ARG B C 1
ATOM 6098 O O . ARG B 1 301 ? -22.297 32.156 -4.094 1 91.19 301 ARG B O 1
ATOM 6105 N N . LEU B 1 302 ? -20.188 31.5 -4.23 1 94.12 302 LEU B N 1
ATOM 6106 C CA . LEU B 1 302 ? -19.734 32.5 -3.281 1 94.12 302 LEU B CA 1
ATOM 6107 C C . LEU B 1 302 ? -19.75 33.906 -3.914 1 94.12 302 LEU B C 1
ATOM 6109 O O . LEU B 1 302 ? -19.672 34.906 -3.209 1 94.12 302 LEU B O 1
ATOM 6113 N N . PHE B 1 303 ? -19.844 33.938 -5.246 1 94.12 303 PHE B N 1
ATOM 6114 C CA . PHE B 1 303 ? -19.906 35.188 -5.957 1 94.12 303 PHE B CA 1
ATOM 6115 C C . PHE B 1 303 ? -21.297 35.438 -6.508 1 94.12 303 PHE B C 1
ATOM 6117 O O . PHE B 1 303 ? -21.625 36.562 -6.922 1 94.12 303 PHE B O 1
ATOM 6124 N N . LYS B 1 304 ? -22.125 34.344 -6.555 1 93.5 304 LYS B N 1
ATOM 6125 C CA . LYS B 1 304 ? -23.5 34.406 -7.023 1 93.5 304 LYS B CA 1
ATOM 6126 C C . LYS B 1 304 ? -23.578 34.969 -8.438 1 93.5 304 LYS B C 1
ATOM 6128 O O . LYS B 1 304 ? -24.453 35.812 -8.734 1 93.5 304 LYS B O 1
ATOM 6133 N N . ARG B 1 305 ? -22.609 34.75 -9.266 1 93.69 305 ARG B N 1
ATOM 6134 C CA . ARG B 1 305 ? -22.547 35.188 -10.664 1 93.69 305 ARG B CA 1
ATOM 6135 C C . ARG B 1 305 ? -21.516 34.375 -11.438 1 93.69 305 ARG B C 1
ATOM 6137 O O . ARG B 1 305 ? -20.625 33.781 -10.844 1 93.69 305 ARG B O 1
ATOM 6144 N N . PRO B 1 306 ? -21.688 34.25 -12.75 1 95.62 306 PRO B N 1
ATOM 6145 C CA . PRO B 1 306 ? -20.594 33.688 -13.547 1 95.62 306 PRO B CA 1
ATOM 6146 C C . PRO B 1 306 ? -19.344 34.531 -13.516 1 95.62 306 PRO B C 1
ATOM 6148 O O . PRO B 1 306 ? -19.422 35.75 -13.648 1 95.62 306 PRO B O 1
ATOM 6151 N N . ILE B 1 307 ? -18.312 33.969 -13.273 1 95.88 307 ILE B N 1
ATOM 6152 C CA . ILE B 1 307 ? -17.047 34.656 -13.117 1 95.88 307 ILE B CA 1
ATOM 6153 C C . ILE B 1 307 ? -15.898 33.781 -13.586 1 95.88 307 ILE B C 1
ATOM 6155 O O . ILE B 1 307 ? -15.922 32.562 -13.398 1 95.88 307 ILE B O 1
ATOM 6159 N N . SER B 1 308 ? -14.969 34.406 -14.195 1 96.44 308 SER B N 1
ATOM 6160 C CA . SER B 1 308 ? -13.828 33.656 -14.695 1 96.44 308 SER B CA 1
ATOM 6161 C C . SER B 1 308 ? -12.773 33.438 -13.609 1 96.44 308 SER B C 1
ATOM 6163 O O . SER B 1 308 ? -12.852 34.062 -12.547 1 96.44 308 SER B O 1
ATOM 6165 N N . GLN B 1 309 ? -11.734 32.594 -13.891 1 97.06 309 GLN B N 1
ATOM 6166 C CA . GLN B 1 309 ? -10.664 32.344 -12.93 1 97.06 309 GLN B CA 1
ATOM 6167 C C . GLN B 1 309 ? -9.844 33.625 -12.68 1 97.06 309 GLN B C 1
ATOM 6169 O O . GLN B 1 309 ? -9.516 33.938 -11.531 1 97.06 309 GLN B O 1
ATOM 6174 N N . THR B 1 310 ? -9.555 34.344 -13.727 1 96.88 310 THR B N 1
ATOM 6175 C CA . THR B 1 310 ? -8.766 35.594 -13.602 1 96.88 310 THR B CA 1
ATOM 6176 C C . THR B 1 310 ? -9.523 36.625 -12.781 1 96.88 310 THR B C 1
ATOM 6178 O O . THR B 1 310 ? -8.922 37.312 -11.961 1 96.88 310 THR B O 1
ATOM 6181 N N . GLU B 1 311 ? -10.797 36.656 -12.969 1 96.94 311 GLU B N 1
ATOM 6182 C CA . GLU B 1 311 ? -11.625 37.594 -12.219 1 96.94 311 GLU B CA 1
ATOM 6183 C C . GLU B 1 311 ? -11.688 37.219 -10.742 1 96.94 311 GLU B C 1
ATOM 6185 O O . GLU B 1 311 ? -11.711 38.094 -9.875 1 96.94 311 GLU B O 1
ATOM 6190 N N . ILE B 1 312 ? -11.773 36 -10.516 1 97.56 312 ILE B N 1
ATOM 6191 C CA . ILE B 1 312 ? -11.781 35.531 -9.133 1 97.56 312 ILE B CA 1
ATOM 6192 C C . ILE B 1 312 ? -10.492 35.938 -8.438 1 97.56 312 ILE B C 1
ATOM 6194 O O . ILE B 1 312 ? -10.523 36.531 -7.348 1 97.56 312 ILE B O 1
ATOM 6198 N N . VAL B 1 313 ? -9.391 35.688 -9.117 1 98.12 313 VAL B N 1
ATOM 6199 C CA . VAL B 1 313 ? -8.086 36.031 -8.547 1 98.12 313 VAL B CA 1
ATOM 6200 C C . VAL B 1 313 ? -7.992 37.531 -8.328 1 98.12 313 VAL B C 1
ATOM 6202 O O . VAL B 1 313 ? -7.551 37.969 -7.266 1 98.12 313 VAL B O 1
ATOM 6205 N N . ASP B 1 314 ? -8.453 38.344 -9.281 1 97.5 314 ASP B N 1
ATOM 6206 C CA . ASP B 1 314 ? -8.43 39.812 -9.164 1 97.5 314 ASP B CA 1
ATOM 6207 C C . ASP B 1 314 ? -9.25 40.25 -7.965 1 97.5 314 ASP B C 1
ATOM 6209 O O . ASP B 1 314 ? -8.828 41.156 -7.23 1 97.5 314 ASP B O 1
ATOM 6213 N N . GLU B 1 315 ? -10.383 39.656 -7.836 1 97.12 315 GLU B N 1
ATOM 6214 C CA . GLU B 1 315 ? -11.242 40 -6.711 1 97.12 315 GLU B CA 1
ATOM 6215 C C . GLU B 1 315 ? -10.586 39.656 -5.383 1 97.12 315 GLU B C 1
ATOM 6217 O O . GLU B 1 315 ? -10.586 40.438 -4.453 1 97.12 315 GLU B O 1
ATOM 6222 N N . LEU B 1 316 ? -10.047 38.531 -5.281 1 98.19 316 LEU B N 1
ATOM 6223 C CA . LEU B 1 316 ? -9.398 38.094 -4.047 1 98.19 316 LEU B CA 1
ATOM 6224 C C . LEU B 1 316 ? -8.234 39.031 -3.703 1 98.19 316 LEU B C 1
ATOM 6226 O O . LEU B 1 316 ? -8.055 39.406 -2.543 1 98.19 316 LEU B O 1
ATOM 6230 N N . LEU B 1 317 ? -7.492 39.406 -4.723 1 98.19 317 LEU B N 1
ATOM 6231 C CA . LEU B 1 317 ? -6.32 40.25 -4.516 1 98.19 317 LEU B CA 1
ATOM 6232 C C . LEU B 1 317 ? -6.734 41.656 -4.102 1 98.19 317 LEU B C 1
ATOM 6234 O O . LEU B 1 317 ? -5.961 42.375 -3.455 1 98.19 317 LEU B O 1
ATOM 6238 N N . SER B 1 318 ? -7.926 42.062 -4.457 1 97.88 318 SER B N 1
ATOM 6239 C CA . SER B 1 318 ? -8.406 43.406 -4.125 1 97.88 318 SER B CA 1
ATOM 6240 C C . SER B 1 318 ? -8.727 43.531 -2.635 1 97.88 318 SER B C 1
ATOM 6242 O O . SER B 1 318 ? -8.836 44.625 -2.105 1 97.88 318 SER B O 1
ATOM 6244 N N . TYR B 1 319 ? -8.844 42.438 -1.963 1 97.31 319 TYR B N 1
ATOM 6245 C CA . TYR B 1 319 ? -9.242 42.438 -0.559 1 97.31 319 TYR B CA 1
ATOM 6246 C C . TYR B 1 319 ? -8.125 43 0.315 1 97.31 319 TYR B C 1
ATOM 6248 O O . TYR B 1 319 ? -8.383 43.531 1.402 1 97.31 319 TYR B O 1
ATOM 6256 N N . ASN B 1 320 ? -6.895 42.844 -0.093 1 97.5 320 ASN B N 1
ATOM 6257 C CA . ASN B 1 320 ? -5.766 43.188 0.754 1 97.5 320 ASN B CA 1
ATOM 6258 C C . ASN B 1 320 ? -4.527 43.531 -0.075 1 97.5 320 ASN B C 1
ATOM 6260 O O . ASN B 1 320 ? -4.109 42.75 -0.926 1 97.5 320 ASN B O 1
ATOM 6264 N N . GLU B 1 321 ? -3.891 44.594 0.214 1 97.12 321 GLU B N 1
ATOM 6265 C CA . GLU B 1 321 ? -2.762 45.094 -0.573 1 97.12 321 GLU B CA 1
ATOM 6266 C C . GLU B 1 321 ? -1.522 44.219 -0.351 1 97.12 321 GLU B C 1
ATOM 6268 O O . GLU B 1 321 ? -0.724 44.031 -1.27 1 97.12 321 GLU B O 1
ATOM 6273 N N . GLU B 1 322 ? -1.315 43.75 0.873 1 97.25 322 GLU B N 1
ATOM 6274 C CA . GLU B 1 322 ? -0.196 42.844 1.152 1 97.25 322 GLU B CA 1
ATOM 6275 C C . GLU B 1 322 ? -0.29 41.562 0.323 1 97.25 322 GLU B C 1
ATOM 6277 O O . GLU B 1 322 ? 0.715 41.094 -0.212 1 97.25 322 GLU B O 1
ATOM 6282 N N . LEU B 1 323 ? -1.483 41.062 0.242 1 98.19 323 LEU B N 1
ATOM 6283 C CA . LEU B 1 323 ? -1.728 39.875 -0.54 1 98.19 323 LEU B CA 1
ATOM 6284 C C . LEU B 1 323 ? -1.417 40.094 -2.014 1 98.19 323 LEU B C 1
ATOM 6286 O O . LEU B 1 323 ? -0.763 39.281 -2.654 1 98.19 323 LEU B O 1
ATOM 6290 N N . ARG B 1 324 ? -1.866 41.219 -2.504 1 98.19 324 ARG B N 1
ATOM 6291 C CA . ARG B 1 324 ? -1.651 41.562 -3.902 1 98.19 324 ARG B CA 1
ATOM 6292 C C . ARG B 1 324 ? -0.165 41.719 -4.207 1 98.19 324 ARG B C 1
ATOM 6294 O O . ARG B 1 324 ? 0.325 41.156 -5.203 1 98.19 324 ARG B O 1
ATOM 6301 N N . THR B 1 325 ? 0.504 42.406 -3.377 1 98.19 325 THR B N 1
ATOM 6302 C CA . THR B 1 325 ? 1.934 42.625 -3.562 1 98.19 325 THR B CA 1
ATOM 6303 C C . THR B 1 325 ? 2.701 41.312 -3.52 1 98.19 325 THR B C 1
ATOM 6305 O O . THR B 1 325 ? 3.562 41.062 -4.367 1 98.19 325 THR B O 1
ATOM 6308 N N . ALA B 1 326 ? 2.385 40.469 -2.525 1 98.38 326 ALA B N 1
ATOM 6309 C CA . ALA B 1 326 ? 3.041 39.188 -2.393 1 98.38 326 ALA B CA 1
ATOM 6310 C C . ALA B 1 326 ? 2.756 38.312 -3.602 1 98.38 326 ALA B C 1
ATOM 6312 O O . ALA B 1 326 ? 3.633 37.562 -4.062 1 98.38 326 ALA B O 1
ATOM 6313 N N . TYR B 1 327 ? 1.505 38.375 -4.059 1 98.31 327 TYR B N 1
ATOM 6314 C CA . TYR B 1 327 ? 1.112 37.594 -5.234 1 98.31 327 TYR B CA 1
ATOM 6315 C C . TYR B 1 327 ? 1.973 37.969 -6.438 1 98.31 327 TYR B C 1
ATOM 6317 O O . TYR B 1 327 ? 2.512 37.094 -7.113 1 98.31 327 TYR B O 1
ATOM 6325 N N . HIS B 1 328 ? 2.102 39.219 -6.703 1 97.69 328 HIS B N 1
ATOM 6326 C CA . HIS B 1 328 ? 2.875 39.656 -7.852 1 97.69 328 HIS B CA 1
ATOM 6327 C C . HIS B 1 328 ? 4.348 39.312 -7.703 1 97.69 328 HIS B C 1
ATOM 6329 O O . HIS B 1 328 ? 5.004 38.938 -8.68 1 97.69 328 HIS B O 1
ATOM 6335 N N . PHE B 1 329 ? 4.844 39.406 -6.52 1 97.94 329 PHE B N 1
ATOM 6336 C CA . PHE B 1 329 ? 6.215 39 -6.238 1 97.94 329 PHE B CA 1
ATOM 6337 C C . PHE B 1 329 ? 6.43 37.531 -6.574 1 97.94 329 PHE B C 1
ATOM 6339 O O . PHE B 1 329 ? 7.359 37.188 -7.309 1 97.94 329 PHE B O 1
ATOM 6346 N N . CYS B 1 330 ? 5.523 36.656 -6.062 1 98.12 330 CYS B N 1
ATOM 6347 C CA . CYS B 1 330 ? 5.648 35.219 -6.27 1 98.12 330 CYS B CA 1
ATOM 6348 C C . CYS B 1 330 ? 5.438 34.875 -7.734 1 98.12 330 CYS B C 1
ATOM 6350 O O . CYS B 1 330 ? 6.113 33.969 -8.258 1 98.12 330 CYS B O 1
ATOM 6352 N N . GLN B 1 331 ? 4.52 35.594 -8.391 1 97.69 331 GLN B N 1
ATOM 6353 C CA . GLN B 1 331 ? 4.285 35.344 -9.805 1 97.69 331 GLN B CA 1
ATOM 6354 C C . GLN B 1 331 ? 5.496 35.75 -10.648 1 97.69 331 GLN B C 1
ATOM 6356 O O . GLN B 1 331 ? 5.816 35.094 -11.641 1 97.69 331 GLN B O 1
ATOM 6361 N N . LEU B 1 332 ? 6.129 36.781 -10.234 1 97.38 332 LEU B N 1
ATOM 6362 C CA . LEU B 1 332 ? 7.328 37.219 -10.938 1 97.38 332 LEU B CA 1
ATOM 6363 C C . LEU B 1 332 ? 8.453 36.188 -10.766 1 97.38 332 LEU B C 1
ATOM 6365 O O . LEU B 1 332 ? 9.164 35.875 -11.719 1 97.38 332 LEU B O 1
ATOM 6369 N N . LEU B 1 333 ? 8.594 35.719 -9.547 1 97.06 333 LEU B N 1
ATOM 6370 C CA . LEU B 1 333 ? 9.57 34.656 -9.305 1 97.06 333 LEU B CA 1
ATOM 6371 C C . LEU B 1 333 ? 9.281 33.469 -10.18 1 97.06 333 LEU B C 1
ATOM 6373 O O . LEU B 1 333 ? 10.195 32.875 -10.781 1 97.06 333 LEU B O 1
ATOM 6377 N N . ARG B 1 334 ? 8.031 33.094 -10.234 1 96.25 334 ARG B N 1
ATOM 6378 C CA . ARG B 1 334 ? 7.617 31.938 -11.039 1 96.25 334 ARG B CA 1
ATOM 6379 C C . ARG B 1 334 ? 7.922 32.188 -12.516 1 96.25 334 ARG B C 1
ATOM 6381 O O . ARG B 1 334 ? 8.32 31.25 -13.227 1 96.25 334 ARG B O 1
ATOM 6388 N N . TYR B 1 335 ? 7.684 33.344 -12.891 1 96 335 TYR B N 1
ATOM 6389 C CA . TYR B 1 335 ? 7.969 33.719 -14.273 1 96 335 TYR B CA 1
ATOM 6390 C C . TYR B 1 335 ? 9.43 33.469 -14.609 1 96 335 TYR B C 1
ATOM 6392 O O . TYR B 1 335 ? 9.742 32.781 -15.594 1 96 335 TYR B O 1
ATOM 6400 N N . TYR B 1 336 ? 10.281 34 -13.828 1 95.81 336 TYR B N 1
ATOM 6401 C CA . TYR B 1 336 ? 11.711 33.812 -14.094 1 95.81 336 TYR B CA 1
ATOM 6402 C C . TYR B 1 336 ? 12.133 32.375 -13.891 1 95.81 336 TYR B C 1
ATOM 6404 O O . TYR B 1 336 ? 13.055 31.891 -14.562 1 95.81 336 TYR B O 1
ATOM 6412 N N . PHE B 1 337 ? 11.422 31.703 -13 1 94.62 337 PHE B N 1
ATOM 6413 C CA . PHE B 1 337 ? 11.664 30.281 -12.812 1 94.62 337 PHE B CA 1
ATOM 6414 C C . PHE B 1 337 ? 11.367 29.516 -14.102 1 94.62 337 PHE B C 1
ATOM 6416 O O . PHE B 1 337 ? 12.188 28.719 -14.555 1 94.62 337 PHE B O 1
ATOM 6423 N N . VAL B 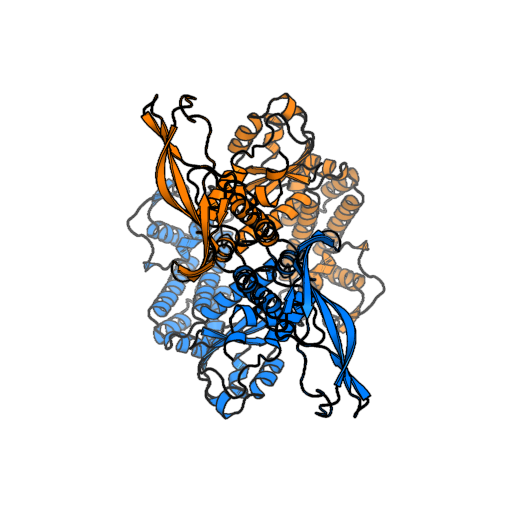1 338 ? 10.234 29.719 -14.719 1 93.75 338 VAL B N 1
ATOM 6424 C CA . VAL B 1 338 ? 9.805 29.016 -15.93 1 93.75 338 VAL B CA 1
ATOM 6425 C C . VAL B 1 338 ? 10.719 29.391 -17.094 1 93.75 338 VAL B C 1
ATOM 6427 O O . VAL B 1 338 ? 11.086 28.531 -17.906 1 93.75 338 VAL B O 1
ATOM 6430 N N . LYS B 1 339 ? 11.164 30.594 -17.094 1 94.06 339 LYS B N 1
ATOM 6431 C CA . LYS B 1 339 ? 12.023 31.078 -18.172 1 94.06 339 LYS B CA 1
ATOM 6432 C C . LYS B 1 339 ? 13.484 30.734 -17.906 1 94.06 339 LYS B C 1
ATOM 6434 O O . LYS B 1 339 ? 14.352 31 -18.75 1 94.06 339 LYS B O 1
ATOM 6439 N N . ARG B 1 340 ? 13.758 30.188 -16.75 1 93.75 340 ARG B N 1
ATOM 6440 C CA . ARG B 1 340 ? 15.109 29.844 -16.312 1 93.75 340 ARG B CA 1
ATOM 6441 C C . ARG B 1 340 ? 16.016 31.062 -16.328 1 93.75 340 ARG B C 1
ATOM 6443 O O . ARG B 1 340 ? 17.156 30.984 -16.797 1 93.75 340 ARG B O 1
ATOM 6450 N N . GLY B 1 341 ? 15.398 32.188 -15.906 1 94.69 341 GLY B N 1
ATOM 6451 C CA . GLY B 1 341 ? 16.141 33.438 -15.844 1 94.69 341 GLY B CA 1
ATOM 6452 C C . GLY B 1 341 ? 16.781 33.656 -14.484 1 94.69 341 GLY B C 1
ATOM 6453 O O . GLY B 1 341 ? 16.172 34.312 -13.625 1 94.69 341 GLY B O 1
ATOM 6454 N N . THR B 1 342 ? 18.047 33.281 -14.383 1 93.69 342 THR B N 1
ATOM 6455 C CA . THR B 1 342 ? 18.766 33.375 -13.109 1 93.69 342 THR B CA 1
ATOM 6456 C C . THR B 1 342 ? 18.844 34.812 -12.617 1 93.69 342 THR B C 1
ATOM 6458 O O . THR B 1 342 ? 18.547 35.094 -11.461 1 93.69 342 THR B O 1
ATOM 6461 N N . GLU B 1 343 ? 19.203 35.688 -13.492 1 94.88 343 GLU B N 1
ATOM 6462 C CA . GLU B 1 343 ? 19.391 37.094 -13.102 1 94.88 343 GLU B CA 1
ATOM 6463 C C . GLU B 1 343 ? 18.062 37.719 -12.664 1 94.88 343 GLU B C 1
ATOM 6465 O O . GLU B 1 343 ? 18 38.344 -11.617 1 94.88 343 GLU B O 1
ATOM 6470 N N . GLY B 1 344 ? 17.062 37.469 -13.516 1 96.12 344 GLY B N 1
ATOM 6471 C CA . GLY B 1 344 ? 15.742 38 -13.156 1 96.12 344 GLY B CA 1
ATOM 6472 C C . GLY B 1 344 ? 15.227 37.438 -11.844 1 96.12 344 GLY B C 1
ATOM 6473 O O . GLY B 1 344 ? 14.633 38.156 -11.047 1 96.12 344 GLY B O 1
ATOM 6474 N N . PHE B 1 345 ? 15.469 36.156 -11.617 1 97.06 345 PHE B N 1
ATOM 6475 C CA . PHE B 1 345 ? 15.047 35.5 -10.383 1 97.06 345 PHE B CA 1
ATOM 6476 C C . PHE B 1 345 ? 15.734 36.125 -9.18 1 97.06 345 PHE B C 1
ATOM 6478 O O . PHE B 1 345 ? 15.078 36.469 -8.195 1 97.06 345 PHE B O 1
ATOM 6485 N N . GLN B 1 346 ? 17.031 36.375 -9.289 1 94.56 346 GLN B N 1
ATOM 6486 C CA . GLN B 1 346 ? 17.828 36.938 -8.195 1 94.56 346 GLN B CA 1
ATOM 6487 C C . GLN B 1 346 ? 17.453 38.406 -7.949 1 94.56 346 GLN B C 1
ATOM 6489 O O . GLN B 1 346 ? 17.375 38.844 -6.801 1 94.56 346 GLN B O 1
ATOM 6494 N N . GLU B 1 347 ? 17.266 39.062 -9.023 1 95.56 347 GLU B N 1
ATOM 6495 C CA . GLU B 1 347 ? 16.875 40.469 -8.891 1 95.56 347 GLU B CA 1
ATOM 6496 C C . GLU B 1 347 ? 15.516 40.625 -8.203 1 95.56 347 GLU B C 1
ATOM 6498 O O . GLU B 1 347 ? 15.328 41.5 -7.379 1 95.56 347 GLU B O 1
ATOM 6503 N N . THR B 1 348 ? 14.609 39.75 -8.602 1 96.44 348 THR B N 1
ATOM 6504 C CA . THR B 1 348 ? 13.289 39.781 -7.984 1 96.44 348 THR B CA 1
ATOM 6505 C C . THR B 1 348 ? 13.398 39.531 -6.48 1 96.44 348 THR B C 1
ATOM 6507 O O . THR B 1 348 ? 12.727 40.188 -5.688 1 96.44 348 THR B O 1
ATOM 6510 N N . LEU B 1 349 ? 14.273 38.594 -6.086 1 95.88 349 LEU B N 1
ATOM 6511 C CA . LEU B 1 349 ? 14.469 38.281 -4.68 1 95.88 349 LEU B CA 1
ATOM 6512 C C . LEU B 1 349 ? 15 39.5 -3.914 1 95.88 349 LEU B C 1
ATOM 6514 O O . LEU B 1 349 ? 14.617 39.719 -2.766 1 95.88 349 LEU B O 1
ATOM 6518 N N . LYS B 1 350 ? 15.805 40.281 -4.566 1 93.25 350 LYS B N 1
ATOM 6519 C CA . LYS B 1 350 ? 16.422 41.438 -3.926 1 93.25 350 LYS B CA 1
ATOM 6520 C C . LYS B 1 350 ? 15.445 42.594 -3.809 1 93.25 350 LYS B C 1
ATOM 6522 O O . LYS B 1 350 ? 15.625 43.5 -2.98 1 93.25 350 LYS B O 1
ATOM 6527 N N . THR B 1 351 ? 14.359 42.562 -4.594 1 93.19 351 THR B N 1
ATOM 6528 C CA . THR B 1 351 ? 13.469 43.719 -4.664 1 93.19 351 THR B CA 1
ATOM 6529 C C . THR B 1 351 ? 12.148 43.438 -3.957 1 93.19 351 THR B C 1
ATOM 6531 O O . THR B 1 351 ? 11.125 44.031 -4.258 1 93.19 351 THR B O 1
ATOM 6534 N N . ILE B 1 352 ? 12.211 42.406 -3.109 1 95.12 352 ILE B N 1
ATOM 6535 C CA . ILE B 1 352 ? 11 42.125 -2.35 1 95.12 352 ILE B CA 1
ATOM 6536 C C . ILE B 1 352 ? 10.547 43.406 -1.61 1 95.12 352 ILE B C 1
ATOM 6538 O O . ILE B 1 352 ? 11.352 44.062 -0.983 1 95.12 352 ILE B O 1
ATOM 6542 N N . SER B 1 353 ? 9.312 43.656 -1.746 1 95.56 353 SER B N 1
ATOM 6543 C CA . SER B 1 353 ? 8.758 44.906 -1.214 1 95.56 353 SER B CA 1
ATOM 6544 C C . SER B 1 353 ? 8.922 44.969 0.302 1 95.56 353 SER B C 1
ATOM 6546 O O . SER B 1 353 ? 8.672 43.969 1.003 1 95.56 353 SER B O 1
ATOM 6548 N N . SER B 1 354 ? 9.203 46.125 0.827 1 93.94 354 SER B N 1
ATOM 6549 C CA . SER B 1 354 ? 9.344 46.375 2.26 1 93.94 354 SER B CA 1
ATOM 6550 C C . SER B 1 354 ? 7.992 46.375 2.961 1 93.94 354 SER B C 1
ATOM 6552 O O . SER B 1 354 ? 7.922 46.25 4.188 1 93.94 354 SER B O 1
ATOM 6554 N N . THR B 1 355 ? 6.969 46.5 2.141 1 94.81 355 THR B N 1
ATOM 6555 C CA . THR B 1 355 ? 5.633 46.562 2.719 1 94.81 355 THR B CA 1
ATOM 6556 C C . THR B 1 355 ? 5.16 45.188 3.164 1 94.81 355 THR B C 1
ATOM 6558 O O . THR B 1 355 ? 4.188 45.062 3.906 1 94.81 355 THR B O 1
ATOM 6561 N N . LEU B 1 356 ? 5.848 44.156 2.705 1 96.81 356 LEU B N 1
ATOM 6562 C CA . LEU B 1 356 ? 5.469 42.812 3.082 1 96.81 356 LEU B CA 1
ATOM 6563 C C . LEU B 1 356 ? 5.977 42.469 4.48 1 96.81 356 LEU B C 1
ATOM 6565 O O . LEU B 1 356 ? 6.988 43 4.926 1 96.81 356 LEU B O 1
ATOM 6569 N N . PRO B 1 357 ? 5.25 41.625 5.121 1 95.56 357 PRO B N 1
ATOM 6570 C CA . PRO B 1 357 ? 5.648 41.25 6.48 1 95.56 357 PRO B CA 1
ATOM 6571 C C . PRO B 1 357 ? 7.035 40.625 6.539 1 95.56 357 PRO B C 1
ATOM 6573 O O . PRO B 1 357 ? 7.406 39.875 5.641 1 95.56 357 PRO B O 1
ATOM 6576 N N . GLN B 1 358 ? 7.734 40.875 7.605 1 94.31 358 GLN B N 1
ATOM 6577 C CA . GLN B 1 358 ? 9.078 40.344 7.801 1 94.31 358 GLN B CA 1
ATOM 6578 C C . GLN B 1 358 ? 9.078 38.812 7.797 1 94.31 358 GLN B C 1
ATOM 6580 O O . GLN B 1 358 ? 10.016 38.188 7.301 1 94.31 358 GLN B O 1
ATOM 6585 N N . SER B 1 359 ? 8 38.281 8.359 1 92.56 359 SER B N 1
ATOM 6586 C CA . SER B 1 359 ? 7.898 36.844 8.406 1 92.56 359 SER B CA 1
ATOM 6587 C C . SER B 1 359 ? 7.852 36.25 7.008 1 92.56 359 SER B C 1
ATOM 6589 O O . SER B 1 359 ? 8.383 35.156 6.773 1 92.56 359 SER B O 1
ATOM 6591 N N . PHE B 1 360 ? 7.234 36.938 6.07 1 96.44 360 PHE B N 1
ATOM 6592 C CA . PHE B 1 360 ? 7.164 36.531 4.68 1 96.44 360 PHE B CA 1
ATOM 6593 C C . PHE B 1 360 ? 8.508 36.688 3.99 1 96.44 360 PHE B C 1
ATOM 6595 O O . PHE B 1 360 ? 9 35.781 3.334 1 96.44 360 PHE B O 1
ATOM 6602 N N . LYS B 1 361 ? 9.172 37.781 4.207 1 95.81 361 LYS B N 1
ATOM 6603 C CA . LYS B 1 361 ? 10.453 38.094 3.576 1 95.81 361 LYS B CA 1
ATOM 6604 C C . LYS B 1 361 ? 11.539 37.125 4.027 1 95.81 361 LYS B C 1
ATOM 6606 O O . LYS B 1 361 ? 12.359 36.688 3.221 1 95.81 361 LYS B O 1
ATOM 6611 N N . LYS B 1 362 ? 11.461 36.75 5.246 1 94.44 362 LYS B N 1
ATOM 6612 C CA . LYS B 1 362 ? 12.461 35.875 5.82 1 94.44 362 LYS B CA 1
ATOM 6613 C C . LYS B 1 362 ? 12.414 34.5 5.16 1 94.44 362 LYS B C 1
ATOM 6615 O O . LYS B 1 362 ? 13.438 33.812 5.07 1 94.44 362 LYS B O 1
ATOM 6620 N N . LYS B 1 363 ? 11.258 34.125 4.707 1 94.75 363 LYS B N 1
ATOM 6621 C CA . LYS B 1 363 ? 11.094 32.812 4.082 1 94.75 363 LYS B CA 1
ATOM 6622 C C . LYS B 1 363 ? 11.883 32.719 2.783 1 94.75 363 LYS B C 1
ATOM 6624 O O . LYS B 1 363 ? 12.195 31.609 2.316 1 94.75 363 LYS B O 1
ATOM 6629 N N . PHE B 1 364 ? 12.18 33.812 2.223 1 95.38 364 PHE B N 1
ATOM 6630 C CA . PHE B 1 364 ? 12.844 33.781 0.927 1 95.38 364 PHE B CA 1
ATOM 6631 C C . PHE B 1 364 ? 14.344 34.031 1.087 1 95.38 364 PHE B C 1
ATOM 6633 O O . PHE B 1 364 ? 15.102 33.938 0.114 1 95.38 364 PHE B O 1
ATOM 6640 N N . THR B 1 365 ? 14.836 34.219 2.33 1 92.31 365 THR B N 1
ATOM 6641 C CA . THR B 1 365 ? 16.266 34.406 2.594 1 92.31 365 THR B CA 1
ATOM 6642 C C . THR B 1 365 ? 17.031 33.125 2.291 1 92.31 365 THR B C 1
ATOM 6644 O O . THR B 1 365 ? 18.203 33.156 1.93 1 92.31 365 THR B O 1
ATOM 6647 N N . ILE B 1 366 ? 16.281 32.031 2.42 1 91.25 366 ILE B N 1
ATOM 6648 C CA . ILE B 1 366 ? 16.906 30.719 2.176 1 91.25 366 ILE B CA 1
ATOM 6649 C C . ILE B 1 366 ? 17.391 30.641 0.728 1 91.25 366 ILE B C 1
ATOM 6651 O O . ILE B 1 366 ? 18.391 30 0.436 1 91.25 366 ILE B O 1
ATOM 6655 N N . PHE B 1 367 ? 16.688 31.328 -0.204 1 93.19 367 PHE B N 1
ATOM 6656 C CA . PHE B 1 367 ? 17.062 31.297 -1.613 1 93.19 367 PHE B CA 1
ATOM 6657 C C . PHE B 1 367 ? 18.406 31.984 -1.84 1 93.19 367 PHE B C 1
ATOM 6659 O O . PHE B 1 367 ? 19.125 31.641 -2.775 1 93.19 367 PHE B O 1
ATOM 6666 N N . HIS B 1 368 ? 18.75 32.875 -0.96 1 88.94 368 HIS B N 1
ATOM 6667 C CA . HIS B 1 368 ? 20.062 33.531 -1.055 1 88.94 368 HIS B CA 1
ATOM 6668 C C . HIS B 1 368 ? 21.188 32.562 -0.683 1 88.94 368 HIS B C 1
ATOM 6670 O O . HIS B 1 368 ? 22.234 32.562 -1.313 1 88.94 368 HIS B O 1
ATOM 6676 N N . ARG B 1 369 ? 20.859 31.781 0.325 1 85.94 369 ARG B N 1
ATOM 6677 C CA . ARG B 1 369 ? 21.828 30.797 0.786 1 85.94 369 ARG B CA 1
ATOM 6678 C C . ARG B 1 369 ? 22.094 29.734 -0.281 1 85.94 369 ARG B C 1
ATOM 6680 O O . ARG B 1 369 ? 23.203 29.234 -0.41 1 85.94 369 ARG B O 1
ATOM 6687 N N . TYR B 1 370 ? 21.125 29.516 -1.078 1 90.56 370 TYR B N 1
ATOM 6688 C CA . TYR B 1 370 ? 21.219 28.438 -2.049 1 90.56 370 TYR B CA 1
ATOM 6689 C C . TYR B 1 370 ? 21.25 28.969 -3.473 1 90.56 370 TYR B C 1
ATOM 6691 O O . TYR B 1 370 ? 20.812 28.297 -4.406 1 90.56 370 TYR B O 1
ATOM 6699 N N . GLN B 1 371 ? 21.672 30.156 -3.57 1 92.12 371 GLN B N 1
ATOM 6700 C CA . GLN B 1 371 ? 21.641 30.859 -4.848 1 92.12 371 GLN B CA 1
ATOM 6701 C C . GLN B 1 371 ? 22.375 30.062 -5.93 1 92.12 371 GLN B C 1
ATOM 6703 O O . GLN B 1 371 ? 21.875 29.938 -7.055 1 92.12 371 GLN B O 1
ATOM 6708 N N . SER B 1 372 ? 23.547 29.531 -5.609 1 92.12 372 SER B N 1
ATOM 6709 C CA . SER B 1 372 ? 24.312 28.781 -6.586 1 92.12 372 SER B CA 1
ATOM 6710 C C . SER B 1 372 ? 23.562 27.531 -7.059 1 92.12 372 SER B C 1
ATOM 6712 O O . SER B 1 372 ? 23.516 27.25 -8.258 1 92.12 372 SER B O 1
ATOM 6714 N N . GLY B 1 373 ? 23 26.797 -6.102 1 94.31 373 GLY B N 1
ATOM 6715 C CA . GLY B 1 373 ? 22.219 25.625 -6.445 1 94.31 373 GLY B CA 1
ATOM 6716 C C . GLY B 1 373 ? 21 25.938 -7.293 1 94.31 373 GLY B C 1
ATOM 6717 O O . GLY B 1 373 ? 20.672 25.188 -8.219 1 94.31 373 GLY B O 1
ATOM 6718 N N . ILE B 1 374 ? 20.359 27.031 -7.027 1 94.81 374 ILE B N 1
ATOM 6719 C CA . ILE B 1 374 ? 19.188 27.469 -7.781 1 94.81 374 ILE B CA 1
ATOM 6720 C C . ILE B 1 374 ? 19.609 27.859 -9.195 1 94.81 374 ILE B C 1
ATOM 6722 O O . ILE B 1 374 ? 18.938 27.5 -10.172 1 94.81 374 ILE B O 1
ATOM 6726 N N . SER B 1 375 ? 20.734 28.562 -9.273 1 95.31 375 SER B N 1
ATOM 6727 C CA . SER B 1 375 ? 21.25 28.938 -10.578 1 95.31 375 SER B CA 1
ATOM 6728 C C . SER B 1 375 ? 21.562 27.703 -11.43 1 95.31 375 SER B C 1
ATOM 6730 O O . SER B 1 375 ? 21.219 27.656 -12.609 1 95.31 375 SER B O 1
ATOM 6732 N N . ASN B 1 376 ? 22.156 26.734 -10.797 1 95.88 376 ASN B N 1
ATOM 6733 C CA . ASN B 1 376 ? 22.453 25.5 -11.508 1 95.88 376 ASN B CA 1
ATOM 6734 C C . ASN B 1 376 ? 21.188 24.766 -11.938 1 95.88 376 ASN B C 1
ATOM 6736 O O . ASN B 1 376 ? 21.156 24.141 -12.992 1 95.88 376 ASN B O 1
ATOM 6740 N N . ALA B 1 377 ? 20.156 24.859 -11.102 1 95.56 377 ALA B N 1
ATOM 6741 C CA . ALA B 1 377 ? 18.875 24.234 -11.43 1 95.56 377 ALA B CA 1
ATOM 6742 C C . ALA B 1 377 ? 18.312 24.797 -12.727 1 95.56 377 ALA B C 1
ATOM 6744 O O . ALA B 1 377 ? 17.609 24.094 -13.461 1 95.56 377 ALA B O 1
ATOM 6745 N N . PHE B 1 378 ? 18.672 26.031 -13.031 1 95.19 378 PHE B N 1
ATOM 6746 C CA . PHE B 1 378 ? 18.188 26.688 -14.242 1 95.19 378 PHE B CA 1
ATOM 6747 C C . PHE B 1 378 ? 19.047 26.328 -15.438 1 95.19 378 PHE B C 1
ATOM 6749 O O . PHE B 1 378 ? 18.578 26.344 -16.578 1 95.19 378 PHE B O 1
ATOM 6756 N N . LYS B 1 379 ? 20.25 25.953 -15.148 1 94.88 379 LYS B N 1
ATOM 6757 C CA . LYS B 1 379 ? 21.219 25.75 -16.219 1 94.88 379 LYS B CA 1
ATOM 6758 C C . LYS B 1 379 ? 21.188 24.297 -16.703 1 94.88 379 LYS B C 1
ATOM 6760 O O . LYS B 1 379 ? 21.375 24.047 -17.891 1 94.88 379 LYS B O 1
ATOM 6765 N N . VAL B 1 380 ? 21 23.406 -15.742 1 94.62 380 VAL B N 1
ATOM 6766 C CA . VAL B 1 380 ? 21.078 22 -16.109 1 94.62 380 VAL B CA 1
ATOM 6767 C C . VAL B 1 380 ? 19.703 21.344 -16.031 1 94.62 380 VAL B C 1
ATOM 6769 O O . VAL B 1 380 ? 18.781 21.922 -15.461 1 94.62 380 VAL B O 1
ATOM 6772 N N . SER B 1 381 ? 19.531 20.141 -16.578 1 92 381 SER B N 1
ATOM 6773 C CA . SER B 1 381 ? 18.219 19.5 -16.688 1 92 381 SER B CA 1
ATOM 6774 C C . SER B 1 381 ? 18.016 18.484 -15.586 1 92 381 SER B C 1
ATOM 6776 O O . SER B 1 381 ? 16.938 17.891 -15.461 1 92 381 SER B O 1
ATOM 6778 N N . HIS B 1 382 ? 18.984 18.297 -14.758 1 92.81 382 HIS B N 1
ATOM 6779 C CA . HIS B 1 382 ? 18.906 17.266 -13.734 1 92.81 382 HIS B CA 1
ATOM 6780 C C . HIS B 1 382 ? 17.859 17.625 -12.672 1 92.81 382 HIS B C 1
ATOM 6782 O O . HIS B 1 382 ? 17.75 18.797 -12.281 1 92.81 382 HIS B O 1
ATOM 6788 N N . SER B 1 383 ? 17 16.656 -12.336 1 91.44 383 SER B N 1
ATOM 6789 C CA . SER B 1 383 ? 16 16.844 -11.289 1 91.44 383 SER B CA 1
ATOM 6790 C C . SER B 1 383 ? 15.938 15.625 -10.367 1 91.44 383 SER B C 1
ATOM 6792 O O . SER B 1 383 ? 16.484 14.57 -10.68 1 91.44 383 SER B O 1
ATOM 6794 N N . ASN B 1 384 ? 15.328 15.828 -9.258 1 93.75 384 ASN B N 1
ATOM 6795 C CA . ASN B 1 384 ? 15.188 14.75 -8.281 1 93.75 384 ASN B CA 1
ATOM 6796 C C . ASN B 1 384 ? 13.891 13.969 -8.5 1 93.75 384 ASN B C 1
ATOM 6798 O O . ASN B 1 384 ? 13.469 13.211 -7.621 1 93.75 384 ASN B O 1
ATOM 6802 N N . GLY B 1 385 ? 13.234 14.117 -9.664 1 91.31 385 GLY B N 1
ATOM 6803 C CA . GLY B 1 385 ? 11.969 13.477 -9.977 1 91.31 385 GLY B CA 1
ATOM 6804 C C . GLY B 1 385 ? 12.031 11.961 -9.898 1 91.31 385 GLY B C 1
ATOM 6805 O O . GLY B 1 385 ? 11.125 11.32 -9.359 1 91.31 385 GLY B O 1
ATOM 6806 N N . VAL B 1 386 ? 13.133 11.453 -10.367 1 91.69 386 VAL B N 1
ATOM 6807 C CA . VAL B 1 386 ? 13.289 10 -10.391 1 91.69 386 VAL B CA 1
ATOM 6808 C C . VAL B 1 386 ? 13.344 9.461 -8.969 1 91.69 386 VAL B C 1
ATOM 6810 O O . VAL B 1 386 ? 12.75 8.43 -8.656 1 91.69 386 VAL B O 1
ATOM 6813 N N . THR B 1 387 ? 14.078 10.195 -8.102 1 94.31 387 THR B N 1
ATOM 6814 C CA . THR B 1 387 ? 14.195 9.781 -6.707 1 94.31 387 THR B CA 1
ATOM 6815 C C . THR B 1 387 ? 12.836 9.781 -6.023 1 94.31 387 THR B C 1
ATOM 6817 O O . THR B 1 387 ? 12.531 8.891 -5.223 1 94.31 387 THR B O 1
ATOM 6820 N N . GLU B 1 388 ? 12.031 10.766 -6.352 1 91.31 388 GLU B N 1
ATOM 6821 C CA . GLU B 1 388 ? 10.68 10.828 -5.809 1 91.31 388 GLU B CA 1
ATOM 6822 C C . GLU B 1 388 ? 9.852 9.617 -6.234 1 91.31 388 GLU B C 1
ATOM 6824 O O . GLU B 1 388 ? 9.125 9.047 -5.426 1 91.31 388 GLU B O 1
ATOM 6829 N N . GLY B 1 389 ? 9.953 9.273 -7.5 1 91.88 389 GLY B N 1
ATOM 6830 C CA . GLY B 1 389 ? 9.281 8.078 -7.98 1 91.88 389 GLY B CA 1
ATOM 6831 C C . GLY B 1 389 ? 9.711 6.816 -7.25 1 91.88 389 GLY B C 1
ATOM 6832 O O . GLY B 1 389 ? 8.867 6.004 -6.859 1 91.88 389 GLY B O 1
ATOM 6833 N N . LEU B 1 390 ? 10.969 6.73 -7.059 1 94.19 390 LEU B N 1
ATOM 6834 C CA . LEU B 1 390 ? 11.508 5.57 -6.355 1 94.19 390 LEU B CA 1
ATOM 6835 C C . LEU B 1 390 ? 11.047 5.555 -4.902 1 94.19 390 LEU B C 1
ATOM 6837 O O . LEU B 1 390 ? 10.695 4.5 -4.371 1 94.19 390 LEU B O 1
ATOM 6841 N N . ASN B 1 391 ? 11.078 6.727 -4.258 1 93.75 391 ASN B N 1
ATOM 6842 C CA . ASN B 1 391 ? 10.609 6.82 -2.881 1 93.75 391 ASN B CA 1
ATOM 6843 C C . ASN B 1 391 ? 9.156 6.367 -2.752 1 93.75 391 ASN B C 1
ATOM 6845 O O . ASN B 1 391 ? 8.789 5.727 -1.768 1 93.75 391 ASN B O 1
ATOM 6849 N N . ASN B 1 392 ? 8.391 6.684 -3.715 1 91.44 392 ASN B N 1
ATOM 6850 C CA . ASN B 1 392 ? 7 6.25 -3.703 1 91.44 392 ASN B CA 1
ATOM 6851 C C . ASN B 1 392 ? 6.883 4.73 -3.799 1 91.44 392 ASN B C 1
ATOM 6853 O O . ASN B 1 392 ? 6.051 4.125 -3.121 1 91.44 392 ASN B O 1
ATOM 6857 N N . LYS B 1 393 ? 7.676 4.184 -4.617 1 91.25 393 LYS B N 1
ATOM 6858 C CA . LYS B 1 393 ? 7.695 2.727 -4.742 1 91.25 393 LYS B CA 1
ATOM 6859 C C . LYS B 1 393 ? 8.156 2.07 -3.447 1 91.25 393 LYS B C 1
ATOM 6861 O O . LYS B 1 393 ? 7.586 1.066 -3.016 1 91.25 393 LYS B O 1
ATOM 6866 N N . ILE B 1 394 ? 9.164 2.67 -2.881 1 93.81 394 ILE B N 1
ATOM 6867 C CA . ILE B 1 394 ? 9.734 2.146 -1.644 1 93.81 394 ILE B CA 1
ATOM 6868 C C . ILE B 1 394 ? 8.688 2.207 -0.532 1 93.81 394 ILE B C 1
ATOM 6870 O O . ILE B 1 394 ? 8.539 1.257 0.24 1 93.81 394 ILE B O 1
ATOM 6874 N N . LYS B 1 395 ? 7.969 3.314 -0.46 1 91.88 395 LYS B N 1
ATOM 6875 C CA . LYS B 1 395 ? 6.902 3.447 0.531 1 91.88 395 LYS B CA 1
ATOM 6876 C C . LYS B 1 395 ? 5.855 2.354 0.361 1 91.88 395 LYS B C 1
ATOM 6878 O O . LYS B 1 395 ? 5.352 1.808 1.347 1 91.88 395 LYS B O 1
ATOM 6883 N N . LEU B 1 396 ? 5.523 2.059 -0.846 1 91.19 396 LEU B N 1
ATOM 6884 C CA . LEU B 1 396 ? 4.531 1.028 -1.126 1 91.19 396 LEU B CA 1
ATOM 6885 C C . LEU B 1 396 ? 5.027 -0.342 -0.679 1 91.19 396 LEU B C 1
ATOM 6887 O O . LEU B 1 396 ? 4.262 -1.132 -0.12 1 91.19 396 LEU B O 1
ATOM 6891 N N . ILE B 1 397 ? 6.305 -0.612 -0.937 1 91.75 397 ILE B N 1
ATOM 6892 C CA . ILE B 1 397 ? 6.902 -1.868 -0.497 1 91.75 397 ILE B CA 1
ATOM 6893 C C . ILE B 1 397 ? 6.746 -2.014 1.015 1 91.75 397 ILE B C 1
ATOM 6895 O O . ILE B 1 397 ? 6.344 -3.07 1.505 1 91.75 397 ILE B O 1
ATOM 6899 N N . LYS B 1 398 ? 6.996 -0.979 1.678 1 90.81 398 LYS B N 1
ATOM 6900 C CA . LYS B 1 398 ? 6.91 -0.979 3.135 1 90.81 398 LYS B CA 1
ATOM 6901 C C . LYS B 1 398 ? 5.469 -1.179 3.6 1 90.81 398 LYS B C 1
ATOM 6903 O O . LYS B 1 398 ? 5.215 -1.929 4.543 1 90.81 398 LYS B O 1
ATOM 6908 N N . ARG B 1 399 ? 4.574 -0.554 2.947 1 88.19 399 ARG B N 1
ATOM 6909 C CA . ARG B 1 399 ? 3.17 -0.628 3.336 1 88.19 399 ARG B CA 1
ATOM 6910 C C . ARG B 1 399 ? 2.617 -2.035 3.129 1 88.19 399 ARG B C 1
ATOM 6912 O O . ARG B 1 399 ? 1.872 -2.545 3.967 1 88.19 399 ARG B O 1
ATOM 6919 N N . ILE B 1 400 ? 2.971 -2.652 2.072 1 88.81 400 ILE B N 1
ATOM 6920 C CA . ILE B 1 400 ? 2.49 -3.988 1.736 1 88.81 400 ILE B CA 1
ATOM 6921 C C . ILE B 1 400 ? 3.008 -4.996 2.762 1 88.81 400 ILE B C 1
ATOM 6923 O O . ILE B 1 400 ? 2.299 -5.938 3.125 1 88.81 400 ILE B O 1
ATOM 6927 N N . ALA B 1 401 ? 4.168 -4.707 3.254 1 87.5 401 ALA B N 1
ATOM 6928 C CA . ALA B 1 401 ? 4.793 -5.609 4.219 1 87.5 401 ALA B CA 1
ATOM 6929 C C . ALA B 1 401 ? 4.379 -5.254 5.645 1 87.5 401 ALA B C 1
ATOM 6931 O O . ALA B 1 401 ? 4.766 -5.934 6.598 1 87.5 401 ALA B O 1
ATOM 6932 N N . PHE B 1 402 ? 3.584 -4.238 5.805 1 80.62 402 PHE B N 1
ATOM 6933 C CA . PHE B 1 402 ? 3.23 -3.711 7.117 1 80.62 402 PHE B CA 1
ATOM 6934 C C . PHE B 1 402 ? 4.48 -3.379 7.922 1 80.62 402 PHE B C 1
ATOM 6936 O O . PHE B 1 402 ? 4.562 -3.689 9.109 1 80.62 402 PHE B O 1
ATOM 6943 N N . GLY B 1 403 ? 5.477 -2.977 7.141 1 80.88 403 GLY B N 1
ATOM 6944 C CA . GLY B 1 403 ? 6.719 -2.562 7.773 1 80.88 403 GLY B CA 1
ATOM 6945 C C . GLY B 1 403 ? 7.801 -3.625 7.719 1 80.88 403 GLY B C 1
ATOM 6946 O O . GLY B 1 403 ? 7.543 -4.762 7.316 1 80.88 403 GLY B O 1
ATOM 6947 N N . TYR B 1 404 ? 9.008 -3.238 7.977 1 85.81 404 TYR B N 1
ATOM 6948 C CA . TYR B 1 404 ? 10.164 -4.121 8.094 1 85.81 404 TYR B CA 1
ATOM 6949 C C . TYR B 1 404 ? 10.844 -3.963 9.445 1 85.81 404 TYR B C 1
ATOM 6951 O O . TYR B 1 404 ? 10.852 -2.869 10.016 1 85.81 404 TYR B O 1
ATOM 6959 N N . ARG B 1 405 ? 11.352 -5.008 9.93 1 83.06 405 ARG B N 1
ATOM 6960 C CA . ARG B 1 405 ? 12.055 -4.98 11.211 1 83.06 405 ARG B CA 1
ATOM 6961 C C . ARG B 1 405 ? 13.57 -4.914 11.008 1 83.06 405 ARG B C 1
ATOM 6963 O O . ARG B 1 405 ? 14.305 -4.488 11.898 1 83.06 405 ARG B O 1
ATOM 6970 N N . ASN B 1 406 ? 13.992 -5.367 9.914 1 89.19 406 ASN B N 1
ATOM 6971 C CA . ASN B 1 406 ? 15.414 -5.395 9.586 1 89.19 406 ASN B CA 1
ATOM 6972 C C . ASN B 1 406 ? 15.711 -4.562 8.336 1 89.19 406 ASN B C 1
ATOM 6974 O O . ASN B 1 406 ? 15.203 -4.852 7.254 1 89.19 406 ASN B O 1
ATOM 6978 N N . PHE B 1 407 ? 16.625 -3.547 8.547 1 91.25 407 PHE B N 1
ATOM 6979 C CA . PHE B 1 407 ? 16.938 -2.627 7.461 1 91.25 407 PHE B CA 1
ATOM 6980 C C . PHE B 1 407 ? 17.531 -3.375 6.277 1 91.25 407 PHE B C 1
ATOM 6982 O O . PHE B 1 407 ? 17.219 -3.076 5.125 1 91.25 407 PHE B O 1
ATOM 6989 N N . TYR B 1 408 ? 18.297 -4.32 6.496 1 90.25 408 TYR B N 1
ATOM 6990 C CA . TYR B 1 408 ? 19.031 -4.988 5.426 1 90.25 408 TYR B CA 1
ATOM 6991 C C . TYR B 1 408 ? 18.094 -5.883 4.605 1 90.25 408 TYR B C 1
ATOM 6993 O O . TYR B 1 408 ? 18.297 -6.043 3.398 1 90.25 408 TYR B O 1
ATOM 7001 N N . ASN B 1 409 ? 17.109 -6.457 5.242 1 91 409 ASN B N 1
ATOM 7002 C CA . ASN B 1 409 ? 16.094 -7.18 4.496 1 91 409 ASN B CA 1
ATOM 7003 C C . ASN B 1 409 ? 15.273 -6.238 3.619 1 91 409 ASN B C 1
ATOM 7005 O O . ASN B 1 409 ? 14.914 -6.586 2.492 1 91 409 ASN B O 1
ATOM 7009 N N . PHE B 1 410 ? 15.008 -5.09 4.258 1 92.81 410 PHE B N 1
ATOM 7010 C CA . PHE B 1 410 ? 14.281 -4.066 3.518 1 92.81 410 PHE B CA 1
ATOM 7011 C C . PHE B 1 410 ? 15.078 -3.6 2.307 1 92.81 410 PHE B C 1
ATOM 7013 O O . PHE B 1 410 ? 14.555 -3.564 1.188 1 92.81 410 PHE B O 1
ATOM 7020 N N . ARG B 1 411 ? 16.297 -3.291 2.541 1 92.38 411 ARG B N 1
ATOM 7021 C CA . ARG B 1 411 ? 17.188 -2.855 1.476 1 92.38 411 ARG B CA 1
ATOM 7022 C C . ARG B 1 411 ? 17.312 -3.922 0.393 1 92.38 411 ARG B C 1
ATOM 7024 O O . ARG B 1 411 ? 17.297 -3.609 -0.799 1 92.38 411 ARG B O 1
ATOM 7031 N N . ALA B 1 412 ? 17.484 -5.18 0.791 1 92.56 412 ALA B N 1
ATOM 7032 C CA . ALA B 1 412 ? 17.594 -6.289 -0.153 1 92.56 412 ALA B CA 1
ATOM 7033 C C . ALA B 1 412 ? 16.359 -6.359 -1.063 1 92.56 412 ALA B C 1
ATOM 7035 O O . ALA B 1 412 ? 16.5 -6.578 -2.271 1 92.56 412 ALA B O 1
ATOM 7036 N N . ARG B 1 413 ? 15.227 -6.176 -0.442 1 93.31 413 ARG B N 1
ATOM 7037 C CA . ARG B 1 413 ? 13.992 -6.203 -1.211 1 93.31 413 ARG B CA 1
ATOM 7038 C C . ARG B 1 413 ? 13.945 -5.07 -2.23 1 93.31 413 ARG B C 1
ATOM 7040 O O . ARG B 1 413 ? 13.57 -5.281 -3.385 1 93.31 413 ARG B O 1
ATOM 7047 N N . ILE B 1 414 ? 14.312 -3.885 -1.82 1 93.38 414 ILE B N 1
ATOM 7048 C CA . ILE B 1 414 ? 14.328 -2.725 -2.705 1 93.38 414 ILE B CA 1
ATOM 7049 C C . ILE B 1 414 ? 15.281 -2.973 -3.871 1 93.38 414 ILE B C 1
ATOM 7051 O O . ILE B 1 414 ? 14.922 -2.746 -5.031 1 93.38 414 ILE B O 1
ATOM 7055 N N . TYR B 1 415 ? 16.5 -3.482 -3.602 1 92.25 415 TYR B N 1
ATOM 7056 C CA . TYR B 1 415 ? 17.5 -3.746 -4.629 1 92.25 415 TYR B CA 1
ATOM 7057 C C . TYR B 1 415 ? 16.969 -4.758 -5.645 1 92.25 415 TYR B C 1
ATOM 7059 O O . TYR B 1 415 ? 17.156 -4.582 -6.852 1 92.25 415 TYR B O 1
ATOM 7067 N N . LEU B 1 416 ? 16.328 -5.758 -5.113 1 91.69 416 LEU B N 1
ATOM 7068 C CA . LEU B 1 416 ? 15.789 -6.789 -5.992 1 91.69 416 LEU B CA 1
ATOM 7069 C C . LEU B 1 416 ? 14.711 -6.211 -6.902 1 91.69 416 LEU B C 1
ATOM 7071 O O . LEU B 1 416 ? 14.734 -6.426 -8.117 1 91.69 416 LEU B O 1
ATOM 7075 N N . GLN B 1 417 ? 13.844 -5.449 -6.352 1 91 417 GLN B N 1
ATOM 7076 C CA . GLN B 1 417 ? 12.711 -4.918 -7.109 1 91 417 GLN B CA 1
ATOM 7077 C C . GLN B 1 417 ? 13.172 -3.887 -8.133 1 91 417 GLN B C 1
ATOM 7079 O O . GLN B 1 417 ? 12.5 -3.666 -9.141 1 91 417 GLN B O 1
ATOM 7084 N N . GLN B 1 418 ? 14.328 -3.285 -7.855 1 88.12 418 GLN B N 1
ATOM 7085 C CA . GLN B 1 418 ? 14.859 -2.293 -8.781 1 88.12 418 GLN B CA 1
ATOM 7086 C C . GLN B 1 418 ? 15.75 -2.949 -9.836 1 88.12 418 GLN B C 1
ATOM 7088 O O . GLN B 1 418 ? 16.312 -2.266 -10.695 1 88.12 418 GLN B O 1
ATOM 7093 N N . GLY B 1 419 ? 15.914 -4.336 -9.805 1 79.44 419 GLY B N 1
ATOM 7094 C CA . GLY B 1 419 ? 16.625 -5.094 -10.828 1 79.44 419 GLY B CA 1
ATOM 7095 C C . GLY B 1 419 ? 18.125 -5.039 -10.68 1 79.44 419 GLY B C 1
ATOM 7096 O O . GLY B 1 419 ? 18.875 -5.273 -11.641 1 79.44 419 GLY B O 1
ATOM 7097 N N . LEU B 1 420 ? 18.641 -4.605 -9.586 1 73.81 420 LEU B N 1
ATOM 7098 C CA . LEU B 1 420 ? 20.078 -4.418 -9.398 1 73.81 420 LEU B CA 1
ATOM 7099 C C . LEU B 1 420 ? 20.781 -5.758 -9.258 1 73.81 420 LEU B C 1
ATOM 7101 O O . LEU B 1 420 ? 21.984 -5.863 -9.523 1 73.81 420 LEU B O 1
ATOM 7105 N N . ILE B 1 421 ? 20.094 -6.809 -8.961 1 67.94 421 ILE B N 1
ATOM 7106 C CA . ILE B 1 421 ? 20.75 -8.086 -8.711 1 67.94 421 ILE B CA 1
ATOM 7107 C C . ILE B 1 421 ? 20.828 -8.883 -10.008 1 67.94 421 ILE B C 1
ATOM 7109 O O . ILE B 1 421 ? 21.656 -9.797 -10.141 1 67.94 421 ILE B O 1
ATOM 7113 N N . PHE B 1 422 ? 20.016 -8.562 -11.008 1 57.41 422 PHE B N 1
ATOM 7114 C CA . PHE B 1 422 ? 20.016 -9.328 -12.25 1 57.41 422 PHE B CA 1
ATOM 7115 C C . PHE B 1 422 ? 21.047 -8.781 -13.227 1 57.41 422 PHE B C 1
ATOM 7117 O O . PHE B 1 422 ? 21.312 -9.391 -14.266 1 57.41 422 PHE B O 1
ATOM 7124 N N . GLU B 1 423 ? 21.641 -7.621 -13.023 1 48.72 423 GLU B N 1
ATOM 7125 C CA . GLU B 1 423 ? 22.609 -6.992 -13.93 1 48.72 423 GLU B CA 1
ATOM 7126 C C . GLU B 1 423 ? 24 -7.586 -13.758 1 48.72 423 GLU B C 1
ATOM 7128 O O . GLU B 1 423 ? 24.812 -7.535 -14.68 1 48.72 423 GLU B O 1
ATOM 7133 N N . ASN B 1 424 ? 24.328 -8.344 -12.703 1 40.81 424 ASN B N 1
ATOM 7134 C CA . ASN B 1 424 ? 25.703 -8.844 -12.773 1 40.81 424 ASN B CA 1
ATOM 7135 C C . ASN B 1 424 ? 25.781 -10.164 -13.523 1 40.81 424 ASN B C 1
ATOM 7137 O O . ASN B 1 424 ? 24.953 -11.055 -13.32 1 40.81 424 ASN B O 1
#

Sequence (848 aa):
MDNHTRKLLGLTDKHLFFDEEWLIEKEYKGVQAQFIKGRLDDSPSHCEHCGSIRIIRNGSYTTRTQILKVKEKLTILELKRTRFLCYDCGQTFSAKTDLVDEHHQLTKELKQAILMELYENQSRKLIAKKYFVSDGTVTRILREATKHYQPRMNFLPTVLCMDEFKSMKSVSGSMSFICVDGTTHQLFTILEDRRLYKLTQYFLRFPRKARLKVKYLVMDMNASYCQLLKTVFPNAEIVTDRFHIVQHINRSFNQLRVQIMNRFRTSHSENQKKYRRLKRYWKLLLKDSTTLEPLKRHYHRLFKRPISQTEIVDELLSYNEELRTAYHFCQLLRYYFVKRGTEGFQETLKTISSTLPQSFKKKFTIFHRYQSGISNAFKVSHSNGVTEGLNNKIKLIKRIAFGYRNFYNFRARIYLQQGLIFENMDNHTRKLLGLTDKHLFFDEEWLIEKEYKGVQAQFIKGRLDDSPSHCEHCGSIRIIRNGSYTTRTQILKVKEKLTILELKRTRFLCYDCGQTFSAKTDLVDEHHQLTKELKQAILMELYENQSRKLIAKKYFVSDGTVTRILREATKHYQPRMNFLPTVLCMDEFKSMKSVSGSMSFICVDGTTHQLFTILEDRRLYKLTQYFLRFPRKARLKVKYLVMDMNASYCQLLKTVFPNAEIVTDRFHIVQHINRSFNQLRVQIMNRFRTSHSENQKKYRRLKRYWKLLLKDSTTLEPLKRHYHRLFKRPISQTEIVDELLSYNEELRTAYHFCQLLRYYFVKRGTEGFQETLKTISSTLPQSFKKKFTIFHRYQSGISNAFKVSHSNGVTEGLNNKIKLIKRIAFGYRNFYNFRARIYLQQGLIFEN

Organism: Enterococcus faecium (strain ATCC BAA-472 / TX0016 / DO) (NCBI:txid333849)

Foldseek 3Di:
DDPVVCVVQVVNPPQKAFDPCQWDWDDDPNFIEIEGEIEGDPPDQADPPPGHRQKDWDAWDWAWAWEFDDPQHTYIYIYTWIKMAHPVPGDIDIGDDQQPDPPDRYGPRLLVVLLVVLLDQFALVVSCVSRVHDSVVSLVSLCVLCVPQDADLAADAQEKEKDKAQAAPPQVPRIKIWIARLVVLFTRAIGSDLDAVVVLVVLPSHDPVNLQSHAEYEYALPRPNVVCCVRRRVNYDYAHALVNVLVLLLVLLLVVLVVVLVVLVDPDPVSVLLNVLSVPLVVLLSDQLVPFFQPFWDADPSVRDTDGSNRSNVVNCVVDVLSVLSSVLSNQLVVCSVVLPLVSNVVSLVPRDPVHDPVSNVSCVSCVVCSRNHNVNSVDPGHSVSVVVLSVVLVSSQVNNVHDDDSVSSRSSSCSNSVSSVPD/DDPVVCVVQVVNPPQKAFDPCQWDWDDDPNFIEIEGEIEGDPPDQADPPPGHRQKDWDAWDWAWAWEFDDPQHTYIYIYTWIKMAHPPPGDIDIGDDQQPDPPDRYGPRLLVVLLVVLLDQFALVVSCVSRVHDSVVSLVSLCVLCVPQDADLAADAQEKEKDKAQAAPPQVPRIKIWIARLVVLFTRDIGSDLDAVVVLVVLPSHDPVNLQSHAEYEYALPRPNVVCCVRRRVNYDYAHALVNVLVLLLVLLLVVLLVVLVVLVDPDPVSVLLNVLSVPLVVLLSDQLVPFDQPAWDADPSVRDTDGSNRSNVVNCVVDVLSVLSSVLSNQLVVCSVVLPLVSNVVSLVPRDPVHDPVSNVSCVSCVVCSRNHNVNSVDVGHSVSVVVLSVVLVSSQVNNVHDDDSVSSRSSSCSNSVSSVPD

pLDDT: mean 92.6, std 6.97, range [40.81, 98.38]

Solvent-accessible surface area (backbone atoms only — not comparable to full-atom values): 46524 Å² total; per-residue (Å²): 110,56,71,59,58,26,57,65,71,67,58,68,56,83,37,56,44,57,41,92,81,24,66,46,75,46,76,49,96,91,35,68,26,39,36,40,38,34,34,32,53,56,74,74,70,46,34,92,84,78,56,45,63,59,56,42,82,57,61,66,48,78,46,69,30,37,45,63,47,51,79,89,26,52,26,30,40,35,30,42,31,32,24,33,34,26,72,81,81,66,51,71,52,64,48,75,59,88,57,37,55,90,95,51,47,52,20,54,64,35,53,48,52,52,50,56,51,56,43,41,89,57,33,63,62,57,53,14,62,75,67,72,49,49,55,67,56,53,50,49,53,49,47,62,63,36,65,79,59,64,74,62,61,73,60,53,54,45,27,37,24,46,52,71,47,76,70,31,86,80,43,70,88,41,36,19,24,37,34,24,23,58,79,80,68,40,82,62,50,74,39,69,51,58,50,60,70,57,46,52,58,56,57,60,70,33,46,65,73,27,33,53,50,21,43,34,39,30,28,52,85,86,51,79,61,69,66,42,30,78,75,56,22,68,59,32,41,55,25,29,26,60,64,56,53,53,47,49,51,47,49,54,50,50,52,50,49,50,57,55,34,54,72,24,68,51,93,45,66,70,34,36,51,53,24,52,50,52,65,70,49,44,63,64,69,69,43,62,75,86,72,45,45,70,75,65,59,45,77,36,80,95,69,72,43,67,44,19,52,45,54,50,46,52,54,61,33,67,73,35,67,59,57,35,53,50,48,53,52,52,50,49,41,46,48,21,55,76,66,42,31,55,66,58,33,53,50,50,65,74,60,58,62,82,84,46,56,66,76,60,56,56,68,54,50,58,53,64,78,38,38,67,19,48,43,38,34,50,73,46,86,76,58,45,62,60,55,52,54,48,50,52,52,51,52,49,51,35,57,62,47,73,49,59,92,46,70,65,60,47,50,41,45,53,40,44,50,70,48,60,52,74,71,111,110,55,71,58,58,26,55,63,71,68,58,68,55,84,37,56,44,57,41,91,81,25,64,46,76,46,76,50,98,91,36,68,26,39,35,40,38,33,34,31,55,56,75,72,73,47,35,92,86,80,56,44,65,60,56,42,82,57,60,68,48,77,46,69,29,38,44,62,48,49,78,89,26,51,26,32,40,36,31,40,30,32,24,33,34,26,71,81,80,64,50,71,51,64,49,75,60,90,57,36,55,90,97,51,48,53,21,55,65,35,54,50,51,51,51,56,50,56,41,41,87,58,33,63,62,58,52,14,61,75,67,72,50,48,56,67,56,53,52,49,53,48,47,62,63,37,65,78,61,65,72,61,59,72,58,53,56,44,27,38,24,46,51,71,46,74,70,31,85,79,43,70,89,38,34,19,24,39,34,25,23,57,80,80,69,39,81,61,51,74,39,70,52,58,52,61,71,56,45,51,58,56,58,58,72,31,46,66,73,27,32,53,49,20,43,35,40,30,29,53,87,88,51,79,61,69,66,42,29,77,74,56,22,68,60,33,41,52,24,29,26,59,66,57,54,52,49,50,53,46,50,53,51,48,50,51,49,51,55,54,33,53,72,24,68,50,92,47,67,71,34,37,50,53,24,51,50,51,64,71,52,43,64,64,69,67,43,60,76,88,73,45,46,70,75,66,56,44,78,37,80,94,70,73,42,67,46,18,52,43,53,50,46,53,53,60,34,69,76,35,69,58,56,36,53,50,48,52,51,52,49,49,39,48,48,22,55,76,67,43,32,55,66,60,34,52,52,50,66,73,60,59,63,82,82,46,56,65,76,60,56,55,67,53,50,58,52,64,77,39,38,66,19,49,44,36,34,51,72,45,86,76,59,44,62,62,55,52,53,49,50,52,50,52,52,49,53,36,57,62,47,73,49,60,91,47,68,66,62,47,49,41,45,52,41,44,48,70,48,61,51,74,71,111

Radius of gyration: 35.29 Å; Cα contacts (8 Å, |Δi|>4): 1345; chains: 2; bounding box: 79×97×79 Å

Secondary structure (DSSP, 8-state):
--HHHHHHHT---TTEEEEEEEEEEEEETTEEEEEEEEEE----SS-TTT--S-EEEEEEEEEEEE---BTTBEEEEEEEEEEEEETTT--EEE---TTB-TT-SBBHHHHHHHHHHHHSS--HHHHHHHHT--HHHHHHHHHHHHTT----TT---SEEEEEEE---SSSTTS-EEEEEETTT--EEEEES--SHHHHHHHHTTS-HHHHHT--EEEE-TT-GGGHHHHHT-TT-EEEE-HHHHHHHHHHHHHHHHHHHHHHT-SS-HHHHHHHHHHHHTHHHHHS-GGGS-SS--EEETTTTEEE-HHHHHHHHHHT-HHHHHHHHHHHHHHHHHHTT-HHHHHHHHHT--TTS-HHHHHHTHHHHHTHHHHHHHHHS---SHHHHHHHHHHHHHHHHTT--S-HHHHHHHHHHHTT-SS--/--HHHHHHHT---TTEEEEEEEEEEEEETTEEEEEEEEEE----SS-TTT--S-EEEEEEEEEEEE---BTTBEEEEEEEEEEEEETTT--EEE---TTB-TT-SBBHHHHHHHHHHHHSS--HHHHHHHHT--HHHHHHHHHHHHTT----TT---SEEEEEEE---SSSTTS-EEEEEETTT--EEEEES--SHHHHHHHHTTS-HHHHHT--EEEE-TT-GGGHHHHHT-TT-EEEE-HHHHHHHHHHHHHHHHHHHHHHT-SS-HHHHHHHHHHHHTHHHHHS-GGGS-SS--EEETTTTEEE-HHHHHHHHHHT-HHHHHHHHHHHHHHHHHHTT-HHHHHHHHHT--TTS-HHHHHTTHHHHHTHHHHHHHHH----SHHHHHHHHHHHHHHHHTT--S-HHHHHHHHHHHTTTTT--

InterPro domains:
  IPR002560 Transposase IS204/IS1001/IS1096/IS1165, DDE domain [PF01610] (160-414)
  IPR029261 Transposase IS204/IS1001/IS1096/IS1165, zinc-finger [PF14690] (44-89)
  IPR047951 Transposase ISL3 [NF033550] (37-416)
  IPR047951 Transposase ISL3 [PTHR33498] (6-418)